Protein AF-0000000085171455 (afdb_homodimer)

Radius of gyration: 33.96 Å; Cα contacts (8 Å, |Δi|>4): 2267; chains: 2; bounding box: 53×112×67 Å

Organism: Roseiflexus castenholzii (strain DSM 13941 / HLO8) (NCBI:txid383372)

Secondary structure (DSSP, 8-state):
-----HHHHHHHHT--HHHHHHHHHHHHTS--BTTSHHHHHHHHHHHHHHHHHT-EEEEEE--HHHHHTSTT---SS--S--EEEEEEEE-SSS-EEEEEEE--B-----GGG-SS-TTS-EEETTEEESTTIIIIIHHHHHHHHHHHHHHHTT--BSSEEEEEEES-GGGT-HHHHHHHHTT---SEEEE----TT-EEEEE-EEEEEEEEEE-B--BGGGGGGSB-HHHHHHHHHHHHHHHHHHHHHHHHT--SHHHHTTTT-S-TT-EEEEEEEE-S-TTB---EEEEEEEEEE-TT--HHHHHHHHHHHHHHHHHTSHHHHHS--EEE--S-EE--EE--TT-HHHHHHHHHHHHHHSS---EEEESS--THHIIIIIT---EEE--SS-GGGTTSTT-EEEHHHHHHHHHHHHHHHHHHH-B-/-----HHHHHHHHT--HHHHHHHHHHHHTS--BTTSHHHHHHHHHHHHHHHHHT-EEEEEE--HHHHHTSTT---SS--S--EEEEEEEE-SSS-EEEEEEE--B-----GGG-SS-TTS-EEETTEEESTTIIIIIHHHHHHHHHHHHHHHTT--BSSEEEEEEES-GGGT-HHHHHHHHTT---SEEEE----TT-EEEEE-EEEEEEEEEE-B--BGGGGGGSB-HHHHHHHHHHHHHHHHHHHHHHHHT--SHHHHTTTT-S-TT-EEEEEEEE-S-TTB---EEEEEEEEEE-TT--HHHHHHHHHHHHHHHHHTSHHHHHS--EEE--S-EE--EE--TT-HHHHHHHHHHHHHHSSPPPEEEESS--THHIIIIIT---EEE--SS-GGGTTSTT-EEEHHHHHHHHHHHHHHHHHHH-B-

Structure (mmCIF, N/CA/C/O backbone):
data_AF-0000000085171455-model_v1
#
loop_
_entity.id
_entity.type
_entity.pdbx_description
1 polymer 'Acetylornithine deacetylase or succinyl-diaminopimelate desuccinylase'
#
loop_
_atom_site.group_PDB
_atom_site.id
_atom_site.type_symbol
_atom_site.label_atom_id
_atom_site.label_alt_id
_atom_site.label_comp_id
_atom_site.label_asym_id
_atom_site.label_entity_id
_atom_site.label_seq_id
_atom_site.pdbx_PDB_ins_code
_atom_site.Cartn_x
_atom_site.Cartn_y
_atom_site.Cartn_z
_atom_site.occupancy
_atom_site.B_iso_or_equiv
_atom_site.auth_seq_id
_atom_site.auth_comp_id
_atom_site.auth_asym_id
_atom_site.auth_atom_id
_atom_site.pdbx_PDB_model_num
ATOM 1 N N . MET A 1 1 ? -12.82 49.25 8.508 1 67.38 1 MET A N 1
ATOM 2 C CA . MET A 1 1 ? -11.562 49.375 9.234 1 67.38 1 MET A CA 1
ATOM 3 C C . MET A 1 1 ? -11.586 50.531 10.219 1 67.38 1 MET A C 1
ATOM 5 O O . MET A 1 1 ? -12.008 51.625 9.867 1 67.38 1 MET A O 1
ATOM 9 N N . MET A 1 2 ? -11.414 50.156 11.453 1 77.94 2 MET A N 1
ATOM 10 C CA . MET A 1 2 ? -11.547 51.125 12.531 1 77.94 2 MET A CA 1
ATOM 11 C C . MET A 1 2 ? -10.172 51.562 13.047 1 77.94 2 MET A C 1
ATOM 13 O O . MET A 1 2 ? -10.039 51.969 14.203 1 77.94 2 MET A O 1
ATOM 17 N N . VAL A 1 3 ? -9.266 51.531 12.211 1 84.75 3 VAL A N 1
ATOM 18 C CA . VAL A 1 3 ? -7.93 51.938 12.656 1 84.75 3 VAL A CA 1
ATOM 19 C C . VAL A 1 3 ? -7.785 53.438 12.609 1 84.75 3 VAL A C 1
ATOM 21 O O . VAL A 1 3 ? -7.797 54.031 11.523 1 84.75 3 VAL A O 1
ATOM 24 N N . THR A 1 4 ? -7.613 54.062 13.781 1 83.81 4 THR A N 1
ATOM 25 C CA . THR A 1 4 ? -7.605 55.531 13.852 1 83.81 4 THR A CA 1
ATOM 26 C C . THR A 1 4 ? -6.188 56.062 14.039 1 83.81 4 THR A C 1
ATOM 28 O O . THR A 1 4 ? -5.879 57.188 13.656 1 83.81 4 THR A O 1
ATOM 31 N N . ASP A 1 5 ? -5.328 55.25 14.609 1 91.88 5 ASP A N 1
ATOM 32 C CA . ASP A 1 5 ? -3.943 55.688 14.797 1 91.88 5 ASP A CA 1
ATOM 33 C C . ASP A 1 5 ? -3.248 55.906 13.453 1 91.88 5 ASP A C 1
ATOM 35 O O . ASP A 1 5 ? -3.256 55.031 12.594 1 91.88 5 ASP A O 1
ATOM 39 N N . PRO A 1 6 ? -2.68 57.062 13.242 1 94.5 6 PRO A N 1
ATOM 40 C CA . PRO A 1 6 ? -2.094 57.375 11.938 1 94.5 6 PRO A CA 1
ATOM 41 C C . PRO A 1 6 ? -0.949 56.438 11.562 1 94.5 6 PRO A C 1
ATOM 43 O O . PRO A 1 6 ? -0.772 56.125 10.391 1 94.5 6 PRO A O 1
ATOM 46 N N . VAL A 1 7 ? -0.188 56.062 12.5 1 96.44 7 VAL A N 1
ATOM 47 C CA . VAL A 1 7 ? 0.921 55.156 12.234 1 96.44 7 VAL A CA 1
ATOM 48 C C . VAL A 1 7 ? 0.379 53.781 11.812 1 96.44 7 VAL A C 1
ATOM 50 O O . VAL A 1 7 ? 0.848 53.188 10.836 1 96.44 7 VAL A O 1
ATOM 53 N N . GLU A 1 8 ? -0.614 53.312 12.516 1 97.25 8 GLU A N 1
ATOM 54 C CA . GLU A 1 8 ? -1.232 52.031 12.18 1 97.25 8 GLU A CA 1
ATOM 55 C C . GLU A 1 8 ? -1.886 52.094 10.805 1 97.25 8 GLU A C 1
ATOM 57 O O . GLU A 1 8 ? -1.805 51.125 10.039 1 97.25 8 GLU A O 1
ATOM 62 N N . ARG A 1 9 ? -2.498 53.156 10.484 1 96.81 9 ARG A N 1
ATOM 63 C CA . ARG A 1 9 ? -3.127 53.312 9.18 1 96.81 9 ARG A CA 1
ATOM 64 C C . ARG A 1 9 ? -2.088 53.281 8.062 1 96.81 9 ARG A C 1
ATOM 66 O O . ARG A 1 9 ? -2.32 52.688 7.012 1 96.81 9 ARG A O 1
ATOM 73 N N . ALA A 1 10 ? -0.974 53.969 8.312 1 97.69 10 ALA A N 1
ATOM 74 C CA . ALA A 1 10 ? 0.098 54 7.316 1 97.69 10 ALA A CA 1
ATOM 75 C C . ALA A 1 10 ? 0.62 52.594 7.047 1 97.69 10 ALA A C 1
ATOM 77 O O . ALA A 1 10 ? 0.931 52.25 5.906 1 97.69 10 ALA A O 1
ATOM 78 N N . VAL A 1 11 ? 0.718 51.812 8.086 1 98.12 11 VAL A N 1
ATOM 79 C CA . VAL A 1 11 ? 1.207 50.469 7.957 1 98.12 11 VAL A CA 1
ATOM 80 C C . VAL A 1 11 ? 0.203 49.625 7.164 1 98.12 11 VAL A C 1
ATOM 82 O O . VAL A 1 11 ? 0.585 48.875 6.273 1 98.12 11 VAL A O 1
ATOM 85 N N . ILE A 1 12 ? -1.065 49.75 7.445 1 97.88 12 ILE A N 1
ATOM 86 C CA . ILE A 1 12 ? -2.107 49 6.746 1 97.88 12 ILE A CA 1
ATOM 87 C C . ILE A 1 12 ? -2.113 49.375 5.27 1 97.88 12 ILE A C 1
ATOM 89 O O . ILE A 1 12 ? -2.234 48.5 4.398 1 97.88 12 ILE A O 1
ATOM 93 N N . GLU A 1 13 ? -1.909 50.656 5 1 97.25 13 GLU A N 1
ATOM 94 C CA . GLU A 1 13 ? -1.916 51.156 3.631 1 97.25 13 GLU A CA 1
ATOM 95 C C . GLU A 1 13 ? -0.683 50.688 2.863 1 97.25 13 GLU A C 1
ATOM 97 O O . GLU A 1 13 ? -0.698 50.625 1.633 1 97.25 13 GLU A O 1
ATOM 102 N N . ALA A 1 14 ? 0.35 50.312 3.598 1 98.31 14 ALA A N 1
ATOM 103 C CA . ALA A 1 14 ? 1.612 49.906 2.98 1 98.31 14 ALA A CA 1
ATOM 104 C C . ALA A 1 14 ? 1.6 48.438 2.615 1 98.31 14 ALA A C 1
ATOM 106 O O . ALA A 1 14 ? 2.502 47.938 1.928 1 98.31 14 ALA A O 1
ATOM 107 N N . ILE A 1 15 ? 0.582 47.719 2.998 1 98.44 15 ILE A N 1
ATOM 108 C CA . ILE A 1 15 ? 0.528 46.281 2.727 1 98.44 15 ILE A CA 1
ATOM 109 C C . ILE A 1 15 ? 0.43 46.031 1.22 1 98.44 15 ILE A C 1
ATOM 111 O O . ILE A 1 15 ? -0.48 46.562 0.563 1 98.44 15 ILE A O 1
ATOM 115 N N . ASP A 1 16 ? 1.33 45.281 0.681 1 98.56 16 ASP A N 1
ATOM 116 C CA . ASP A 1 16 ? 1.448 45 -0.742 1 98.56 16 ASP A CA 1
ATOM 117 C C . ASP A 1 16 ? 0.856 43.625 -1.06 1 98.56 16 ASP A C 1
ATOM 119 O O . ASP A 1 16 ? 1.588 42.625 -1.178 1 98.56 16 ASP A O 1
ATOM 123 N N . ILE A 1 17 ? -0.426 43.625 -1.349 1 98.44 17 ILE A N 1
ATOM 124 C CA . ILE A 1 17 ? -1.132 42.375 -1.579 1 98.44 17 ILE A CA 1
ATOM 125 C C . ILE A 1 17 ? -0.633 41.719 -2.871 1 98.44 17 ILE A C 1
ATOM 127 O O . ILE A 1 17 ? -0.514 40.5 -2.955 1 98.44 17 ILE A O 1
ATOM 131 N N . ASP A 1 18 ? -0.326 42.5 -3.857 1 98.5 18 ASP A N 1
ATOM 132 C CA . ASP A 1 18 ? 0.193 41.969 -5.113 1 98.5 18 ASP A CA 1
ATOM 133 C C . ASP A 1 18 ? 1.531 41.281 -4.895 1 98.5 18 ASP A C 1
ATOM 135 O O . ASP A 1 18 ? 1.771 40.188 -5.449 1 98.5 18 ASP A O 1
ATOM 139 N N . GLY A 1 19 ? 2.389 41.938 -4.133 1 98.56 19 GLY A N 1
ATOM 140 C CA . GLY A 1 19 ? 3.658 41.312 -3.789 1 98.56 19 GLY A CA 1
ATOM 141 C C . GLY A 1 19 ? 3.5 40.031 -3.008 1 98.56 19 GLY A C 1
ATOM 142 O O . GLY A 1 19 ? 4.223 39.062 -3.246 1 98.56 19 GLY A O 1
ATOM 143 N N . LEU A 1 20 ? 2.514 40.062 -2.1 1 98.75 20 LEU A N 1
ATOM 144 C CA . LEU A 1 20 ? 2.211 38.875 -1.312 1 98.75 20 LEU A CA 1
ATOM 145 C C . LEU A 1 20 ? 1.789 37.719 -2.213 1 98.75 20 LEU A C 1
ATOM 147 O O . LEU A 1 20 ? 2.271 36.594 -2.057 1 98.75 20 LEU A O 1
ATOM 151 N N . LEU A 1 21 ? 0.928 37.969 -3.148 1 98.81 21 LEU A N 1
ATOM 152 C CA . LEU A 1 21 ? 0.426 36.938 -4.055 1 98.81 21 LEU A CA 1
ATOM 153 C C . LEU A 1 21 ? 1.544 36.406 -4.945 1 98.81 21 LEU A C 1
ATOM 155 O O . LEU A 1 21 ? 1.594 35.219 -5.238 1 98.81 21 LEU A O 1
ATOM 159 N N . ALA A 1 22 ? 2.428 37.312 -5.379 1 98.69 22 ALA A N 1
ATOM 160 C CA . ALA A 1 22 ? 3.572 36.875 -6.184 1 98.69 22 ALA A CA 1
ATOM 161 C C . ALA A 1 22 ? 4.504 35.969 -5.379 1 98.69 22 ALA A C 1
ATOM 163 O O . ALA A 1 22 ? 4.969 34.938 -5.879 1 98.69 22 ALA A O 1
ATOM 164 N N . PHE A 1 23 ? 4.762 36.375 -4.18 1 98.56 23 PHE A N 1
ATOM 165 C CA . PHE A 1 23 ? 5.582 35.594 -3.27 1 98.56 23 PHE A CA 1
ATOM 166 C C . PHE A 1 23 ? 4.969 34.219 -3.037 1 98.56 23 PHE A C 1
ATOM 168 O O . PHE A 1 23 ? 5.66 33.219 -3.113 1 98.56 23 PHE A O 1
ATOM 175 N N . LEU A 1 24 ? 3.654 34.219 -2.732 1 98.81 24 LEU A N 1
ATOM 176 C CA . LEU A 1 24 ? 2.93 32.969 -2.506 1 98.81 24 LEU A CA 1
ATOM 177 C C . LEU A 1 24 ? 2.988 32.062 -3.738 1 98.81 24 LEU A C 1
ATOM 179 O O . LEU A 1 24 ? 3.189 30.859 -3.625 1 98.81 24 LEU A O 1
ATOM 183 N N . GLY A 1 25 ? 2.803 32.625 -4.922 1 98.75 25 GLY A N 1
ATOM 184 C CA . GLY A 1 25 ? 2.904 31.875 -6.164 1 98.75 25 GLY A CA 1
ATOM 185 C C . GLY A 1 25 ? 4.25 31.188 -6.344 1 98.75 25 GLY A C 1
ATOM 186 O O . GLY A 1 25 ? 4.312 30.031 -6.746 1 98.75 25 GLY A O 1
ATOM 187 N N . ASP A 1 26 ? 5.34 31.969 -6.051 1 98.69 26 ASP A N 1
ATOM 188 C CA . ASP A 1 26 ? 6.688 31.422 -6.156 1 98.69 26 ASP A CA 1
ATOM 189 C C . ASP A 1 26 ? 6.875 30.25 -5.195 1 98.69 26 ASP A C 1
ATOM 191 O O . ASP A 1 26 ? 7.488 29.234 -5.551 1 98.69 26 ASP A O 1
ATOM 195 N N . LEU A 1 27 ? 6.352 30.391 -4.004 1 98.62 27 LEU A N 1
ATOM 196 C CA . LEU A 1 27 ? 6.531 29.359 -2.996 1 98.62 27 LEU A CA 1
ATOM 197 C C . LEU A 1 27 ? 5.715 28.109 -3.344 1 98.62 27 LEU A C 1
ATOM 199 O O . LEU A 1 27 ? 6.16 26.984 -3.105 1 98.62 27 LEU A O 1
ATOM 203 N N . VAL A 1 28 ? 4.473 28.297 -3.895 1 98.69 28 VAL A N 1
ATOM 204 C CA . VAL A 1 28 ? 3.621 27.172 -4.301 1 98.69 28 VAL A CA 1
ATOM 205 C C . VAL A 1 28 ? 4.301 26.391 -5.422 1 98.69 28 VAL A C 1
ATOM 207 O O . VAL A 1 28 ? 4.18 25.172 -5.488 1 98.69 28 VAL A O 1
ATOM 210 N N . ALA A 1 29 ? 5.086 27.047 -6.242 1 98.62 29 ALA A N 1
ATOM 211 C CA . ALA A 1 29 ? 5.758 26.422 -7.375 1 98.62 29 ALA A CA 1
ATOM 212 C C . ALA A 1 29 ? 6.879 25.5 -6.91 1 98.62 29 ALA A C 1
ATOM 214 O O . ALA A 1 29 ? 7.387 24.688 -7.688 1 98.62 29 ALA A O 1
ATOM 215 N N . ILE A 1 30 ? 7.293 25.578 -5.637 1 98.56 30 ILE A N 1
ATOM 216 C CA . ILE A 1 30 ? 8.289 24.688 -5.047 1 98.56 30 ILE A CA 1
ATOM 217 C C . ILE A 1 30 ? 7.582 23.547 -4.305 1 98.56 30 ILE A C 1
ATOM 219 O O . ILE A 1 30 ? 7.027 23.75 -3.225 1 98.56 30 ILE A O 1
ATOM 223 N N . PRO A 1 31 ? 7.562 22.328 -4.883 1 98.19 31 PRO A N 1
ATOM 224 C CA . PRO A 1 31 ? 6.941 21.203 -4.168 1 98.19 31 PRO A CA 1
ATOM 225 C C . PRO A 1 31 ? 7.73 20.781 -2.93 1 98.19 31 PRO A C 1
ATOM 227 O O . PRO A 1 31 ? 8.453 19.781 -2.965 1 98.19 31 PRO A O 1
ATOM 230 N N . SER A 1 32 ? 7.531 21.469 -1.856 1 98.31 32 SER A N 1
ATOM 231 C CA . SER A 1 32 ? 8.32 21.297 -0.643 1 98.31 32 SER A CA 1
ATOM 232 C C . SER A 1 32 ? 7.77 20.172 0.221 1 98.31 32 SER A C 1
ATOM 234 O O . SER A 1 32 ? 7.438 20.375 1.39 1 98.31 32 SER A O 1
ATOM 236 N N . LEU A 1 33 ? 7.789 18.953 -0.357 1 97.06 33 LEU A N 1
ATOM 237 C CA . LEU A 1 33 ? 7.383 17.766 0.382 1 97.06 33 LEU A CA 1
ATOM 238 C C . LEU A 1 33 ? 8.375 17.438 1.493 1 97.06 33 LEU A C 1
ATOM 240 O O . LEU A 1 33 ? 9.57 17.719 1.361 1 97.06 33 LEU A O 1
ATOM 244 N N . ASP A 1 34 ? 7.906 16.844 2.547 1 95.19 34 ASP A N 1
ATOM 245 C CA . ASP A 1 34 ? 8.75 16.5 3.688 1 95.19 34 ASP A CA 1
ATOM 246 C C . ASP A 1 34 ? 9.93 15.633 3.26 1 95.19 34 ASP A C 1
ATOM 248 O O . ASP A 1 34 ? 9.758 14.633 2.559 1 95.19 34 ASP A O 1
ATOM 252 N N . GLY A 1 35 ? 11.062 16.078 3.693 1 94.25 35 GLY A N 1
ATOM 253 C CA . GLY A 1 35 ? 12.281 15.305 3.467 1 94.25 35 GLY A CA 1
ATOM 254 C C . GLY A 1 35 ? 12.828 15.461 2.062 1 94.25 35 GLY A C 1
ATOM 255 O O . GLY A 1 35 ? 13.938 15.008 1.77 1 94.25 35 GLY A O 1
ATOM 256 N N . ALA A 1 36 ? 12.125 16.062 1.165 1 95.69 36 ALA A N 1
ATOM 257 C CA . ALA A 1 36 ? 12.555 16.219 -0.221 1 95.69 36 ALA A CA 1
ATOM 258 C C . ALA A 1 36 ? 13.422 17.469 -0.381 1 95.69 36 ALA A C 1
ATOM 260 O O . ALA A 1 36 ? 13.516 18.297 0.533 1 95.69 36 ALA A O 1
ATOM 261 N N . SER A 1 37 ? 14.062 17.578 -1.506 1 96.81 37 SER A N 1
ATOM 262 C CA . SER A 1 37 ? 14.93 18.719 -1.797 1 96.81 37 SER A CA 1
ATOM 263 C C . SER A 1 37 ? 14.133 20.016 -1.876 1 96.81 37 SER A C 1
ATOM 265 O O . SER A 1 37 ? 14.664 21.094 -1.602 1 96.81 37 SER A O 1
ATOM 267 N N . GLY A 1 38 ? 12.852 19.875 -2.16 1 97.69 38 GLY A N 1
ATOM 268 C CA . GLY A 1 38 ? 11.992 21.047 -2.229 1 97.69 38 GLY A CA 1
ATOM 269 C C . GLY A 1 38 ? 11.875 21.781 -0.907 1 97.69 38 GLY A C 1
ATOM 270 O O . GLY A 1 38 ? 11.672 23 -0.882 1 97.69 38 GLY A O 1
ATOM 271 N N . GLU A 1 39 ? 11.992 21.094 0.183 1 97.44 39 GLU A N 1
ATOM 272 C CA . GLU A 1 39 ? 11.945 21.719 1.502 1 97.44 39 GLU A CA 1
ATOM 273 C C . GLU A 1 39 ? 13.109 22.672 1.702 1 97.44 39 GLU A C 1
ATOM 275 O O . GLU A 1 39 ? 12.93 23.781 2.227 1 97.44 39 GLU A O 1
ATOM 280 N N . VAL A 1 40 ? 14.258 22.234 1.271 1 98.25 40 VAL A N 1
ATOM 281 C CA . VAL A 1 40 ? 15.453 23.062 1.377 1 98.25 40 VAL A CA 1
ATOM 282 C C . VAL A 1 40 ? 15.344 24.25 0.427 1 98.25 40 VAL A C 1
ATOM 284 O O . VAL A 1 40 ? 15.633 25.391 0.809 1 98.25 40 VAL A O 1
ATOM 287 N N . ALA A 1 41 ? 14.867 23.953 -0.746 1 98.62 41 ALA A N 1
ATOM 288 C CA . ALA A 1 41 ? 14.719 25 -1.752 1 98.62 41 ALA A CA 1
ATOM 289 C C . ALA A 1 41 ? 13.75 26.078 -1.277 1 98.62 41 ALA A C 1
ATOM 291 O O . ALA A 1 41 ? 13.977 27.266 -1.511 1 98.62 41 ALA A O 1
ATOM 292 N N . ALA A 1 42 ? 12.688 25.688 -0.636 1 98.81 42 ALA A N 1
ATOM 293 C CA . ALA A 1 42 ? 11.719 26.656 -0.119 1 98.81 42 ALA A CA 1
ATOM 294 C C . ALA A 1 42 ? 12.344 27.531 0.954 1 98.81 42 ALA A C 1
ATOM 296 O O . ALA A 1 42 ? 12.117 28.75 0.973 1 98.81 42 ALA A O 1
ATOM 297 N N . GLN A 1 43 ? 13.094 26.922 1.815 1 98.81 43 GLN A N 1
ATOM 298 C CA . GLN A 1 43 ? 13.758 27.688 2.873 1 98.81 43 GLN A CA 1
ATOM 299 C C . GLN A 1 43 ? 14.766 28.672 2.295 1 98.81 43 GLN A C 1
ATOM 301 O O . GLN A 1 43 ? 14.867 29.812 2.764 1 98.81 43 GLN A O 1
ATOM 306 N N . GLU A 1 44 ? 15.508 28.203 1.318 1 98.75 44 GLU A N 1
ATOM 307 C CA . GLU A 1 44 ? 16.453 29.094 0.656 1 98.75 44 GLU A CA 1
ATOM 308 C C . GLU A 1 44 ? 15.75 30.281 0.016 1 98.75 44 GLU A C 1
ATOM 310 O O . GLU A 1 44 ? 16.234 31.406 0.094 1 98.75 44 GLU A O 1
ATOM 315 N N . TYR A 1 45 ? 14.664 30 -0.572 1 98.81 45 TYR A N 1
ATOM 316 C CA . TYR A 1 45 ? 13.875 31.062 -1.199 1 98.81 45 TYR A CA 1
ATOM 317 C C . TYR A 1 45 ? 13.406 32.062 -0.166 1 98.81 45 TYR A C 1
ATOM 319 O O . TYR A 1 45 ? 13.523 33.281 -0.375 1 98.81 45 TYR A O 1
ATOM 327 N N . VAL A 1 46 ? 12.875 31.609 0.954 1 98.88 46 VAL A N 1
ATOM 328 C CA . VAL A 1 46 ? 12.359 32.5 1.997 1 98.88 46 VAL A CA 1
ATOM 329 C C . VAL A 1 46 ? 13.5 33.312 2.602 1 98.88 46 VAL A C 1
ATOM 331 O O . VAL A 1 46 ? 13.367 34.5 2.834 1 98.88 46 VAL A O 1
ATOM 334 N N . ALA A 1 47 ? 14.625 32.656 2.859 1 98.75 47 ALA A N 1
ATOM 335 C CA . ALA A 1 47 ? 15.789 33.344 3.42 1 98.75 47 ALA A CA 1
ATOM 336 C C . ALA A 1 47 ? 16.219 34.5 2.527 1 98.75 47 ALA A C 1
ATOM 338 O O . ALA A 1 47 ? 16.453 35.594 3.012 1 98.75 47 ALA A O 1
ATOM 339 N N . ALA A 1 48 ? 16.328 34.156 1.275 1 98.5 48 ALA A N 1
ATOM 340 C CA . ALA A 1 48 ? 16.734 35.188 0.318 1 98.5 48 ALA A CA 1
ATOM 341 C C . ALA A 1 48 ? 15.75 36.344 0.292 1 98.5 48 ALA A C 1
ATOM 343 O O . ALA A 1 48 ? 16.141 37.531 0.188 1 98.5 48 ALA A O 1
ATOM 344 N N . PHE A 1 49 ? 14.516 36.031 0.343 1 98.12 49 PHE A N 1
ATOM 345 C CA . PHE A 1 49 ? 13.492 37.062 0.316 1 98.12 49 PHE A CA 1
ATOM 346 C C . PHE A 1 49 ? 13.578 37.969 1.552 1 98.12 49 PHE A C 1
ATOM 348 O O . PHE A 1 49 ? 13.5 39.188 1.449 1 98.12 49 PHE A O 1
ATOM 355 N N . LEU A 1 50 ? 13.703 37.344 2.742 1 97.88 50 LEU A N 1
ATOM 356 C CA . LEU A 1 50 ? 13.797 38.094 3.994 1 97.88 50 LEU A CA 1
ATOM 357 C C . LEU A 1 50 ? 15.023 39 3.992 1 97.88 50 LEU A C 1
ATOM 359 O O . LEU A 1 50 ? 14.977 40.125 4.5 1 97.88 50 LEU A O 1
ATOM 363 N N . GLU A 1 51 ? 16.094 38.5 3.416 1 96.06 51 GLU A N 1
ATOM 364 C CA . GLU A 1 51 ? 17.297 39.312 3.281 1 96.06 51 GLU A CA 1
ATOM 365 C C . GLU A 1 51 ? 17.031 40.531 2.41 1 96.06 51 GLU A C 1
ATOM 367 O O . GLU A 1 51 ? 17.438 41.656 2.752 1 96.06 51 GLU A O 1
ATOM 372 N N . ARG A 1 52 ? 16.359 40.312 1.359 1 93.62 52 ARG A N 1
ATOM 373 C CA . ARG A 1 52 ? 16.047 41.406 0.449 1 93.62 52 ARG A CA 1
ATOM 374 C C . ARG A 1 52 ? 15.141 42.406 1.12 1 93.62 52 ARG A C 1
ATOM 376 O O . ARG A 1 52 ? 15.195 43.625 0.804 1 93.62 52 ARG A O 1
ATOM 383 N N . LEU A 1 53 ? 14.352 41.969 2.041 1 89.69 53 LEU A N 1
ATOM 384 C CA . LEU A 1 53 ? 13.445 42.844 2.777 1 89.69 53 LEU A CA 1
ATOM 385 C C . LEU A 1 53 ? 14.203 43.688 3.791 1 89.69 53 LEU A C 1
ATOM 387 O O . LEU A 1 53 ? 13.672 44.656 4.316 1 89.69 53 LEU A O 1
ATOM 391 N N . GLY A 1 54 ? 15.469 43.281 4.066 1 87.69 54 GLY A N 1
ATOM 392 C CA . GLY A 1 54 ? 16.297 44.062 4.988 1 87.69 54 GLY A CA 1
ATOM 393 C C . GLY A 1 54 ? 16.312 43.5 6.391 1 87.69 54 GLY A C 1
ATOM 394 O O . GLY A 1 54 ? 16.844 44.125 7.316 1 87.69 54 GLY A O 1
ATOM 395 N N . CYS A 1 55 ? 15.734 42.312 6.586 1 91.5 55 CYS A N 1
ATOM 396 C CA . CYS A 1 55 ? 15.805 41.656 7.883 1 91.5 55 CYS A CA 1
ATOM 397 C C . CYS A 1 55 ? 17.219 41.156 8.148 1 91.5 55 CYS A C 1
ATOM 399 O O . CYS A 1 55 ? 17.969 40.875 7.219 1 91.5 55 CYS A O 1
ATOM 401 N N . LYS A 1 56 ? 17.547 41.219 9.445 1 95.88 56 LYS A N 1
ATOM 402 C CA . LYS A 1 56 ? 18.641 40.312 9.836 1 95.88 56 LYS A CA 1
ATOM 403 C C . LYS A 1 56 ? 18.188 38.875 9.805 1 95.88 56 LYS A C 1
ATOM 405 O O . LYS A 1 56 ? 17.203 38.5 10.445 1 95.88 56 LYS A O 1
ATOM 410 N N . VAL A 1 57 ? 18.891 38.062 9.008 1 98.38 57 VAL A N 1
ATOM 411 C CA . VAL A 1 57 ? 18.406 36.688 8.82 1 98.38 57 VAL A CA 1
ATOM 412 C C . VAL A 1 57 ? 19.406 35.719 9.398 1 98.38 57 VAL A C 1
ATOM 414 O O . VAL A 1 57 ? 20.609 35.812 9.133 1 98.38 57 VAL A O 1
ATOM 417 N N . ASP A 1 58 ? 18.984 34.875 10.242 1 98.56 58 ASP A N 1
ATOM 418 C CA . ASP A 1 58 ? 19.75 33.719 10.703 1 98.56 58 ASP A CA 1
ATOM 419 C C . ASP A 1 58 ? 19.375 32.469 9.914 1 98.56 58 ASP A C 1
ATOM 421 O O . ASP A 1 58 ? 18.234 31.984 10.008 1 98.56 58 ASP A O 1
ATOM 425 N N . VAL A 1 59 ? 20.312 32.031 9.07 1 98.56 59 VAL A N 1
ATOM 426 C CA . VAL A 1 59 ? 20.141 30.781 8.328 1 98.56 59 VAL A CA 1
ATOM 427 C C . VAL A 1 59 ? 21.156 29.75 8.805 1 98.56 59 VAL A C 1
ATOM 429 O O . VAL A 1 59 ? 22.359 30.031 8.852 1 98.56 59 VAL A O 1
ATOM 432 N N . TRP A 1 60 ? 20.656 28.531 9.195 1 98.56 60 TRP A N 1
ATOM 433 C CA . TRP A 1 60 ? 21.594 27.516 9.656 1 98.56 60 TRP A CA 1
ATOM 434 C C . TRP A 1 60 ? 21.156 26.125 9.211 1 98.56 60 TRP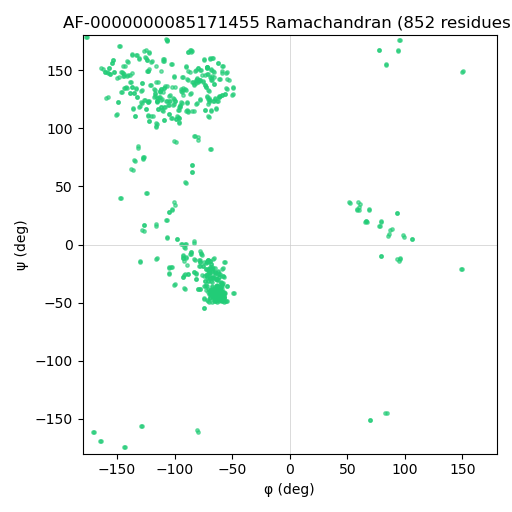 A C 1
ATOM 436 O O . TRP A 1 60 ? 19.984 25.906 8.93 1 98.56 60 TRP A O 1
ATOM 446 N N . GLU A 1 61 ? 22.109 25.266 9.078 1 98.31 61 GLU A N 1
ATOM 447 C CA . GLU A 1 61 ? 21.812 23.859 8.828 1 98.31 61 GLU A CA 1
ATOM 448 C C . GLU A 1 61 ? 21.391 23.141 10.117 1 98.31 61 GLU A C 1
ATOM 450 O O . GLU A 1 61 ? 22.109 23.172 11.117 1 98.31 61 GLU A O 1
ATOM 455 N N . ILE A 1 62 ? 20.297 22.562 10.039 1 98.19 62 ILE A N 1
ATOM 456 C CA . ILE A 1 62 ? 19.781 21.875 11.211 1 98.19 62 ILE A CA 1
ATOM 457 C C . ILE A 1 62 ? 20.594 20.609 11.461 1 98.19 62 ILE A C 1
ATOM 459 O O . ILE A 1 62 ? 20.828 19.812 10.539 1 98.19 62 ILE A O 1
ATOM 463 N N . ASP A 1 63 ? 21.094 20.453 12.648 1 97.38 63 ASP A N 1
ATOM 464 C CA . ASP A 1 63 ? 21.781 19.234 13.062 1 97.38 63 ASP A CA 1
ATOM 465 C C . ASP A 1 63 ? 20.781 18.156 13.492 1 97.38 63 ASP A C 1
ATOM 467 O O . ASP A 1 63 ? 20.469 18.031 14.68 1 97.38 63 ASP A O 1
ATOM 471 N N . PHE A 1 64 ? 20.438 17.344 12.586 1 96.56 64 PHE A N 1
ATOM 472 C CA . PHE A 1 64 ? 19.391 16.359 12.852 1 96.56 64 PHE A CA 1
ATOM 473 C C . PHE A 1 64 ? 19.859 15.312 13.844 1 96.56 64 PHE A C 1
ATOM 475 O O . PHE A 1 64 ? 19.062 14.742 14.586 1 96.56 64 PHE A O 1
ATOM 482 N N . ASP A 1 65 ? 21.172 15.039 13.875 1 95.25 65 ASP A N 1
ATOM 483 C CA . ASP A 1 65 ? 21.688 14.102 14.867 1 95.25 65 ASP A CA 1
ATOM 484 C C . ASP A 1 65 ? 21.438 14.609 16.281 1 95.25 65 ASP A C 1
ATOM 486 O O . ASP A 1 65 ? 21.031 13.844 17.156 1 95.25 65 ASP A O 1
ATOM 490 N N . GLU A 1 66 ? 21.672 15.844 16.438 1 95.19 66 GLU A N 1
ATOM 491 C CA . GLU A 1 66 ? 21.422 16.453 17.734 1 95.19 66 GLU A CA 1
ATOM 492 C C . GLU A 1 66 ? 19.922 16.609 18 1 95.19 66 GLU A C 1
ATOM 494 O O . GLU A 1 66 ? 19.469 16.391 19.125 1 95.19 66 GLU A O 1
ATOM 499 N N . LEU A 1 67 ? 19.234 16.953 17.016 1 97.06 67 LEU A N 1
ATOM 500 C CA . LEU A 1 67 ? 17.797 17.219 17.172 1 97.06 67 LEU A CA 1
ATOM 501 C C . LEU A 1 67 ? 17.062 15.93 17.531 1 97.06 67 LEU A C 1
ATOM 503 O O . LEU A 1 67 ? 16.125 15.953 18.344 1 97.06 67 LEU A O 1
ATOM 507 N N . ARG A 1 68 ? 17.453 14.797 16.922 1 95.19 68 ARG A N 1
ATOM 508 C CA . ARG A 1 68 ? 16.812 13.508 17.125 1 95.19 68 ARG A CA 1
ATOM 509 C C . ARG A 1 68 ? 16.922 13.055 18.578 1 95.19 68 ARG A C 1
ATOM 511 O O . ARG A 1 68 ? 16.125 12.25 19.062 1 95.19 68 ARG A O 1
ATOM 518 N N . ARG A 1 69 ? 18 13.594 19.406 1 95.75 69 ARG A N 1
ATOM 519 C CA . ARG A 1 69 ? 18.234 13.203 20.797 1 95.75 69 ARG A CA 1
ATOM 520 C C . ARG A 1 69 ? 17.25 13.898 21.734 1 95.75 69 ARG A C 1
ATOM 522 O O . ARG A 1 69 ? 17.094 13.5 22.891 1 95.75 69 ARG A O 1
ATOM 529 N N . HIS A 1 70 ? 16.516 14.945 21.219 1 96.88 70 HIS A N 1
ATOM 530 C CA . HIS A 1 70 ? 15.562 15.672 22.047 1 96.88 70 HIS A CA 1
ATOM 531 C C . HIS A 1 70 ? 14.258 14.898 22.188 1 96.88 70 HIS A C 1
ATOM 533 O O . HIS A 1 70 ? 13.75 14.344 21.203 1 96.88 70 HIS A O 1
ATOM 539 N N . PRO A 1 71 ? 13.594 14.883 23.344 1 95.38 71 PRO A N 1
ATOM 540 C CA . PRO A 1 71 ? 12.383 14.086 23.578 1 95.38 71 PRO A CA 1
ATOM 541 C C . PRO A 1 71 ? 11.188 14.578 22.766 1 95.38 71 PRO A C 1
ATOM 543 O O . PRO A 1 71 ? 10.273 13.805 22.484 1 95.38 71 PRO A O 1
ATOM 546 N N . ALA A 1 72 ? 11.203 15.844 22.359 1 95.94 72 ALA A N 1
ATOM 547 C CA . ALA A 1 72 ? 10.078 16.422 21.625 1 95.94 72 ALA A CA 1
ATOM 548 C C . ALA A 1 72 ? 10.242 16.234 20.125 1 95.94 72 ALA A C 1
ATOM 550 O O . ALA A 1 72 ? 9.375 16.625 19.344 1 95.94 72 ALA A O 1
ATOM 551 N N . PHE A 1 73 ? 11.383 15.562 19.766 1 96.94 73 PHE A N 1
ATOM 552 C CA . PHE A 1 73 ? 11.609 15.344 18.344 1 96.94 73 PHE A CA 1
ATOM 553 C C . PHE A 1 73 ? 10.664 14.273 17.797 1 96.94 73 PHE A C 1
ATOM 555 O O . PHE A 1 73 ? 10.453 13.242 18.453 1 96.94 73 PHE A O 1
ATOM 562 N N . SER A 1 74 ? 10.07 14.492 16.656 1 95.44 74 SER A N 1
ATOM 563 C CA . SER A 1 74 ? 9.352 13.484 15.883 1 95.44 74 SER A CA 1
ATOM 564 C C . SER A 1 74 ? 9.367 13.812 14.391 1 95.44 74 SER A C 1
ATOM 566 O O . SER A 1 74 ? 9.477 14.977 14.008 1 95.44 74 SER A O 1
ATOM 568 N N . ALA A 1 75 ? 9.359 12.859 13.555 1 94.75 75 ALA A N 1
ATOM 569 C CA . ALA A 1 75 ? 9.336 12.969 12.094 1 94.75 75 ALA A CA 1
ATOM 570 C C . ALA A 1 75 ? 8.859 11.672 11.453 1 94.75 75 ALA A C 1
ATOM 572 O O . ALA A 1 75 ? 9.055 10.586 12.016 1 94.75 75 ALA A O 1
ATOM 573 N N . GLU A 1 76 ? 8.195 11.758 10.336 1 92.12 76 GLU A N 1
ATOM 574 C CA . GLU A 1 76 ? 7.723 10.578 9.609 1 92.12 76 GLU A CA 1
ATOM 575 C C . GLU A 1 76 ? 8.734 10.133 8.562 1 92.12 76 GLU A C 1
ATOM 577 O O . GLU A 1 76 ? 8.781 8.953 8.203 1 92.12 76 GLU A O 1
ATOM 582 N N . VAL A 1 77 ? 9.523 11.125 8.062 1 92.94 77 VAL A N 1
ATOM 583 C CA . VAL A 1 77 ? 10.484 10.797 7.012 1 92.94 77 VAL A CA 1
ATOM 584 C C . VAL A 1 77 ? 11.891 11.203 7.453 1 92.94 77 VAL A C 1
ATOM 586 O O . VAL A 1 77 ? 12.047 12.062 8.32 1 92.94 77 VAL A O 1
ATOM 589 N N . GLU A 1 78 ? 12.836 10.609 6.844 1 92.56 78 GLU A N 1
ATOM 590 C CA . GLU A 1 78 ? 14.227 10.984 7.102 1 92.56 78 GLU A CA 1
ATOM 591 C C . GLU A 1 78 ? 14.609 12.242 6.324 1 92.56 78 GLU A C 1
ATOM 593 O O . GLU A 1 78 ? 14.117 12.469 5.219 1 92.56 78 GLU A O 1
ATOM 598 N N . ARG A 1 79 ? 15.398 13.023 6.973 1 94.94 79 ARG A N 1
ATOM 599 C CA . ARG A 1 79 ? 15.961 14.211 6.324 1 94.94 79 ARG A CA 1
ATOM 600 C C . ARG A 1 79 ? 17.484 14.195 6.383 1 94.94 79 ARG A C 1
ATOM 602 O O . ARG A 1 79 ? 18.062 14.047 7.457 1 94.94 79 ARG A O 1
ATOM 609 N N . LYS A 1 80 ? 18.094 14.258 5.211 1 90.12 80 LYS A N 1
ATOM 610 C CA . LYS A 1 80 ? 19.547 14.367 5.168 1 90.12 80 LYS A CA 1
ATOM 611 C C . LYS A 1 80 ? 20 15.812 5.383 1 90.12 80 LYS A C 1
ATOM 613 O O . LYS A 1 80 ? 21.094 16.062 5.895 1 90.12 80 LYS A O 1
ATOM 618 N N . ARG A 1 81 ? 19.203 16.734 4.984 1 96.19 81 ARG A N 1
ATOM 619 C CA . ARG A 1 81 ? 19.5 18.156 5.078 1 96.19 81 ARG A CA 1
ATOM 620 C C . ARG A 1 81 ? 18.234 18.953 5.391 1 96.19 81 ARG A C 1
ATOM 622 O O . ARG A 1 81 ? 17.141 18.562 5.016 1 96.19 81 ARG A O 1
ATOM 629 N N . GLY A 1 82 ? 18.344 19.984 6.141 1 97.44 82 GLY A N 1
ATOM 630 C CA . GLY A 1 82 ? 17.297 20.953 6.445 1 97.44 82 GLY A CA 1
ATOM 631 C C . GLY A 1 82 ? 17.828 22.297 6.906 1 97.44 82 GLY A C 1
ATOM 632 O O . GLY A 1 82 ? 18.906 22.359 7.496 1 97.44 82 GLY A O 1
ATOM 633 N N . LEU A 1 83 ? 17.141 23.359 6.598 1 98.38 83 LEU A N 1
ATOM 634 C CA . LEU A 1 83 ? 17.578 24.688 6.957 1 98.38 83 LEU A CA 1
ATOM 635 C C . LEU A 1 83 ? 16.594 25.359 7.914 1 98.38 83 LEU A C 1
ATOM 637 O O . LEU A 1 83 ? 15.375 25.281 7.719 1 98.38 83 LEU A O 1
ATOM 641 N N . GLY A 1 84 ? 17.141 25.891 9.008 1 98.31 84 GLY A N 1
ATOM 642 C CA . GLY A 1 84 ? 16.375 26.859 9.773 1 98.31 84 GLY A CA 1
ATOM 643 C C . GLY A 1 84 ? 16.5 28.281 9.227 1 98.31 84 GLY A C 1
ATOM 644 O O . GLY A 1 84 ? 17.562 28.672 8.742 1 98.31 84 GLY A O 1
ATOM 645 N N . VAL A 1 85 ? 15.438 29.047 9.203 1 98.88 85 VAL A N 1
ATOM 646 C CA . VAL A 1 85 ? 15.422 30.422 8.695 1 98.88 85 VAL A CA 1
ATOM 647 C C . VAL A 1 85 ? 14.633 31.312 9.648 1 98.88 85 VAL A C 1
ATOM 649 O O . VAL A 1 85 ? 13.445 31.062 9.898 1 98.88 85 VAL A O 1
ATOM 652 N N . VAL A 1 86 ? 15.289 32.281 10.234 1 98.81 86 VAL A N 1
ATOM 653 C CA . VAL A 1 86 ? 14.617 33.25 11.094 1 98.81 86 VAL A CA 1
ATOM 654 C C . VAL A 1 86 ? 15.008 34.688 10.688 1 98.81 86 VAL A C 1
ATOM 656 O O . VAL A 1 86 ? 16.203 35 10.617 1 98.81 86 VAL A O 1
ATOM 659 N N . GLY A 1 87 ? 14.078 35.469 10.297 1 98.44 87 GLY A N 1
ATOM 660 C CA . GLY A 1 87 ? 14.273 36.875 10.133 1 98.44 87 GLY A CA 1
ATOM 661 C C . GLY A 1 87 ? 14.008 37.688 11.406 1 98.44 87 GLY A C 1
ATOM 662 O O . GLY A 1 87 ? 13.07 37.375 12.148 1 98.44 87 GLY A O 1
ATOM 663 N N . VAL A 1 88 ? 14.797 38.688 11.633 1 96.62 88 VAL A N 1
ATOM 664 C CA . VAL A 1 88 ? 14.688 39.469 12.859 1 96.62 88 VAL A CA 1
ATOM 665 C C . VAL A 1 88 ? 14.531 40.969 12.508 1 96.62 88 VAL A C 1
ATOM 667 O O . VAL A 1 88 ? 15.328 41.531 11.758 1 96.62 88 VAL A O 1
ATOM 670 N N . GLY A 1 89 ? 13.469 41.531 13.031 1 93.5 89 GLY A N 1
ATOM 671 C CA . GLY A 1 89 ? 13.258 42.969 12.93 1 93.5 89 GLY A CA 1
ATOM 672 C C . GLY A 1 89 ? 13.008 43.625 14.273 1 93.5 89 GLY A C 1
ATOM 673 O O . GLY A 1 89 ? 12.781 42.938 15.273 1 93.5 89 GLY A O 1
ATOM 674 N N . GLY A 1 90 ? 13.094 44.969 14.297 1 93.38 90 GLY A N 1
ATOM 675 C CA . GLY A 1 90 ? 12.852 45.75 15.508 1 93.38 90 GLY A CA 1
ATOM 676 C C . GLY A 1 90 ? 14.125 46.094 16.266 1 93.38 90 GLY A C 1
ATOM 677 O O . GLY A 1 90 ? 15.195 45.594 15.93 1 93.38 90 GLY A O 1
ATOM 678 N N . LEU A 1 91 ? 13.984 46.875 17.328 1 93 91 LEU A N 1
ATOM 679 C CA . LEU A 1 91 ? 15.148 47.375 18.047 1 93 91 LEU A CA 1
ATOM 680 C C . LEU A 1 91 ? 15.547 46.438 19.172 1 93 91 LEU A C 1
ATOM 682 O O . LEU A 1 91 ? 16.672 46.5 19.672 1 93 91 LEU A O 1
ATOM 686 N N . GLY A 1 92 ? 14.633 45.719 19.625 1 93.06 92 GLY A N 1
ATOM 687 C CA . GLY A 1 92 ? 14.93 44.75 20.672 1 93.06 92 GLY A CA 1
ATOM 688 C C . GLY A 1 92 ? 14.844 45.344 22.078 1 93.06 92 GLY A C 1
ATOM 689 O O . GLY A 1 92 ? 15.336 44.75 23.031 1 93.06 92 GLY A O 1
ATOM 690 N N . ASN A 1 93 ? 14.273 46.531 22.188 1 95.38 93 ASN A N 1
ATOM 691 C CA . ASN A 1 93 ? 14.125 47.188 23.484 1 95.38 93 ASN A CA 1
ATOM 692 C C . ASN A 1 93 ? 12.719 47.031 24.047 1 95.38 93 ASN A C 1
ATOM 694 O O . ASN A 1 93 ? 12.156 47.938 24.625 1 95.38 93 ASN A O 1
ATOM 698 N N . GLY A 1 94 ? 12.102 45.875 23.828 1 96.56 94 GLY A N 1
ATOM 699 C CA . GLY A 1 94 ? 10.75 45.562 24.266 1 96.56 94 GLY A CA 1
ATOM 700 C C . GLY A 1 94 ? 10.398 44.094 24.062 1 96.56 94 GLY A C 1
ATOM 701 O O . GLY A 1 94 ? 11.289 43.219 23.969 1 96.56 94 GLY A O 1
ATOM 702 N N . PRO A 1 95 ? 9.133 43.781 24.062 1 98.06 95 PRO A N 1
ATOM 703 C CA . PRO A 1 95 ? 8.711 42.406 23.922 1 98.06 95 PRO A CA 1
ATOM 704 C C . PRO A 1 95 ? 9.039 41.812 22.562 1 98.06 95 PRO A C 1
ATOM 706 O O . PRO A 1 95 ? 9.109 42.562 21.562 1 98.06 95 PRO A O 1
ATOM 709 N N . THR A 1 96 ? 9.297 40.562 22.516 1 98.44 96 THR A N 1
ATOM 710 C CA . THR A 1 96 ? 9.555 39.812 21.281 1 98.44 96 THR A CA 1
ATOM 711 C C . THR A 1 96 ? 8.305 39.031 20.844 1 98.44 96 THR A C 1
ATOM 713 O O . THR A 1 96 ? 7.754 38.25 21.609 1 98.44 96 THR A O 1
ATOM 716 N N . LEU A 1 97 ? 7.84 39.312 19.656 1 98.81 97 LEU A N 1
ATOM 717 C CA . LEU A 1 97 ? 6.75 38.594 19.031 1 98.81 97 LEU A CA 1
ATOM 718 C C . LEU A 1 97 ? 7.27 37.719 17.891 1 98.81 97 LEU A C 1
ATOM 720 O O . LEU A 1 97 ? 8.133 38.125 17.125 1 98.81 97 LEU A O 1
ATOM 724 N N . ILE A 1 98 ? 6.754 36.469 17.844 1 98.88 98 ILE A N 1
ATOM 725 C CA . ILE A 1 98 ? 7.156 35.531 16.812 1 98.88 98 ILE A CA 1
ATOM 726 C C . ILE A 1 98 ? 5.984 35.25 15.867 1 98.88 98 ILE A C 1
ATOM 728 O O . ILE A 1 98 ? 4.867 35 16.312 1 98.88 98 ILE A O 1
ATOM 732 N N . PHE A 1 99 ? 6.184 35.469 14.57 1 98.94 99 PHE A N 1
ATOM 733 C CA . PHE A 1 99 ? 5.352 34.812 13.562 1 98.94 99 PHE A CA 1
ATOM 734 C C . PHE A 1 99 ? 6.012 33.531 13.047 1 98.94 99 PHE A C 1
ATOM 736 O O . PHE A 1 99 ? 7.129 33.594 12.531 1 98.94 99 PHE A O 1
ATOM 743 N N . ASN A 1 100 ? 5.32 32.406 13.234 1 98.88 100 ASN A N 1
ATOM 744 C CA . ASN A 1 100 ? 5.82 31.109 12.828 1 98.88 100 ASN A CA 1
ATOM 745 C C . ASN A 1 100 ? 5.008 30.516 11.68 1 98.88 100 ASN A C 1
ATOM 747 O O . ASN A 1 100 ? 3.775 30.594 11.688 1 98.88 100 ASN A O 1
ATOM 751 N N . GLY A 1 101 ? 5.617 30.031 10.656 1 98.81 101 GLY A N 1
ATOM 752 C CA . GLY A 1 101 ? 4.961 29.391 9.523 1 98.81 101 GLY A CA 1
ATOM 753 C C . GLY A 1 101 ? 5.816 28.328 8.867 1 98.81 101 GLY A C 1
ATOM 754 O O . GLY A 1 101 ? 7.039 28.469 8.789 1 98.81 101 GLY A O 1
ATOM 755 N N . HIS A 1 102 ? 5.203 27.25 8.414 1 98.81 102 HIS A N 1
ATOM 756 C CA . HIS A 1 102 ? 5.973 26.172 7.809 1 98.81 102 HIS A CA 1
ATOM 757 C C . HIS A 1 102 ? 5.867 26.203 6.285 1 98.81 102 HIS A C 1
ATOM 759 O O . HIS A 1 102 ? 4.879 26.688 5.738 1 98.81 102 HIS A O 1
ATOM 765 N N . VAL A 1 103 ? 6.91 25.625 5.66 1 98.75 103 VAL A N 1
ATOM 766 C CA . VAL A 1 103 ? 6.984 25.656 4.203 1 98.75 103 VAL A CA 1
ATOM 767 C C . VAL A 1 103 ? 6.625 24.281 3.633 1 98.75 103 VAL A C 1
ATOM 769 O O . VAL A 1 103 ? 6.344 24.156 2.439 1 98.75 103 VAL A O 1
ATOM 772 N N . 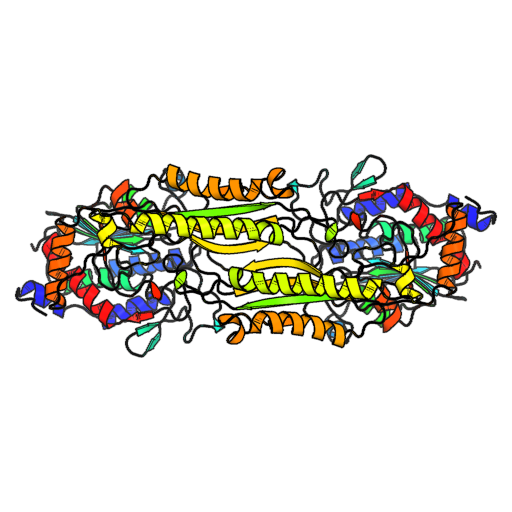ASP A 1 104 ? 6.723 23.234 4.457 1 98.38 104 ASP A N 1
ATOM 773 C CA . ASP A 1 104 ? 6.473 21.875 3.953 1 98.38 104 ASP A CA 1
ATOM 774 C C . ASP A 1 104 ? 4.988 21.672 3.672 1 98.38 104 ASP A C 1
ATOM 776 O O . ASP A 1 104 ? 4.137 22.359 4.238 1 98.38 104 ASP A O 1
ATOM 780 N N . VAL A 1 105 ? 4.703 20.766 2.73 1 98.06 105 VAL A N 1
ATOM 781 C CA . VAL A 1 105 ? 3.336 20.438 2.338 1 98.06 105 VAL A CA 1
ATOM 782 C C . VAL A 1 105 ? 3.168 18.922 2.262 1 98.06 105 VAL A C 1
ATOM 784 O O . VAL A 1 105 ? 4.152 18.188 2.279 1 98.06 105 VAL A O 1
ATOM 787 N N . VAL A 1 106 ? 1.927 18.438 2.254 1 96.94 106 VAL A N 1
ATOM 788 C CA . VAL A 1 106 ? 1.624 17.016 2.09 1 96.94 106 VAL A CA 1
ATOM 789 C C . VAL A 1 106 ? 1.504 16.688 0.604 1 96.94 106 VAL A C 1
ATOM 791 O O . VAL A 1 106 ? 1.41 17.578 -0.235 1 96.94 106 VAL A O 1
ATOM 794 N N . PRO A 1 107 ? 1.52 15.422 0.254 1 95.75 107 PRO A N 1
ATOM 795 C CA . PRO A 1 107 ? 1.404 15.047 -1.158 1 95.75 107 PRO A CA 1
ATOM 796 C C . PRO A 1 107 ? 0.123 15.57 -1.805 1 95.75 107 PRO A C 1
ATOM 798 O O . PRO A 1 107 ? -0.881 15.773 -1.116 1 95.75 107 PRO A O 1
ATOM 801 N N . ALA A 1 108 ? 0.205 15.75 -3.137 1 96.19 108 ALA A N 1
ATOM 802 C CA . ALA A 1 108 ? -0.922 16.312 -3.873 1 96.19 108 ALA A CA 1
ATOM 803 C C . ALA A 1 108 ? -2.008 15.266 -4.105 1 96.19 108 ALA A C 1
ATOM 805 O O . ALA A 1 108 ? -3.148 15.602 -4.422 1 96.19 108 ALA A O 1
ATOM 806 N N . GLY A 1 109 ? -1.658 13.969 -3.906 1 93.69 109 GLY A N 1
ATOM 807 C CA . GLY A 1 109 ? -2.611 12.922 -4.242 1 93.69 109 GLY A CA 1
ATOM 808 C C . GLY A 1 109 ? -2.838 12.773 -5.734 1 93.69 109 GLY A C 1
ATOM 809 O O . GLY A 1 109 ? -1.92 12.984 -6.531 1 93.69 109 GLY A O 1
ATOM 810 N N . ASP A 1 110 ? -4.035 12.328 -6.141 1 92.62 110 ASP A N 1
ATOM 811 C CA . ASP A 1 110 ? -4.387 12.117 -7.539 1 92.62 110 ASP A CA 1
ATOM 812 C C . ASP A 1 110 ? -4.531 13.445 -8.281 1 92.62 110 ASP A C 1
ATOM 814 O O . ASP A 1 110 ? -5.543 14.133 -8.141 1 92.62 110 ASP A O 1
ATOM 818 N N . GLU A 1 111 ? -3.613 13.688 -9.141 1 95 111 GLU A N 1
ATOM 819 C CA . GLU A 1 111 ? -3.572 14.984 -9.812 1 95 111 GLU A CA 1
ATOM 820 C C . GLU A 1 111 ? -4.746 15.141 -10.773 1 95 111 GLU A C 1
ATOM 822 O O . GLU A 1 111 ? -5.137 16.266 -11.109 1 95 111 GLU A O 1
ATOM 827 N N . SER A 1 112 ? -5.34 14.008 -11.172 1 93.88 112 SER A N 1
ATOM 828 C CA . SER A 1 112 ? -6.461 14.078 -12.102 1 93.88 112 SER A CA 1
ATOM 829 C C . SER A 1 112 ? -7.688 14.695 -11.438 1 93.88 112 SER A C 1
ATOM 831 O O . SER A 1 112 ? -8.617 15.125 -12.125 1 93.88 112 SER A O 1
ATOM 833 N N . LEU A 1 113 ? -7.652 14.797 -10.094 1 94.06 113 LEU A N 1
ATOM 834 C CA . LEU A 1 113 ? -8.781 15.344 -9.344 1 94.06 113 LEU A CA 1
ATOM 835 C C . LEU A 1 113 ? -8.625 16.844 -9.148 1 94.06 113 LEU A C 1
ATOM 837 O O . LEU A 1 113 ? -9.523 17.5 -8.617 1 94.06 113 LEU A O 1
ATOM 841 N N . TRP A 1 114 ? -7.5 17.469 -9.625 1 97.06 114 TRP A N 1
ATOM 842 C CA . TRP A 1 114 ? -7.234 18.891 -9.469 1 97.06 114 TRP A CA 1
ATOM 843 C C . TRP A 1 114 ? -7.785 19.688 -10.656 1 97.06 114 TRP A C 1
ATOM 845 O O . TRP A 1 114 ? -7.598 19.297 -11.812 1 97.06 114 TRP A O 1
ATOM 855 N N . ARG A 1 115 ? -8.492 20.812 -10.383 1 96.31 115 ARG A N 1
ATOM 856 C CA . ARG A 1 115 ? -8.945 21.734 -11.414 1 96.31 115 ARG A CA 1
ATOM 857 C C . ARG A 1 115 ? -7.766 22.438 -12.07 1 96.31 115 ARG A C 1
ATOM 859 O O . ARG A 1 115 ? -7.77 22.688 -13.273 1 96.31 115 ARG A O 1
ATOM 866 N N . PHE A 1 116 ? -6.832 22.812 -11.164 1 98.06 116 PHE A N 1
ATOM 867 C CA . PHE A 1 116 ? -5.574 23.438 -11.555 1 98.06 116 PHE A CA 1
ATOM 868 C C . PHE A 1 116 ? -4.387 22.641 -11.023 1 98.06 116 PHE A C 1
ATOM 870 O O . PHE A 1 116 ? -4.496 21.953 -10 1 98.06 116 PHE A O 1
ATOM 877 N N . PRO A 1 117 ? -3.234 22.672 -11.789 1 98 117 PRO A N 1
ATOM 878 C CA . PRO A 1 117 ? -2.084 21.922 -11.297 1 98 117 PRO A CA 1
ATOM 879 C C . PRO A 1 117 ? -1.694 22.297 -9.867 1 98 117 PRO A C 1
ATOM 881 O O . PRO A 1 117 ? -1.651 23.469 -9.531 1 98 117 PRO A O 1
ATOM 884 N N . PRO A 1 118 ? -1.463 21.281 -9.062 1 98.38 118 PRO A N 1
ATOM 885 C CA . PRO A 1 118 ? -1.217 21.547 -7.645 1 98.38 118 PRO A CA 1
ATOM 886 C C . PRO A 1 118 ? 0.029 22.406 -7.41 1 98.38 118 PRO A C 1
ATOM 888 O O . PRO A 1 118 ? 0.107 23.125 -6.414 1 98.38 118 PRO A O 1
ATOM 891 N N . TRP A 1 119 ? 1.013 22.406 -8.312 1 98.44 119 TRP A N 1
ATOM 892 C CA . TRP A 1 119 ? 2.297 23.047 -8.062 1 98.44 119 TRP A CA 1
ATOM 893 C C . TRP A 1 119 ? 2.43 24.328 -8.883 1 98.44 119 TRP A C 1
ATOM 895 O O . TRP A 1 119 ? 3.541 24.781 -9.164 1 98.44 119 TRP A O 1
ATOM 905 N N . GLN A 1 120 ? 1.34 24.844 -9.289 1 97.94 120 GLN A N 1
ATOM 906 C CA . GLN A 1 120 ? 1.224 26.141 -9.953 1 97.94 120 GLN A CA 1
ATOM 907 C C . GLN A 1 120 ? 0.068 26.953 -9.375 1 97.94 120 GLN A C 1
ATOM 909 O O . GLN A 1 120 ? -1.099 26.656 -9.641 1 97.94 120 GLN A O 1
ATOM 914 N N . ALA A 1 121 ? 0.48 28 -8.688 1 98.31 121 ALA A N 1
ATOM 915 C CA . ALA A 1 121 ? -0.571 28.844 -8.109 1 98.31 121 ALA A CA 1
ATOM 916 C C . ALA A 1 121 ? -1.457 29.438 -9.203 1 98.31 121 ALA A C 1
ATOM 918 O O . ALA A 1 121 ? -0.958 29.938 -10.211 1 98.31 121 ALA A O 1
ATOM 919 N N . THR A 1 122 ? -2.68 29.266 -9.102 1 98.69 122 THR A N 1
ATOM 920 C CA . THR A 1 122 ? -3.658 29.844 -10.023 1 98.69 122 THR A CA 1
ATOM 921 C C . THR A 1 122 ? -4.664 30.703 -9.266 1 98.69 122 THR A C 1
ATOM 923 O O . THR A 1 122 ? -5.258 30.266 -8.281 1 98.69 122 THR A O 1
ATOM 926 N N . ILE A 1 123 ? -4.77 31.969 -9.664 1 98.56 123 ILE A N 1
ATOM 927 C CA . ILE A 1 123 ? -5.762 32.844 -9.07 1 98.56 123 ILE A CA 1
ATOM 928 C C . ILE A 1 123 ? -7.07 32.781 -9.859 1 98.56 123 ILE A C 1
ATOM 930 O O . ILE A 1 123 ? -7.094 33.031 -11.07 1 98.56 123 ILE A O 1
ATOM 934 N N . ALA A 1 124 ? -8.055 32.281 -9.195 1 98.19 124 ALA A N 1
ATOM 935 C CA . ALA A 1 124 ? -9.375 32.188 -9.82 1 98.19 124 ALA A CA 1
ATOM 936 C C . ALA A 1 124 ? -10.477 32.406 -8.789 1 98.19 124 ALA A C 1
ATOM 938 O O . ALA A 1 124 ? -10.414 31.859 -7.676 1 98.19 124 ALA A O 1
ATOM 939 N N . ASP A 1 125 ? -11.469 33.281 -9.094 1 96.69 125 ASP A N 1
ATOM 940 C CA . ASP A 1 125 ? -12.695 33.469 -8.32 1 96.69 125 ASP A CA 1
ATOM 941 C C . ASP A 1 125 ? -12.375 33.938 -6.906 1 96.69 125 ASP A C 1
ATOM 943 O O . ASP A 1 125 ? -12.961 33.438 -5.934 1 96.69 125 ASP A O 1
ATOM 947 N N . GLY A 1 126 ? -11.375 34.719 -6.734 1 98.19 126 GLY A N 1
ATOM 948 C CA . GLY A 1 126 ? -11.047 35.344 -5.453 1 98.19 126 GLY A CA 1
ATOM 949 C C . GLY A 1 126 ? -10.18 34.438 -4.578 1 98.19 126 GLY A C 1
ATOM 950 O O . GLY A 1 126 ? -9.922 34.781 -3.416 1 98.19 126 GLY A O 1
ATOM 951 N N . TYR A 1 127 ? -9.727 33.344 -5.219 1 98.62 127 TYR A N 1
ATOM 952 C CA . TYR A 1 127 ? -8.922 32.375 -4.465 1 98.62 127 TYR A CA 1
ATOM 953 C C . TYR A 1 127 ? -7.57 32.156 -5.133 1 98.62 127 TYR A C 1
ATOM 955 O O . TYR A 1 127 ? -7.418 32.406 -6.336 1 98.62 127 TYR A O 1
ATOM 963 N N . VAL A 1 128 ? -6.566 31.859 -4.316 1 98.81 128 VAL A N 1
ATOM 964 C CA . VAL A 1 128 ? -5.32 31.281 -4.812 1 98.81 128 VAL A CA 1
ATOM 965 C C . VAL A 1 128 ? -5.359 29.766 -4.668 1 98.81 128 VAL A C 1
ATOM 967 O O . VAL A 1 128 ? -5.434 29.234 -3.555 1 98.81 128 VAL A O 1
ATOM 970 N N . TYR A 1 129 ? -5.328 29.078 -5.812 1 98.69 129 TYR A N 1
ATOM 971 C CA . TYR A 1 129 ? -5.309 27.625 -5.82 1 98.69 129 TYR A CA 1
ATOM 972 C C . TYR A 1 129 ? -3.879 27.094 -5.867 1 98.69 129 TYR A C 1
ATOM 974 O O . TYR A 1 129 ? -3.016 27.688 -6.523 1 98.69 129 TYR A O 1
ATOM 982 N N . GLY A 1 130 ? -3.65 26.016 -5.195 1 98.69 130 GLY A N 1
ATOM 983 C CA . GLY A 1 130 ? -2.369 25.328 -5.207 1 98.69 130 GLY A CA 1
ATOM 984 C C . GLY A 1 130 ? -2.07 24.594 -3.91 1 98.69 130 GLY A C 1
ATOM 985 O O . GLY A 1 130 ? -2.51 25.016 -2.838 1 98.69 130 GLY A O 1
ATOM 986 N N . ARG A 1 131 ? -1.319 23.484 -4.031 1 98.62 131 ARG A N 1
ATOM 987 C CA . ARG A 1 131 ? -0.911 22.781 -2.818 1 98.62 131 ARG A CA 1
ATOM 988 C C . ARG A 1 131 ? -0.022 23.656 -1.947 1 98.62 131 ARG A C 1
ATOM 990 O O . ARG A 1 131 ? 0.996 24.172 -2.412 1 98.62 131 ARG A O 1
ATOM 997 N N . GLY A 1 132 ? -0.423 23.859 -0.711 1 98.38 132 GLY A N 1
ATOM 998 C CA . GLY A 1 132 ? 0.329 24.672 0.231 1 98.38 132 GLY A CA 1
ATO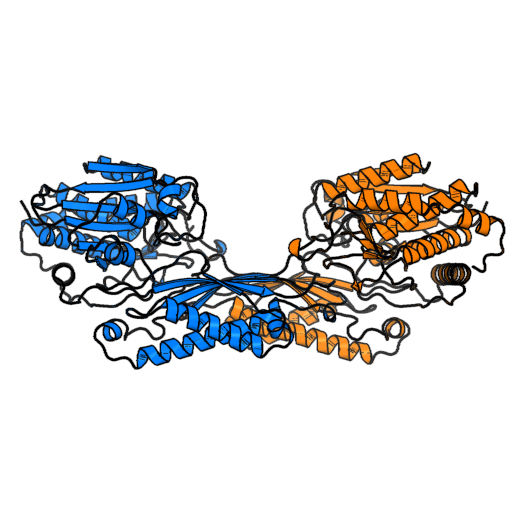M 999 C C . GLY A 1 132 ? -0.162 26.109 0.304 1 98.38 132 GLY A C 1
ATOM 1000 O O . GLY A 1 132 ? 0.186 26.844 1.231 1 98.38 132 GLY A O 1
ATOM 1001 N N . ALA A 1 133 ? -1.022 26.516 -0.661 1 98.69 133 ALA A N 1
ATOM 1002 C CA . ALA A 1 133 ? -1.538 27.875 -0.607 1 98.69 133 ALA A CA 1
ATOM 1003 C C . ALA A 1 133 ? -2.24 28.156 0.72 1 98.69 133 ALA A C 1
ATOM 1005 O O . ALA A 1 133 ? -2.018 29.188 1.349 1 98.69 133 ALA A O 1
ATOM 1006 N N . LEU A 1 134 ? -2.992 27.188 1.119 1 98.25 134 LEU A N 1
ATOM 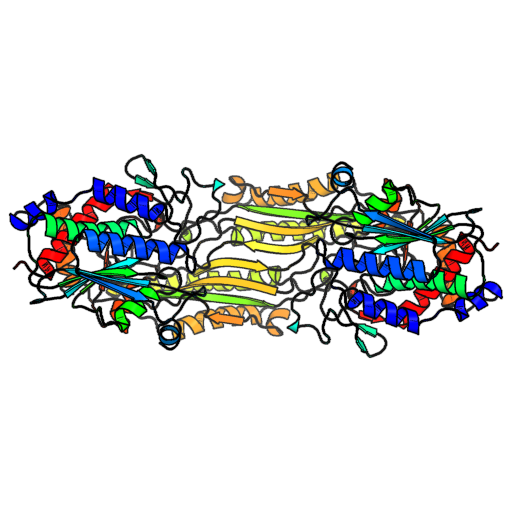1007 C CA . LEU A 1 134 ? -3.773 27.297 2.348 1 98.25 134 LEU A CA 1
ATOM 1008 C C . LEU A 1 134 ? -2.99 26.766 3.539 1 98.25 134 LEU A C 1
ATOM 1010 O O . LEU A 1 134 ? -3.016 27.344 4.621 1 98.25 134 LEU A O 1
ATOM 1014 N N . ASP A 1 135 ? -2.223 25.734 3.508 1 97.5 135 ASP A N 1
ATOM 1015 C CA . ASP A 1 135 ? -1.568 25 4.586 1 97.5 135 ASP A CA 1
ATOM 1016 C C . ASP A 1 135 ? -0.089 24.766 4.281 1 97.5 135 ASP A C 1
ATOM 1018 O O . ASP A 1 135 ? 0.288 23.719 3.758 1 97.5 135 ASP A O 1
ATOM 1022 N N . MET A 1 136 ? 0.821 25.766 4.562 1 97.44 136 MET A N 1
ATOM 1023 C CA . MET A 1 136 ? 0.316 27.062 4.992 1 97.44 136 MET A CA 1
ATOM 1024 C C . MET A 1 136 ? 1.227 28.188 4.508 1 97.44 136 MET A C 1
ATOM 1026 O O . MET A 1 136 ? 1.526 29.125 5.258 1 97.44 136 MET A O 1
ATOM 1030 N N . LYS A 1 137 ? 1.696 28 3.211 1 98.81 137 LYS A N 1
ATOM 1031 C CA . LYS A 1 137 ? 2.562 29.016 2.611 1 98.81 137 LYS A CA 1
ATOM 1032 C C . LYS A 1 137 ? 1.858 30.359 2.541 1 98.81 137 LYS A C 1
ATOM 1034 O O . LYS A 1 137 ? 2.506 31.406 2.617 1 98.81 137 LYS A O 1
ATOM 1039 N N . GLY A 1 138 ? 0.529 30.375 2.369 1 98.88 138 GLY A N 1
ATOM 1040 C CA . GLY A 1 138 ? -0.244 31.609 2.426 1 98.88 138 GLY A CA 1
ATOM 1041 C C . GLY A 1 138 ? -0.12 32.312 3.756 1 98.88 138 GLY A C 1
ATOM 1042 O O . GLY A 1 138 ? 0.077 33.531 3.793 1 98.88 138 GLY A O 1
ATOM 1043 N N . GLY A 1 139 ? -0.257 31.562 4.867 1 98.88 139 GLY A N 1
ATOM 1044 C CA . GLY A 1 139 ? -0.059 32.156 6.188 1 98.88 139 GLY A CA 1
ATOM 1045 C C . GLY A 1 139 ? 1.334 32.719 6.383 1 98.88 139 GLY A C 1
ATOM 1046 O O . GLY A 1 139 ? 1.493 33.812 6.93 1 98.88 139 GLY A O 1
ATOM 1047 N N . LEU A 1 140 ? 2.359 31.984 5.957 1 98.88 140 LEU A N 1
ATOM 1048 C CA . LEU A 1 140 ? 3.734 32.469 6.039 1 98.88 140 LEU A CA 1
ATOM 1049 C C . LEU A 1 140 ? 3.908 33.75 5.246 1 98.88 140 LEU A C 1
ATOM 1051 O O . LEU A 1 140 ? 4.57 34.688 5.707 1 98.88 140 LEU A O 1
ATOM 1055 N N . ALA A 1 141 ? 3.299 33.781 4.062 1 98.88 141 ALA A N 1
ATOM 1056 C CA . ALA A 1 141 ? 3.342 35 3.254 1 98.88 141 ALA A CA 1
ATOM 1057 C C . ALA A 1 141 ? 2.736 36.188 4.004 1 98.88 141 ALA A C 1
ATOM 1059 O O . ALA A 1 141 ? 3.289 37.281 3.99 1 98.88 141 ALA A O 1
ATOM 1060 N N . CYS A 1 142 ? 1.604 35.969 4.664 1 98.94 142 CYS A N 1
ATOM 1061 C CA . CYS A 1 142 ? 0.963 37.031 5.441 1 98.94 142 CYS A CA 1
ATOM 1062 C C . CYS A 1 142 ? 1.911 37.594 6.496 1 98.94 142 CYS A C 1
ATOM 1064 O O . CYS A 1 142 ? 2.01 38.812 6.676 1 98.94 142 CYS A O 1
ATOM 1066 N N . ALA A 1 143 ? 2.596 36.688 7.207 1 98.88 143 ALA A N 1
ATOM 1067 C CA . ALA A 1 143 ? 3.539 37.094 8.25 1 98.88 143 ALA A CA 1
ATOM 1068 C C . ALA A 1 143 ? 4.652 37.969 7.676 1 98.88 143 ALA A C 1
ATOM 1070 O O . ALA A 1 143 ? 4.977 39.031 8.234 1 98.88 143 ALA A O 1
ATOM 1071 N N . ILE A 1 144 ? 5.211 37.531 6.586 1 98.81 144 ILE A N 1
ATOM 1072 C CA . ILE A 1 144 ? 6.34 38.219 5.965 1 98.81 144 ILE A CA 1
ATOM 1073 C C . ILE A 1 144 ? 5.895 39.594 5.453 1 98.81 144 ILE A C 1
ATOM 1075 O O . ILE A 1 144 ? 6.582 40.594 5.664 1 98.81 144 ILE A O 1
ATOM 1079 N N . PHE A 1 145 ? 4.762 39.688 4.906 1 98.81 145 PHE A N 1
ATOM 1080 C CA . PHE A 1 145 ? 4.328 40.938 4.289 1 98.81 145 PHE A CA 1
ATOM 1081 C C . PHE A 1 145 ? 3.752 41.875 5.332 1 98.81 145 PHE A C 1
ATOM 1083 O O . PHE A 1 145 ? 3.678 43.094 5.105 1 98.81 145 PHE A O 1
ATOM 1090 N N . ALA A 1 146 ? 3.266 41.312 6.477 1 98.69 146 ALA A N 1
ATOM 1091 C CA . ALA A 1 146 ? 2.998 42.188 7.613 1 98.69 146 ALA A CA 1
ATOM 1092 C C . ALA A 1 146 ? 4.262 42.906 8.062 1 98.69 146 ALA A C 1
ATOM 1094 O O . ALA A 1 146 ? 4.242 44.125 8.281 1 98.69 146 ALA A O 1
ATOM 1095 N N . ALA A 1 147 ? 5.352 42.188 8.164 1 98 147 ALA A N 1
ATOM 1096 C CA . ALA A 1 147 ? 6.637 42.781 8.531 1 98 147 ALA A CA 1
ATOM 1097 C C . ALA A 1 147 ? 7.102 43.781 7.484 1 98 147 ALA A C 1
ATOM 1099 O O . ALA A 1 147 ? 7.613 44.844 7.824 1 98 147 ALA A O 1
ATOM 1100 N N . GLN A 1 148 ? 6.949 43.438 6.23 1 98.12 148 GLN A N 1
ATOM 1101 C CA . GLN A 1 148 ? 7.328 44.312 5.145 1 98.12 148 GLN A CA 1
ATOM 1102 C C . GLN A 1 148 ? 6.559 45.625 5.227 1 98.12 148 GLN A C 1
ATOM 1104 O O . GLN A 1 148 ? 7.125 46.719 4.996 1 98.12 148 GLN A O 1
ATOM 1109 N N . ALA A 1 149 ? 5.27 45.531 5.473 1 98.38 149 ALA A N 1
ATOM 1110 C CA . ALA A 1 149 ? 4.43 46.719 5.543 1 98.38 149 ALA A CA 1
ATOM 1111 C C . ALA A 1 149 ? 4.91 47.688 6.637 1 98.38 149 ALA A C 1
ATOM 1113 O O . ALA A 1 149 ? 4.906 48.906 6.453 1 98.38 149 ALA A O 1
ATOM 1114 N N . ILE A 1 150 ? 5.266 47.125 7.773 1 97.5 150 ILE A N 1
ATOM 1115 C CA . ILE A 1 150 ? 5.777 47.938 8.883 1 97.5 150 ILE A CA 1
ATOM 1116 C C . ILE A 1 150 ? 7.051 48.656 8.445 1 97.5 150 ILE A C 1
ATOM 1118 O O . ILE A 1 150 ? 7.195 49.844 8.672 1 97.5 150 ILE A O 1
ATOM 1122 N N . ARG A 1 151 ? 7.934 47.938 7.809 1 96.06 151 ARG A N 1
ATOM 1123 C CA . ARG A 1 151 ? 9.172 48.5 7.293 1 96.06 151 ARG A CA 1
ATOM 1124 C C . ARG A 1 151 ? 8.875 49.594 6.258 1 96.06 151 ARG A C 1
ATOM 1126 O O . ARG A 1 151 ? 9.43 50.688 6.324 1 96.06 151 ARG A O 1
ATOM 1133 N N . ASP A 1 152 ? 8.008 49.281 5.328 1 97.06 152 ASP A N 1
ATOM 1134 C CA . ASP A 1 152 ? 7.742 50.156 4.203 1 97.06 152 ASP A CA 1
ATOM 1135 C C . ASP A 1 152 ? 7.059 51.438 4.676 1 97.06 152 ASP A C 1
ATOM 1137 O O . ASP A 1 152 ? 7.176 52.5 4.031 1 97.06 152 ASP A O 1
ATOM 1141 N N . ALA A 1 153 ? 6.324 51.344 5.766 1 97.44 153 ALA A N 1
ATOM 1142 C CA . ALA A 1 153 ? 5.676 52.531 6.344 1 97.44 153 ALA A CA 1
ATOM 1143 C C . ALA A 1 153 ? 6.676 53.375 7.125 1 97.44 153 ALA A C 1
ATOM 1145 O O . ALA A 1 153 ? 6.332 54.469 7.617 1 97.44 153 ALA A O 1
ATOM 1146 N N . GLY A 1 154 ? 7.91 52.906 7.289 1 95.75 154 GLY A N 1
ATOM 1147 C CA . GLY A 1 154 ? 8.953 53.625 8.008 1 95.75 154 GLY A CA 1
ATOM 1148 C C . GLY A 1 154 ? 8.828 53.5 9.516 1 95.75 154 GLY A C 1
ATOM 1149 O O . GLY A 1 154 ? 9.336 54.344 10.258 1 95.75 154 GLY A O 1
ATOM 1150 N N . VAL A 1 155 ? 8.133 52.531 9.984 1 96.69 155 VAL A N 1
ATOM 1151 C CA . VAL A 1 155 ? 7.887 52.375 11.414 1 96.69 155 VAL A CA 1
ATOM 1152 C C . VAL A 1 155 ? 8.938 51.438 12.016 1 96.69 155 VAL A C 1
ATOM 1154 O O . VAL A 1 155 ? 9.25 50.406 11.453 1 96.69 155 VAL A O 1
ATOM 1157 N N . GLN A 1 156 ? 9.5 51.875 13.117 1 95.94 156 GLN A N 1
ATOM 1158 C CA . GLN A 1 156 ? 10.438 51.031 13.867 1 95.94 156 GLN A CA 1
ATOM 1159 C C . GLN A 1 156 ? 9.781 50.469 15.117 1 95.94 156 GLN A C 1
ATOM 1161 O O . GLN A 1 156 ? 9.203 51.188 15.922 1 95.94 156 GLN A O 1
ATOM 1166 N N . LEU A 1 157 ? 9.891 49.156 15.266 1 97.19 157 LEU A N 1
ATOM 1167 C CA . LEU A 1 157 ? 9.336 48.531 16.438 1 97.19 157 LEU A CA 1
ATOM 1168 C C . LEU A 1 157 ? 10.281 48.656 17.641 1 97.19 157 LEU A C 1
ATOM 1170 O O . LEU A 1 157 ? 11.5 48.562 17.484 1 97.19 157 LEU A O 1
ATOM 1174 N N . ARG A 1 158 ? 9.711 48.938 18.812 1 97.94 158 ARG A N 1
ATOM 1175 C CA . ARG A 1 158 ? 10.5 48.969 20.031 1 97.94 158 ARG A CA 1
ATOM 1176 C C . ARG A 1 158 ? 11 47.562 20.406 1 97.94 158 ARG A C 1
ATOM 1178 O O . ARG A 1 158 ? 12.18 47.406 20.703 1 97.94 158 ARG A O 1
ATOM 1185 N N . GLY A 1 159 ? 10.062 46.656 20.406 1 97.94 159 GLY A N 1
ATOM 1186 C CA . GLY A 1 159 ? 10.438 45.25 20.625 1 97.94 159 GLY A CA 1
ATOM 1187 C C . GLY A 1 159 ? 10.984 44.562 19.391 1 97.94 159 GLY A C 1
ATOM 1188 O O . GLY A 1 159 ? 11.453 45.25 18.469 1 97.94 159 GLY A O 1
ATOM 1189 N N . ARG A 1 160 ? 10.977 43.25 19.391 1 97.31 160 ARG A N 1
ATOM 1190 C CA . ARG A 1 160 ? 11.492 42.438 18.281 1 97.31 160 ARG A CA 1
ATOM 1191 C C . ARG A 1 160 ? 10.375 41.656 17.625 1 97.31 160 ARG A C 1
ATOM 1193 O O . ARG A 1 160 ? 9.469 41.156 18.297 1 97.31 160 ARG A O 1
ATOM 1200 N N . LEU A 1 161 ? 10.477 41.625 16.359 1 98.06 161 LEU A N 1
ATOM 1201 C CA . LEU A 1 161 ? 9.617 40.75 15.578 1 98.06 161 LEU A CA 1
ATOM 1202 C C . LEU A 1 161 ? 10.438 39.656 14.883 1 98.06 161 LEU A C 1
ATOM 1204 O O . LEU A 1 161 ? 11.344 39.969 14.102 1 98.06 161 LEU A O 1
ATOM 1208 N N . LEU A 1 162 ? 10.195 38.406 15.234 1 98.62 162 LEU A N 1
ATOM 1209 C CA . LEU A 1 162 ? 10.852 37.281 14.594 1 98.62 162 LEU A CA 1
ATOM 1210 C C . LEU A 1 162 ? 9.922 36.625 13.578 1 98.62 162 LEU A C 1
ATOM 1212 O O . LEU A 1 162 ? 8.766 36.312 13.883 1 98.62 162 LEU A O 1
ATOM 1216 N N . ILE A 1 163 ? 10.406 36.5 12.344 1 98.75 163 ILE A N 1
ATOM 1217 C CA . ILE A 1 163 ? 9.742 35.656 11.352 1 98.75 163 ILE A CA 1
ATOM 1218 C C . ILE A 1 163 ? 10.445 34.281 11.273 1 98.75 163 ILE A C 1
ATOM 1220 O O . ILE A 1 163 ? 11.57 34.188 10.773 1 98.75 163 ILE A O 1
ATOM 1224 N N . GLN A 1 164 ? 9.773 33.281 11.781 1 98.81 164 GLN A N 1
ATOM 1225 C CA . GLN A 1 164 ? 10.312 31.922 11.719 1 98.81 164 GLN A CA 1
ATOM 1226 C C . GLN A 1 164 ? 9.719 31.156 10.539 1 98.81 164 GLN A C 1
ATOM 1228 O O . GLN A 1 164 ? 8.523 30.859 10.523 1 98.81 164 GLN A O 1
ATOM 1233 N N . SER A 1 165 ? 10.492 30.875 9.531 1 98.88 165 SER A N 1
ATOM 1234 C CA . SER A 1 165 ? 10.148 29.922 8.484 1 98.88 165 SER A CA 1
ATOM 1235 C C . SER A 1 165 ? 10.711 28.547 8.797 1 98.88 165 SER A C 1
ATOM 1237 O O . SER A 1 165 ? 11.922 28.375 8.977 1 98.88 165 SER A O 1
ATOM 1239 N N . VAL A 1 166 ? 9.797 27.516 8.867 1 98.81 166 VAL A N 1
ATOM 1240 C CA . VAL A 1 166 ? 10.25 26.25 9.43 1 98.81 166 VAL A CA 1
ATOM 1241 C C . VAL A 1 166 ? 9.852 25.094 8.5 1 98.81 166 VAL A C 1
ATOM 1243 O O . VAL A 1 166 ? 9 25.266 7.633 1 98.81 166 VAL A O 1
ATOM 1246 N N . ILE A 1 167 ? 10.555 23.938 8.672 1 98.44 167 ILE A N 1
ATOM 1247 C CA . ILE A 1 167 ? 10.289 22.734 7.895 1 98.44 167 ILE A CA 1
ATOM 1248 C C . ILE A 1 167 ? 9.672 21.672 8.797 1 98.44 167 ILE A C 1
ATOM 1250 O O . ILE A 1 167 ? 9.734 21.766 10.023 1 98.44 167 ILE A O 1
ATOM 1254 N N . GLY A 1 168 ? 9.023 20.719 8.234 1 98 168 GLY A N 1
ATOM 1255 C CA . GLY A 1 168 ? 8.664 19.469 8.883 1 98 168 GLY A CA 1
ATOM 1256 C C . GLY A 1 168 ? 7.477 19.594 9.812 1 98 168 GLY A C 1
ATOM 1257 O O . GLY A 1 168 ? 7.297 18.766 10.719 1 98 168 GLY A O 1
ATOM 1258 N N . GLU A 1 169 ? 6.727 20.672 9.695 1 98.06 169 GLU A N 1
ATOM 1259 C CA . GLU A 1 169 ? 5.531 20.812 10.523 1 98.06 169 GLU A CA 1
ATOM 1260 C C . GLU A 1 169 ? 4.566 19.641 10.281 1 98.06 169 GLU A C 1
ATOM 1262 O O . GLU A 1 169 ? 4.004 19.094 11.227 1 98.06 169 GLU A O 1
ATOM 1267 N N . GLU A 1 170 ? 4.371 19.172 9.102 1 96.19 170 GLU A N 1
ATOM 1268 C CA . GLU A 1 170 ? 3.375 18.172 8.719 1 96.19 170 GLU A CA 1
ATOM 1269 C C . GLU A 1 170 ? 3.709 16.797 9.297 1 96.19 170 GLU A C 1
ATOM 1271 O O . GLU A 1 170 ? 2.855 15.914 9.344 1 96.19 170 GLU A O 1
ATOM 1276 N N . ASP A 1 171 ? 4.977 16.594 9.648 1 95.31 171 ASP A N 1
ATOM 1277 C CA . ASP A 1 171 ? 5.324 15.25 10.086 1 95.31 171 ASP A CA 1
ATOM 1278 C C . ASP A 1 171 ? 6.008 15.273 11.453 1 95.31 171 ASP A C 1
ATOM 1280 O O . ASP A 1 171 ? 6.727 14.344 11.812 1 95.31 171 ASP A O 1
ATOM 1284 N N . GLY A 1 172 ? 5.879 16.406 12.188 1 96.38 172 GLY A N 1
ATOM 1285 C CA . GLY A 1 172 ? 6.371 16.312 13.555 1 96.38 172 GLY A CA 1
ATOM 1286 C C . GLY A 1 172 ? 6.906 17.625 14.078 1 96.38 172 GLY A C 1
ATOM 1287 O O . GLY A 1 172 ? 7.109 17.781 15.289 1 96.38 172 GLY A O 1
ATOM 1288 N N . GLY A 1 173 ? 7.293 18.609 13.234 1 98.12 173 GLY A N 1
ATOM 1289 C CA . GLY A 1 173 ? 7.648 19.953 13.664 1 98.12 173 GLY A CA 1
ATOM 1290 C C . GLY A 1 173 ? 9.133 20.125 13.922 1 98.12 173 GLY A C 1
ATOM 1291 O O . GLY A 1 173 ? 9.531 20.953 14.742 1 98.12 173 GLY A O 1
ATOM 1292 N N . CYS A 1 174 ? 9.984 19.328 13.25 1 97.94 174 CYS A N 1
ATOM 1293 C CA . CYS A 1 174 ? 11.414 19.328 13.539 1 97.94 174 CYS A CA 1
ATOM 1294 C C . CYS A 1 174 ? 12 20.719 13.32 1 97.94 174 CYS A C 1
ATOM 1296 O O . CYS A 1 174 ? 12.906 21.141 14.047 1 97.94 174 CYS A O 1
ATOM 1298 N N . GLY A 1 175 ? 11.477 21.453 12.359 1 98.5 175 GLY A N 1
ATOM 1299 C CA . GLY A 1 175 ? 11.969 22.797 12.102 1 98.5 175 GLY A CA 1
ATOM 1300 C C . GLY A 1 175 ? 11.711 23.766 13.25 1 98.5 175 GLY A C 1
ATOM 1301 O O . GLY A 1 175 ? 12.602 24.516 13.648 1 98.5 175 GLY A O 1
ATOM 1302 N N . THR A 1 176 ? 10.477 23.797 13.766 1 98.81 176 THR A N 1
ATOM 1303 C CA . THR A 1 176 ? 10.156 24.656 14.891 1 98.81 176 THR A CA 1
ATOM 1304 C C . THR A 1 176 ? 10.953 24.25 16.125 1 98.81 176 THR A C 1
ATOM 1306 O O . THR A 1 176 ? 11.445 25.125 16.859 1 98.81 176 THR A O 1
ATOM 1309 N N . LEU A 1 177 ? 11.102 22.922 16.359 1 98.75 177 LEU A N 1
ATOM 1310 C CA . LEU A 1 177 ? 11.914 22.484 17.469 1 98.75 177 LEU A CA 1
ATOM 1311 C C . LEU A 1 177 ? 13.344 23 17.359 1 98.75 177 LEU A C 1
ATOM 1313 O O . LEU A 1 177 ? 13.906 23.516 18.328 1 98.75 177 LEU A O 1
ATOM 1317 N N . ALA A 1 178 ? 13.922 22.875 16.156 1 98.69 178 ALA A N 1
ATOM 1318 C CA . ALA A 1 178 ? 15.273 23.359 15.922 1 98.69 178 ALA A CA 1
ATOM 1319 C C . ALA A 1 178 ? 15.383 24.859 16.203 1 98.69 178 ALA A C 1
ATOM 1321 O O . ALA A 1 178 ? 16.375 25.312 16.75 1 98.69 178 ALA A O 1
ATOM 1322 N N . THR A 1 179 ? 14.398 25.594 15.797 1 98.69 179 THR A N 1
ATOM 1323 C CA . THR A 1 179 ? 14.383 27.047 15.969 1 98.69 179 THR A CA 1
ATOM 1324 C C . THR A 1 179 ? 14.328 27.406 17.453 1 98.69 179 THR A C 1
ATOM 1326 O O . THR A 1 179 ? 15.023 28.328 17.891 1 98.69 179 THR A O 1
ATOM 1329 N N . VAL A 1 180 ? 13.453 26.703 18.203 1 98.62 180 VAL A N 1
ATOM 1330 C CA . VAL A 1 180 ? 13.328 26.906 19.641 1 98.62 180 VAL A CA 1
ATOM 1331 C C . VAL A 1 180 ? 14.672 26.625 20.328 1 98.62 180 VAL A C 1
ATOM 1333 O O . VAL A 1 180 ? 15.141 27.422 21.141 1 98.62 180 VAL A O 1
ATOM 1336 N N . LEU A 1 181 ? 15.32 25.547 19.953 1 98.12 181 LEU A N 1
ATOM 1337 C CA . LEU A 1 181 ? 16.562 25.125 20.578 1 98.12 181 LEU A CA 1
ATOM 1338 C C . LEU A 1 181 ? 17.719 26.047 20.188 1 98.12 181 LEU A C 1
ATOM 1340 O O . LEU A 1 181 ? 18.703 26.156 20.906 1 98.12 181 LEU A O 1
ATOM 1344 N N . ARG A 1 182 ? 17.578 26.672 19.047 1 97.88 182 ARG A N 1
ATOM 1345 C CA . ARG A 1 182 ? 18.562 27.656 18.594 1 97.88 182 ARG A CA 1
ATOM 1346 C C . ARG A 1 182 ? 18.469 28.938 19.406 1 97.88 182 ARG A C 1
ATOM 1348 O O . ARG A 1 182 ? 19.375 29.781 19.375 1 97.88 182 ARG A O 1
ATOM 1355 N N . GLY A 1 183 ? 17.375 29.078 20.125 1 97.75 183 GLY A N 1
ATOM 1356 C CA . GLY A 1 183 ? 17.219 30.234 21 1 97.75 183 GLY A CA 1
ATOM 1357 C C . GLY A 1 183 ? 16.25 31.266 20.484 1 97.75 183 GLY A C 1
ATOM 1358 O O . GLY A 1 183 ? 16.094 32.344 21.078 1 97.75 183 GLY A O 1
ATOM 1359 N N . HIS A 1 184 ? 15.602 31 19.422 1 97.94 184 HIS A N 1
ATOM 1360 C CA . HIS A 1 184 ? 14.641 31.953 18.859 1 97.94 184 HIS A CA 1
ATOM 1361 C C . HIS A 1 184 ? 13.273 31.797 19.516 1 97.94 184 HIS A C 1
ATOM 1363 O O . HIS A 1 184 ? 12.312 31.375 18.875 1 97.94 184 HIS A O 1
ATOM 1369 N N . THR A 1 185 ? 13.188 32.156 20.797 1 98.19 185 THR A N 1
ATOM 1370 C CA . THR A 1 185 ? 11.961 32.219 21.594 1 98.19 185 THR A CA 1
ATOM 1371 C C . THR A 1 185 ? 11.523 33.656 21.844 1 98.19 185 THR A C 1
ATOM 1373 O O . THR A 1 185 ? 12.188 34.594 21.406 1 98.19 185 THR A O 1
ATOM 1376 N N . GLY A 1 186 ? 10.352 33.875 22.484 1 98.06 186 GLY A N 1
ATOM 1377 C CA . GLY A 1 186 ? 9.844 35.219 22.672 1 98.06 186 GLY A CA 1
ATOM 1378 C C . GLY A 1 186 ? 8.758 35.312 23.719 1 98.06 186 GLY A C 1
ATOM 1379 O O . GLY A 1 186 ? 8.578 34.375 24.516 1 98.06 186 GLY A O 1
ATOM 1380 N N . ASP A 1 187 ? 8.117 36.469 23.75 1 98.44 187 ASP A N 1
ATOM 1381 C CA . ASP A 1 187 ? 7.094 36.75 24.734 1 98.44 187 ASP A CA 1
ATOM 1382 C C . ASP A 1 187 ? 5.707 36.375 24.234 1 98.44 187 ASP A C 1
ATOM 1384 O O . ASP A 1 187 ? 4.762 36.25 25.016 1 98.44 187 ASP A O 1
ATOM 1388 N N . GLY A 1 188 ? 5.594 36.156 23 1 98.75 188 GLY A N 1
ATOM 1389 C CA . GLY A 1 188 ? 4.398 35.688 22.312 1 98.75 188 GLY A CA 1
ATOM 1390 C C . GLY A 1 188 ? 4.676 35.156 20.906 1 98.75 188 GLY A C 1
ATOM 1391 O O . GLY A 1 188 ? 5.648 35.562 20.281 1 98.75 188 GLY A O 1
ATOM 1392 N N . ALA A 1 189 ? 3.871 34.281 20.5 1 98.94 189 ALA A N 1
ATOM 1393 C CA . ALA A 1 189 ? 4.012 33.75 19.141 1 98.94 189 ALA A CA 1
ATOM 1394 C C . ALA A 1 189 ? 2.646 33.531 18.5 1 98.94 189 ALA A C 1
ATOM 1396 O O . ALA A 1 189 ? 1.674 33.219 19.188 1 98.94 189 ALA A O 1
ATOM 1397 N N . ILE A 1 190 ? 2.572 33.75 17.234 1 98.94 190 ILE A N 1
ATOM 1398 C CA . ILE A 1 190 ? 1.425 33.406 16.406 1 98.94 190 ILE A CA 1
ATOM 1399 C C . ILE A 1 190 ? 1.857 32.406 15.32 1 98.94 190 ILE A C 1
ATOM 1401 O O . ILE A 1 190 ? 2.688 32.75 14.477 1 98.94 190 ILE A O 1
ATOM 1405 N N . VAL A 1 191 ? 1.406 31.188 15.414 1 98.94 191 VAL A N 1
ATOM 1406 C CA . VAL A 1 191 ? 1.558 30.25 14.297 1 98.94 191 VAL A CA 1
ATOM 1407 C C . VAL A 1 191 ? 0.461 30.5 13.266 1 98.94 191 VAL A C 1
ATOM 1409 O O . VAL A 1 191 ? -0.728 30.375 13.57 1 98.94 191 VAL A O 1
ATOM 1412 N N . VAL A 1 192 ? 0.811 30.812 12.062 1 98.88 192 VAL A N 1
ATOM 1413 C CA . VAL A 1 192 ? -0.137 31.375 11.109 1 98.88 192 VAL A CA 1
ATOM 1414 C C . VAL A 1 192 ? -0.825 30.266 10.328 1 98.88 192 VAL A C 1
ATOM 1416 O O . VAL A 1 192 ? -0.82 30.266 9.094 1 98.88 192 VAL A O 1
ATOM 1419 N N . GLU A 1 193 ? -1.379 29.344 10.992 1 98.62 193 GLU A N 1
ATOM 1420 C CA . GLU A 1 193 ? -2.141 28.219 10.453 1 98.62 193 GLU A CA 1
ATOM 1421 C C . GLU A 1 193 ? -3.514 28.672 9.961 1 98.62 193 GLU A C 1
ATOM 1423 O O . GLU A 1 193 ? -3.998 29.734 10.344 1 98.62 193 GLU A O 1
ATOM 1428 N N . PRO A 1 194 ? -4.133 27.891 9.086 1 98.5 194 PRO A N 1
ATOM 1429 C CA . PRO A 1 194 ? -5.512 28.219 8.711 1 98.5 194 PRO A CA 1
ATOM 1430 C C . PRO A 1 194 ? -6.5 28.016 9.859 1 98.5 194 PRO A C 1
ATOM 1432 O O . PRO A 1 194 ? -6.691 26.891 10.328 1 98.5 194 PRO A O 1
ATOM 1435 N N . THR A 1 195 ?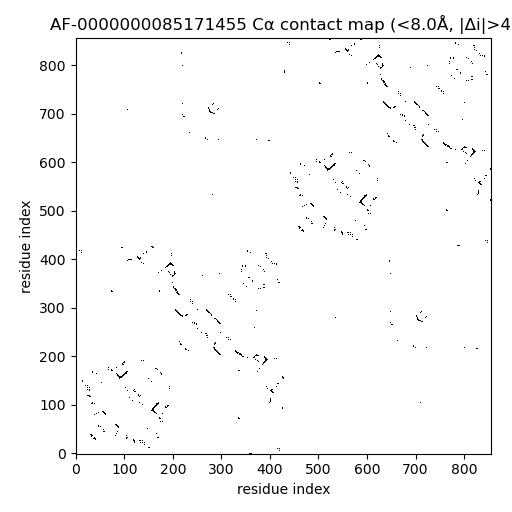 -7.09 29.109 10.312 1 98.38 195 THR A N 1
ATOM 1436 C CA . THR A 1 195 ? -8.031 29.078 11.43 1 98.38 195 THR A CA 1
ATOM 1437 C C . THR A 1 195 ? -9.344 29.75 11.047 1 98.38 195 THR A C 1
ATOM 1439 O O . THR A 1 195 ? -10.141 30.109 11.922 1 98.38 195 THR A O 1
ATOM 1442 N N . GLU A 1 196 ? -9.555 30.031 9.773 1 97.75 196 GLU A N 1
ATOM 1443 C CA . GLU A 1 196 ? -10.711 30.812 9.336 1 97.75 196 GLU A CA 1
ATOM 1444 C C . GLU A 1 196 ? -10.734 32.188 9.984 1 97.75 196 GLU A C 1
ATOM 1446 O O . GLU A 1 196 ? -11.797 32.688 10.344 1 97.75 196 GLU A O 1
ATOM 1451 N N . LEU A 1 197 ? -9.609 32.719 10.273 1 98.62 197 LEU A N 1
ATOM 1452 C CA . LEU A 1 197 ? -9.398 34 10.898 1 98.62 197 LEU A CA 1
ATOM 1453 C C . LEU A 1 197 ? -9.93 34.031 12.328 1 98.62 197 LEU A C 1
ATOM 1455 O O . LEU A 1 197 ? -10.203 35.094 12.883 1 98.62 197 LEU A O 1
ATOM 1459 N N . ARG A 1 198 ? -10.117 32.875 12.898 1 98.56 198 ARG A N 1
ATOM 1460 C CA . ARG A 1 198 ? -10.383 32.781 14.336 1 98.56 198 ARG A CA 1
ATOM 1461 C C . ARG A 1 198 ? -9.086 32.719 15.133 1 98.56 198 ARG A C 1
ATOM 1463 O O . ARG A 1 198 ? -8.055 32.281 14.625 1 98.56 198 ARG A O 1
ATOM 1470 N N . ILE A 1 199 ? -9.156 33.281 16.344 1 98.81 199 ILE A N 1
ATOM 1471 C CA . ILE A 1 199 ? -8 33.25 17.234 1 98.81 199 ILE A CA 1
ATOM 1472 C C . ILE A 1 199 ? -8.062 31.969 18.094 1 98.81 199 ILE A C 1
ATOM 1474 O O . ILE A 1 199 ? -9.047 31.75 18.797 1 98.81 199 ILE A O 1
ATOM 1478 N N . ALA A 1 200 ? -7.031 31.156 18.016 1 98.75 200 ALA A N 1
ATOM 1479 C CA . ALA A 1 200 ? -7.066 29.859 18.703 1 98.75 200 ALA A CA 1
ATOM 1480 C C . ALA A 1 200 ? -6.012 29.797 19.797 1 98.75 200 ALA A C 1
ATOM 1482 O O . ALA A 1 200 ? -4.848 29.5 19.531 1 98.75 200 ALA A O 1
ATOM 1483 N N . PRO A 1 201 ? -6.441 29.922 21.016 1 98.69 201 PRO A N 1
ATOM 1484 C CA . PRO A 1 201 ? -5.492 29.781 22.125 1 98.69 201 PRO A CA 1
ATOM 1485 C C . PRO A 1 201 ? -5.246 28.328 22.516 1 98.69 201 PRO A C 1
ATOM 1487 O O . PRO A 1 201 ? -4.531 28.062 23.484 1 98.69 201 PRO A O 1
ATOM 1490 N N . ALA A 1 202 ? -5.902 27.406 21.734 1 98.5 202 ALA A N 1
ATOM 1491 C CA . ALA A 1 202 ? -5.766 25.984 22.031 1 98.5 202 ALA A CA 1
ATOM 1492 C C . ALA A 1 202 ? -5.691 25.172 20.734 1 98.5 202 ALA A C 1
ATOM 1494 O O . ALA A 1 202 ? -6.414 25.438 19.781 1 98.5 202 ALA A O 1
ATOM 1495 N N . GLN A 1 203 ? -4.766 24.25 20.734 1 98.12 203 GLN A N 1
ATOM 1496 C CA . GLN A 1 203 ? -4.73 23.234 19.672 1 98.12 203 GLN A CA 1
ATOM 1497 C C . GLN A 1 203 ? -4.836 21.828 20.266 1 98.12 203 GLN A C 1
ATOM 1499 O O . GLN A 1 203 ? -4.273 21.547 21.328 1 98.12 203 GLN A O 1
ATOM 1504 N N . ALA A 1 204 ? -5.605 21 19.656 1 97.75 204 ALA A N 1
ATOM 1505 C CA . ALA A 1 204 ? -5.645 19.578 20.016 1 97.75 204 ALA A CA 1
ATOM 1506 C C . ALA A 1 204 ? -4.348 18.875 19.625 1 97.75 204 ALA A C 1
ATOM 1508 O O . ALA A 1 204 ? -3.535 19.422 18.875 1 97.75 204 ALA A O 1
ATOM 1509 N N . GLY A 1 205 ? -4.102 17.719 20.25 1 97.44 205 GLY A N 1
ATOM 1510 C CA . GLY A 1 205 ? -2.994 16.875 19.844 1 97.44 205 GLY A CA 1
ATOM 1511 C C . GLY A 1 205 ? -3.354 15.93 18.703 1 97.44 205 GLY A C 1
ATOM 1512 O O . GLY A 1 205 ? -4.531 15.766 18.375 1 97.44 205 GLY A O 1
ATOM 1513 N N . ALA A 1 206 ? -2.418 15.367 18.109 1 97.38 206 ALA A N 1
ATOM 1514 C CA . ALA A 1 206 ? -2.529 14.359 17.062 1 97.38 206 ALA A CA 1
ATOM 1515 C C . ALA A 1 206 ? -1.338 13.406 17.094 1 97.38 206 ALA A C 1
ATOM 1517 O O . ALA A 1 206 ? -0.214 13.797 16.766 1 97.38 206 ALA A O 1
ATOM 1518 N N . LEU A 1 207 ? -1.588 12.203 17.438 1 97.81 207 LEU A N 1
ATOM 1519 C CA . LEU A 1 207 ? -0.529 11.203 17.516 1 97.81 207 LEU A CA 1
ATOM 1520 C C . LEU A 1 207 ? -0.612 10.227 16.344 1 97.81 207 LEU A C 1
ATOM 1522 O O . LEU A 1 207 ? -1.633 9.562 16.156 1 97.81 207 LEU A O 1
ATOM 1526 N N . ASN A 1 208 ? 0.423 10.188 15.578 1 97.69 208 ASN A N 1
ATOM 1527 C CA . ASN A 1 208 ? 0.472 9.203 14.508 1 97.69 208 ASN A CA 1
ATOM 1528 C C . ASN A 1 208 ? 0.821 7.812 15.039 1 97.69 208 ASN A C 1
ATOM 1530 O O . ASN A 1 208 ? 1.646 7.684 15.945 1 97.69 208 ASN A O 1
ATOM 1534 N N . PHE A 1 209 ? 0.197 6.859 14.492 1 98.12 209 PHE A N 1
ATOM 1535 C CA . PHE A 1 209 ? 0.495 5.484 14.883 1 98.12 209 PHE A CA 1
ATOM 1536 C C . PHE A 1 209 ? 0.497 4.566 13.672 1 98.12 209 PHE A C 1
ATOM 1538 O O . PHE A 1 209 ? 0.012 4.941 12.602 1 98.12 209 PHE A O 1
ATOM 1545 N N . ARG A 1 210 ? 1.155 3.494 13.805 1 98.06 210 ARG A N 1
ATOM 1546 C CA . ARG A 1 210 ? 1.158 2.395 12.844 1 98.06 210 ARG A CA 1
ATOM 1547 C C . ARG A 1 210 ? 0.604 1.12 13.469 1 98.06 210 ARG A C 1
ATOM 1549 O O . ARG A 1 210 ? 0.961 0.769 14.594 1 98.06 210 ARG A O 1
ATOM 1556 N N . LEU A 1 211 ? -0.345 0.547 12.828 1 98.69 211 LEU A N 1
ATOM 1557 C CA . LEU A 1 211 ? -0.916 -0.733 13.234 1 98.69 211 LEU A CA 1
ATOM 1558 C C . LEU A 1 211 ? -0.439 -1.854 12.312 1 98.69 211 LEU A C 1
ATOM 1560 O O . LEU A 1 211 ? -0.691 -1.824 11.109 1 98.69 211 LEU A O 1
ATOM 1564 N N . MET A 1 212 ? 0.366 -2.768 12.859 1 98.5 212 MET A N 1
ATOM 1565 C CA . MET A 1 212 ? 0.833 -3.938 12.117 1 98.5 212 MET A CA 1
ATOM 1566 C C . MET A 1 212 ? -0.054 -5.145 12.398 1 98.5 212 MET A C 1
ATOM 1568 O O . MET A 1 212 ? -0.186 -5.574 13.547 1 98.5 212 MET A O 1
ATOM 1572 N N . VAL A 1 213 ? -0.667 -5.66 11.398 1 98.69 213 VAL A N 1
ATOM 1573 C CA . VAL A 1 213 ? -1.61 -6.766 11.516 1 98.69 213 VAL A CA 1
ATOM 1574 C C . VAL A 1 213 ? -1.012 -8.023 10.891 1 98.69 213 VAL A C 1
ATOM 1576 O O . VAL A 1 213 ? -0.737 -8.055 9.688 1 98.69 213 VAL A O 1
ATOM 1579 N N . PRO A 1 214 ? -0.78 -9.031 11.711 1 97.88 214 PRO A N 1
ATOM 1580 C CA . PRO A 1 214 ? -0.184 -10.266 11.188 1 97.88 214 PRO A CA 1
ATOM 1581 C C . PRO A 1 214 ? -1.208 -11.18 10.516 1 97.88 214 PRO A C 1
ATOM 1583 O O . PRO A 1 214 ? -2.35 -11.273 10.977 1 97.88 214 PRO A O 1
ATOM 1586 N N . GLY A 1 215 ? -0.855 -11.797 9.453 1 98 215 GLY A N 1
ATOM 1587 C CA . GLY A 1 215 ? -1.524 -12.906 8.797 1 98 215 GLY A CA 1
ATOM 1588 C C . GLY A 1 215 ? -0.599 -14.07 8.5 1 98 215 GLY A C 1
ATOM 1589 O O . GLY A 1 215 ? 0.36 -14.312 9.242 1 98 215 GLY A O 1
ATOM 1590 N N . ALA A 1 216 ? -0.96 -14.844 7.543 1 97.62 216 ALA A N 1
ATOM 1591 C CA . ALA A 1 216 ? -0.184 -16 7.086 1 97.62 216 ALA A CA 1
ATOM 1592 C C . ALA A 1 216 ? -0.395 -16.25 5.598 1 97.62 216 ALA A C 1
ATOM 1594 O O . ALA A 1 216 ? -1.526 -16.453 5.148 1 97.62 216 ALA A O 1
ATOM 1595 N N . ALA A 1 217 ? 0.691 -16.234 4.914 1 97.12 217 ALA A N 1
ATOM 1596 C CA . ALA A 1 217 ? 0.617 -16.328 3.459 1 97.12 217 ALA A CA 1
ATOM 1597 C C . ALA A 1 217 ? 0.227 -17.734 3.02 1 97.12 217 ALA A C 1
ATOM 1599 O O . ALA A 1 217 ? 0.508 -18.703 3.719 1 97.12 217 ALA A O 1
ATOM 1600 N N . ALA A 1 218 ? -0.386 -17.859 1.894 1 96.88 218 ALA A N 1
ATOM 1601 C CA . ALA A 1 218 ? -0.691 -19.062 1.128 1 96.88 218 ALA A CA 1
ATOM 1602 C C . ALA A 1 218 ? -0.902 -18.734 -0.348 1 96.88 218 ALA A C 1
ATOM 1604 O O . ALA A 1 218 ? -1.198 -17.594 -0.701 1 96.88 218 ALA A O 1
ATOM 1605 N N . HIS A 1 219 ? -0.612 -19.703 -1.158 1 96.62 219 HIS A N 1
ATOM 1606 C CA . HIS A 1 219 ? -0.992 -19.547 -2.557 1 96.62 219 HIS A CA 1
ATOM 1607 C C . HIS A 1 219 ? -2.475 -19.203 -2.689 1 96.62 219 HIS A C 1
ATOM 1609 O O . HIS A 1 219 ? -3.303 -19.734 -1.95 1 96.62 219 HIS A O 1
ATOM 1615 N N . GLY A 1 220 ? -2.85 -18.344 -3.602 1 96.25 220 GLY A N 1
ATOM 1616 C CA . GLY A 1 220 ? -4.223 -17.891 -3.783 1 96.25 220 GLY A CA 1
ATOM 1617 C C . GLY A 1 220 ? -5.184 -19.031 -4.062 1 96.25 220 GLY A C 1
ATOM 1618 O O . GLY A 1 220 ? -6.367 -18.953 -3.715 1 96.25 220 G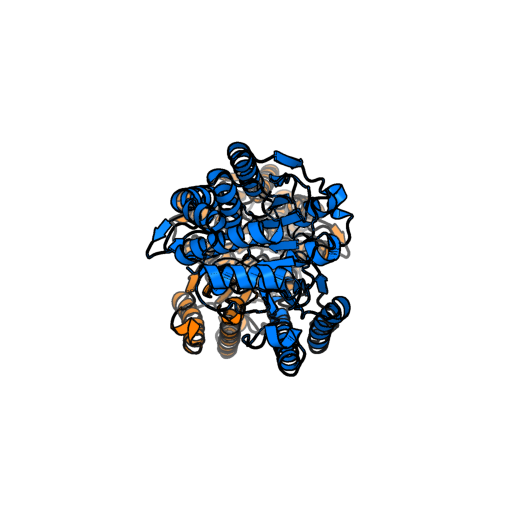LY A O 1
ATOM 1619 N N . CYS A 1 221 ? -4.723 -20.109 -4.633 1 95.81 221 CYS A N 1
ATOM 1620 C CA . CYS A 1 221 ? -5.594 -21.234 -4.996 1 95.81 221 CYS A CA 1
ATOM 1621 C C . CYS A 1 221 ? -5.988 -22.031 -3.766 1 95.81 221 CYS A C 1
ATOM 1623 O O . CYS A 1 221 ? -6.938 -22.828 -3.811 1 95.81 221 CYS A O 1
ATOM 1625 N N . VAL A 1 222 ? -5.254 -21.891 -2.67 1 96.31 222 VAL A N 1
ATOM 1626 C CA . VAL A 1 222 ? -5.574 -22.516 -1.39 1 96.31 222 VAL A CA 1
ATOM 1627 C C . VAL A 1 222 ? -5.656 -21.453 -0.302 1 96.31 222 VAL A C 1
ATOM 1629 O O . VAL A 1 222 ? -5.152 -21.641 0.807 1 96.31 222 VAL A O 1
ATOM 1632 N N . ARG A 1 223 ? -6.312 -20.375 -0.618 1 95.12 223 ARG A N 1
ATOM 1633 C CA . ARG A 1 223 ? -6.309 -19.219 0.28 1 95.12 223 ARG A CA 1
ATOM 1634 C C . ARG A 1 223 ? -6.863 -19.594 1.65 1 95.12 223 ARG A C 1
ATOM 1636 O O . ARG A 1 223 ? -6.535 -18.953 2.652 1 95.12 223 ARG A O 1
ATOM 1643 N N . GLU A 1 224 ? -7.652 -20.719 1.732 1 94.88 224 GLU A N 1
ATOM 1644 C CA . GLU A 1 224 ? -8.219 -21.156 3.006 1 94.88 224 GLU A CA 1
ATOM 1645 C C . GLU A 1 224 ? -7.125 -21.656 3.947 1 94.88 224 GLU A C 1
ATOM 1647 O O . GLU A 1 224 ? -7.348 -21.781 5.152 1 94.88 224 GLU A O 1
ATOM 1652 N N . GLU A 1 225 ? -5.961 -21.938 3.367 1 95.31 225 GLU A N 1
ATOM 1653 C CA . GLU A 1 225 ? -4.836 -22.406 4.164 1 95.31 225 GLU A CA 1
ATOM 1654 C C . GLU A 1 225 ? -4.043 -21.234 4.75 1 95.31 225 GLU A C 1
ATOM 1656 O O . GLU A 1 225 ? -3.174 -21.438 5.598 1 95.31 225 GLU A O 1
ATOM 1661 N N . GLY A 1 226 ? -4.355 -20.016 4.344 1 96.88 226 GLY A N 1
ATOM 1662 C CA . GLY A 1 226 ? -3.699 -18.828 4.855 1 96.88 226 GLY A CA 1
ATOM 1663 C C . GLY A 1 226 ? -4.578 -18.016 5.789 1 96.88 226 GLY A C 1
ATOM 1664 O O . GLY A 1 226 ? -5.672 -18.453 6.16 1 96.88 226 GLY A O 1
ATOM 1665 N N . ILE A 1 227 ? -4.043 -16.969 6.332 1 98.19 227 ILE A N 1
ATOM 1666 C CA . ILE A 1 227 ? -4.75 -15.984 7.137 1 98.19 227 ILE A CA 1
ATOM 1667 C C . ILE A 1 227 ? -4.57 -14.602 6.527 1 98.19 227 ILE A C 1
ATOM 1669 O O . ILE A 1 227 ? -3.471 -14.039 6.566 1 98.19 227 ILE A O 1
ATOM 1673 N N . SER A 1 228 ? -5.668 -14.039 5.98 1 98.19 228 SER A N 1
ATOM 1674 C CA . SER A 1 228 ? -5.609 -12.742 5.324 1 98.19 228 SER A CA 1
ATOM 1675 C C . SER A 1 228 ? -5.473 -11.617 6.34 1 98.19 228 SER A C 1
ATOM 1677 O O . SER A 1 228 ? -6.406 -11.336 7.094 1 98.19 228 SER A O 1
ATOM 1679 N N . ALA A 1 229 ? -4.355 -10.914 6.297 1 98.56 229 ALA A N 1
ATOM 1680 C CA . ALA A 1 229 ? -4.18 -9.75 7.16 1 98.56 229 ALA A CA 1
ATOM 1681 C C . ALA A 1 229 ? -5.23 -8.68 6.863 1 98.56 229 ALA A C 1
ATOM 1683 O O . ALA A 1 229 ? -5.605 -7.91 7.746 1 98.56 229 ALA A O 1
ATOM 1684 N N . ILE A 1 230 ? -5.754 -8.602 5.602 1 98.56 230 ILE A N 1
ATOM 1685 C CA . ILE A 1 230 ? -6.801 -7.672 5.191 1 98.56 230 ILE A CA 1
ATOM 1686 C C . ILE A 1 230 ? -8.086 -7.965 5.961 1 98.56 230 ILE A C 1
ATOM 1688 O O . ILE A 1 230 ? -8.703 -7.059 6.523 1 98.56 230 ILE A O 1
ATOM 1692 N N . GLU A 1 231 ? -8.414 -9.273 6.047 1 97.94 231 GLU A N 1
ATOM 1693 C CA . GLU A 1 231 ? -9.609 -9.68 6.781 1 97.94 231 GLU A CA 1
ATOM 1694 C C . GLU A 1 231 ? -9.445 -9.422 8.273 1 97.94 231 GLU A C 1
ATOM 1696 O O . GLU A 1 231 ? -10.391 -8.977 8.938 1 97.94 231 GLU A O 1
ATOM 1701 N N . LYS A 1 232 ? -8.242 -9.672 8.789 1 98.56 232 LYS A N 1
ATOM 1702 C CA . LYS A 1 232 ? -7.992 -9.508 10.219 1 98.56 232 LYS A CA 1
ATOM 1703 C C . LYS A 1 232 ? -7.941 -8.031 10.609 1 98.56 232 LYS A C 1
ATOM 1705 O O . LYS A 1 232 ? -8.18 -7.684 11.766 1 98.56 232 LYS A O 1
ATOM 1710 N N . PHE A 1 233 ? -7.695 -7.156 9.633 1 98.69 233 PHE A N 1
ATOM 1711 C CA . PHE A 1 233 ? -7.645 -5.719 9.859 1 98.69 233 PHE A CA 1
ATOM 1712 C C . PHE A 1 233 ? -9.039 -5.156 10.109 1 98.69 233 PHE A C 1
ATOM 1714 O O . PHE A 1 233 ? -9.203 -4.195 10.859 1 98.69 233 PHE A O 1
ATOM 1721 N N . MET A 1 234 ? -10.102 -5.75 9.594 1 97.5 234 MET A N 1
ATOM 1722 C CA . MET A 1 234 ? -11.438 -5.172 9.555 1 97.5 234 MET A CA 1
ATOM 1723 C C . MET A 1 234 ? -12 -5.012 10.961 1 97.5 234 MET A C 1
ATOM 1725 O O . MET A 1 234 ? -12.469 -3.932 11.328 1 97.5 234 MET A O 1
ATOM 1729 N N . PRO A 1 235 ? -11.898 -6.016 11.828 1 97.88 235 PRO A N 1
ATOM 1730 C CA . PRO A 1 235 ? -12.398 -5.812 13.188 1 97.88 235 PRO A CA 1
ATOM 1731 C C . PRO A 1 235 ? -11.555 -4.809 13.977 1 97.88 235 PRO A C 1
ATOM 1733 O O . PRO A 1 235 ? -12.07 -4.117 14.859 1 97.88 235 PRO A O 1
ATOM 1736 N N . LEU A 1 236 ? -10.266 -4.754 13.688 1 98.75 236 LEU A N 1
ATOM 1737 C CA . LEU A 1 236 ? -9.406 -3.773 14.352 1 98.75 236 LEU A CA 1
ATOM 1738 C C . LEU A 1 236 ? -9.781 -2.355 13.938 1 98.75 236 LEU A C 1
ATOM 1740 O O . LEU A 1 236 ? -9.805 -1.446 14.766 1 98.75 236 LEU A O 1
ATOM 1744 N N . TYR A 1 237 ? -10.094 -2.182 12.641 1 98.62 237 TYR A N 1
ATOM 1745 C CA . TYR A 1 237 ? -10.562 -0.894 12.133 1 98.62 237 TYR A CA 1
ATOM 1746 C C . TYR A 1 237 ? -11.844 -0.463 12.836 1 98.62 237 TYR A C 1
ATOM 1748 O O . TYR A 1 237 ? -11.984 0.699 13.219 1 98.62 237 TYR A O 1
ATOM 1756 N N . ARG A 1 238 ? -12.727 -1.384 13.023 1 97.94 238 ARG A N 1
ATOM 1757 C CA . ARG A 1 238 ? -13.984 -1.1 13.711 1 97.94 238 ARG A CA 1
ATOM 1758 C C . ARG A 1 238 ? -13.727 -0.685 15.156 1 97.94 238 ARG A C 1
ATOM 1760 O O . ARG A 1 238 ? -14.359 0.244 15.664 1 97.94 238 ARG A O 1
ATOM 1767 N N . ALA A 1 239 ? -12.805 -1.33 15.789 1 98.69 239 ALA A N 1
ATOM 1768 C CA . ALA A 1 239 ? -12.461 -0.992 17.172 1 98.69 239 ALA A CA 1
ATOM 1769 C C . ALA A 1 239 ? -11.938 0.438 17.266 1 98.69 239 ALA A C 1
ATOM 1771 O O . ALA A 1 239 ? -12.234 1.146 18.234 1 98.69 239 ALA A O 1
ATOM 1772 N N . LEU A 1 240 ? -11.18 0.844 16.297 1 98.69 240 LEU A N 1
ATOM 1773 C CA . LEU A 1 240 ? -10.625 2.195 16.281 1 98.69 240 LEU A CA 1
ATOM 1774 C C . LEU A 1 240 ? -11.727 3.229 16.062 1 98.69 240 LEU A C 1
ATOM 1776 O O . LEU A 1 240 ? -11.727 4.285 16.703 1 98.69 240 LEU A O 1
ATOM 1780 N N . THR A 1 241 ? -12.664 2.918 15.172 1 97.56 241 THR A N 1
ATOM 1781 C CA . THR A 1 241 ? -13.797 3.811 14.922 1 97.56 241 THR A CA 1
ATOM 1782 C C . THR A 1 241 ? -14.672 3.924 16.172 1 97.56 241 THR A C 1
ATOM 1784 O O . THR A 1 241 ? -15.195 5 16.469 1 97.56 241 THR A O 1
ATOM 1787 N N . ASP A 1 242 ? -14.836 2.801 16.875 1 98.44 242 ASP A N 1
ATOM 1788 C CA . ASP A 1 242 ? -15.586 2.812 18.141 1 98.44 242 ASP A CA 1
ATOM 1789 C C . ASP A 1 242 ? -14.891 3.674 19.188 1 98.44 242 ASP A C 1
ATOM 1791 O O . ASP A 1 242 ? -15.547 4.414 19.922 1 98.44 242 ASP A O 1
ATOM 1795 N N . LEU A 1 243 ? -13.617 3.547 19.219 1 98.69 243 LEU A N 1
ATOM 1796 C CA . LEU A 1 243 ? -12.844 4.355 20.172 1 98.69 243 LEU A CA 1
ATOM 1797 C C . LEU A 1 243 ? -13.031 5.84 19.891 1 98.69 243 LEU A C 1
ATOM 1799 O O . LEU A 1 243 ? -13.203 6.637 20.812 1 98.69 243 LEU A O 1
ATOM 1803 N N . GLU A 1 244 ? -12.984 6.211 18.594 1 98.38 244 GLU A N 1
ATOM 1804 C CA . GLU A 1 244 ? -13.242 7.598 18.219 1 98.38 244 GLU A CA 1
ATOM 1805 C C . GLU A 1 244 ? -14.586 8.078 18.75 1 98.38 244 GLU A C 1
ATOM 1807 O O . GLU A 1 244 ? -14.68 9.156 19.328 1 98.38 244 GLU A O 1
ATOM 1812 N N . ALA A 1 245 ? -15.602 7.262 18.516 1 98 245 ALA A N 1
ATOM 1813 C CA . ALA A 1 245 ? -16.953 7.617 18.938 1 98 245 ALA A CA 1
ATOM 1814 C C . ALA A 1 245 ? -17.031 7.801 20.453 1 98 245 ALA A C 1
ATOM 1816 O O . ALA A 1 245 ? -17.625 8.773 20.938 1 98 245 ALA A O 1
ATOM 1817 N N . ILE A 1 246 ? -16.422 6.918 21.203 1 97.75 246 ILE A N 1
ATOM 1818 C CA . ILE A 1 246 ? -16.453 6.938 22.656 1 97.75 246 ILE A CA 1
ATOM 1819 C C . ILE A 1 246 ? -15.742 8.18 23.172 1 97.75 246 ILE A C 1
ATOM 1821 O O . ILE A 1 246 ? -16.266 8.898 24.031 1 97.75 246 ILE A O 1
ATOM 1825 N N . ARG A 1 247 ? -14.602 8.492 22.609 1 97.31 247 ARG A N 1
ATOM 1826 C CA . ARG A 1 247 ? -13.797 9.617 23.062 1 97.31 247 ARG A CA 1
ATOM 1827 C C . ARG A 1 247 ? -14.484 10.945 22.766 1 97.31 247 ARG A C 1
ATOM 1829 O O . ARG A 1 247 ? -14.484 11.852 23.594 1 97.31 247 ARG A O 1
ATOM 1836 N N . ASN A 1 248 ? -15.078 11.055 21.578 1 97.44 248 ASN A N 1
ATOM 1837 C CA . ASN A 1 248 ? -15.734 12.305 21.203 1 97.44 248 ASN A CA 1
ATOM 1838 C C . ASN A 1 248 ? -17.047 12.492 21.953 1 97.44 248 ASN A C 1
ATOM 1840 O O . ASN A 1 248 ? -17.438 13.617 22.266 1 97.44 248 ASN A O 1
ATOM 1844 N N . ALA A 1 249 ? -17.75 11.367 22.281 1 96.56 249 ALA A N 1
ATOM 1845 C CA . ALA A 1 249 ? -18.922 11.453 23.125 1 96.56 249 ALA A CA 1
ATOM 1846 C C . ALA A 1 249 ? -18.562 11.969 24.531 1 96.56 249 ALA A C 1
ATOM 1848 O O . ALA A 1 249 ? -19.281 12.797 25.094 1 96.56 249 ALA A O 1
ATOM 1849 N N . ALA A 1 250 ? -17.484 11.516 25.047 1 94.69 250 ALA A N 1
ATOM 1850 C CA . ALA A 1 250 ? -17.016 11.961 26.359 1 94.69 250 ALA A CA 1
ATOM 1851 C C . ALA A 1 250 ? -16.625 13.438 26.328 1 94.69 250 ALA A C 1
ATOM 1853 O O . ALA A 1 250 ? -16.891 14.164 27.297 1 94.69 250 ALA A O 1
ATOM 1854 N N . ALA A 1 251 ? -16 13.859 25.266 1 93.12 251 ALA A N 1
ATOM 1855 C CA . ALA A 1 251 ? -15.57 15.25 25.125 1 93.12 251 ALA A CA 1
ATOM 1856 C C . ALA A 1 251 ? -16.766 16.203 25.125 1 93.12 251 ALA A C 1
ATOM 1858 O O . ALA A 1 251 ? -16.688 17.312 25.641 1 93.12 251 ALA A O 1
ATOM 1859 N N . ARG A 1 252 ? -17.844 15.789 24.562 1 92.06 252 ARG A N 1
ATOM 1860 C CA . ARG A 1 252 ? -19.047 16.609 24.453 1 92.06 252 ARG A CA 1
ATOM 1861 C C . ARG A 1 252 ? -19.656 16.859 25.828 1 92.06 252 ARG A C 1
ATOM 1863 O O . ARG A 1 252 ? -20.391 17.828 26.016 1 92.06 252 ARG A O 1
ATOM 1870 N N . LEU A 1 253 ? -19.344 16.047 26.797 1 92.81 253 LEU A N 1
ATOM 1871 C CA . LEU A 1 253 ? -19.938 16.141 28.125 1 92.81 253 LEU A CA 1
ATOM 1872 C C . LEU A 1 253 ? -19.109 17.062 29.016 1 92.81 253 LEU A C 1
ATOM 1874 O O . LEU A 1 253 ? -19.562 17.453 30.094 1 92.81 253 LEU A O 1
ATOM 1878 N N . ARG A 1 254 ? -17.953 17.391 28.547 1 91.19 254 ARG A N 1
ATOM 1879 C CA . ARG A 1 254 ? -17.109 18.281 29.328 1 91.19 254 ARG A CA 1
ATOM 1880 C C . ARG A 1 254 ? -17.625 19.703 29.297 1 91.19 254 ARG A C 1
ATOM 1882 O O . ARG A 1 254 ? -18.234 20.141 28.312 1 91.19 254 ARG A O 1
ATOM 1889 N N . ASP A 1 255 ? -17.438 20.438 30.438 1 92.5 255 ASP A N 1
ATOM 1890 C CA . ASP A 1 255 ? -17.875 21.828 30.531 1 92.5 255 ASP A CA 1
ATOM 1891 C C . ASP A 1 255 ? -16.812 22.688 31.234 1 92.5 255 ASP A C 1
ATOM 1893 O O . ASP A 1 255 ? -17.031 23.172 32.344 1 92.5 255 ASP A O 1
ATOM 1897 N N . ASP A 1 256 ? -15.781 22.797 30.672 1 93.25 256 ASP A N 1
ATOM 1898 C CA . ASP A 1 256 ? -14.695 23.656 31.125 1 93.25 256 ASP A CA 1
ATOM 1899 C C . ASP A 1 256 ? -14.297 24.672 30.062 1 93.25 256 ASP A C 1
ATOM 1901 O O . ASP A 1 256 ? -14.742 24.578 28.922 1 93.25 256 ASP A O 1
ATOM 1905 N N . PRO A 1 257 ? -13.555 25.688 30.391 1 93.19 257 PRO A N 1
ATOM 1906 C CA . PRO A 1 257 ? -13.227 26.766 29.453 1 93.19 257 PRO A CA 1
ATOM 1907 C C . PRO A 1 257 ? -12.602 26.25 28.156 1 93.19 257 PRO A C 1
ATOM 1909 O O . PRO A 1 257 ? -12.898 26.766 27.078 1 93.19 257 PRO A O 1
ATOM 1912 N N . ILE A 1 258 ? -11.828 25.25 28.234 1 94.38 258 ILE A N 1
ATOM 1913 C CA . ILE A 1 258 ? -11.156 24.719 27.062 1 94.38 258 ILE A CA 1
ATOM 1914 C C . ILE A 1 258 ? -12.18 24.016 26.172 1 94.38 258 ILE A C 1
ATOM 1916 O O . ILE A 1 258 ? -12.188 24.203 24.953 1 94.38 258 ILE A O 1
ATOM 1920 N N . SER A 1 259 ? -13.023 23.156 26.812 1 93.5 259 SER A N 1
ATOM 1921 C CA . SER A 1 259 ? -14.016 22.422 26.031 1 93.5 259 SER A CA 1
ATOM 1922 C C . SER A 1 259 ? -14.969 23.359 25.312 1 93.5 259 SER A C 1
ATOM 1924 O O . SER A 1 259 ? -15.461 23.047 24.234 1 93.5 259 SER A O 1
ATOM 1926 N N . GLN A 1 260 ? -15.156 24.562 25.828 1 95.19 260 GLN A N 1
ATOM 1927 C CA . GLN A 1 260 ? -16.031 25.547 25.203 1 95.19 260 GLN A CA 1
ATOM 1928 C C . GLN A 1 260 ? -15.461 26.016 23.875 1 95.19 260 GLN A C 1
ATOM 1930 O O . GLN A 1 260 ? -16.203 26.359 22.953 1 95.19 260 GLN A O 1
ATOM 1935 N N . LEU A 1 261 ? -14.133 25.969 23.734 1 97.25 261 LEU A N 1
ATOM 1936 C CA . LEU A 1 261 ? -13.461 26.375 22.5 1 97.25 261 LEU A CA 1
ATOM 1937 C C . LEU A 1 261 ? -13.711 25.359 21.391 1 97.25 261 LEU A C 1
ATOM 1939 O O . LEU A 1 261 ? -13.461 25.641 20.219 1 97.25 261 LEU A O 1
ATOM 1943 N N . TYR A 1 262 ? -14.242 24.156 21.734 1 96.75 262 TYR A N 1
ATOM 1944 C CA . TYR A 1 262 ? -14.391 23.094 20.75 1 96.75 262 TYR A CA 1
ATOM 1945 C C . TYR A 1 262 ? -15.859 22.75 20.531 1 96.75 262 TYR A C 1
ATOM 1947 O O . TYR A 1 262 ? -16.188 21.75 19.891 1 96.75 262 TYR A O 1
ATOM 1955 N N . ARG A 1 263 ? -16.75 23.625 20.938 1 94.12 263 ARG A N 1
ATOM 1956 C CA . ARG A 1 263 ? -18.188 23.328 20.953 1 94.12 263 ARG A CA 1
ATOM 1957 C C . ARG A 1 263 ? -18.75 23.219 19.547 1 94.12 263 ARG A C 1
ATOM 1959 O O . ARG A 1 263 ? -19.719 22.484 19.312 1 94.12 263 ARG A O 1
ATOM 1966 N N . ARG A 1 264 ? -18.109 23.828 18.656 1 93.12 264 ARG A N 1
ATOM 1967 C CA . ARG A 1 264 ? -18.641 23.859 17.297 1 93.12 264 ARG A CA 1
ATOM 1968 C C . ARG A 1 264 ? -18.375 22.547 16.578 1 93.12 264 ARG A C 1
ATOM 1970 O O . ARG A 1 264 ? -19.047 22.219 15.602 1 93.12 264 ARG A O 1
ATOM 1977 N N . TYR A 1 265 ? -17.422 21.766 17.109 1 95.5 265 TYR A N 1
ATOM 1978 C CA . TYR A 1 265 ? -16.953 20.594 16.391 1 95.5 265 TYR A CA 1
ATOM 1979 C C . TYR A 1 265 ? -17.734 19.344 16.797 1 95.5 265 TYR A C 1
ATOM 1981 O O . TYR A 1 265 ? -17.891 19.078 18 1 95.5 265 TYR A O 1
ATOM 1989 N N . SER A 1 266 ? -18.25 18.609 15.859 1 93.19 266 SER A N 1
ATOM 1990 C CA . SER A 1 266 ? -18.859 17.312 16.156 1 93.19 266 SER A CA 1
ATOM 1991 C C . SER A 1 266 ? -17.797 16.266 16.453 1 93.19 266 SER A C 1
ATOM 1993 O O . SER A 1 266 ? -18.047 15.32 17.219 1 93.19 266 SER A O 1
ATOM 1995 N N . LEU A 1 267 ? -16.594 16.484 15.867 1 96.19 267 LEU A N 1
ATOM 1996 C CA . LEU A 1 267 ? -15.484 15.539 15.984 1 96.19 267 LEU A CA 1
ATOM 1997 C C . LEU A 1 267 ? -14.18 16.266 16.297 1 96.19 267 LEU A C 1
ATOM 1999 O O . LEU A 1 267 ? -13.266 16.281 15.469 1 96.19 267 LEU A O 1
ATOM 2003 N N . PRO A 1 268 ? -14.062 16.75 17.5 1 96.94 268 PRO A N 1
ATOM 2004 C CA . PRO A 1 268 ? -12.867 17.516 17.844 1 96.94 268 PRO A CA 1
ATOM 2005 C C . PRO A 1 268 ? -11.609 16.656 17.922 1 96.94 268 PRO A C 1
ATOM 2007 O O . PRO A 1 268 ? -10.5 17.172 17.75 1 96.94 268 PRO A O 1
ATOM 2010 N N . TYR A 1 269 ? -11.758 15.336 18.156 1 97.38 269 TYR A N 1
ATOM 2011 C CA . TYR A 1 269 ? -10.625 14.43 18.312 1 97.38 269 TYR A CA 1
ATOM 2012 C C . TYR A 1 269 ? -10.758 13.234 17.375 1 97.38 269 TYR A C 1
ATOM 2014 O O . TYR A 1 269 ? -10.938 12.102 17.828 1 97.38 269 TYR A O 1
ATOM 2022 N N . ALA A 1 270 ? -10.508 13.508 16.156 1 97.81 270 ALA A N 1
ATOM 2023 C CA . ALA A 1 270 ? -10.727 12.547 15.078 1 97.81 270 ALA A CA 1
ATOM 2024 C C . ALA A 1 270 ? -9.641 11.477 15.062 1 97.81 270 ALA A C 1
ATOM 2026 O O . ALA A 1 270 ? -8.484 11.758 15.398 1 97.81 270 ALA A O 1
ATOM 2027 N N . LEU A 1 271 ? -10.023 10.266 14.812 1 98.31 271 LEU A N 1
ATOM 2028 C CA . LEU A 1 271 ? -9.141 9.148 14.492 1 98.31 271 LEU A CA 1
ATOM 2029 C C . LEU A 1 271 ? -9.273 8.758 13.023 1 98.31 271 LEU A C 1
ATOM 2031 O O . LEU A 1 271 ? -10.367 8.406 12.57 1 98.31 271 LEU A O 1
ATOM 2035 N N . CYS A 1 272 ? -8.188 8.875 12.266 1 97.25 272 CYS A N 1
ATOM 2036 C CA . CYS A 1 272 ? -8.195 8.68 10.82 1 97.25 272 CYS A CA 1
ATOM 2037 C C . CYS A 1 272 ? -7.121 7.688 10.398 1 97.25 272 CYS A C 1
ATOM 2039 O O . CYS A 1 272 ? -5.957 7.836 10.773 1 97.25 272 CYS A O 1
ATOM 2041 N N . ILE A 1 273 ? -7.539 6.621 9.742 1 98.38 273 ILE A N 1
ATOM 2042 C CA . ILE A 1 273 ? -6.566 5.781 9.047 1 98.38 273 ILE A CA 1
ATOM 2043 C C . ILE A 1 273 ? -6.355 6.301 7.629 1 98.38 273 ILE A C 1
ATOM 2045 O O . ILE A 1 273 ? -7.262 6.234 6.793 1 98.38 273 ILE A O 1
ATOM 2049 N N . GLY A 1 274 ? -5.148 6.77 7.387 1 97.88 274 GLY A N 1
ATOM 2050 C CA . GLY A 1 274 ? -4.91 7.426 6.113 1 97.88 274 GLY A CA 1
ATOM 2051 C C . GLY A 1 274 ? -4.172 6.551 5.117 1 97.88 274 GLY A C 1
ATOM 2052 O O . GLY A 1 274 ? -4.191 6.816 3.916 1 97.88 274 GLY A O 1
ATOM 2053 N N . VAL A 1 275 ? -3.492 5.496 5.586 1 98.12 275 VAL A N 1
ATOM 2054 C CA . VAL A 1 275 ? -2.695 4.633 4.719 1 98.12 275 VAL A CA 1
ATOM 2055 C C . VAL A 1 275 ? -2.928 3.172 5.094 1 98.12 275 VAL A C 1
ATOM 2057 O O . VAL A 1 275 ? -2.996 2.828 6.273 1 98.12 275 VAL A O 1
ATOM 2060 N N . VAL A 1 276 ? -3.115 2.32 4.117 1 98.81 276 VAL A N 1
ATOM 2061 C CA . VAL A 1 276 ? -3.117 0.873 4.297 1 98.81 276 VAL A CA 1
ATOM 2062 C C . VAL A 1 276 ? -2.244 0.22 3.225 1 98.81 276 VAL A C 1
ATOM 2064 O O . VAL A 1 276 ? -2.344 0.559 2.043 1 98.81 276 VAL A O 1
ATOM 2067 N N . ARG A 1 277 ? -1.3 -0.602 3.635 1 98.5 277 ARG A N 1
ATOM 2068 C CA . ARG A 1 277 ? -0.474 -1.434 2.764 1 98.5 277 ARG A CA 1
ATOM 2069 C C . ARG A 1 277 ? -0.567 -2.902 3.162 1 98.5 277 ARG A C 1
ATOM 2071 O O . ARG A 1 277 ? -0.232 -3.268 4.289 1 98.5 277 ARG A O 1
ATOM 2078 N N . ALA A 1 278 ? -1.092 -3.721 2.26 1 98.38 278 ALA A N 1
ATOM 2079 C CA . ALA A 1 278 ? -1.211 -5.148 2.547 1 98.38 278 ALA A CA 1
ATOM 2080 C C . ALA A 1 278 ? -0.765 -5.988 1.352 1 98.38 278 ALA A C 1
ATOM 2082 O O . ALA A 1 278 ? -1.174 -5.73 0.217 1 98.38 278 ALA A O 1
ATOM 2083 N N . GLY A 1 279 ? 0.123 -6.977 1.614 1 96.5 279 GLY A N 1
ATOM 2084 C CA . GLY A 1 279 ? 0.459 -7.988 0.625 1 96.5 279 GLY A CA 1
ATOM 2085 C C . GLY A 1 279 ? 1.427 -7.492 -0.433 1 96.5 279 GLY A C 1
ATOM 2086 O O . GLY A 1 279 ? 1.666 -6.289 -0.544 1 96.5 279 GLY A O 1
ATOM 2087 N N . GLU A 1 280 ? 1.954 -8.508 -1.208 1 92.75 280 GLU A N 1
ATOM 2088 C CA . GLU A 1 280 ? 2.963 -8.18 -2.213 1 92.75 280 GLU A CA 1
ATOM 2089 C C . GLU A 1 280 ? 2.602 -8.781 -3.568 1 92.75 280 GLU A C 1
ATOM 2091 O O . GLU A 1 280 ? 3.182 -8.406 -4.59 1 92.75 280 GLU A O 1
ATOM 2096 N N . TRP A 1 281 ? 1.687 -9.664 -3.568 1 94.06 281 TRP A N 1
ATOM 2097 C CA . TRP A 1 281 ? 1.321 -10.375 -4.789 1 94.06 281 TRP A CA 1
ATOM 2098 C C . TRP A 1 281 ? -0.181 -10.641 -4.836 1 94.06 281 TRP A C 1
ATOM 2100 O O . TRP A 1 281 ? -0.785 -11.016 -3.828 1 94.06 281 TRP A O 1
ATOM 2110 N N . ALA A 1 282 ? -0.801 -10.391 -5.977 1 94.69 282 ALA A N 1
ATOM 2111 C CA . ALA A 1 282 ? -2.252 -10.469 -6.129 1 94.69 282 ALA A CA 1
ATOM 2112 C C . ALA A 1 282 ? -2.766 -11.867 -5.793 1 94.69 282 ALA A C 1
ATOM 2114 O O . ALA A 1 282 ? -3.855 -12.016 -5.234 1 94.69 282 ALA A O 1
ATOM 2115 N N . SER A 1 283 ? -1.948 -12.875 -6.109 1 95.25 283 SER A N 1
ATOM 2116 C CA . SER A 1 283 ? -2.393 -14.258 -5.969 1 95.25 283 SER A CA 1
ATOM 2117 C C . SER A 1 283 ? -1.768 -14.914 -4.742 1 95.25 283 SER A C 1
ATOM 2119 O O . SER A 1 283 ? -1.549 -16.125 -4.73 1 95.25 283 SER A O 1
ATOM 2121 N N . THR A 1 284 ? -1.431 -14.219 -3.748 1 96.81 284 THR A N 1
ATOM 2122 C CA . THR A 1 284 ? -0.948 -14.68 -2.449 1 96.81 284 THR A CA 1
ATOM 2123 C C . THR A 1 284 ? -1.748 -14.039 -1.32 1 96.81 284 THR A C 1
ATOM 2125 O O . THR A 1 284 ? -2.014 -12.836 -1.346 1 96.81 284 THR A O 1
ATOM 2128 N N . VAL A 1 285 ? -2.162 -14.867 -0.383 1 97.94 285 VAL A N 1
ATOM 2129 C CA . VAL A 1 285 ? -2.854 -14.328 0.785 1 97.94 285 VAL A CA 1
ATOM 2130 C C . VAL A 1 285 ? -1.95 -13.328 1.504 1 97.94 285 VAL A C 1
ATOM 2132 O O . VAL A 1 285 ? -0.78 -13.617 1.767 1 97.94 285 VAL A O 1
ATOM 2135 N N . ALA A 1 286 ? -2.494 -12.148 1.753 1 97.56 286 ALA A N 1
ATOM 2136 C CA . ALA A 1 286 ? -1.702 -11.102 2.389 1 97.56 286 ALA A CA 1
ATOM 2137 C C . ALA A 1 286 ? -1.294 -11.5 3.803 1 97.56 286 ALA A C 1
ATOM 2139 O O . ALA A 1 286 ? -2.145 -11.641 4.688 1 97.56 286 ALA A O 1
ATOM 2140 N N . GLU A 1 287 ? 0.002 -11.617 4.031 1 97.19 287 GLU A N 1
ATOM 2141 C CA . GLU A 1 287 ? 0.469 -12.117 5.32 1 97.19 287 GLU A CA 1
ATOM 2142 C C . GLU A 1 287 ? 0.747 -10.977 6.289 1 97.19 287 GLU A C 1
ATOM 2144 O O . GLU A 1 287 ? 0.948 -11.203 7.484 1 97.19 287 GLU A O 1
ATOM 2149 N N . THR A 1 288 ? 0.723 -9.797 5.762 1 96.56 288 THR A N 1
ATOM 2150 C CA . THR A 1 288 ? 0.943 -8.633 6.613 1 96.56 288 THR A CA 1
ATOM 2151 C C . THR A 1 288 ? 0.114 -7.445 6.137 1 96.56 288 THR A C 1
ATOM 2153 O O . THR A 1 288 ? -0.213 -7.348 4.949 1 96.56 288 THR A O 1
ATOM 2156 N N . LEU A 1 289 ? -0.284 -6.645 6.977 1 98.44 289 LEU A N 1
ATOM 2157 C CA . LEU A 1 289 ? -0.924 -5.363 6.707 1 98.44 289 LEU A CA 1
ATOM 2158 C C . LEU A 1 289 ? -0.418 -4.289 7.664 1 98.44 289 LEU A C 1
ATOM 2160 O O . LEU A 1 289 ? -0.262 -4.543 8.859 1 98.44 289 LEU A O 1
ATOM 2164 N N . VAL A 1 290 ? -0.042 -3.207 7.16 1 98.5 290 VAL A N 1
ATOM 2165 C CA . VAL A 1 290 ? 0.329 -2.039 7.953 1 98.5 290 VAL A CA 1
ATOM 2166 C C . VAL A 1 290 ? -0.654 -0.901 7.688 1 98.5 290 VAL A C 1
ATOM 2168 O O . VAL A 1 290 ? -0.891 -0.533 6.535 1 98.5 290 VAL A O 1
ATOM 2171 N N . ALA A 1 291 ? -1.264 -0.415 8.711 1 98.75 291 ALA A N 1
ATOM 2172 C CA . ALA A 1 291 ? -2.131 0.759 8.648 1 98.75 291 ALA A CA 1
ATOM 2173 C C . ALA A 1 291 ? -1.52 1.934 9.406 1 98.75 291 ALA A C 1
ATOM 2175 O O . ALA A 1 291 ? -0.969 1.757 10.5 1 98.75 291 ALA A O 1
ATOM 2176 N N . GLU A 1 292 ? -1.494 3.074 8.789 1 98.31 292 GLU A N 1
ATOM 2177 C CA . GLU A 1 292 ? -1.02 4.297 9.43 1 98.31 292 GLU A CA 1
ATOM 2178 C C . GLU A 1 292 ? -2.16 5.285 9.641 1 98.31 292 GLU A C 1
ATOM 2180 O O . GLU A 1 292 ? -2.986 5.492 8.75 1 98.31 292 GLU A O 1
ATOM 2185 N N . GLY A 1 293 ? -2.182 5.824 10.875 1 97.88 293 GLY A N 1
ATOM 2186 C CA . GLY A 1 293 ? -3.281 6.723 11.18 1 97.88 293 GLY A CA 1
ATOM 2187 C C . GLY A 1 293 ? -2.898 7.828 12.141 1 97.88 293 GLY A C 1
ATOM 2188 O O . GLY A 1 293 ? -1.755 7.891 12.602 1 97.88 293 GLY A O 1
ATOM 2189 N N . ARG A 1 294 ? -3.848 8.719 12.242 1 97.31 294 ARG A N 1
ATOM 2190 C CA . ARG A 1 294 ? -3.803 9.852 13.164 1 97.31 294 ARG A CA 1
ATOM 2191 C C . ARG A 1 294 ? -4.809 9.68 14.297 1 97.31 294 ARG A C 1
ATOM 2193 O O . ARG A 1 294 ? -5.965 9.32 14.062 1 97.31 294 ARG A O 1
ATOM 2200 N N . TYR A 1 295 ? -4.348 9.961 15.555 1 98.38 295 TYR A N 1
ATOM 2201 C CA . TYR A 1 295 ? -5.148 9.812 16.766 1 98.38 295 TYR A CA 1
ATOM 2202 C C . TYR A 1 295 ? -5.234 11.125 17.516 1 98.38 295 TYR A C 1
ATOM 2204 O O . TYR A 1 295 ? -4.258 11.562 18.125 1 98.38 295 TYR A O 1
ATOM 2212 N N . GLY A 1 296 ? -6.422 11.766 17.438 1 98.19 296 GLY A N 1
ATOM 2213 C CA . GLY A 1 296 ? -6.625 13.047 18.094 1 98.19 296 GLY A CA 1
ATOM 2214 C C . GLY A 1 296 ? -6.629 12.945 19.609 1 98.19 296 GLY A C 1
ATOM 2215 O O . GLY A 1 296 ? -7.172 11.992 20.172 1 98.19 296 GLY A O 1
ATOM 2216 N N . VAL A 1 297 ? -6.027 13.945 20.25 1 97.62 297 VAL A N 1
ATOM 2217 C CA . VAL A 1 297 ? -5.938 13.984 21.703 1 97.62 297 VAL A CA 1
ATOM 2218 C C . VAL A 1 297 ? -6.441 15.328 22.219 1 97.62 297 VAL A C 1
ATOM 2220 O O . VAL A 1 297 ? -6.133 16.375 21.641 1 97.62 297 VAL A O 1
ATOM 2223 N N . ALA A 1 298 ? -7.18 15.312 23.281 1 96.44 298 ALA A N 1
ATOM 2224 C CA . ALA A 1 298 ? -7.781 16.516 23.844 1 96.44 298 ALA A CA 1
ATOM 2225 C C . ALA A 1 298 ? -6.758 17.344 24.625 1 96.44 298 ALA A C 1
ATOM 2227 O O . ALA A 1 298 ? -5.801 16.781 25.172 1 96.44 298 ALA A O 1
ATOM 2228 N N . VAL A 1 299 ? -6.965 18.641 24.641 1 95.25 299 VAL A N 1
ATOM 2229 C CA . VAL A 1 299 ? -6.156 19.5 25.5 1 95.25 299 VAL A CA 1
ATOM 2230 C C . VAL A 1 299 ? -6.352 19.109 26.969 1 95.25 299 VAL A C 1
ATOM 2232 O O . VAL A 1 299 ? -7.484 18.938 27.422 1 95.25 299 VAL A O 1
ATOM 2235 N N . GLY A 1 300 ? -5.281 18.891 27.641 1 91.81 300 GLY A N 1
ATOM 2236 C CA . GLY A 1 300 ? -5.348 18.5 29.031 1 91.81 300 GLY A CA 1
ATOM 2237 C C . GLY A 1 300 ? -5.297 17 29.234 1 91.81 300 GLY A C 1
ATOM 2238 O O . GLY A 1 300 ? -5.113 16.516 30.344 1 91.81 300 GLY A O 1
ATOM 2239 N N . GLU A 1 301 ? -5.496 16.297 28.156 1 94.06 301 GLU A N 1
ATOM 2240 C CA . GLU A 1 301 ? -5.434 14.836 28.234 1 94.06 301 GLU A CA 1
ATOM 2241 C C . GLU A 1 301 ? -3.994 14.352 28.391 1 94.06 301 GLU A C 1
ATOM 2243 O O . GLU A 1 301 ? -3.084 14.875 27.75 1 94.06 301 GLU A O 1
ATOM 2248 N N . ASP A 1 302 ? -3.793 13.375 29.266 1 94.5 302 ASP A N 1
ATOM 2249 C CA . ASP A 1 302 ? -2.486 12.734 29.422 1 94.5 302 ASP A CA 1
ATOM 2250 C C . ASP A 1 302 ? -2.141 11.898 28.188 1 94.5 302 ASP A C 1
ATOM 2252 O O . ASP A 1 302 ? -2.896 11 27.812 1 94.5 302 ASP A O 1
ATOM 2256 N N . LEU A 1 303 ? -1.025 12.172 27.609 1 95.69 303 LEU A N 1
ATOM 2257 C CA . LEU A 1 303 ? -0.654 11.531 26.344 1 95.69 303 LEU A CA 1
ATOM 2258 C C . LEU A 1 303 ? -0.488 10.031 26.531 1 95.69 303 LEU A C 1
ATOM 2260 O O . LEU A 1 303 ? -0.894 9.242 25.672 1 95.69 303 LEU A O 1
ATOM 2264 N N . GLU A 1 304 ? 0.14 9.633 27.609 1 96.81 304 GLU A N 1
ATOM 2265 C CA . GLU A 1 304 ? 0.34 8.203 27.859 1 96.81 304 GLU A CA 1
ATOM 2266 C C . GLU A 1 304 ? -0.99 7.492 28.094 1 96.81 304 GLU A C 1
ATOM 2268 O O . GLU A 1 304 ? -1.17 6.352 27.656 1 96.81 304 GLU A O 1
ATOM 2273 N N . ALA A 1 305 ? -1.869 8.156 28.781 1 97.06 305 ALA A N 1
ATOM 2274 C CA . ALA A 1 305 ? -3.201 7.582 28.969 1 97.06 305 ALA A CA 1
ATOM 2275 C C . ALA A 1 305 ? -3.922 7.434 27.625 1 97.06 305 ALA A C 1
ATOM 2277 O O . ALA A 1 305 ? -4.609 6.438 27.391 1 97.06 305 ALA A O 1
ATOM 2278 N N . ALA A 1 306 ? -3.809 8.469 26.797 1 97.56 306 ALA A N 1
ATOM 2279 C CA . ALA A 1 306 ? -4.414 8.414 25.469 1 97.56 306 ALA A CA 1
ATOM 2280 C C . ALA A 1 306 ? -3.854 7.246 24.656 1 97.56 306 ALA A C 1
ATOM 2282 O O . ALA A 1 306 ? -4.609 6.496 24.031 1 97.56 306 ALA A O 1
ATOM 2283 N N . ARG A 1 307 ? -2.516 7.105 24.656 1 98.25 307 ARG A N 1
ATOM 2284 C CA . ARG A 1 307 ? -1.868 6.004 23.938 1 98.25 307 ARG A CA 1
ATOM 2285 C C . ARG A 1 307 ? -2.377 4.656 24.453 1 98.25 307 ARG A C 1
ATOM 2287 O O . ARG A 1 307 ? -2.703 3.773 23.656 1 98.25 307 ARG A O 1
ATOM 2294 N N . ARG A 1 308 ? -2.473 4.492 25.734 1 98.31 308 ARG A N 1
ATOM 2295 C CA . ARG A 1 308 ? -2.926 3.246 26.344 1 98.31 308 ARG A CA 1
ATOM 2296 C C . ARG A 1 308 ? -4.352 2.916 25.922 1 98.31 308 ARG A C 1
ATOM 2298 O O . ARG A 1 308 ? -4.688 1.751 25.703 1 98.31 308 ARG A O 1
ATOM 2305 N N . MET A 1 309 ? -5.188 3.918 25.812 1 98.38 309 MET A N 1
ATOM 2306 C CA . MET A 1 309 ? -6.574 3.701 25.406 1 98.38 309 MET A CA 1
ATOM 2307 C C . MET A 1 309 ? -6.645 3.08 24.016 1 98.38 309 MET A C 1
ATOM 2309 O O . MET A 1 309 ? -7.422 2.154 23.781 1 98.38 309 MET A O 1
ATOM 2313 N N . LEU A 1 310 ? -5.867 3.619 23.094 1 98.75 310 LEU A N 1
ATOM 2314 C CA . LEU A 1 310 ? -5.855 3.08 21.734 1 98.75 310 LEU A CA 1
ATOM 2315 C C . LEU A 1 310 ? -5.297 1.661 21.719 1 98.75 310 LEU A C 1
ATOM 2317 O O . LEU A 1 310 ? -5.867 0.772 21.078 1 98.75 310 LEU A O 1
ATOM 2321 N N . GLU A 1 311 ? -4.18 1.474 22.438 1 98.75 311 GLU A N 1
ATOM 2322 C CA . GLU A 1 311 ? -3.566 0.152 22.516 1 98.75 311 GLU A CA 1
ATOM 2323 C C . GLU A 1 311 ? -4.535 -0.873 23.109 1 98.75 311 GLU A C 1
ATOM 2325 O O . GLU A 1 311 ? -4.633 -1.997 22.609 1 98.75 311 GLU A O 1
ATOM 2330 N N . GLU A 1 312 ? -5.273 -0.488 24.109 1 98.69 312 GLU A N 1
ATOM 2331 C CA . GLU A 1 312 ? -6.23 -1.377 24.75 1 98.69 312 GLU A CA 1
ATOM 2332 C C . GLU A 1 312 ? -7.402 -1.697 23.828 1 98.69 312 GLU A C 1
ATOM 2334 O O . GLU A 1 312 ? -7.914 -2.818 23.828 1 98.69 312 GLU A O 1
ATOM 2339 N N . ALA A 1 313 ? -7.863 -0.689 23.078 1 98.75 313 ALA A N 1
ATOM 2340 C CA . ALA A 1 313 ? -8.938 -0.929 22.125 1 98.75 313 ALA A CA 1
ATOM 2341 C C . ALA A 1 313 ? -8.523 -1.98 21.094 1 98.75 313 ALA A C 1
ATOM 2343 O O . ALA A 1 313 ? -9.297 -2.895 20.797 1 98.75 313 ALA A O 1
ATOM 2344 N N . VAL A 1 314 ? -7.297 -1.88 20.594 1 98.81 314 VAL A N 1
ATOM 2345 C CA . VAL A 1 314 ? -6.766 -2.822 19.609 1 98.81 314 VAL A CA 1
ATOM 2346 C C . VAL A 1 314 ? -6.617 -4.203 20.25 1 98.81 314 VAL A C 1
ATOM 2348 O O . VAL A 1 314 ? -7.023 -5.211 19.656 1 98.81 314 VAL A O 1
ATOM 2351 N N . ALA A 1 315 ? -6.09 -4.207 21.453 1 98.62 315 ALA A N 1
ATOM 2352 C CA . ALA A 1 315 ? -5.871 -5.465 22.156 1 98.62 315 ALA A CA 1
ATOM 2353 C C . ALA A 1 315 ? -7.188 -6.188 22.422 1 98.62 315 ALA A C 1
ATOM 2355 O O . ALA A 1 315 ? -7.273 -7.41 22.266 1 98.62 315 ALA A O 1
ATOM 2356 N N . ARG A 1 316 ? -8.211 -5.484 22.812 1 98.62 316 ARG A N 1
ATOM 2357 C CA . ARG A 1 316 ? -9.516 -6.074 23.094 1 98.62 316 ARG A CA 1
ATOM 2358 C C . ARG A 1 316 ? -10.117 -6.68 21.828 1 98.62 316 ARG A C 1
ATOM 2360 O O . ARG A 1 316 ? -10.656 -7.785 21.859 1 98.62 316 ARG A O 1
ATOM 2367 N N . ALA A 1 317 ? -10.031 -5.949 20.766 1 98.62 317 ALA A N 1
ATOM 2368 C CA . ALA A 1 317 ? -10.523 -6.469 19.5 1 98.62 317 ALA A CA 1
ATOM 2369 C C . ALA A 1 317 ? -9.758 -7.723 19.078 1 98.62 317 ALA A C 1
ATOM 2371 O O . ALA A 1 317 ? -10.352 -8.672 18.562 1 98.62 317 ALA A O 1
ATOM 2372 N N . ALA A 1 318 ? -8.422 -7.707 19.281 1 98.62 318 ALA A N 1
ATOM 2373 C CA . ALA A 1 318 ? -7.578 -8.852 18.938 1 98.62 318 ALA A CA 1
ATOM 2374 C C . ALA A 1 318 ? -7.961 -10.078 19.766 1 98.62 318 ALA A C 1
ATOM 2376 O O . ALA A 1 318 ? -7.965 -11.195 19.25 1 98.62 318 ALA A O 1
ATOM 2377 N N . GLN A 1 319 ? -8.32 -9.898 20.984 1 98.25 319 GLN A N 1
ATOM 2378 C CA . GLN A 1 319 ? -8.664 -10.992 21.891 1 98.25 319 GLN A CA 1
ATOM 2379 C C . GLN A 1 319 ? -9.914 -11.727 21.422 1 98.25 319 GLN A C 1
ATOM 2381 O O . GLN A 1 319 ? -10.078 -12.914 21.703 1 98.25 319 GLN A O 1
ATOM 2386 N N . ALA A 1 320 ? -10.742 -11.039 20.672 1 97.81 320 ALA A N 1
ATOM 2387 C CA . ALA A 1 320 ? -12 -11.625 20.219 1 97.81 320 ALA A CA 1
ATOM 2388 C C . ALA A 1 320 ? -11.781 -12.484 18.969 1 97.81 320 ALA A C 1
ATOM 2390 O O . ALA A 1 320 ? -12.656 -13.266 18.594 1 97.81 320 ALA A O 1
ATOM 2391 N N . ASP A 1 321 ? -10.625 -12.406 18.328 1 97.56 321 ASP A N 1
ATOM 2392 C CA . ASP A 1 321 ? -10.297 -13.164 17.141 1 97.56 321 ASP A CA 1
ATOM 2393 C C . ASP A 1 321 ? -9.289 -14.273 17.438 1 97.56 321 ASP A C 1
ATOM 2395 O O . ASP A 1 321 ? -8.203 -14 17.953 1 97.56 321 ASP A O 1
ATOM 2399 N N . PRO A 1 322 ? -9.617 -15.516 17.125 1 97.5 322 PRO A N 1
ATOM 2400 C CA . PRO A 1 322 ? -8.742 -16.625 17.5 1 97.5 322 PRO A CA 1
ATOM 2401 C C . PRO A 1 322 ? -7.324 -16.469 16.938 1 97.5 322 PRO A C 1
ATOM 2403 O O . PRO A 1 322 ? -6.352 -16.75 17.641 1 97.5 322 PRO A O 1
ATOM 2406 N N . TRP A 1 323 ? -7.133 -16.031 15.734 1 98 323 TRP A N 1
ATOM 2407 C CA . TRP A 1 323 ? -5.809 -15.859 15.148 1 98 323 TRP A CA 1
ATOM 2408 C C . TRP A 1 323 ? -5.062 -14.711 15.812 1 98 323 TRP A C 1
ATOM 2410 O O . TRP A 1 323 ? -3.9 -14.859 16.203 1 98 323 TRP A O 1
ATOM 2420 N N . LEU A 1 324 ? -5.746 -13.578 16 1 98.38 324 LEU A N 1
ATOM 2421 C CA . LEU A 1 324 ? -5.094 -12.383 16.531 1 98.38 324 LEU A CA 1
ATOM 2422 C C . LEU A 1 324 ? -4.77 -12.547 18.016 1 98.38 324 LEU A C 1
ATOM 2424 O O . LEU A 1 324 ? -3.842 -11.922 18.516 1 98.38 324 LEU A O 1
ATOM 2428 N N . ARG A 1 325 ? -5.559 -13.398 18.688 1 98 325 ARG A N 1
ATOM 2429 C CA . ARG A 1 325 ? -5.246 -13.703 20.078 1 98 325 ARG A CA 1
ATOM 2430 C C . ARG A 1 325 ? -3.863 -14.336 20.203 1 98 325 ARG A C 1
ATOM 2432 O O . ARG A 1 325 ? -3.107 -14.008 21.125 1 98 325 ARG A O 1
ATOM 2439 N N . GLU A 1 326 ? -3.549 -15.18 19.266 1 98 326 GLU A N 1
ATOM 2440 C CA . GLU A 1 326 ? -2.281 -15.906 19.281 1 98 326 GLU A CA 1
ATOM 2441 C C . GLU A 1 326 ? -1.18 -15.109 18.578 1 98 326 GLU A C 1
ATOM 2443 O O . GLU A 1 326 ? 0.006 -15.32 18.844 1 98 326 GLU A O 1
ATOM 2448 N N . HIS A 1 327 ? -1.536 -14.25 17.688 1 98 327 HIS A N 1
ATOM 2449 C CA . HIS A 1 327 ? -0.645 -13.375 16.938 1 98 327 HIS A CA 1
ATOM 2450 C C . HIS A 1 327 ? -1.084 -11.922 17.047 1 98 327 HIS A C 1
ATOM 2452 O O . HIS A 1 327 ? -1.588 -11.352 16.078 1 98 327 HIS A O 1
ATOM 2458 N N . PRO A 1 328 ? -0.849 -11.312 18.141 1 98.25 328 PRO A N 1
ATOM 2459 C CA . PRO A 1 328 ? -1.43 -9.992 18.406 1 98.25 328 PRO A CA 1
ATOM 2460 C C . PRO A 1 328 ? -0.891 -8.922 17.453 1 98.25 328 PRO A C 1
ATOM 2462 O O . PRO A 1 328 ? 0.294 -8.93 17.109 1 98.25 328 PRO A O 1
ATOM 2465 N N . PRO A 1 329 ? -1.816 -8.062 16.984 1 98.62 329 PRO A N 1
ATOM 2466 C CA . PRO A 1 329 ? -1.328 -6.887 16.266 1 98.62 329 PRO A CA 1
ATOM 2467 C C . PRO A 1 329 ? -0.465 -5.977 17.141 1 98.62 329 PRO A C 1
ATOM 2469 O O . PRO A 1 329 ? -0.536 -6.051 18.375 1 98.62 329 PRO A O 1
ATOM 2472 N N . ARG A 1 330 ? 0.356 -5.223 16.516 1 98.12 330 ARG A N 1
ATOM 2473 C CA . ARG A 1 330 ? 1.24 -4.309 17.234 1 98.12 330 ARG A CA 1
ATOM 2474 C C . ARG A 1 330 ? 0.944 -2.859 16.859 1 98.12 330 ARG A C 1
ATOM 2476 O O . ARG A 1 330 ? 0.718 -2.545 15.695 1 98.12 330 ARG A O 1
ATOM 2483 N N . VAL A 1 331 ? 0.852 -2.016 17.859 1 98.5 331 VAL A N 1
ATOM 2484 C CA . VAL A 1 331 ? 0.743 -0.573 17.688 1 98.5 331 VAL A CA 1
ATOM 2485 C C . VAL A 1 331 ? 2.104 0.082 17.906 1 98.5 331 VAL A C 1
ATOM 2487 O O . VAL A 1 331 ? 2.758 -0.174 18.922 1 98.5 331 VAL A O 1
ATOM 2490 N N . GLU A 1 332 ? 2.52 0.772 16.969 1 97.88 332 GLU A N 1
ATOM 2491 C CA . GLU A 1 332 ? 3.75 1.552 17.078 1 97.88 332 GLU A CA 1
ATOM 2492 C C . GLU A 1 332 ? 3.467 3.047 16.984 1 97.88 332 GLU A C 1
ATOM 2494 O O . GLU A 1 332 ? 2.773 3.49 16.062 1 97.88 332 GLU A O 1
ATOM 2499 N N . TRP A 1 333 ? 3.885 3.734 17.969 1 96.38 333 TRP A N 1
ATOM 2500 C CA . TRP A 1 333 ? 3.793 5.188 17.906 1 96.38 333 TRP A CA 1
ATOM 2501 C C . TRP A 1 333 ? 4.934 5.77 17.078 1 96.38 333 TRP A C 1
ATOM 2503 O O . TRP A 1 333 ? 6.012 6.055 17.609 1 96.38 333 TRP A O 1
A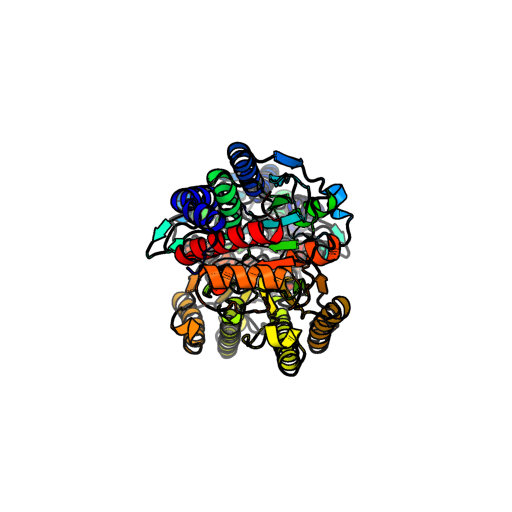TOM 2513 N N . TRP A 1 334 ? 4.504 5.82 15.82 1 87.81 334 TRP A N 1
ATOM 2514 C CA . TRP A 1 334 ? 5.438 6.156 14.75 1 87.81 334 TRP A CA 1
ATOM 2515 C C . TRP A 1 334 ? 5.113 7.52 14.148 1 87.81 334 TRP A C 1
ATOM 2517 O O . TRP A 1 334 ? 3.971 7.98 14.227 1 87.81 334 TRP A O 1
ATOM 2527 N N . GLY A 1 335 ? 6.145 8.281 13.641 1 89.94 335 GLY A N 1
ATOM 2528 C CA . GLY A 1 335 ? 5.883 9.477 12.859 1 89.94 335 GLY A CA 1
ATOM 2529 C C . GLY A 1 335 ? 5.66 10.711 13.711 1 89.94 335 GLY A C 1
ATOM 2530 O O . GLY A 1 335 ? 6.34 10.906 14.727 1 89.94 335 GLY A O 1
ATOM 2531 N N . GLY A 1 336 ? 4.766 11.57 13.242 1 93.88 336 GLY A N 1
ATOM 2532 C CA . GLY A 1 336 ? 4.508 12.828 13.914 1 93.88 336 GLY A CA 1
ATOM 2533 C C . GLY A 1 336 ? 3.773 12.664 15.234 1 93.88 336 GLY A C 1
ATOM 2534 O O . GLY A 1 336 ? 2.754 11.977 15.297 1 93.88 336 GLY A O 1
ATOM 2535 N N . GLN A 1 337 ? 4.348 13.203 16.297 1 95.06 337 GLN A N 1
ATOM 2536 C CA . GLN A 1 337 ? 3.723 13.25 17.609 1 95.06 337 GLN A CA 1
ATOM 2537 C C . GLN A 1 337 ? 3.457 14.688 18.047 1 95.06 337 GLN A C 1
ATOM 2539 O O . GLN A 1 337 ? 4.355 15.367 18.547 1 95.06 337 GLN A O 1
ATOM 2544 N N . PHE A 1 338 ? 2.23 15.094 17.906 1 97.06 338 PHE A N 1
ATOM 2545 C CA . PHE A 1 338 ? 1.83 16.438 18.266 1 97.06 338 PHE A CA 1
ATOM 2546 C C . PHE A 1 338 ? 1.103 16.453 19.609 1 97.06 338 PHE A C 1
ATOM 2548 O O . PHE A 1 338 ? -0.035 15.992 19.703 1 97.06 338 PHE A O 1
ATOM 2555 N N . ALA A 1 339 ? 1.766 16.984 20.625 1 96.88 339 ALA A N 1
ATOM 2556 C CA . ALA A 1 339 ? 1.085 17.188 21.891 1 96.88 339 ALA A CA 1
ATOM 2557 C C . ALA A 1 339 ? 0.071 18.328 21.797 1 96.88 339 ALA A C 1
ATOM 2559 O O . ALA A 1 339 ? 0.2 19.219 20.953 1 96.88 339 ALA A O 1
ATOM 2560 N N . PRO A 1 340 ? -0.987 18.266 22.641 1 97.56 340 PRO A N 1
ATOM 2561 C CA . PRO A 1 340 ? -1.848 19.438 22.75 1 97.56 340 PRO A CA 1
ATOM 2562 C C . PRO A 1 340 ? -1.141 20.625 23.406 1 97.56 340 PRO A C 1
ATOM 2564 O O . PRO A 1 340 ? -0.087 20.469 24.016 1 97.56 340 PRO A O 1
ATOM 2567 N N . ALA A 1 341 ? -1.651 21.828 23.219 1 98 341 ALA A N 1
ATOM 2568 C CA . ALA A 1 341 ? -1.133 23.031 23.844 1 98 341 ALA A CA 1
ATOM 2569 C C . ALA A 1 341 ? -2.209 24.109 23.922 1 98 341 ALA A C 1
ATOM 2571 O O . ALA A 1 341 ? -3.131 24.141 23.094 1 98 341 ALA A O 1
ATOM 2572 N N . SER A 1 342 ? -2.148 24.875 24.938 1 98.31 342 SER A N 1
ATOM 2573 C CA . SER A 1 342 ? -3.061 26.016 25.094 1 98.31 342 SER A CA 1
ATOM 2574 C C . SER A 1 342 ? -2.445 27.109 25.953 1 98.31 342 SER A C 1
ATOM 2576 O O . SER A 1 342 ? -1.465 26.859 26.656 1 98.31 342 SER A O 1
ATOM 2578 N N . ILE A 1 343 ? -2.92 28.281 25.844 1 98.25 343 ILE A N 1
ATOM 2579 C CA . ILE A 1 343 ? -2.67 29.375 26.75 1 98.25 343 ILE A CA 1
ATOM 2580 C C . ILE A 1 343 ? -3.996 29.953 27.25 1 98.25 343 ILE A C 1
ATOM 2582 O O . ILE A 1 343 ? -5.051 29.688 26.656 1 98.25 343 ILE A O 1
ATOM 2586 N N . PRO A 1 344 ? -3.957 30.672 28.328 1 96.94 344 PRO A N 1
ATOM 2587 C CA . PRO A 1 344 ? -5.207 31.266 28.812 1 96.94 344 PRO A CA 1
ATOM 2588 C C . PRO A 1 344 ? -5.844 32.219 27.797 1 96.94 344 PRO A C 1
ATOM 2590 O O . PRO A 1 344 ? -5.137 33 27.156 1 96.94 344 PRO A O 1
ATOM 2593 N N . ALA A 1 345 ? -7.176 32.188 27.734 1 95.94 345 ALA A N 1
ATOM 2594 C CA . ALA A 1 345 ? -7.918 33 26.781 1 95.94 345 ALA A CA 1
ATOM 2595 C C . ALA A 1 345 ? -7.77 34.469 27.094 1 95.94 345 ALA A C 1
ATOM 2597 O O . ALA A 1 345 ? -7.977 35.312 26.219 1 95.94 345 ALA A O 1
ATOM 2598 N N . ASP A 1 346 ? -7.402 34.781 28.266 1 96.19 346 ASP A N 1
ATOM 2599 C CA . ASP A 1 346 ? -7.285 36.188 28.656 1 96.19 346 ASP A CA 1
ATOM 2600 C C . ASP A 1 346 ? -5.836 36.656 28.562 1 96.19 346 ASP A C 1
ATOM 2602 O O . ASP A 1 346 ? -5.504 37.75 29.016 1 96.19 346 ASP A O 1
ATOM 2606 N N . HIS A 1 347 ? -4.973 35.781 28.062 1 97.62 347 HIS A N 1
ATOM 2607 C CA . HIS A 1 347 ? -3.58 36.188 27.891 1 97.62 347 HIS A CA 1
ATOM 2608 C C . HIS A 1 347 ? -3.473 37.438 27.062 1 97.62 347 HIS A C 1
ATOM 2610 O O . HIS A 1 347 ? -4.223 37.625 26.094 1 97.62 347 HIS A O 1
ATOM 2616 N N . PRO A 1 348 ? -2.531 38.312 27.266 1 97.88 348 PRO A N 1
ATOM 2617 C CA . PRO A 1 348 ? -2.369 39.562 26.531 1 97.88 348 PRO A CA 1
ATOM 2618 C C . PRO A 1 348 ? -2.203 39.375 25.031 1 97.88 348 PRO A C 1
ATOM 2620 O O . PRO A 1 348 ? -2.67 40.188 24.234 1 97.88 348 PRO A O 1
ATOM 2623 N N . LEU A 1 349 ? -1.553 38.344 24.672 1 98.62 349 LEU A N 1
ATOM 2624 C CA . LEU A 1 349 ? -1.396 38.062 23.25 1 98.62 349 LEU A CA 1
ATOM 2625 C C . LEU A 1 349 ? -2.752 37.844 22.594 1 98.62 349 LEU A C 1
ATOM 2627 O O . LEU A 1 349 ? -2.988 38.312 21.484 1 98.62 349 LEU A O 1
ATOM 2631 N N . VAL A 1 350 ? -3.621 37.094 23.25 1 98.75 350 VAL A N 1
ATOM 2632 C CA . VAL A 1 350 ? -4.965 36.812 22.734 1 98.75 350 VAL A CA 1
ATOM 2633 C C . VAL A 1 350 ? -5.742 38.125 22.625 1 98.75 350 VAL A C 1
ATOM 2635 O O . VAL A 1 350 ? -6.34 38.406 21.594 1 98.75 350 VAL A O 1
ATOM 2638 N N . GLN A 1 351 ? -5.617 38.938 23.609 1 98.12 351 GLN A N 1
ATOM 2639 C CA . GLN A 1 351 ? -6.363 40.188 23.672 1 98.12 351 GLN A CA 1
ATOM 2640 C C . GLN A 1 351 ? -5.867 41.156 22.609 1 98.12 351 GLN A C 1
ATOM 2642 O O . GLN A 1 351 ? -6.664 41.844 21.969 1 98.12 351 GLN A O 1
ATOM 2647 N N . THR A 1 352 ? -4.574 41.25 22.5 1 98.5 352 THR A N 1
ATOM 2648 C CA . THR A 1 352 ? -3.977 42.156 21.516 1 98.5 352 THR A CA 1
ATOM 2649 C C . THR A 1 352 ? -4.367 41.75 20.109 1 98.5 352 THR A C 1
ATOM 2651 O O . THR A 1 352 ? -4.727 42.594 19.281 1 98.5 352 THR A O 1
ATOM 2654 N N . THR A 1 353 ? -4.316 40.438 19.828 1 98.81 353 THR A N 1
ATOM 2655 C CA . THR A 1 353 ? -4.668 39.938 18.5 1 98.81 353 THR A CA 1
ATOM 2656 C C . THR A 1 353 ? -6.156 40.125 18.219 1 98.81 353 THR A C 1
ATOM 2658 O O . THR A 1 353 ? -6.547 40.5 17.125 1 98.81 353 THR A O 1
ATOM 2661 N N . ALA A 1 354 ? -6.969 39.906 19.234 1 98.62 354 ALA A N 1
ATOM 2662 C CA . ALA A 1 354 ? -8.414 40.094 19.125 1 98.62 354 ALA A CA 1
ATOM 2663 C C . ALA A 1 354 ? -8.758 41.562 18.812 1 98.62 354 ALA A C 1
ATOM 2665 O O . ALA A 1 354 ? -9.617 41.844 17.969 1 98.62 354 ALA A O 1
ATOM 2666 N N . ALA A 1 355 ? -8.117 42.438 19.484 1 98 355 ALA A N 1
ATOM 2667 C CA . ALA A 1 355 ? -8.352 43.875 19.25 1 98 355 ALA A CA 1
ATOM 2668 C C . ALA A 1 355 ? -7.906 44.281 17.844 1 98 355 ALA A C 1
ATOM 2670 O O . ALA A 1 355 ? -8.586 45.062 17.172 1 98 355 ALA A O 1
ATOM 2671 N N . ALA A 1 356 ? -6.727 43.781 17.5 1 98.5 356 ALA A N 1
ATOM 2672 C CA . ALA A 1 356 ? -6.234 44.062 16.141 1 98.5 356 ALA A CA 1
ATOM 2673 C C . ALA A 1 356 ? -7.215 43.562 15.086 1 98.5 356 ALA A C 1
ATOM 2675 O O . ALA A 1 356 ? -7.504 44.281 14.125 1 98.5 356 ALA A O 1
ATOM 2676 N N . PHE A 1 357 ? -7.73 42.344 15.25 1 98.44 357 PHE A N 1
ATOM 2677 C CA . PHE A 1 357 ? -8.695 41.781 14.32 1 98.44 357 PHE A CA 1
ATOM 2678 C C . PHE A 1 357 ? -9.961 42.625 14.258 1 98.44 357 PHE A C 1
ATOM 2680 O O . PHE A 1 357 ? -10.469 42.906 13.172 1 98.44 357 PHE A O 1
ATOM 2687 N N . ALA A 1 358 ? -10.422 43 15.391 1 97.69 358 ALA A N 1
ATOM 2688 C CA . ALA A 1 358 ? -11.641 43.781 15.461 1 97.69 358 ALA A CA 1
ATOM 2689 C C . ALA A 1 358 ? -11.469 45.125 14.719 1 97.69 358 ALA A C 1
ATOM 2691 O O . ALA A 1 358 ? -12.375 45.562 14.016 1 97.69 358 ALA A O 1
ATOM 2692 N N . ASP A 1 359 ? -10.352 45.719 14.891 1 97 359 ASP A N 1
ATOM 2693 C CA . ASP A 1 359 ? -10.102 47 14.258 1 97 359 ASP A CA 1
ATOM 2694 C C . ASP A 1 359 ? -9.938 46.844 12.75 1 97 359 ASP A C 1
ATOM 2696 O O . ASP A 1 359 ? -10.266 47.781 11.992 1 97 359 ASP A O 1
ATOM 2700 N N . THR A 1 360 ? -9.414 45.688 12.367 1 95.69 360 THR A N 1
ATOM 2701 C CA . THR A 1 360 ? -9.203 45.406 10.945 1 95.69 360 THR A CA 1
ATOM 2702 C C . THR A 1 360 ? -10.523 45.125 10.258 1 95.69 360 THR A C 1
ATOM 2704 O O . THR A 1 360 ? -10.719 45.469 9.094 1 95.69 360 THR A O 1
ATOM 2707 N N . THR A 1 361 ? -11.484 44.469 10.945 1 96.25 361 THR A N 1
ATOM 2708 C CA . THR A 1 361 ? -12.641 43.875 10.266 1 96.25 361 THR A CA 1
ATOM 2709 C C . THR A 1 361 ? -13.93 44.562 10.719 1 96.25 361 THR A C 1
ATOM 2711 O O . THR A 1 361 ? -14.977 44.406 10.094 1 96.25 361 THR A O 1
ATOM 2714 N N . ASN A 1 362 ? -13.906 45.312 11.719 1 95.44 362 ASN A N 1
ATOM 2715 C CA . ASN A 1 362 ? -15.086 45.906 12.359 1 95.44 362 ASN A CA 1
ATOM 2716 C C . ASN A 1 362 ? -16.047 44.812 12.859 1 95.44 362 ASN A C 1
ATOM 2718 O O . ASN A 1 362 ? -17.266 44.969 12.742 1 95.44 362 ASN A O 1
ATOM 2722 N N . ALA A 1 363 ? -15.516 43.688 13.258 1 96.31 363 ALA A N 1
ATOM 2723 C CA . ALA A 1 363 ? -16.219 42.562 13.852 1 96.31 363 ALA A CA 1
ATOM 2724 C C . ALA A 1 363 ? -15.438 41.969 15.016 1 96.31 363 ALA A C 1
ATOM 2726 O O . ALA A 1 363 ? -14.203 41.969 15.016 1 96.31 363 ALA A O 1
ATOM 2727 N N . PRO A 1 364 ? -16.141 41.5 15.984 1 96.88 364 PRO A N 1
ATOM 2728 C CA . PRO A 1 364 ? -15.422 40.875 17.094 1 96.88 364 PRO A CA 1
ATOM 2729 C C . PRO A 1 364 ? -14.68 39.594 16.703 1 96.88 364 PRO A C 1
ATOM 2731 O O . PRO A 1 364 ? -15.156 38.844 15.852 1 96.88 364 PRO A O 1
ATOM 2734 N N . ALA A 1 365 ? -13.531 39.438 17.344 1 97.31 365 ALA A N 1
ATOM 2735 C CA . ALA A 1 365 ? -12.797 38.188 17.141 1 97.31 365 ALA A CA 1
ATOM 2736 C C . ALA A 1 365 ? -13.531 37.031 17.766 1 97.31 365 ALA A C 1
ATOM 2738 O O . ALA A 1 365 ? -14.195 37.188 18.797 1 97.31 365 ALA A O 1
ATOM 2739 N N . ILE A 1 366 ? -13.492 35.875 17.172 1 97.81 366 ILE A N 1
ATOM 2740 C CA . ILE A 1 366 ? -14.008 34.625 17.719 1 97.81 366 ILE A CA 1
ATOM 2741 C C . ILE A 1 366 ? -12.852 33.75 18.188 1 97.81 366 ILE A C 1
ATOM 2743 O O . ILE A 1 366 ? -11.875 33.562 17.453 1 97.81 366 ILE A O 1
ATOM 2747 N N . LEU A 1 367 ? -12.891 33.375 19.469 1 98.19 367 LEU A N 1
ATOM 2748 C CA . LEU A 1 367 ? -11.922 32.406 19.984 1 98.19 367 LEU A CA 1
ATOM 2749 C C . LEU A 1 367 ? -12.391 30.984 19.75 1 98.19 367 LEU A C 1
ATOM 2751 O O . LEU A 1 367 ? -13.555 30.656 20 1 98.19 367 LEU A O 1
ATOM 2755 N N . GLU A 1 368 ? -11.555 30.188 19.219 1 97.5 368 GLU A N 1
ATOM 2756 C CA . GLU A 1 368 ? -11.859 28.781 18.938 1 97.5 368 GLU A CA 1
ATOM 2757 C C . GLU A 1 368 ? -10.633 27.906 19.141 1 97.5 368 GLU A C 1
ATOM 2759 O O . GLU A 1 368 ? -9.5 28.391 19.078 1 97.5 368 GLU A O 1
ATOM 2764 N N . GLY A 1 369 ? -10.891 26.641 19.578 1 97.75 369 GLY A N 1
ATOM 2765 C CA . GLY A 1 369 ? -9.812 25.656 19.531 1 97.75 369 GLY A CA 1
ATOM 2766 C C . GLY A 1 369 ? -9.648 25.016 18.172 1 97.75 369 GLY A C 1
ATOM 2767 O O . GLY A 1 369 ? -10.602 24.969 17.391 1 97.75 369 GLY A O 1
ATOM 2768 N N . MET A 1 370 ? -8.422 24.641 17.844 1 98.06 370 MET A N 1
ATOM 2769 C CA . MET A 1 370 ? -8.211 23.906 16.594 1 98.06 370 MET A CA 1
ATOM 2770 C C . MET A 1 370 ? -8.07 22.422 16.859 1 98.06 370 MET A C 1
ATOM 2772 O O . MET A 1 370 ? -7.473 22.016 17.859 1 98.06 370 MET A O 1
ATOM 2776 N N . THR A 1 371 ? -8.562 21.578 15.953 1 97.44 371 THR A N 1
ATOM 2777 C CA . THR A 1 371 ? -8.688 20.141 16.172 1 97.44 371 THR A CA 1
ATOM 2778 C C . THR A 1 371 ? -7.465 19.406 15.617 1 97.44 371 THR A C 1
ATOM 2780 O O . THR A 1 371 ? -7.398 18.172 15.672 1 97.44 371 THR A O 1
ATOM 2783 N N . TYR A 1 372 ? -6.523 20.141 15.055 1 97.12 372 TYR A N 1
ATOM 2784 C CA . TYR A 1 372 ? -5.305 19.562 14.508 1 97.12 372 TYR A CA 1
ATOM 2785 C C . TYR A 1 372 ? -4.098 19.906 15.367 1 97.12 372 TYR A C 1
ATOM 2787 O O . TYR A 1 372 ? -4.164 20.797 16.219 1 97.12 372 TYR A O 1
ATOM 2795 N N . GLY A 1 373 ? -3.057 19.078 15.234 1 96.19 373 GLY A N 1
ATOM 2796 C CA . GLY A 1 373 ? -1.766 19.406 15.812 1 96.19 373 GLY A CA 1
ATOM 2797 C C . GLY A 1 373 ? -0.931 20.328 14.938 1 96.19 373 GLY A C 1
ATOM 2798 O O . GLY A 1 373 ? -0.924 20.188 13.711 1 96.19 373 GLY A O 1
ATOM 2799 N N . ALA A 1 374 ? -0.311 21.281 15.578 1 97.38 374 ALA A N 1
ATOM 2800 C CA . ALA A 1 374 ? 0.569 22.219 14.883 1 97.38 374 ALA A CA 1
ATOM 2801 C C . ALA A 1 374 ? 1.771 22.578 15.742 1 97.38 374 ALA A C 1
ATOM 2803 O O . ALA A 1 374 ? 1.995 21.984 16.797 1 97.38 374 ALA A O 1
ATOM 2804 N N . ASP A 1 375 ? 2.562 23.484 15.297 1 98.56 375 ASP A N 1
ATOM 2805 C CA . ASP A 1 375 ? 3.842 23.797 15.922 1 98.56 375 ASP A CA 1
ATOM 2806 C C . ASP A 1 375 ? 3.641 24.625 17.188 1 98.56 375 ASP A C 1
ATOM 2808 O O . ASP A 1 375 ? 4.57 24.781 17.984 1 98.56 375 ASP A O 1
ATOM 2812 N N . MET A 1 376 ? 2.408 25.062 17.406 1 98.56 376 MET A N 1
ATOM 2813 C CA . MET A 1 376 ? 2.107 25.797 18.641 1 98.56 376 MET A CA 1
ATOM 2814 C C . MET A 1 376 ? 2.648 25.047 19.859 1 98.56 376 MET A C 1
ATOM 2816 O O . MET A 1 376 ? 3.209 25.672 20.766 1 98.56 376 MET A O 1
ATOM 2820 N N . ARG A 1 377 ? 2.492 23.75 19.859 1 98.12 377 ARG A N 1
ATOM 2821 C CA . ARG A 1 377 ? 2.844 22.969 21.031 1 98.12 377 ARG A CA 1
ATOM 2822 C C . ARG A 1 377 ? 4.34 23.047 21.328 1 98.12 377 ARG A C 1
ATOM 2824 O O . ARG A 1 377 ? 4.754 23.031 22.484 1 98.12 377 ARG A O 1
ATOM 2831 N N . LEU A 1 378 ? 5.195 23.109 20.297 1 98.69 378 LEU A N 1
ATOM 2832 C CA . LEU A 1 378 ? 6.637 23.172 20.5 1 98.69 378 LEU A CA 1
ATOM 2833 C C . LEU A 1 378 ? 7.047 24.547 21.031 1 98.69 378 LEU A C 1
ATOM 2835 O O . LEU A 1 378 ? 7.965 24.641 21.859 1 98.69 378 LEU A O 1
ATOM 2839 N N . LEU A 1 379 ? 6.355 25.594 20.578 1 98.88 379 LEU A N 1
ATOM 2840 C CA . LEU A 1 379 ? 6.621 26.938 21.078 1 98.88 379 LEU A CA 1
ATOM 2841 C C . LEU A 1 379 ? 6.184 27.078 22.531 1 98.88 379 LEU A C 1
ATOM 2843 O O . LEU A 1 379 ? 6.914 27.625 23.359 1 98.88 379 LEU A O 1
ATOM 2847 N N . VAL A 1 380 ? 5.039 26.516 22.844 1 98.5 380 VAL A N 1
ATOM 2848 C CA . VAL A 1 380 ? 4.496 26.625 24.188 1 98.5 380 VAL A CA 1
ATOM 2849 C C . VAL A 1 380 ? 5.273 25.719 25.141 1 98.5 380 VAL A C 1
ATOM 2851 O O . VAL A 1 380 ? 5.828 26.172 26.141 1 98.5 380 VAL A O 1
ATOM 2854 N N . ASN A 1 381 ? 5.336 24.422 24.766 1 97 381 ASN A N 1
ATOM 2855 C CA . ASN A 1 381 ? 5.816 23.391 25.688 1 97 381 ASN A CA 1
ATOM 2856 C C . ASN A 1 381 ? 7.34 23.391 25.797 1 97 381 ASN A C 1
ATOM 2858 O O . ASN A 1 381 ? 7.895 23.172 26.875 1 97 381 ASN A O 1
ATOM 2862 N N . GLU A 1 382 ? 8.07 23.609 24.703 1 97.25 382 GLU A N 1
ATOM 2863 C CA . GLU A 1 382 ? 9.531 23.562 24.688 1 97.25 382 GLU A CA 1
ATOM 2864 C C . GLU A 1 382 ? 10.125 24.969 24.734 1 97.25 382 GLU A C 1
ATOM 2866 O O . GLU A 1 382 ? 11.172 25.172 25.344 1 97.25 382 GLU A O 1
ATOM 2871 N N . GLY A 1 383 ? 9.484 25.891 24.125 1 98.25 383 GLY A N 1
ATOM 2872 C CA . GLY A 1 383 ? 10.023 27.234 24.031 1 98.25 383 GLY A CA 1
ATOM 2873 C C . GLY A 1 383 ? 9.555 28.141 25.156 1 98.25 383 GLY A C 1
ATOM 2874 O O . GLY A 1 383 ? 10.055 29.266 25.297 1 98.25 383 GLY A O 1
ATOM 2875 N N . ARG A 1 384 ? 8.586 27.719 25.922 1 98.12 384 ARG A N 1
ATOM 2876 C CA . ARG A 1 384 ? 7.973 28.547 26.969 1 98.12 384 ARG A CA 1
ATOM 2877 C C . ARG A 1 384 ? 7.523 29.891 26.391 1 98.12 384 ARG A C 1
ATOM 2879 O O . ARG A 1 384 ? 7.715 30.922 27.031 1 98.12 384 ARG A O 1
ATOM 2886 N N . THR A 1 385 ? 7.082 29.859 25.234 1 98.75 385 THR A N 1
ATOM 2887 C CA . THR A 1 385 ? 6.566 31.016 24.531 1 98.75 385 THR A CA 1
ATOM 2888 C C . THR A 1 385 ? 5.051 30.938 24.359 1 98.75 385 THR A C 1
ATOM 2890 O O . THR A 1 385 ? 4.547 30.109 23.594 1 98.75 385 THR A O 1
ATOM 2893 N N . PRO A 1 386 ? 4.266 31.781 25.125 1 98.81 386 PRO A N 1
ATOM 2894 C CA . PRO A 1 386 ? 2.824 31.781 24.875 1 98.81 386 PRO A CA 1
ATOM 2895 C C . PRO A 1 386 ? 2.482 31.938 23.406 1 98.81 386 PRO A C 1
ATOM 2897 O O . PRO A 1 386 ? 3.018 32.844 22.734 1 98.81 386 PRO A O 1
ATOM 2900 N N . THR A 1 387 ? 1.634 31.031 22.891 1 98.88 387 THR A N 1
ATOM 2901 C CA . THR A 1 387 ? 1.432 30.969 21.453 1 98.88 387 THR A CA 1
ATOM 2902 C C . THR A 1 387 ? -0.046 30.781 21.125 1 98.88 387 THR A C 1
ATOM 2904 O O . THR A 1 387 ? -0.761 30.062 21.828 1 98.88 387 THR A O 1
ATOM 2907 N N . ILE A 1 388 ? -0.548 31.438 20.109 1 98.94 388 ILE A N 1
ATOM 2908 C CA . ILE A 1 388 ? -1.867 31.172 19.531 1 98.94 388 ILE A CA 1
ATOM 2909 C C . ILE A 1 388 ? -1.729 30.766 18.078 1 98.94 388 ILE A C 1
ATOM 2911 O O . ILE A 1 388 ? -0.68 30.969 17.453 1 98.94 388 ILE A O 1
ATOM 2915 N N . LEU A 1 389 ? -2.723 30.078 17.578 1 98.88 389 LEU A N 1
ATOM 2916 C CA . LEU A 1 389 ? -2.893 29.922 16.141 1 98.88 389 LEU A CA 1
ATOM 2917 C C . LEU A 1 389 ? -3.809 31 15.578 1 98.88 389 LEU A C 1
ATOM 2919 O O . LEU A 1 389 ? -4.805 31.359 16.203 1 98.88 389 LEU A O 1
ATOM 2923 N N . PHE A 1 390 ? -3.424 31.594 14.523 1 98.88 390 PHE A N 1
ATOM 2924 C CA . PHE A 1 390 ? -4.238 32.562 13.797 1 98.88 390 PHE A CA 1
ATOM 2925 C C . PHE A 1 390 ? -3.77 32.688 12.352 1 98.88 390 PHE A C 1
ATOM 2927 O O . PHE A 1 390 ? -2.588 32.938 12.102 1 98.88 390 PHE A O 1
ATOM 2934 N N . GLY A 1 391 ? -4.648 32.531 11.445 1 98.69 391 GLY A N 1
ATOM 2935 C CA . GLY A 1 391 ? -4.258 32.75 10.055 1 98.69 391 GLY A CA 1
ATOM 2936 C C . GLY A 1 391 ? -5.418 32.625 9.086 1 98.69 391 GLY A C 1
ATOM 2937 O O . GLY A 1 391 ? -6.555 32.406 9.5 1 98.69 391 GLY A O 1
ATOM 2938 N N . PRO A 1 392 ? -5.117 32.844 7.863 1 98.75 392 PRO A N 1
ATOM 2939 C CA . PRO A 1 392 ? -6.141 32.844 6.816 1 98.75 392 PRO A CA 1
ATOM 2940 C C . PRO A 1 392 ? -6.52 31.422 6.383 1 98.75 392 PRO A C 1
ATOM 2942 O O . PRO A 1 392 ? -5.695 30.5 6.469 1 98.75 392 PRO A O 1
ATOM 2945 N N . GLY A 1 393 ? -7.785 31.344 5.934 1 97.94 393 GLY A N 1
ATOM 2946 C CA . GLY A 1 393 ? -8.211 30.125 5.273 1 97.94 393 GLY A CA 1
ATOM 2947 C C . GLY A 1 393 ? -8.883 29.141 6.215 1 97.94 393 GLY A C 1
ATOM 2948 O O . GLY A 1 393 ? -8.812 29.281 7.434 1 97.94 393 GLY A O 1
ATOM 2949 N N . ASP A 1 394 ? -9.539 28.141 5.617 1 96.94 394 ASP A N 1
ATOM 2950 C CA . ASP A 1 394 ? -10.305 27.094 6.277 1 96.94 394 ASP A CA 1
ATOM 2951 C C . ASP A 1 394 ? -9.625 25.734 6.117 1 96.94 394 ASP A C 1
ATOM 2953 O O . ASP A 1 394 ? -9.484 25.234 4.996 1 96.94 394 ASP A O 1
ATOM 2957 N N . VAL A 1 395 ? -9.242 25.141 7.25 1 95.62 395 VAL A N 1
ATOM 2958 C CA . VAL A 1 395 ? -8.523 23.859 7.238 1 95.62 395 VAL A CA 1
ATOM 2959 C C . VAL A 1 395 ? -9.336 22.812 6.48 1 95.62 395 VAL A C 1
ATOM 2961 O O . VAL A 1 395 ? -8.781 21.844 5.957 1 95.62 395 VAL A O 1
ATOM 2964 N N . ARG A 1 396 ? -10.68 23.031 6.203 1 95.06 396 ARG A N 1
ATOM 2965 C CA . ARG A 1 396 ? -11.539 22.125 5.461 1 95.06 396 ARG A CA 1
ATOM 2966 C C . ARG A 1 396 ? -11.102 22.016 4.004 1 95.06 396 ARG A C 1
ATOM 2968 O O . ARG A 1 396 ? -11.477 21.078 3.303 1 95.06 396 ARG A O 1
ATOM 2975 N N . ASN A 1 397 ? -10.242 22.891 3.625 1 96 397 ASN A N 1
ATOM 2976 C CA . ASN A 1 397 ? -9.734 22.891 2.258 1 96 397 ASN A CA 1
ATOM 2977 C C . ASN A 1 397 ? -8.297 22.391 2.193 1 96 397 ASN A C 1
ATOM 2979 O O . ASN A 1 397 ? -7.676 22.406 1.128 1 96 397 ASN A O 1
ATOM 2983 N N . ALA A 1 398 ? -7.801 21.938 3.312 1 95.62 398 ALA A N 1
ATOM 2984 C CA . ALA A 1 398 ? -6.426 21.453 3.371 1 95.62 398 ALA A CA 1
ATOM 2985 C C . ALA A 1 398 ? -6.371 19.953 3.059 1 95.62 398 ALA A C 1
ATOM 2987 O O . ALA A 1 398 ? -7.355 19.234 3.248 1 95.62 398 ALA A O 1
ATOM 2988 N N . HIS A 1 399 ? -5.293 19.422 2.551 1 96.06 399 HIS A N 1
ATOM 2989 C CA . HIS A 1 399 ? -4.965 18.016 2.346 1 96.06 399 HIS A CA 1
ATOM 2990 C C . HIS A 1 399 ? -5.875 17.391 1.301 1 96.06 399 HIS A C 1
ATOM 2992 O O . HIS A 1 399 ? -6.145 16.188 1.352 1 96.06 399 HIS A O 1
ATOM 2998 N N . ARG A 1 400 ? -6.484 18.172 0.473 1 95.62 400 ARG A N 1
ATOM 2999 C CA . ARG A 1 400 ? -7.336 17.625 -0.581 1 95.62 400 ARG A CA 1
ATOM 3000 C C . ARG A 1 400 ? -7.098 18.359 -1.902 1 95.62 400 ARG A C 1
ATOM 3002 O O . ARG A 1 400 ? -6.508 19.438 -1.927 1 95.62 400 ARG A O 1
ATOM 3009 N N . PRO A 1 401 ? -7.547 17.75 -3.012 1 95.88 401 PRO A N 1
ATOM 3010 C CA . PRO A 1 401 ? -7.434 18.453 -4.285 1 95.88 401 PRO A CA 1
ATOM 3011 C C . PRO A 1 401 ? -8.164 19.797 -4.281 1 95.88 401 PRO A C 1
ATOM 3013 O O . PRO A 1 401 ? -9.133 19.969 -3.543 1 95.88 401 PRO A O 1
ATOM 3016 N N . ASN A 1 402 ? -7.57 20.688 -5.051 1 97.5 402 ASN A N 1
ATOM 3017 C CA . ASN A 1 402 ? -8.141 22.031 -5.195 1 97.5 402 ASN A CA 1
ATOM 3018 C C . ASN A 1 402 ? -8.016 22.828 -3.902 1 97.5 402 ASN A C 1
ATOM 3020 O O . ASN A 1 402 ? -8.914 23.594 -3.561 1 97.5 402 ASN A O 1
ATOM 3024 N N . GLU A 1 403 ? -6.996 22.531 -3.176 1 98.19 403 GLU A N 1
ATOM 3025 C CA . GLU A 1 403 ? -6.652 23.391 -2.051 1 98.19 403 GLU A CA 1
ATOM 3026 C C . GLU A 1 403 ? -6.602 24.859 -2.477 1 98.19 403 GLU A C 1
ATOM 3028 O O . GLU A 1 403 ? -6.059 25.188 -3.535 1 98.19 403 GLU A O 1
ATOM 3033 N N . ARG A 1 404 ? -7.203 25.719 -1.664 1 98.38 404 ARG A N 1
ATOM 3034 C CA . ARG A 1 404 ? -7.277 27.125 -2.023 1 98.38 404 ARG A CA 1
ATOM 3035 C C . ARG A 1 404 ? -7.398 28 -0.78 1 98.38 404 ARG A C 1
ATOM 3037 O O . ARG A 1 404 ? -7.824 27.531 0.277 1 98.38 404 ARG A O 1
ATOM 3044 N N . ILE A 1 405 ? -7 29.188 -0.938 1 98.75 405 ILE A N 1
ATOM 3045 C CA . ILE A 1 405 ? -7.094 30.156 0.138 1 98.75 405 ILE A CA 1
ATOM 3046 C C . ILE A 1 405 ? -7.676 31.469 -0.402 1 98.75 405 ILE A C 1
ATOM 3048 O O . ILE A 1 405 ? -7.32 31.906 -1.497 1 98.75 405 ILE A O 1
ATOM 3052 N N . ALA A 1 406 ? -8.609 32.031 0.287 1 98.75 406 ALA A N 1
ATOM 3053 C CA . ALA A 1 406 ? -9.266 33.281 -0.155 1 98.75 406 ALA A CA 1
ATOM 3054 C C . ALA A 1 406 ? -8.312 34.469 -0.065 1 98.75 406 ALA A C 1
ATOM 3056 O O . ALA A 1 406 ? -7.672 34.688 0.968 1 98.75 406 ALA A O 1
ATOM 3057 N N . ILE A 1 407 ? -8.25 35.25 -1.103 1 98.81 407 ILE A N 1
ATOM 3058 C CA . ILE A 1 407 ? -7.402 36.438 -1.129 1 98.81 407 ILE A CA 1
ATOM 3059 C C . ILE A 1 407 ? -7.871 37.438 -0.068 1 98.81 407 ILE A C 1
ATOM 3061 O O . ILE A 1 407 ? -7.055 38.094 0.576 1 98.81 407 ILE A O 1
ATOM 3065 N N . ALA A 1 408 ? -9.156 37.5 0.148 1 98.62 408 ALA A N 1
ATOM 3066 C CA . ALA A 1 408 ? -9.711 38.375 1.179 1 98.62 408 ALA A CA 1
ATOM 3067 C C . ALA A 1 408 ? -9.18 37.969 2.561 1 98.62 408 ALA A C 1
ATOM 3069 O O . ALA A 1 408 ? -8.883 38.844 3.377 1 98.62 408 ALA A O 1
ATOM 3070 N N . ASP A 1 409 ? -9.117 36.688 2.807 1 98.75 409 ASP A N 1
ATOM 3071 C CA . ASP A 1 409 ? -8.586 36.219 4.086 1 98.75 409 ASP A CA 1
ATOM 3072 C C . ASP A 1 409 ? -7.109 36.594 4.234 1 98.75 409 ASP A C 1
ATOM 3074 O O . ASP A 1 409 ? -6.656 36.938 5.324 1 98.75 409 ASP A O 1
ATOM 3078 N N . LEU A 1 410 ? -6.332 36.469 3.123 1 98.88 410 LEU A N 1
ATOM 3079 C CA . LEU A 1 410 ? -4.93 36.875 3.148 1 98.88 410 LEU A CA 1
ATOM 3080 C C . LEU A 1 410 ? -4.777 38.344 3.553 1 98.88 410 LEU A C 1
ATOM 3082 O O . LEU A 1 410 ? -3.9 38.656 4.352 1 98.88 410 LEU A O 1
ATOM 3086 N N . ARG A 1 411 ? -5.609 39.125 3.014 1 98.62 411 ARG A N 1
ATOM 3087 C CA . ARG A 1 411 ? -5.566 40.562 3.316 1 98.62 411 ARG A CA 1
ATOM 3088 C C . ARG A 1 411 ? -5.855 40.812 4.793 1 98.62 411 ARG A C 1
ATOM 3090 O O . ARG A 1 411 ? -5.09 41.5 5.473 1 98.62 411 ARG A O 1
ATOM 3097 N N . ILE A 1 412 ? -6.93 40.219 5.281 1 98.69 412 ILE A N 1
ATOM 3098 C CA . ILE A 1 412 ? -7.352 40.438 6.66 1 98.69 412 ILE A CA 1
ATOM 3099 C C . ILE A 1 412 ? -6.289 39.906 7.617 1 98.69 412 ILE A C 1
ATOM 3101 O O . ILE A 1 412 ? -5.941 40.562 8.594 1 98.69 412 ILE A O 1
ATOM 3105 N N . ALA A 1 413 ? -5.777 38.719 7.312 1 98.88 413 ALA A N 1
ATOM 3106 C CA . ALA A 1 413 ? -4.754 38.156 8.172 1 98.88 413 ALA A CA 1
ATOM 3107 C C . ALA A 1 413 ? -3.508 39.031 8.219 1 98.88 413 ALA A C 1
ATOM 3109 O O . ALA A 1 413 ? -2.945 39.25 9.289 1 98.88 413 ALA A O 1
ATOM 3110 N N . THR A 1 414 ? -3.072 39.5 7.043 1 98.88 414 THR A N 1
ATOM 3111 C CA . THR A 1 414 ? -1.88 40.344 6.973 1 98.88 414 THR A CA 1
ATOM 3112 C C . THR A 1 414 ? -2.072 41.625 7.777 1 98.88 414 THR A C 1
ATOM 3114 O O . THR A 1 414 ? -1.188 42.031 8.539 1 98.88 414 THR A O 1
ATOM 3117 N N . GLN A 1 415 ? -3.213 42.219 7.648 1 98.75 415 GLN A N 1
ATOM 3118 C CA . GLN A 1 415 ? -3.525 43.438 8.383 1 98.75 415 GLN A CA 1
ATOM 3119 C C . GLN A 1 415 ? -3.539 43.188 9.891 1 98.75 415 GLN A C 1
ATOM 3121 O O . GLN A 1 415 ? -2.975 43.969 10.656 1 98.75 415 GLN A O 1
ATOM 3126 N N . THR A 1 416 ? -4.184 42.125 10.273 1 98.88 416 THR A N 1
ATOM 3127 C CA . THR A 1 416 ? -4.293 41.781 11.688 1 98.88 416 THR A CA 1
ATOM 3128 C C . THR A 1 416 ? -2.92 41.5 12.289 1 98.88 416 THR A C 1
ATOM 3130 O O . THR A 1 416 ? -2.611 41.969 13.391 1 98.88 416 THR A O 1
ATOM 3133 N N . LEU A 1 417 ? -2.117 40.75 11.547 1 98.94 417 LEU A N 1
ATOM 3134 C CA . LEU A 1 417 ? -0.771 40.438 12.016 1 98.94 417 LEU A CA 1
ATOM 3135 C C . LEU A 1 417 ? 0.061 41.719 12.156 1 98.94 417 LEU A C 1
ATOM 3137 O O . LEU A 1 417 ? 0.776 41.875 13.148 1 98.94 417 LEU A O 1
ATOM 3141 N N . ALA A 1 418 ? -0.019 42.625 11.203 1 98.81 418 ALA A N 1
ATOM 3142 C CA . ALA A 1 418 ? 0.737 43.875 11.258 1 98.81 418 ALA A CA 1
ATOM 3143 C C . ALA A 1 418 ? 0.351 44.688 12.484 1 98.81 418 ALA A C 1
ATOM 3145 O O . ALA A 1 418 ? 1.221 45.188 13.211 1 98.81 418 ALA A O 1
ATOM 3146 N N . LEU A 1 419 ? -0.96 44.781 12.695 1 98.69 419 LEU A N 1
ATOM 3147 C CA . LEU A 1 419 ? -1.438 45.562 13.836 1 98.69 419 LEU A CA 1
ATOM 3148 C C . LEU A 1 419 ? -1.031 44.906 15.148 1 98.69 419 LEU A C 1
ATOM 3150 O O . LEU A 1 419 ? -0.672 45.594 16.109 1 98.69 419 LEU A O 1
ATOM 3154 N N . THR A 1 420 ? -1.137 43.594 15.195 1 98.88 420 THR A N 1
ATOM 3155 C CA . THR A 1 420 ? -0.728 42.875 16.391 1 98.88 420 THR A CA 1
ATOM 3156 C C . THR A 1 420 ? 0.749 43.094 16.703 1 98.88 420 THR A C 1
ATOM 3158 O O . THR A 1 420 ? 1.125 43.312 17.844 1 98.88 420 THR A O 1
ATOM 3161 N N . ALA A 1 421 ? 1.555 43.062 15.664 1 98.69 421 ALA A N 1
ATOM 3162 C CA . ALA A 1 421 ? 2.984 43.281 15.844 1 98.69 421 ALA A CA 1
ATOM 3163 C C . ALA A 1 421 ? 3.25 44.688 16.391 1 98.69 421 ALA A C 1
ATOM 3165 O O . ALA A 1 421 ? 4.059 44.844 17.312 1 98.69 421 ALA A O 1
ATOM 3166 N N . LEU A 1 422 ? 2.586 45.688 15.844 1 98.5 422 LEU A N 1
ATOM 3167 C CA . LEU A 1 422 ? 2.75 47.062 16.297 1 98.5 422 LEU A CA 1
ATOM 3168 C C . LEU A 1 422 ? 2.373 47.219 17.766 1 98.5 422 LEU A C 1
ATOM 3170 O O . LEU A 1 422 ? 3.1 47.844 18.547 1 98.5 422 LEU A O 1
ATOM 3174 N N . ARG A 1 423 ? 1.324 46.625 18.109 1 98.38 423 ARG A N 1
ATOM 3175 C CA . ARG A 1 423 ? 0.756 46.812 19.438 1 98.38 423 ARG A CA 1
ATOM 3176 C C . ARG A 1 423 ? 1.501 45.969 20.469 1 98.38 423 ARG A C 1
ATOM 3178 O O . ARG A 1 423 ? 1.695 46.406 21.609 1 98.38 423 ARG A O 1
ATOM 3185 N N . PHE A 1 424 ? 1.872 44.781 20.078 1 98.38 424 PHE A N 1
ATOM 3186 C CA . PHE A 1 424 ? 2.539 43.875 21 1 98.38 424 PHE A CA 1
ATOM 3187 C C . PHE A 1 424 ? 3.986 44.312 21.234 1 98.38 424 PHE A C 1
ATOM 3189 O O . PHE A 1 424 ? 4.461 44.312 22.375 1 98.38 424 PHE A O 1
ATOM 3196 N N . CYS A 1 425 ? 4.719 44.625 20.172 1 97.94 425 CYS A N 1
ATOM 3197 C CA . CYS A 1 425 ? 6.129 45 20.266 1 97.94 425 CYS A CA 1
ATOM 3198 C C . CYS A 1 425 ? 6.301 46.438 20.641 1 97.94 425 CYS A C 1
ATOM 3200 O O . CYS A 1 425 ? 7.344 46.844 21.172 1 97.94 425 CYS A O 1
ATOM 3202 N N . GLY A 1 426 ? 5.309 47.219 20.344 1 97.12 426 GLY A N 1
ATOM 3203 C CA . GLY A 1 426 ? 5.426 48.656 20.562 1 97.12 426 GLY A CA 1
ATOM 3204 C C . GLY A 1 426 ? 6.125 49.375 19.422 1 97.12 426 GLY A C 1
ATOM 3205 O O . GLY A 1 426 ? 6.906 48.75 18.688 1 97.12 426 GLY A O 1
ATOM 3206 N N . ILE A 1 427 ? 5.793 50.656 19.312 1 95.31 427 ILE A N 1
ATOM 3207 C CA . ILE A 1 427 ? 6.402 51.531 18.312 1 95.31 427 ILE A CA 1
ATOM 3208 C C . ILE A 1 427 ? 7.492 52.375 18.953 1 95.31 427 ILE A C 1
ATOM 3210 O O . ILE A 1 427 ? 7.312 52.906 20.047 1 95.31 427 ILE A O 1
ATOM 3214 N N . ALA A 1 428 ? 8.562 52.469 18.297 1 92.81 428 ALA A N 1
ATOM 3215 C CA . ALA A 1 428 ? 9.672 53.25 18.828 1 92.81 428 ALA A CA 1
ATOM 3216 C C . ALA A 1 428 ? 9.461 54.75 18.562 1 92.81 428 ALA A C 1
ATOM 3218 O O . ALA A 1 428 ? 8.875 55.125 17.547 1 92.81 428 ALA A O 1
ATOM 3219 N N . MET B 1 1 ? 9.32 -50.75 -6.988 1 67.56 1 MET B N 1
ATOM 3220 C CA . MET B 1 1 ? 9.461 -50.406 -8.406 1 67.56 1 MET B CA 1
ATOM 3221 C C . MET B 1 1 ? 9.242 -51.656 -9.273 1 67.56 1 MET B C 1
ATOM 3223 O O . MET B 1 1 ? 9.789 -52.719 -8.984 1 67.56 1 MET B O 1
ATOM 3227 N N . MET B 1 2 ? 8.25 -51.531 -10.117 1 78.12 2 MET B N 1
ATOM 3228 C CA . MET B 1 2 ? 7.832 -52.656 -10.93 1 78.12 2 MET B CA 1
ATOM 3229 C C . MET B 1 2 ? 8.352 -52.531 -12.359 1 78.12 2 MET B C 1
ATOM 3231 O O . MET B 1 2 ? 7.762 -53.094 -13.289 1 78.12 2 MET B O 1
ATOM 3235 N N . VAL B 1 3 ? 9.422 -51.938 -12.477 1 84.38 3 VAL B N 1
ATOM 3236 C CA . VAL B 1 3 ? 9.953 -51.781 -13.82 1 84.38 3 VAL B CA 1
ATOM 3237 C C . VAL B 1 3 ? 10.742 -53 -14.227 1 84.38 3 VAL B C 1
ATOM 3239 O O . VAL B 1 3 ? 11.797 -53.312 -13.648 1 84.38 3 VAL B O 1
ATOM 3242 N N . THR B 1 4 ? 10.25 -53.719 -15.242 1 83.69 4 THR B N 1
ATOM 3243 C CA . THR B 1 4 ? 10.859 -55 -15.609 1 83.69 4 THR B CA 1
ATOM 3244 C C . THR B 1 4 ? 11.68 -54.875 -16.891 1 83.69 4 THR B C 1
ATOM 3246 O O . THR B 1 4 ? 12.625 -55.625 -17.109 1 83.69 4 THR B O 1
ATOM 3249 N N . ASP B 1 5 ? 11.359 -53.906 -17.703 1 91.75 5 ASP B N 1
ATOM 3250 C CA . ASP B 1 5 ? 12.125 -53.688 -18.922 1 91.75 5 ASP B CA 1
ATOM 3251 C C . ASP B 1 5 ? 13.555 -53.281 -18.625 1 91.75 5 ASP B C 1
ATOM 3253 O O . ASP B 1 5 ? 13.781 -52.344 -17.859 1 91.75 5 ASP B O 1
ATOM 3257 N N . PRO B 1 6 ? 14.539 -54 -19.156 1 94.44 6 PRO B N 1
ATOM 3258 C CA . PRO B 1 6 ? 15.93 -53.75 -18.812 1 94.44 6 PRO B CA 1
ATOM 3259 C C . PRO B 1 6 ? 16.375 -52.312 -19.203 1 94.44 6 PRO B C 1
ATOM 3261 O O . PRO B 1 6 ? 17.172 -51.719 -18.5 1 94.44 6 PRO B O 1
ATOM 3264 N N . VAL B 1 7 ? 15.906 -51.844 -20.281 1 96.38 7 VAL B N 1
ATOM 3265 C CA . VAL B 1 7 ? 16.266 -50.5 -20.734 1 96.38 7 VAL B CA 1
ATOM 3266 C C . VAL B 1 7 ? 15.688 -49.469 -19.766 1 96.38 7 VAL B C 1
ATOM 3268 O O . VAL B 1 7 ? 16.375 -48.562 -19.359 1 96.38 7 VAL B O 1
ATOM 3271 N N . GLU B 1 8 ? 14.453 -49.656 -19.391 1 97.25 8 GLU B N 1
ATOM 3272 C CA . GLU B 1 8 ? 13.805 -48.75 -18.453 1 97.25 8 GLU B CA 1
ATOM 3273 C C . GLU B 1 8 ? 14.492 -48.781 -17.094 1 97.25 8 GLU B C 1
ATOM 3275 O O . GLU B 1 8 ? 14.664 -47.75 -16.453 1 97.25 8 GLU B O 1
ATOM 3280 N N . ARG B 1 9 ? 14.891 -49.906 -16.656 1 96.75 9 ARG B N 1
ATOM 3281 C CA . ARG B 1 9 ? 15.602 -50.062 -15.391 1 96.75 9 ARG B CA 1
ATOM 3282 C C . ARG B 1 9 ? 16.938 -49.312 -15.43 1 96.75 9 ARG B C 1
ATOM 3284 O O . ARG B 1 9 ? 17.312 -48.688 -14.445 1 96.75 9 ARG B O 1
ATOM 3291 N N . ALA B 1 10 ? 17.641 -49.469 -16.547 1 97.62 10 ALA B N 1
ATOM 3292 C CA . ALA B 1 10 ? 18.922 -48.812 -16.688 1 97.62 10 ALA B CA 1
ATOM 3293 C C . ALA B 1 10 ? 18.75 -47.281 -16.594 1 97.62 10 ALA B C 1
ATOM 3295 O O . ALA B 1 10 ? 19.594 -46.594 -16.016 1 97.62 10 ALA B O 1
ATOM 3296 N N . VAL B 1 11 ? 17.703 -46.812 -17.188 1 98.06 11 VAL B N 1
ATOM 3297 C CA . VAL B 1 11 ? 17.438 -45.375 -17.156 1 98.06 11 VAL B CA 1
ATOM 3298 C C . VAL B 1 11 ? 17.125 -44.938 -15.734 1 98.06 11 VAL B C 1
ATOM 3300 O O . VAL B 1 11 ? 17.641 -43.906 -15.273 1 98.06 11 VAL B O 1
ATOM 3303 N N . ILE B 1 12 ? 16.328 -45.656 -15.008 1 97.88 12 ILE B N 1
ATOM 3304 C CA . ILE B 1 12 ? 15.969 -45.312 -13.633 1 97.88 12 ILE B CA 1
ATOM 3305 C C . ILE B 1 12 ? 17.219 -45.344 -12.758 1 97.88 12 ILE B C 1
ATOM 3307 O O . ILE B 1 12 ? 17.406 -44.438 -11.922 1 97.88 12 ILE B O 1
ATOM 3311 N N . GLU B 1 13 ? 18.078 -46.281 -13.008 1 97.25 13 GLU B N 1
ATOM 3312 C CA . GLU B 1 13 ? 19.312 -46.438 -12.227 1 97.25 13 GLU B CA 1
ATOM 3313 C C . GLU B 1 13 ? 20.297 -45.312 -12.531 1 97.25 13 GLU B C 1
ATOM 3315 O O . GLU B 1 13 ? 21.156 -45 -11.719 1 97.25 13 GLU B O 1
ATOM 3320 N N . ALA B 1 14 ? 20.125 -44.688 -13.688 1 98.25 14 ALA B N 1
ATOM 3321 C CA . ALA B 1 14 ? 21.047 -43.625 -14.133 1 98.25 14 ALA B CA 1
ATOM 3322 C C . ALA B 1 14 ? 20.641 -42.281 -13.562 1 98.25 14 ALA B C 1
ATOM 3324 O O . ALA B 1 14 ? 21.391 -41.312 -13.688 1 98.25 14 ALA B O 1
ATOM 3325 N N . ILE B 1 15 ? 19.531 -42.188 -12.898 1 98.44 15 ILE B N 1
ATOM 3326 C CA . ILE B 1 15 ? 19.062 -40.906 -12.375 1 98.44 15 ILE B CA 1
ATOM 3327 C C . ILE B 1 15 ? 20 -40.406 -11.281 1 98.44 15 ILE B C 1
ATOM 3329 O O . ILE B 1 15 ? 20.25 -41.125 -10.305 1 98.44 15 ILE B O 1
ATOM 3333 N N . ASP B 1 16 ? 20.531 -39.25 -11.438 1 98.56 16 ASP B N 1
ATOM 3334 C CA . ASP B 1 16 ? 21.484 -38.625 -10.539 1 98.56 16 ASP B CA 1
ATOM 3335 C C . ASP B 1 16 ? 20.812 -37.625 -9.609 1 98.56 16 ASP B C 1
ATOM 3337 O O . ASP B 1 16 ? 20.828 -36.406 -9.852 1 98.56 16 ASP B O 1
ATOM 3341 N N . ILE B 1 17 ? 20.359 -38.156 -8.484 1 98.44 17 ILE B N 1
ATOM 3342 C CA . ILE B 1 17 ? 19.609 -37.312 -7.547 1 98.44 17 ILE B CA 1
ATOM 3343 C C . ILE B 1 17 ? 20.516 -36.25 -6.941 1 98.44 17 ILE B C 1
ATOM 3345 O O . ILE B 1 17 ? 20.094 -35.125 -6.715 1 98.44 17 ILE B O 1
ATOM 3349 N N . ASP B 1 18 ? 21.75 -36.594 -6.703 1 98.5 18 ASP B N 1
ATOM 3350 C CA . ASP B 1 18 ? 22.688 -35.625 -6.16 1 98.5 18 ASP B CA 1
ATOM 3351 C C . ASP B 1 18 ? 22.906 -34.469 -7.129 1 98.5 18 ASP B C 1
ATOM 3353 O O . ASP B 1 18 ? 22.953 -33.281 -6.719 1 98.5 18 ASP B O 1
ATOM 3357 N N . GLY B 1 19 ? 23.094 -34.812 -8.383 1 98.56 19 GLY B N 1
ATOM 3358 C CA . GLY B 1 19 ? 23.203 -33.781 -9.406 1 98.56 19 GLY B CA 1
ATOM 3359 C C . GLY B 1 19 ? 21.969 -32.906 -9.516 1 98.56 19 GLY B C 1
ATOM 3360 O O . GLY B 1 19 ? 22.078 -31.688 -9.68 1 98.56 19 GLY B O 1
ATOM 3361 N N . LEU B 1 20 ? 20.812 -33.594 -9.383 1 98.75 20 LEU B N 1
ATOM 3362 C CA . LEU B 1 20 ? 19.547 -32.875 -9.414 1 98.75 20 LEU B CA 1
ATOM 3363 C C . LEU B 1 20 ? 19.469 -31.844 -8.273 1 98.75 20 LEU B C 1
ATOM 3365 O O . LEU B 1 20 ? 19.109 -30.688 -8.492 1 98.75 20 LEU B O 1
ATOM 3369 N N . LEU B 1 21 ? 19.844 -32.25 -7.098 1 98.81 21 LEU B N 1
ATOM 3370 C CA . LEU B 1 21 ? 19.781 -31.391 -5.926 1 98.81 21 LEU B CA 1
ATOM 3371 C C . LEU B 1 21 ? 20.766 -30.234 -6.055 1 98.81 21 LEU B C 1
ATOM 3373 O O . LEU B 1 21 ? 20.469 -29.109 -5.645 1 98.81 21 LEU B O 1
ATOM 3377 N N . ALA B 1 22 ? 21.938 -30.5 -6.617 1 98.69 22 ALA B N 1
ATOM 3378 C CA . ALA B 1 22 ? 22.922 -29.453 -6.848 1 98.69 22 ALA B CA 1
ATOM 3379 C C . ALA B 1 22 ? 22.406 -28.422 -7.852 1 98.69 22 ALA B C 1
ATOM 3381 O O . ALA B 1 22 ? 22.547 -27.219 -7.648 1 98.69 22 ALA B O 1
ATOM 3382 N N . PHE B 1 23 ? 21.844 -28.938 -8.898 1 98.56 23 PHE B N 1
ATOM 3383 C CA . PHE B 1 23 ? 21.234 -28.078 -9.922 1 98.56 23 PHE B CA 1
ATOM 3384 C C . PHE B 1 23 ? 20.141 -27.219 -9.32 1 98.56 23 PHE B C 1
ATOM 3386 O O . PHE B 1 23 ? 20.094 -26 -9.562 1 98.56 23 PHE B O 1
ATOM 3393 N N . LEU B 1 24 ? 19.234 -27.859 -8.547 1 98.81 24 LEU B N 1
ATOM 3394 C CA . LEU B 1 24 ? 18.141 -27.156 -7.891 1 98.81 24 LEU B CA 1
ATOM 3395 C C . LEU B 1 24 ? 18.672 -26.078 -6.945 1 98.81 24 LEU B C 1
ATOM 3397 O O . LEU B 1 24 ? 18.156 -24.969 -6.91 1 98.81 24 LEU B O 1
ATOM 3401 N N . GLY B 1 25 ? 19.703 -26.375 -6.18 1 98.75 25 GLY B N 1
ATOM 3402 C CA . GLY B 1 25 ? 20.328 -25.422 -5.293 1 98.75 25 GLY B CA 1
ATOM 3403 C C . GLY B 1 25 ? 20.844 -24.188 -6.016 1 98.75 25 GLY B C 1
ATOM 3404 O O . GLY B 1 25 ? 20.641 -23.062 -5.551 1 98.75 25 GLY B O 1
ATOM 3405 N N . ASP B 1 26 ? 21.531 -24.422 -7.168 1 98.69 26 ASP B N 1
ATOM 3406 C CA . ASP B 1 26 ? 22.047 -23.328 -7.969 1 98.69 26 ASP B CA 1
ATOM 3407 C C . ASP B 1 26 ? 20.906 -22.438 -8.469 1 98.69 26 ASP B C 1
ATOM 3409 O O . ASP B 1 26 ? 21.031 -21.203 -8.477 1 98.69 26 ASP B O 1
ATOM 3413 N N . LEU B 1 27 ? 19.844 -23.062 -8.891 1 98.62 27 LEU B N 1
ATOM 3414 C CA . LEU B 1 27 ? 18.719 -22.297 -9.445 1 98.62 27 LEU B CA 1
ATOM 3415 C C . LEU B 1 27 ? 18.016 -21.5 -8.352 1 98.62 27 LEU B C 1
ATOM 3417 O O . LEU B 1 27 ? 17.562 -20.391 -8.586 1 98.62 27 LEU B O 1
ATOM 3421 N N . VAL B 1 28 ? 17.859 -22.094 -7.121 1 98.69 28 VAL B N 1
ATOM 3422 C CA . VAL B 1 28 ? 17.234 -21.422 -5.988 1 98.69 28 VAL B CA 1
ATOM 3423 C C . VAL B 1 28 ? 18.047 -20.203 -5.598 1 98.69 28 VAL B C 1
ATOM 3425 O O . VAL B 1 28 ? 17.484 -19.172 -5.199 1 98.69 28 VAL B O 1
ATOM 3428 N N . ALA B 1 29 ? 19.328 -20.234 -5.797 1 98.62 29 ALA B N 1
ATOM 3429 C CA . ALA B 1 29 ? 20.234 -19.141 -5.426 1 98.62 29 ALA B CA 1
ATOM 3430 C C . ALA B 1 29 ? 20.047 -17.938 -6.348 1 98.62 29 ALA B C 1
ATOM 3432 O O . ALA B 1 29 ? 20.516 -16.828 -6.047 1 98.62 29 ALA B O 1
ATOM 3433 N N . ILE B 1 30 ? 19.359 -18.094 -7.488 1 98.56 30 ILE B N 1
ATOM 3434 C CA . ILE B 1 30 ? 19.031 -17 -8.406 1 98.56 30 ILE B CA 1
ATOM 3435 C C . ILE B 1 30 ? 17.625 -16.5 -8.117 1 98.56 30 ILE B C 1
ATOM 3437 O O . ILE B 1 30 ? 16.641 -17.172 -8.438 1 98.56 30 ILE B O 1
ATOM 3441 N N . PRO B 1 31 ? 17.484 -15.32 -7.473 1 98.19 31 PRO B N 1
ATOM 3442 C CA . PRO B 1 31 ? 16.141 -14.789 -7.238 1 98.19 31 PRO B CA 1
ATOM 3443 C C . PRO B 1 31 ? 15.445 -14.344 -8.523 1 98.19 31 PRO B C 1
ATOM 3445 O O . PRO B 1 31 ? 15.391 -13.148 -8.812 1 98.19 31 PRO B O 1
ATOM 3448 N N . SER B 1 32 ? 14.875 -15.258 -9.219 1 98.31 32 SER B N 1
ATOM 3449 C CA . SER B 1 32 ? 14.312 -15.016 -10.539 1 98.31 32 SER B CA 1
ATOM 3450 C C . SER B 1 32 ? 12.891 -14.477 -10.445 1 98.31 32 SER B C 1
ATOM 3452 O O . SER B 1 32 ? 11.953 -15.07 -11 1 98.31 32 SER B O 1
ATOM 3454 N N . LEU B 1 33 ? 12.773 -13.289 -9.828 1 97.06 33 LEU B N 1
ATOM 3455 C CA . LEU B 1 33 ? 11.484 -12.602 -9.742 1 97.06 33 LEU B CA 1
ATOM 3456 C C . LEU B 1 33 ? 11.039 -12.117 -11.117 1 97.06 33 LEU B C 1
ATOM 3458 O O . LEU B 1 33 ? 11.867 -11.797 -11.969 1 97.06 33 LEU B O 1
ATOM 3462 N N . ASP B 1 34 ? 9.758 -12.031 -11.32 1 95.19 34 ASP B N 1
ATOM 3463 C CA . ASP B 1 34 ? 9.203 -11.602 -12.602 1 95.19 34 ASP B CA 1
ATOM 3464 C C . ASP B 1 34 ? 9.734 -10.234 -13.008 1 95.19 34 ASP B C 1
ATOM 3466 O O . ASP B 1 34 ? 9.711 -9.289 -12.211 1 95.19 34 ASP B O 1
ATOM 3470 N N . GLY B 1 35 ? 10.195 -10.211 -14.211 1 94.31 35 GLY B N 1
ATOM 3471 C CA . GLY B 1 35 ? 10.641 -8.953 -14.789 1 94.31 35 GLY B CA 1
ATOM 3472 C C . GLY B 1 35 ? 12.023 -8.539 -14.32 1 94.31 35 GLY B C 1
ATOM 3473 O O . GLY B 1 35 ? 12.602 -7.586 -14.844 1 94.31 35 GLY B O 1
ATOM 3474 N N . ALA B 1 36 ? 12.578 -9.188 -13.359 1 95.69 36 ALA B N 1
ATOM 3475 C CA . ALA B 1 36 ? 13.883 -8.836 -12.812 1 95.69 36 ALA B CA 1
ATOM 3476 C C . ALA B 1 36 ? 15 -9.492 -13.625 1 95.69 36 ALA B C 1
ATOM 3478 O O . ALA B 1 36 ? 14.75 -10.359 -14.461 1 95.69 36 ALA B O 1
ATOM 3479 N N . SER B 1 37 ? 16.203 -9.047 -13.391 1 96.81 37 SER B N 1
ATOM 3480 C CA . SER B 1 37 ? 17.375 -9.578 -14.086 1 96.81 37 SER B CA 1
ATOM 3481 C C . SER B 1 37 ? 17.609 -11.047 -13.734 1 96.81 37 SER B C 1
ATOM 3483 O O . SER B 1 37 ? 18.156 -11.805 -14.531 1 96.81 37 SER B O 1
ATOM 3485 N N . GLY B 1 38 ? 17.094 -11.445 -12.586 1 97.69 38 GLY B N 1
ATOM 3486 C CA . GLY B 1 38 ? 17.234 -12.828 -12.164 1 97.69 38 GLY B CA 1
ATOM 3487 C C . GLY B 1 38 ? 16.531 -13.805 -13.094 1 97.69 38 GLY B C 1
ATOM 3488 O O . GLY B 1 38 ? 16.953 -14.953 -13.219 1 97.69 38 GLY B O 1
ATOM 3489 N N . GLU B 1 39 ? 15.484 -13.391 -13.734 1 97.38 39 GLU B N 1
ATOM 3490 C CA . GLU B 1 39 ? 14.781 -14.242 -14.68 1 97.38 39 GLU B CA 1
ATOM 3491 C C . GLU B 1 39 ? 15.672 -14.602 -15.867 1 97.38 39 GLU B C 1
ATOM 3493 O O . GLU B 1 39 ? 15.695 -15.75 -16.312 1 97.38 39 GLU B O 1
ATOM 3498 N N . VAL B 1 40 ? 16.375 -13.602 -16.328 1 98.25 40 VAL B N 1
ATOM 3499 C CA . VAL B 1 40 ? 17.281 -13.805 -17.453 1 98.25 40 VAL B CA 1
ATOM 3500 C C . VAL B 1 40 ? 18.453 -14.68 -17.016 1 98.25 40 VAL B C 1
ATOM 3502 O O . VAL B 1 40 ? 18.828 -15.625 -17.719 1 98.25 40 VAL B O 1
ATOM 3505 N N . ALA B 1 41 ? 18.938 -14.375 -15.844 1 98.62 41 ALA B N 1
ATOM 3506 C CA . ALA B 1 41 ? 20.062 -15.133 -15.312 1 98.62 41 ALA B CA 1
ATOM 3507 C C . ALA B 1 41 ? 19.703 -16.609 -15.141 1 98.62 41 ALA B C 1
ATOM 3509 O O . ALA B 1 41 ? 20.531 -17.484 -15.414 1 98.62 41 ALA B O 1
ATOM 3510 N N . ALA B 1 42 ? 18.516 -16.875 -14.695 1 98.81 42 ALA B N 1
ATOM 3511 C CA . ALA B 1 42 ? 18.062 -18.266 -14.523 1 98.81 42 ALA B CA 1
ATOM 3512 C C . ALA B 1 42 ? 18 -18.984 -15.867 1 98.81 42 ALA B C 1
ATOM 3514 O O . ALA B 1 42 ? 18.422 -20.141 -15.977 1 98.81 42 ALA B O 1
ATOM 3515 N N . GLN B 1 43 ? 17.484 -18.312 -16.844 1 98.81 43 GLN B N 1
ATOM 3516 C CA . GLN B 1 43 ? 17.391 -18.906 -18.172 1 98.81 43 GLN B CA 1
ATOM 3517 C C . GLN B 1 43 ? 18.766 -19.188 -18.75 1 98.81 43 GLN B C 1
ATOM 3519 O O . GLN B 1 43 ? 18.984 -20.219 -19.375 1 98.81 43 GLN B O 1
ATOM 3524 N N . GLU B 1 44 ? 19.656 -18.219 -18.562 1 98.81 44 GLU B N 1
ATOM 3525 C CA . GLU B 1 44 ? 21.031 -18.422 -19.031 1 98.81 44 GLU B CA 1
ATOM 3526 C C . GLU B 1 44 ? 21.672 -19.641 -18.344 1 98.81 44 GLU B C 1
ATOM 3528 O O . GLU B 1 44 ? 22.359 -20.422 -19 1 98.81 44 GLU B O 1
ATOM 3533 N N . TYR B 1 45 ? 21.422 -19.75 -17.109 1 98.81 45 TYR B N 1
ATOM 3534 C CA . TYR B 1 45 ? 21.953 -20.891 -16.359 1 98.81 45 TYR B CA 1
ATOM 3535 C C . TYR B 1 45 ? 21.406 -22.203 -16.906 1 98.81 45 TYR B C 1
ATOM 3537 O O . TYR B 1 45 ? 22.156 -23.156 -17.109 1 98.81 45 TYR B O 1
ATOM 3545 N N . VAL B 1 46 ? 20.109 -22.281 -17.141 1 98.88 46 VAL B N 1
ATOM 3546 C CA . VAL B 1 46 ? 19.469 -23.5 -17.625 1 98.88 46 VAL B CA 1
ATOM 3547 C C . VAL B 1 46 ? 19.984 -23.828 -19.016 1 98.88 46 VAL B C 1
ATOM 3549 O O . VAL B 1 46 ? 20.281 -24.984 -19.328 1 98.88 46 VAL B O 1
ATOM 3552 N N . ALA B 1 47 ? 20.062 -22.812 -19.875 1 98.75 47 ALA B N 1
ATOM 3553 C CA . ALA B 1 47 ? 20.562 -23.016 -21.234 1 98.75 47 ALA B CA 1
ATOM 3554 C C . ALA B 1 47 ? 21.953 -23.625 -21.219 1 98.75 47 ALA B C 1
ATOM 3556 O O . ALA B 1 47 ? 22.219 -24.594 -21.953 1 98.75 47 ALA B O 1
ATOM 3557 N N . ALA B 1 48 ? 22.781 -23.031 -20.422 1 98.5 48 ALA B N 1
ATOM 3558 C CA . ALA B 1 48 ? 24.156 -23.531 -20.328 1 98.5 48 ALA B CA 1
ATOM 3559 C C . ALA B 1 48 ? 24.172 -24.969 -19.844 1 98.5 48 ALA B C 1
ATOM 3561 O O . ALA B 1 48 ? 24.969 -25.781 -20.312 1 98.5 48 ALA B O 1
ATOM 3562 N N . PHE B 1 49 ? 23.375 -25.266 -18.906 1 98.19 49 PHE B N 1
ATOM 3563 C CA . PHE B 1 49 ? 23.328 -26.625 -18.359 1 98.19 49 PHE B CA 1
ATOM 3564 C C . PHE B 1 49 ? 22.875 -27.625 -19.406 1 98.19 49 PHE B C 1
ATOM 3566 O O . PHE B 1 49 ? 23.453 -28.688 -19.547 1 98.19 49 PHE B O 1
ATOM 3573 N N . LEU B 1 50 ? 21.781 -27.281 -20.125 1 97.88 50 LEU B N 1
ATOM 3574 C CA . LEU B 1 50 ? 21.25 -28.156 -21.172 1 97.88 50 LEU B CA 1
ATOM 3575 C C . LEU B 1 50 ? 22.281 -28.391 -22.266 1 97.88 50 LEU B C 1
ATOM 3577 O O . LEU B 1 50 ? 22.391 -29.5 -22.797 1 97.88 50 LEU B O 1
ATOM 3581 N N . GLU B 1 51 ? 23.031 -27.344 -22.562 1 96.06 51 GLU B N 1
ATOM 3582 C CA . GLU B 1 51 ? 24.109 -27.5 -23.531 1 96.06 51 GLU B CA 1
ATOM 3583 C C . GLU B 1 51 ? 25.156 -28.5 -23.047 1 96.06 51 GLU B C 1
ATOM 3585 O O . GLU B 1 51 ? 25.609 -29.344 -23.797 1 96.06 51 GLU B O 1
ATOM 3590 N N . ARG B 1 52 ? 25.484 -28.359 -21.828 1 93.62 52 ARG B N 1
ATOM 3591 C CA . ARG B 1 52 ? 26.469 -29.25 -21.25 1 93.62 52 ARG B CA 1
ATOM 3592 C C . ARG B 1 52 ? 25.969 -30.688 -21.234 1 93.62 52 ARG B C 1
ATOM 3594 O O . ARG B 1 52 ? 26.75 -31.641 -21.328 1 93.62 52 ARG B O 1
ATOM 3601 N N . LEU B 1 53 ? 24.688 -30.844 -21.141 1 89.81 53 LEU B N 1
ATOM 3602 C CA . LEU B 1 53 ? 24.062 -32.156 -21.141 1 89.81 53 LEU B CA 1
ATOM 3603 C C . LEU B 1 53 ? 24.094 -32.781 -22.531 1 89.81 53 LEU B C 1
ATOM 3605 O O . LEU B 1 53 ? 23.875 -34 -22.688 1 89.81 53 LEU B O 1
ATOM 3609 N N . GLY B 1 54 ? 24.359 -31.938 -23.562 1 87.81 54 GLY B N 1
ATOM 3610 C CA . GLY B 1 54 ? 24.453 -32.469 -24.922 1 87.81 54 GLY B CA 1
ATOM 3611 C C . GLY B 1 54 ? 23.172 -32.25 -25.719 1 87.81 54 GLY B C 1
ATOM 3612 O O . GLY B 1 54 ? 23.047 -32.75 -26.844 1 87.81 54 GLY B O 1
ATOM 3613 N N . CYS B 1 55 ? 22.234 -31.531 -25.172 1 91.69 55 CYS B N 1
ATOM 3614 C CA . CYS B 1 55 ? 21.016 -31.203 -25.922 1 91.69 55 CYS B CA 1
ATOM 3615 C C . CYS B 1 55 ? 21.328 -30.188 -27.016 1 91.69 55 CYS B C 1
ATOM 3617 O O . CYS B 1 55 ? 22.281 -29.406 -26.922 1 91.69 55 CYS B O 1
ATOM 3619 N N . LYS B 1 56 ? 20.562 -30.359 -28.125 1 95.94 56 LYS B N 1
ATOM 3620 C CA . LYS B 1 56 ? 20.438 -29.188 -28.969 1 95.94 56 LYS B CA 1
ATOM 3621 C C . LYS B 1 56 ? 19.578 -28.109 -28.312 1 95.94 56 LYS B C 1
ATOM 3623 O O . LYS B 1 56 ? 18.438 -28.375 -27.938 1 95.94 56 LYS B O 1
ATOM 3628 N N . VAL B 1 57 ? 20.172 -26.938 -28.125 1 98.38 57 VAL B N 1
ATOM 3629 C CA . VAL B 1 57 ? 19.453 -25.938 -27.344 1 98.38 57 VAL B CA 1
ATOM 3630 C C . VAL B 1 57 ? 19.094 -24.75 -28.25 1 98.38 57 VAL B C 1
ATOM 3632 O O . VAL B 1 57 ? 19.953 -24.234 -28.969 1 98.38 57 VAL B O 1
ATOM 3635 N N . ASP B 1 58 ? 17.891 -24.406 -28.297 1 98.56 58 ASP B N 1
ATOM 3636 C CA . ASP B 1 58 ? 17.422 -23.156 -28.906 1 98.56 58 ASP B CA 1
ATOM 3637 C C . ASP B 1 58 ? 17.25 -22.062 -27.844 1 98.56 58 ASP B C 1
ATOM 3639 O O . ASP B 1 58 ? 16.391 -22.188 -26.969 1 98.56 58 ASP B O 1
ATOM 3643 N N . VAL B 1 59 ? 18.156 -21.078 -27.906 1 98.56 59 VAL B N 1
ATOM 3644 C CA . VAL B 1 59 ? 18.062 -19.922 -27.031 1 98.56 59 VAL B CA 1
ATOM 3645 C C . VAL B 1 59 ? 17.766 -18.672 -27.875 1 98.56 59 VAL B C 1
ATOM 3647 O O . VAL B 1 59 ? 18.469 -18.391 -28.844 1 98.56 59 VAL B O 1
ATOM 3650 N N . TRP B 1 60 ? 16.688 -17.906 -27.5 1 98.56 60 TRP B N 1
ATOM 3651 C CA . TRP B 1 60 ? 16.375 -16.719 -28.266 1 98.56 60 TRP B CA 1
ATOM 3652 C C . TRP B 1 60 ? 15.844 -15.609 -27.344 1 98.56 60 TRP B C 1
ATOM 3654 O O . TRP B 1 60 ? 15.336 -15.883 -26.266 1 98.56 60 TRP B O 1
ATOM 3664 N N . GLU B 1 61 ? 16.031 -14.406 -27.781 1 98.31 61 GLU B N 1
ATOM 3665 C CA . GLU B 1 61 ? 15.438 -13.258 -27.109 1 98.31 61 GLU B CA 1
ATOM 3666 C C . GLU B 1 61 ? 13.953 -13.117 -27.453 1 98.31 61 GLU B C 1
ATOM 3668 O O . GLU B 1 61 ? 13.594 -13.039 -28.625 1 98.31 61 GLU B O 1
ATOM 3673 N N . ILE B 1 62 ? 13.195 -13.086 -26.469 1 98.19 62 ILE B N 1
ATOM 3674 C CA . ILE B 1 62 ? 11.758 -12.969 -26.703 1 98.19 62 ILE B CA 1
ATOM 3675 C C . ILE B 1 62 ? 11.43 -11.555 -27.188 1 98.19 62 ILE B C 1
ATOM 3677 O O . ILE B 1 62 ? 11.867 -10.57 -26.594 1 98.19 62 ILE B O 1
ATOM 3681 N N . ASP B 1 63 ? 10.734 -11.461 -28.281 1 97.38 63 ASP B N 1
ATOM 3682 C CA . ASP B 1 63 ? 10.234 -10.188 -28.781 1 97.38 63 ASP B CA 1
ATOM 3683 C C . ASP B 1 63 ? 8.93 -9.797 -28.094 1 97.38 63 ASP B C 1
ATOM 3685 O O . ASP B 1 63 ? 7.844 -10.094 -28.609 1 97.38 63 ASP B O 1
ATOM 3689 N N . PHE B 1 64 ? 9.047 -9.055 -27.078 1 96.62 64 PHE B N 1
ATOM 3690 C CA . PHE B 1 64 ? 7.875 -8.734 -26.266 1 96.62 64 PHE B CA 1
ATOM 3691 C C . PHE B 1 64 ? 6.918 -7.828 -27.031 1 96.62 64 PHE B C 1
ATOM 3693 O O . PHE B 1 64 ? 5.707 -7.859 -26.797 1 96.62 64 PHE B O 1
ATOM 3700 N N . ASP B 1 65 ? 7.43 -7.008 -27.938 1 95.31 65 ASP B N 1
ATOM 3701 C CA . ASP B 1 65 ? 6.543 -6.172 -28.75 1 95.31 65 ASP B CA 1
ATOM 3702 C C . ASP B 1 65 ? 5.605 -7.027 -29.594 1 95.31 65 ASP B C 1
ATOM 3704 O O . ASP B 1 65 ? 4.41 -6.742 -29.688 1 95.31 65 ASP B O 1
ATOM 3708 N N . GLU B 1 66 ? 6.164 -8.031 -30.156 1 95.25 66 GLU B N 1
ATOM 3709 C CA . GLU B 1 66 ? 5.359 -8.961 -30.938 1 95.25 66 GLU B CA 1
ATOM 3710 C C . GLU B 1 66 ? 4.461 -9.812 -30.047 1 95.25 66 GLU B C 1
ATOM 3712 O O . GLU B 1 66 ? 3.303 -10.062 -30.391 1 95.25 66 GLU B O 1
ATOM 3717 N N . LEU B 1 67 ? 5 -10.227 -28.984 1 97.06 67 LEU B N 1
ATOM 3718 C CA . LEU B 1 67 ? 4.27 -11.117 -28.094 1 97.06 67 LEU B CA 1
ATOM 3719 C C . LEU B 1 67 ? 3.051 -10.414 -27.5 1 97.06 67 LEU B C 1
ATOM 3721 O O . LEU B 1 67 ? 1.99 -11.023 -27.344 1 97.06 67 LEU B O 1
ATOM 3725 N N . ARG B 1 68 ? 3.186 -9.125 -27.141 1 95.25 68 ARG B N 1
ATOM 3726 C CA . ARG B 1 68 ? 2.127 -8.336 -26.516 1 95.25 68 ARG B CA 1
ATOM 3727 C C . ARG B 1 68 ? 0.92 -8.211 -27.438 1 95.25 68 ARG B C 1
ATOM 3729 O O . ARG B 1 68 ? -0.198 -7.969 -26.984 1 95.25 68 ARG B O 1
ATOM 3736 N N . ARG B 1 69 ? 1.111 -8.383 -28.859 1 95.62 69 ARG B N 1
ATOM 3737 C CA . ARG B 1 69 ? 0.038 -8.242 -29.844 1 95.62 69 ARG B CA 1
ATOM 3738 C C . ARG B 1 69 ? -0.835 -9.492 -29.875 1 95.62 69 ARG B C 1
ATOM 3740 O O . ARG B 1 69 ? -1.945 -9.461 -30.422 1 95.62 69 ARG B O 1
ATOM 3747 N N . HIS B 1 70 ? -0.364 -10.602 -29.25 1 96.88 70 HIS B N 1
ATOM 3748 C CA . HIS B 1 70 ? -1.135 -11.844 -29.234 1 96.88 70 HIS B CA 1
ATOM 3749 C C . HIS B 1 70 ? -2.248 -11.789 -28.203 1 96.88 70 HIS B C 1
ATOM 3751 O O . HIS B 1 70 ? -2.035 -11.32 -27.078 1 96.88 70 HIS B O 1
ATOM 3757 N N . PRO B 1 71 ? -3.455 -12.32 -28.469 1 95.44 71 PRO B N 1
ATOM 3758 C CA . PRO B 1 71 ? -4.598 -12.219 -27.547 1 95.44 71 PRO B CA 1
ATOM 3759 C C . PRO B 1 71 ? -4.395 -13 -26.266 1 95.44 71 PRO B C 1
ATOM 3761 O O . PRO B 1 71 ? -5 -12.68 -25.234 1 95.44 71 PRO B O 1
ATOM 3764 N N . ALA B 1 72 ? -3.512 -13.992 -26.281 1 96 72 ALA B N 1
ATOM 3765 C CA . ALA B 1 72 ? -3.299 -14.836 -25.109 1 96 72 ALA B CA 1
ATOM 3766 C C . ALA B 1 72 ? -2.193 -14.273 -24.219 1 96 72 ALA B C 1
ATOM 3768 O O . ALA B 1 72 ? -1.886 -14.844 -23.172 1 96 72 ALA B O 1
ATOM 3769 N N . PHE B 1 73 ? -1.65 -13.109 -24.688 1 97 73 PHE B N 1
ATOM 3770 C CA . PHE B 1 73 ? -0.591 -12.508 -23.891 1 97 73 PHE B CA 1
ATOM 3771 C C . PHE B 1 73 ? -1.159 -11.891 -22.609 1 97 73 PHE B C 1
ATOM 3773 O O . PHE B 1 73 ? -2.199 -11.234 -22.641 1 97 73 PHE B O 1
ATOM 3780 N N . SER B 1 74 ? -0.517 -12.102 -21.484 1 95.56 74 SER B N 1
ATOM 3781 C CA . SER B 1 74 ? -0.771 -11.383 -20.234 1 95.56 74 SER B CA 1
ATOM 3782 C C . SER B 1 74 ? 0.478 -11.336 -19.359 1 95.56 74 SER B C 1
ATOM 3784 O O . SER B 1 74 ? 1.345 -12.203 -19.453 1 95.56 74 SER B O 1
ATOM 3786 N N . ALA B 1 75 ? 0.662 -10.32 -18.609 1 95 75 ALA B N 1
ATOM 3787 C CA . ALA B 1 75 ? 1.768 -10.117 -17.672 1 95 75 ALA B CA 1
ATOM 3788 C C . ALA B 1 75 ? 1.416 -9.055 -16.625 1 95 75 ALA B C 1
ATOM 3790 O O . ALA B 1 75 ? 0.606 -8.164 -16.891 1 95 75 ALA B O 1
ATOM 3791 N N . GLU B 1 76 ? 1.942 -9.188 -15.445 1 92.38 76 GLU B N 1
ATOM 3792 C CA . GLU B 1 76 ? 1.703 -8.219 -14.375 1 92.38 76 GLU B CA 1
ATOM 3793 C C . GLU B 1 76 ? 2.785 -7.145 -14.352 1 92.38 76 GLU B C 1
ATOM 3795 O O . GLU B 1 76 ? 2.545 -6.023 -13.891 1 92.38 76 GLU B O 1
ATOM 3800 N N . VAL B 1 77 ? 4 -7.535 -14.828 1 93.12 77 VAL B N 1
ATOM 3801 C CA . VAL B 1 77 ? 5.113 -6.59 -14.789 1 93.12 77 VAL B CA 1
ATOM 3802 C C . VAL B 1 77 ? 5.688 -6.41 -16.188 1 93.12 77 VAL B C 1
ATOM 3804 O O . VAL B 1 77 ? 5.512 -7.273 -17.062 1 93.12 77 VAL B O 1
ATOM 3807 N N . GLU B 1 78 ? 6.352 -5.34 -16.375 1 92.69 78 GLU B N 1
ATOM 3808 C CA . GLU B 1 78 ? 7.043 -5.102 -17.641 1 92.69 78 GLU B CA 1
ATOM 3809 C C . GLU B 1 78 ? 8.375 -5.848 -17.688 1 92.69 78 GLU B C 1
ATOM 3811 O O . GLU B 1 78 ? 9.031 -6.023 -16.656 1 92.69 78 GLU B O 1
ATOM 3816 N N . ARG B 1 79 ? 8.648 -6.328 -18.859 1 95 79 ARG B N 1
ATOM 3817 C CA . ARG B 1 79 ? 9.945 -6.965 -19.094 1 95 79 ARG B CA 1
ATOM 3818 C C . ARG B 1 79 ? 10.68 -6.293 -20.25 1 95 79 ARG B C 1
ATOM 3820 O O . ARG B 1 79 ? 10.125 -6.129 -21.344 1 95 79 ARG B O 1
ATOM 3827 N N . LYS B 1 80 ? 11.883 -5.816 -19.953 1 90.19 80 LYS B N 1
ATOM 3828 C CA . LYS B 1 80 ? 12.711 -5.254 -21.016 1 90.19 80 LYS B CA 1
ATOM 3829 C C . LYS B 1 80 ? 13.43 -6.352 -21.797 1 90.19 80 LYS B C 1
ATOM 3831 O O . LYS B 1 80 ? 13.719 -6.191 -22.984 1 90.19 80 LYS B O 1
ATOM 3836 N N . ARG B 1 81 ? 13.719 -7.418 -21.156 1 96.25 81 ARG B N 1
ATOM 3837 C CA . ARG B 1 81 ? 14.438 -8.539 -21.734 1 96.25 81 ARG B CA 1
ATOM 3838 C C . ARG B 1 81 ? 13.93 -9.867 -21.188 1 96.25 81 ARG B C 1
ATOM 3840 O O . ARG B 1 81 ? 13.461 -9.945 -20.062 1 96.25 81 ARG B O 1
ATOM 3847 N N . GLY B 1 82 ? 13.898 -10.883 -21.969 1 97.44 82 GLY B N 1
ATOM 3848 C CA . GLY B 1 82 ? 13.57 -12.258 -21.609 1 97.44 82 GLY B CA 1
ATOM 3849 C C . GLY B 1 82 ? 14.109 -13.281 -22.594 1 97.44 82 GLY B C 1
ATOM 3850 O O . GLY B 1 82 ? 14.258 -12.984 -23.781 1 97.44 82 GLY B O 1
ATOM 3851 N N . LEU B 1 83 ? 14.445 -14.438 -22.109 1 98.38 83 LEU B N 1
ATOM 3852 C CA . LEU B 1 83 ? 15.016 -15.484 -22.953 1 98.38 83 LEU B CA 1
ATOM 3853 C C . LEU B 1 83 ? 14.102 -16.703 -22.984 1 98.38 83 LEU B C 1
ATOM 3855 O O . LEU B 1 83 ? 13.578 -17.125 -21.953 1 98.38 83 LEU B O 1
ATOM 3859 N N . GLY B 1 84 ? 13.828 -17.156 -24.219 1 98.38 84 GLY B N 1
ATOM 3860 C CA . GLY B 1 84 ? 13.312 -18.516 -24.375 1 98.38 84 GLY B CA 1
ATOM 3861 C C . GLY B 1 84 ? 14.406 -19.562 -24.406 1 98.38 84 GLY B C 1
ATOM 3862 O O . GLY B 1 84 ? 15.484 -19.328 -24.953 1 98.38 84 GLY B O 1
ATOM 3863 N N . VAL B 1 85 ? 14.227 -20.703 -23.781 1 98.88 85 VAL B N 1
ATOM 3864 C CA . VAL B 1 85 ? 15.203 -21.797 -23.734 1 98.88 85 VAL B CA 1
ATOM 3865 C C . VAL B 1 85 ? 14.5 -23.125 -23.969 1 98.88 85 VAL B C 1
ATOM 3867 O O . VAL B 1 85 ? 13.602 -23.5 -23.203 1 98.88 85 VAL B O 1
ATOM 3870 N N . VAL B 1 86 ? 14.852 -23.812 -25.031 1 98.81 86 VAL B N 1
ATOM 3871 C CA . VAL B 1 86 ? 14.305 -25.141 -25.312 1 98.81 86 VAL B CA 1
ATOM 3872 C C . VAL B 1 86 ? 15.445 -26.109 -25.641 1 98.81 86 VAL B C 1
ATOM 3874 O O . VAL B 1 86 ? 16.25 -25.844 -26.531 1 98.81 86 VAL B O 1
ATOM 3877 N N . GLY B 1 87 ? 15.594 -27.109 -24.875 1 98.5 87 GLY B N 1
ATOM 3878 C CA . GLY B 1 87 ? 16.469 -28.234 -25.219 1 98.5 87 GLY B CA 1
ATOM 3879 C C . GLY B 1 87 ? 15.75 -29.312 -26 1 98.5 87 GLY B C 1
ATOM 3880 O O . GLY B 1 87 ? 14.594 -29.641 -25.719 1 98.5 87 GLY B O 1
ATOM 3881 N N . VAL B 1 88 ? 16.438 -29.891 -26.953 1 96.75 88 VAL B N 1
ATOM 3882 C CA . VAL B 1 88 ? 15.836 -30.891 -27.828 1 96.75 88 VAL B CA 1
ATOM 3883 C C . VAL B 1 88 ? 16.672 -32.156 -27.812 1 96.75 88 VAL B C 1
ATOM 3885 O O . VAL B 1 88 ? 17.891 -32.125 -28.031 1 96.75 88 VAL B O 1
ATOM 3888 N N . GLY B 1 89 ? 16 -33.25 -27.469 1 93.56 89 GLY B N 1
ATOM 3889 C CA . GLY B 1 89 ? 16.609 -34.562 -27.562 1 93.56 89 GLY B CA 1
ATOM 3890 C C . GLY B 1 89 ? 15.805 -35.531 -28.391 1 93.56 89 GLY B C 1
ATOM 3891 O O . GLY B 1 89 ? 14.656 -35.25 -28.75 1 93.56 89 GLY B O 1
ATOM 3892 N N . GLY B 1 90 ? 16.422 -36.688 -28.75 1 93.5 90 GLY B N 1
ATOM 3893 C CA . GLY B 1 90 ? 15.766 -37.719 -29.516 1 93.5 90 GLY B CA 1
ATOM 3894 C C . GLY B 1 90 ? 16.016 -37.625 -31.016 1 93.5 90 GLY B C 1
ATOM 3895 O O . GLY B 1 90 ? 16.594 -36.625 -31.484 1 93.5 90 GLY B O 1
ATOM 3896 N N . LEU B 1 91 ? 15.508 -38.594 -31.766 1 93.19 91 LEU B N 1
ATOM 3897 C CA . LEU B 1 91 ? 15.805 -38.656 -33.188 1 93.19 91 LEU B CA 1
ATOM 3898 C C . LEU B 1 91 ? 14.766 -37.906 -34 1 93.19 91 LEU B C 1
ATOM 3900 O O . LEU B 1 91 ? 15 -37.562 -35.188 1 93.19 91 LEU B O 1
ATOM 3904 N N . GLY B 1 92 ? 13.648 -37.812 -33.5 1 93.19 92 GLY B N 1
ATOM 3905 C CA . GLY B 1 92 ? 12.602 -37.062 -34.188 1 93.19 92 GLY B CA 1
ATOM 3906 C C . GLY B 1 92 ? 11.797 -37.906 -35.156 1 93.19 92 GLY B C 1
ATOM 3907 O O . GLY B 1 92 ? 11.094 -37.375 -36 1 93.19 92 GLY B O 1
ATOM 3908 N N . ASN B 1 93 ? 11.945 -39.219 -35.062 1 95.5 93 ASN B N 1
ATOM 3909 C CA . ASN B 1 93 ? 11.227 -40.156 -35.938 1 95.5 93 ASN B CA 1
ATOM 3910 C C . ASN B 1 93 ? 10.008 -40.75 -35.25 1 95.5 93 ASN B C 1
ATOM 3912 O O . ASN B 1 93 ? 9.711 -41.938 -35.406 1 95.5 93 ASN B O 1
ATOM 3916 N N . GLY B 1 94 ? 9.344 -40 -34.406 1 96.56 94 GLY B N 1
ATOM 3917 C CA . GLY B 1 94 ? 8.188 -40.406 -33.625 1 96.56 94 GLY B CA 1
ATOM 3918 C C . GLY B 1 94 ? 7.492 -39.25 -32.906 1 96.56 94 GLY B C 1
ATOM 3919 O O . GLY B 1 94 ? 7.629 -38.094 -33.312 1 96.56 94 GLY B O 1
ATOM 3920 N N . PRO B 1 95 ? 6.715 -39.562 -31.922 1 98.06 95 PRO B N 1
ATOM 3921 C CA . PRO B 1 95 ? 5.977 -38.5 -31.219 1 98.06 95 PRO B CA 1
ATOM 3922 C C . PRO B 1 95 ? 6.891 -37.562 -30.453 1 98.06 95 PRO B C 1
ATOM 3924 O O . PRO B 1 95 ? 7.977 -37.938 -30.016 1 98.06 95 PRO B O 1
ATOM 3927 N N . THR B 1 96 ? 6.48 -36.344 -30.344 1 98.44 96 THR B N 1
ATOM 3928 C CA . THR B 1 96 ? 7.188 -35.312 -29.578 1 98.44 96 THR B CA 1
ATOM 3929 C C . THR B 1 96 ? 6.527 -35.094 -28.219 1 98.44 96 THR B C 1
ATOM 3931 O O . THR B 1 96 ? 5.328 -34.844 -28.141 1 98.44 96 THR B O 1
ATOM 3934 N N . LEU B 1 97 ? 7.281 -35.312 -27.156 1 98.81 97 LEU B N 1
ATOM 3935 C CA . LEU B 1 97 ? 6.852 -35 -25.797 1 98.81 97 LEU B CA 1
ATOM 3936 C C . LEU B 1 97 ? 7.551 -33.781 -25.25 1 98.81 97 LEU B C 1
ATOM 3938 O O . LEU B 1 97 ? 8.75 -33.594 -25.484 1 98.81 97 LEU B O 1
ATOM 3942 N N . ILE B 1 98 ? 6.77 -32.906 -24.578 1 98.88 98 ILE B N 1
ATOM 3943 C CA . ILE B 1 98 ? 7.309 -31.688 -24 1 98.88 98 ILE B CA 1
ATOM 3944 C C . ILE B 1 98 ? 7.281 -31.781 -22.484 1 98.88 98 ILE B C 1
ATOM 3946 O O . ILE B 1 98 ? 6.27 -32.156 -21.891 1 98.88 98 ILE B O 1
ATOM 3950 N N . PHE B 1 99 ? 8.422 -31.578 -21.828 1 98.94 99 PHE B N 1
ATOM 3951 C CA . PHE B 1 99 ? 8.453 -31.188 -20.422 1 98.94 99 PHE B CA 1
ATOM 3952 C C . PHE B 1 99 ? 8.594 -29.672 -20.297 1 98.94 99 PHE B C 1
ATOM 3954 O O . PHE B 1 99 ? 9.57 -29.094 -20.797 1 98.94 99 PHE B O 1
ATOM 3961 N N . ASN B 1 100 ? 7.594 -29.031 -19.688 1 98.88 100 ASN B N 1
ATOM 3962 C CA . ASN B 1 100 ? 7.562 -27.578 -19.5 1 98.88 100 ASN B CA 1
ATOM 3963 C C . ASN B 1 100 ? 7.73 -27.188 -18.047 1 98.88 100 ASN B C 1
ATOM 3965 O O . ASN B 1 100 ? 7.121 -27.797 -17.156 1 98.88 100 ASN B O 1
ATOM 3969 N N . GLY B 1 101 ? 8.586 -26.281 -17.719 1 98.81 101 GLY B N 1
ATOM 3970 C CA . GLY B 1 101 ? 8.789 -25.766 -16.375 1 98.81 101 GLY B CA 1
ATOM 3971 C C . GLY B 1 101 ? 9.227 -24.312 -16.344 1 98.81 101 GLY B C 1
ATOM 3972 O O . GLY B 1 101 ? 9.977 -23.875 -17.219 1 98.81 101 GLY B O 1
ATOM 3973 N N . HIS B 1 102 ? 8.766 -23.562 -15.367 1 98.81 102 HIS B N 1
ATOM 3974 C CA . HIS B 1 102 ? 9.109 -22.156 -15.312 1 98.81 102 HIS B CA 1
ATOM 3975 C C . HIS B 1 102 ? 10.188 -21.891 -14.258 1 98.81 102 HIS B C 1
ATOM 3977 O O . HIS B 1 102 ? 10.297 -22.641 -13.281 1 98.81 102 HIS B O 1
ATOM 3983 N N . VAL B 1 103 ? 10.914 -20.781 -14.5 1 98.75 103 VAL B N 1
ATOM 3984 C CA . VAL B 1 103 ? 12.039 -20.453 -13.617 1 98.75 103 VAL B CA 1
ATOM 3985 C C . VAL B 1 103 ? 11.656 -19.297 -12.695 1 98.75 103 VAL B C 1
ATOM 3987 O O . VAL B 1 103 ? 12.328 -19.047 -11.688 1 98.75 103 VAL B O 1
ATOM 3990 N N . ASP B 1 104 ? 10.625 -18.531 -13.07 1 98.38 104 ASP B N 1
ATOM 3991 C CA . ASP B 1 104 ? 10.258 -17.359 -12.273 1 98.38 104 ASP B CA 1
ATOM 3992 C C . ASP B 1 104 ? 9.609 -17.781 -10.953 1 98.38 104 ASP B C 1
ATOM 3994 O O . ASP B 1 104 ? 9.062 -18.875 -10.852 1 98.38 104 ASP B O 1
ATOM 3998 N N . VAL B 1 105 ? 9.758 -16.922 -9.938 1 98.12 105 VAL B N 1
ATOM 3999 C CA . VAL B 1 105 ? 9.203 -17.156 -8.609 1 98.12 105 VAL B CA 1
ATOM 4000 C C . VAL B 1 105 ? 8.492 -15.906 -8.117 1 98.12 105 VAL B C 1
ATOM 4002 O O . VAL B 1 105 ? 8.656 -14.828 -8.688 1 98.12 105 VAL B O 1
ATOM 4005 N N . VAL B 1 106 ? 7.652 -16.047 -7.094 1 97 106 VAL B N 1
ATOM 4006 C CA . VAL B 1 106 ? 6.98 -14.914 -6.465 1 97 106 VAL B CA 1
ATOM 4007 C C . VAL B 1 106 ? 7.855 -14.352 -5.348 1 97 106 VAL B C 1
ATOM 4009 O O . VAL B 1 106 ? 8.82 -14.984 -4.926 1 97 106 VAL B O 1
ATOM 4012 N N . PRO B 1 107 ? 7.551 -13.172 -4.859 1 95.81 107 PRO B N 1
ATOM 4013 C CA . PRO B 1 107 ? 8.359 -12.586 -3.783 1 95.81 107 PRO B CA 1
ATOM 4014 C C . PRO B 1 107 ? 8.406 -13.469 -2.539 1 95.81 107 PRO B C 1
ATOM 4016 O O . PRO B 1 107 ? 7.48 -14.25 -2.295 1 95.81 107 PRO B O 1
ATOM 4019 N N . ALA B 1 108 ? 9.5 -13.297 -1.778 1 96.25 108 ALA B N 1
ATOM 4020 C CA . ALA B 1 108 ? 9.719 -14.125 -0.597 1 96.25 108 ALA B CA 1
ATOM 4021 C C . ALA B 1 108 ? 8.859 -13.648 0.572 1 96.25 108 ALA B C 1
ATOM 4023 O O . ALA B 1 108 ? 8.664 -14.383 1.545 1 96.25 108 ALA B O 1
ATOM 4024 N N . GLY B 1 109 ? 8.312 -12.422 0.475 1 93.75 109 GLY B N 1
ATOM 4025 C CA . GLY B 1 109 ? 7.598 -11.867 1.614 1 93.75 109 GLY B CA 1
ATOM 4026 C C . GLY B 1 109 ? 8.508 -11.516 2.775 1 93.75 109 GLY B C 1
ATOM 4027 O O . GLY B 1 109 ? 9.656 -11.109 2.57 1 93.75 109 GLY B O 1
ATOM 4028 N N . ASP B 1 110 ? 7.988 -11.578 4.008 1 92.75 110 ASP B N 1
ATOM 4029 C CA . ASP B 1 110 ? 8.742 -11.242 5.215 1 92.75 110 ASP B CA 1
ATOM 4030 C C . ASP B 1 110 ? 9.805 -12.297 5.508 1 92.75 110 ASP B C 1
ATOM 4032 O O . ASP B 1 110 ? 9.492 -13.375 6.008 1 92.75 110 ASP B O 1
ATOM 4036 N N . GLU B 1 111 ? 11.016 -11.906 5.34 1 95 111 GLU B N 1
ATOM 4037 C CA . GLU B 1 111 ? 12.109 -12.867 5.461 1 95 111 GLU B CA 1
ATOM 4038 C C . GLU B 1 111 ? 12.289 -13.32 6.906 1 95 111 GLU B C 1
ATOM 4040 O O . GLU B 1 111 ? 12.836 -14.398 7.16 1 95 111 GLU B O 1
ATOM 4045 N N . SER B 1 112 ? 11.758 -12.516 7.848 1 93.94 112 SER B N 1
ATOM 4046 C CA . SER B 1 112 ? 11.898 -12.883 9.258 1 93.94 112 SER B CA 1
ATOM 4047 C C . SER B 1 112 ? 11.062 -14.117 9.586 1 93.94 112 SER B C 1
ATOM 4049 O O . SER B 1 112 ? 11.281 -14.75 10.625 1 93.94 112 SER B O 1
ATOM 4051 N N . LEU B 1 113 ? 10.141 -14.477 8.68 1 94.06 113 LEU B N 1
ATOM 4052 C CA . LEU B 1 113 ? 9.258 -15.617 8.906 1 94.06 113 LEU B CA 1
ATOM 4053 C C . LEU B 1 113 ? 9.875 -16.891 8.344 1 94.06 113 LEU B C 1
ATOM 4055 O O . LEU B 1 113 ? 9.312 -17.984 8.508 1 94.06 113 LEU B O 1
ATOM 4059 N N . TRP B 1 114 ? 11.07 -16.812 7.684 1 97.12 114 TRP B N 1
ATOM 4060 C CA . TRP B 1 114 ? 11.734 -17.969 7.078 1 97.12 114 TRP B CA 1
ATOM 4061 C C . TRP B 1 114 ? 12.68 -18.641 8.07 1 97.12 114 TRP B C 1
ATOM 4063 O O . TRP B 1 114 ? 13.445 -17.969 8.758 1 97.12 114 TRP B O 1
ATOM 4073 N N . ARG B 1 115 ? 12.602 -19.984 8.18 1 96.38 115 ARG B N 1
ATOM 4074 C CA . ARG B 1 115 ? 13.539 -20.766 8.977 1 96.38 115 ARG B CA 1
ATOM 4075 C C . ARG B 1 115 ? 14.945 -20.719 8.383 1 96.38 115 ARG B C 1
ATOM 4077 O O . ARG B 1 115 ? 15.938 -20.672 9.109 1 96.38 115 ARG B O 1
ATOM 4084 N N . PHE B 1 116 ? 14.938 -20.828 7.031 1 98.06 116 PHE B N 1
ATOM 4085 C CA . PHE B 1 116 ? 16.141 -20.719 6.23 1 98.06 116 PHE B CA 1
ATOM 4086 C C . PHE B 1 116 ? 16.016 -19.609 5.191 1 98.06 116 PHE B C 1
ATOM 4088 O O . PHE B 1 116 ? 14.906 -19.281 4.758 1 98.06 116 PHE B O 1
ATOM 4095 N N . PRO B 1 117 ? 17.188 -18.969 4.832 1 98 117 PRO B N 1
ATOM 4096 C CA . PRO B 1 117 ? 17.078 -17.891 3.836 1 98 117 PRO B CA 1
ATOM 4097 C C . PRO B 1 117 ? 16.391 -18.359 2.547 1 98 117 PRO B C 1
ATOM 4099 O O . PRO B 1 117 ? 16.703 -19.438 2.041 1 98 117 PRO B O 1
ATOM 4102 N N . PRO B 1 118 ? 15.469 -17.547 2.072 1 98.38 118 PRO B N 1
ATOM 4103 C CA . PRO B 1 118 ? 14.672 -17.984 0.919 1 98.38 118 PRO B CA 1
ATOM 4104 C C . PRO B 1 118 ? 15.523 -18.219 -0.329 1 98.38 118 PRO B C 1
ATOM 4106 O O . PRO B 1 118 ? 15.156 -19.031 -1.186 1 98.38 118 PRO B O 1
ATOM 4109 N N . TRP B 1 119 ? 16.688 -17.578 -0.468 1 98.44 119 TRP B N 1
ATOM 4110 C CA . TRP B 1 119 ? 17.453 -17.625 -1.708 1 98.44 119 TRP B CA 1
ATOM 4111 C C . TRP B 1 119 ? 18.688 -18.5 -1.553 1 98.44 119 TRP B C 1
ATOM 4113 O O . TRP B 1 119 ? 19.672 -18.344 -2.287 1 98.44 119 TRP B O 1
ATOM 4123 N N . GLN B 1 120 ? 18.656 -19.344 -0.605 1 97.94 120 GLN B N 1
ATOM 4124 C CA . GLN B 1 120 ? 19.672 -20.375 -0.371 1 97.94 120 GLN B CA 1
ATOM 4125 C C . GLN B 1 120 ? 19.016 -21.719 -0.078 1 97.94 120 GLN B C 1
ATOM 4127 O O . GLN B 1 120 ? 18.469 -21.938 1.008 1 97.94 120 GLN B O 1
ATOM 4132 N N . ALA B 1 121 ? 19.188 -22.609 -1.052 1 98.31 121 ALA B N 1
ATOM 4133 C CA . ALA B 1 121 ? 18.609 -23.922 -0.834 1 98.31 121 ALA B CA 1
ATOM 4134 C C . ALA B 1 121 ? 19.219 -24.594 0.39 1 98.31 121 ALA B C 1
ATOM 4136 O O . ALA B 1 121 ? 20.438 -24.609 0.56 1 98.31 121 ALA B O 1
ATOM 4137 N N . THR B 1 122 ? 18.438 -25.016 1.262 1 98.69 122 THR B N 1
ATOM 4138 C CA . THR B 1 122 ? 18.875 -25.75 2.449 1 98.69 122 THR B CA 1
ATOM 4139 C C . THR B 1 122 ? 18.188 -27.109 2.52 1 98.69 122 THR B C 1
ATOM 4141 O O . THR B 1 122 ? 16.969 -27.203 2.418 1 98.69 122 THR B O 1
ATOM 4144 N N . ILE B 1 123 ? 19 -28.172 2.578 1 98.56 123 ILE B N 1
ATOM 4145 C CA . ILE B 1 123 ? 18.453 -29.516 2.736 1 98.56 123 ILE B CA 1
ATOM 4146 C C . ILE B 1 123 ? 18.328 -29.844 4.219 1 98.56 123 ILE B C 1
ATOM 4148 O O . ILE B 1 123 ? 19.312 -29.812 4.961 1 98.56 123 ILE B O 1
ATOM 4152 N N . ALA B 1 124 ? 17.109 -30.016 4.629 1 98.25 124 ALA B N 1
ATOM 4153 C CA . ALA B 1 124 ? 16.844 -30.375 6.016 1 98.25 124 ALA B CA 1
ATOM 4154 C C . ALA B 1 124 ? 15.617 -31.281 6.121 1 98.25 124 ALA B C 1
ATOM 4156 O O . ALA B 1 124 ? 14.602 -31.031 5.477 1 98.25 124 ALA B O 1
ATOM 4157 N N . ASP B 1 125 ? 15.742 -32.406 6.863 1 96.75 125 ASP B N 1
ATOM 4158 C CA . ASP B 1 125 ? 14.633 -33.312 7.219 1 96.75 125 ASP B CA 1
ATOM 4159 C C . ASP B 1 125 ? 13.969 -33.875 5.969 1 96.75 125 ASP B C 1
ATOM 4161 O O . ASP B 1 125 ? 12.742 -33.938 5.875 1 96.75 125 ASP B O 1
ATOM 4165 N N . GLY B 1 126 ? 14.719 -34.156 4.949 1 98.19 126 GLY B N 1
ATOM 4166 C CA . GLY B 1 126 ? 14.219 -34.812 3.752 1 98.19 126 GLY B CA 1
ATOM 4167 C C . GLY B 1 126 ? 13.625 -33.844 2.746 1 98.19 126 GLY B C 1
ATOM 4168 O O . GLY B 1 126 ? 13.047 -34.25 1.737 1 98.19 126 GLY B O 1
ATOM 4169 N N . TYR B 1 127 ? 13.812 -32.531 3.066 1 98.62 127 TYR B N 1
ATOM 4170 C CA . TYR B 1 127 ? 13.25 -31.516 2.195 1 98.62 127 TYR B CA 1
ATOM 4171 C C . TYR B 1 127 ? 14.336 -30.578 1.682 1 98.62 127 TYR B C 1
ATOM 4173 O O . TYR B 1 127 ? 15.391 -30.438 2.301 1 98.62 127 TYR B O 1
ATOM 4181 N N . VAL B 1 128 ? 14.109 -30.031 0.482 1 98.81 128 VAL B N 1
ATOM 4182 C CA . VAL B 1 128 ? 14.852 -28.875 0.009 1 98.81 128 VAL B CA 1
ATOM 4183 C C . VAL B 1 128 ? 14.047 -27.609 0.273 1 98.81 128 VAL B C 1
ATOM 4185 O O . VAL B 1 128 ? 12.961 -27.422 -0.283 1 98.81 128 VAL B O 1
ATOM 4188 N N . TYR B 1 129 ? 14.602 -26.75 1.138 1 98.69 129 TYR B N 1
ATOM 4189 C CA . TYR B 1 129 ? 13.961 -25.484 1.44 1 98.69 129 TYR B CA 1
ATOM 4190 C C . TYR B 1 129 ? 14.492 -24.375 0.535 1 98.69 129 TYR B C 1
ATOM 4192 O O . TYR B 1 129 ? 15.68 -24.359 0.201 1 98.69 129 TYR B O 1
ATOM 4200 N N . GLY B 1 130 ? 13.633 -23.469 0.162 1 98.69 130 GLY B N 1
ATOM 4201 C CA . GLY B 1 130 ? 13.992 -22.312 -0.623 1 98.69 130 GLY B CA 1
ATOM 4202 C C . GLY B 1 130 ? 12.867 -21.828 -1.521 1 98.69 130 GLY B C 1
ATOM 4203 O O . GLY B 1 130 ? 12.055 -22.625 -1.989 1 98.69 130 GLY B O 1
ATOM 4204 N N . ARG B 1 131 ? 12.844 -20.5 -1.75 1 98.62 131 ARG B N 1
ATOM 4205 C CA . ARG B 1 131 ? 11.852 -19.969 -2.678 1 98.62 131 ARG B CA 1
ATOM 4206 C C . ARG B 1 131 ? 12.062 -20.531 -4.082 1 98.62 131 ARG B C 1
ATOM 4208 O O . ARG B 1 131 ? 13.156 -20.438 -4.637 1 98.62 131 ARG B O 1
ATOM 4215 N N . GLY B 1 132 ? 11.039 -21.156 -4.625 1 98.38 132 GLY B N 1
ATOM 4216 C CA . GLY B 1 132 ? 11.102 -21.734 -5.961 1 98.38 132 GLY B CA 1
ATOM 4217 C C . GLY B 1 132 ? 11.438 -23.203 -5.953 1 98.38 132 GLY B C 1
ATOM 4218 O O . GLY B 1 132 ? 11.266 -23.891 -6.969 1 98.38 132 GLY B O 1
ATOM 4219 N N . ALA B 1 133 ? 11.875 -23.734 -4.793 1 98.69 133 ALA B N 1
ATOM 4220 C CA . ALA B 1 133 ? 12.188 -25.156 -4.742 1 98.69 133 ALA B CA 1
ATOM 4221 C C . ALA B 1 133 ? 10.969 -25.984 -5.141 1 98.69 133 ALA B C 1
ATOM 4223 O O . ALA B 1 133 ? 11.086 -26.922 -5.934 1 98.69 133 ALA B O 1
ATOM 4224 N N . LEU B 1 134 ? 9.859 -25.578 -4.645 1 98.25 134 LEU B N 1
ATOM 4225 C CA . LEU B 1 134 ? 8.609 -26.297 -4.883 1 98.25 134 LEU B CA 1
ATOM 4226 C C . LEU B 1 134 ? 7.898 -25.734 -6.109 1 98.25 134 LEU B C 1
ATOM 4228 O O . LEU B 1 134 ? 7.352 -26.5 -6.914 1 98.25 134 LEU B O 1
ATOM 4232 N N . ASP B 1 135 ? 7.855 -24.484 -6.434 1 97.44 135 ASP B N 1
ATOM 4233 C CA . ASP B 1 135 ? 7.074 -23.797 -7.453 1 97.44 135 ASP B CA 1
ATOM 4234 C C . ASP B 1 135 ? 7.957 -22.875 -8.289 1 97.44 135 ASP B C 1
ATOM 4236 O O . ASP B 1 135 ? 8.07 -21.688 -7.996 1 97.44 135 ASP B O 1
ATOM 4240 N N . MET B 1 136 ? 8.656 -23.375 -9.359 1 97.44 136 MET B N 1
ATOM 4241 C CA . MET B 1 136 ? 8.672 -24.828 -9.531 1 97.44 136 MET B CA 1
ATOM 4242 C C . MET B 1 136 ? 10 -25.297 -10.125 1 97.44 136 MET B C 1
ATOM 4244 O O . MET B 1 136 ? 10.023 -26.141 -11.023 1 97.44 136 MET B O 1
ATOM 4248 N N . LYS B 1 137 ? 11.102 -24.625 -9.609 1 98.81 137 LYS B N 1
ATOM 4249 C CA . LYS B 1 137 ? 12.438 -24.984 -10.07 1 98.81 137 LYS B CA 1
ATOM 4250 C C . LYS B 1 137 ? 12.734 -26.469 -9.805 1 98.81 137 LYS B C 1
ATOM 4252 O O . LYS B 1 137 ? 13.484 -27.094 -10.555 1 98.81 137 LYS B O 1
ATOM 4257 N N . GLY B 1 138 ? 12.188 -27.031 -8.719 1 98.81 138 GLY B N 1
ATOM 4258 C CA . GLY B 1 138 ? 12.305 -28.453 -8.453 1 98.81 138 GLY B CA 1
ATOM 4259 C C . GLY B 1 138 ? 11.711 -29.312 -9.555 1 98.81 138 GLY B C 1
ATOM 4260 O O . GLY B 1 138 ? 12.336 -30.281 -10 1 98.81 138 GLY B O 1
ATOM 4261 N N . GLY B 1 139 ? 10.492 -28.969 -10.008 1 98.88 139 GLY B N 1
ATOM 4262 C CA . GLY B 1 139 ? 9.883 -29.672 -11.125 1 98.88 139 GLY B CA 1
ATOM 4263 C C . GLY B 1 139 ? 10.711 -29.578 -12.398 1 98.88 139 GLY B C 1
ATOM 4264 O O . GLY B 1 139 ? 10.883 -30.578 -13.102 1 98.88 139 GLY B O 1
ATOM 4265 N N . LEU B 1 140 ? 11.219 -28.406 -12.719 1 98.88 140 LEU B N 1
ATOM 4266 C CA . LEU B 1 140 ? 12.078 -28.234 -13.883 1 98.88 140 LEU B CA 1
ATOM 4267 C C . LEU B 1 140 ? 13.328 -29.094 -13.781 1 98.88 140 LEU B C 1
ATOM 4269 O O . LEU B 1 140 ? 13.742 -29.719 -14.766 1 98.88 140 LEU B O 1
ATOM 4273 N N . ALA B 1 141 ? 13.898 -29.141 -12.57 1 98.88 141 ALA B N 1
ATOM 4274 C CA . ALA B 1 141 ? 15.062 -29.984 -12.344 1 98.88 141 ALA B CA 1
ATOM 4275 C C . ALA B 1 141 ? 14.727 -31.453 -12.641 1 98.88 141 ALA B C 1
ATOM 4277 O O . ALA B 1 141 ? 15.508 -32.156 -13.281 1 98.88 141 ALA B O 1
ATOM 4278 N N . CYS B 1 142 ? 13.57 -31.922 -12.188 1 98.94 142 CYS B N 1
ATOM 4279 C CA . CYS B 1 142 ? 13.148 -33.281 -12.445 1 98.94 142 CYS B CA 1
ATOM 4280 C C . CYS B 1 142 ? 13.109 -33.562 -13.945 1 98.94 142 CYS B C 1
ATOM 4282 O O . CYS B 1 142 ? 13.57 -34.625 -14.398 1 98.94 142 CYS B O 1
ATOM 4284 N N . ALA B 1 143 ? 12.539 -32.656 -14.711 1 98.88 143 ALA B N 1
ATOM 4285 C CA . ALA B 1 143 ? 12.438 -32.812 -16.156 1 98.88 143 ALA B CA 1
ATOM 4286 C C . ALA B 1 143 ? 13.812 -32.938 -16.797 1 98.88 143 ALA B C 1
ATOM 4288 O O . ALA B 1 143 ? 14.047 -33.844 -17.609 1 98.88 143 ALA B O 1
ATOM 4289 N N . ILE B 1 144 ? 14.703 -32.062 -16.422 1 98.81 144 ILE B N 1
ATOM 4290 C CA . ILE B 1 144 ? 16.047 -32.031 -17 1 98.81 144 ILE B CA 1
ATOM 4291 C C . ILE B 1 144 ? 16.797 -33.312 -16.625 1 98.81 144 ILE B C 1
ATOM 4293 O O . ILE B 1 144 ? 17.438 -33.906 -17.484 1 98.81 144 ILE B O 1
ATOM 4297 N N . PHE B 1 145 ? 16.672 -33.781 -15.469 1 98.81 145 PHE B N 1
ATOM 4298 C CA . PHE B 1 145 ? 17.469 -34.938 -15.023 1 98.81 145 PHE B CA 1
ATOM 4299 C C . PHE B 1 145 ? 16.828 -36.219 -15.477 1 98.81 145 PHE B C 1
ATOM 4301 O O . PHE B 1 145 ? 17.5 -37.25 -15.539 1 98.81 145 PHE B O 1
ATOM 4308 N N . ALA B 1 146 ? 15.484 -36.188 -15.727 1 98.69 146 ALA B N 1
ATOM 4309 C CA . ALA B 1 146 ? 14.906 -37.312 -16.453 1 98.69 146 ALA B CA 1
ATOM 4310 C C . ALA B 1 146 ? 15.547 -37.469 -17.828 1 98.69 146 ALA B C 1
ATOM 4312 O O . ALA B 1 146 ? 15.922 -38.594 -18.219 1 98.69 146 ALA B O 1
ATOM 4313 N N . ALA B 1 147 ? 15.703 -36.375 -18.547 1 98 147 ALA B N 1
ATOM 4314 C CA . ALA B 1 147 ? 16.344 -36.406 -19.844 1 98 147 ALA B CA 1
ATOM 4315 C C . ALA B 1 147 ? 17.812 -36.844 -19.734 1 98 147 ALA B C 1
ATOM 4317 O O . ALA B 1 147 ? 18.297 -37.625 -20.562 1 98 147 ALA B O 1
ATOM 4318 N N . GLN B 1 148 ? 18.5 -36.344 -18.734 1 98.12 148 GLN B N 1
ATOM 4319 C CA . GLN B 1 148 ? 19.891 -36.719 -18.5 1 98.12 148 GLN B CA 1
ATOM 4320 C C . GLN B 1 148 ? 20.016 -38.219 -18.281 1 98.12 148 GLN B C 1
ATOM 4322 O O . GLN B 1 148 ? 20.953 -38.844 -18.781 1 98.12 148 GLN B O 1
ATOM 4327 N N . ALA B 1 149 ? 19.141 -38.75 -17.469 1 98.38 149 ALA B N 1
ATOM 4328 C CA . ALA B 1 149 ? 19.188 -40.188 -17.156 1 98.38 149 ALA B CA 1
ATOM 4329 C C . ALA B 1 149 ? 19.062 -41.031 -18.422 1 98.38 149 ALA B C 1
ATOM 4331 O O . ALA B 1 149 ? 19.734 -42.031 -18.562 1 98.38 149 ALA B O 1
ATOM 4332 N N . ILE B 1 150 ? 18.156 -40.625 -19.297 1 97.5 150 ILE B N 1
ATOM 4333 C CA . ILE B 1 150 ? 17.969 -41.344 -20.547 1 97.5 150 ILE B CA 1
ATOM 4334 C C . ILE B 1 150 ? 19.266 -41.312 -21.359 1 97.5 150 ILE B C 1
ATOM 4336 O O . ILE B 1 150 ? 19.719 -42.344 -21.859 1 97.5 150 ILE B O 1
ATOM 4340 N N . ARG B 1 151 ? 19.859 -40.125 -21.453 1 96.06 151 ARG B N 1
ATOM 4341 C CA . ARG B 1 151 ? 21.125 -39.969 -22.141 1 96.06 151 ARG B CA 1
ATOM 4342 C C . ARG B 1 151 ? 22.219 -40.812 -21.5 1 96.06 151 ARG B C 1
ATOM 4344 O O . ARG B 1 151 ? 22.953 -41.531 -22.188 1 96.06 151 ARG B O 1
ATOM 4351 N N . ASP B 1 152 ? 22.312 -40.719 -20.188 1 97.06 152 ASP B N 1
ATOM 4352 C CA . ASP B 1 152 ? 23.406 -41.375 -19.453 1 97.06 152 ASP B CA 1
ATOM 4353 C C . ASP B 1 152 ? 23.281 -42.906 -19.531 1 97.06 152 ASP B C 1
ATOM 4355 O O . ASP B 1 152 ? 24.281 -43.625 -19.438 1 97.06 152 ASP B O 1
ATOM 4359 N N . ALA B 1 153 ? 22.078 -43.375 -19.672 1 97.44 153 ALA B N 1
ATOM 4360 C CA . ALA B 1 153 ? 21.844 -44.812 -19.828 1 97.44 153 ALA B CA 1
ATOM 4361 C C . ALA B 1 153 ? 22.172 -45.281 -21.25 1 97.44 153 ALA B C 1
ATOM 4363 O O . ALA B 1 153 ? 22.125 -46.469 -21.547 1 97.44 153 ALA B O 1
ATOM 4364 N N . GLY B 1 154 ? 22.469 -44.375 -22.156 1 95.75 154 GLY B N 1
ATOM 4365 C CA . GLY B 1 154 ? 22.797 -44.688 -23.547 1 95.75 154 GLY B CA 1
ATOM 4366 C C . GLY B 1 154 ? 21.578 -44.969 -24.391 1 95.75 154 GLY B C 1
ATOM 4367 O O . GLY B 1 154 ? 21.672 -45.625 -25.438 1 95.75 154 GLY B O 1
ATOM 4368 N N . VAL B 1 155 ? 20.438 -44.531 -23.969 1 96.62 155 VAL B N 1
ATOM 4369 C CA . VAL B 1 155 ? 19.203 -44.812 -24.688 1 96.62 155 VAL B CA 1
ATOM 4370 C C . VAL B 1 155 ? 18.875 -43.656 -25.641 1 96.62 155 VAL B C 1
ATOM 4372 O O . VAL B 1 155 ? 18.984 -42.5 -25.281 1 96.62 155 VAL B O 1
ATOM 4375 N N . GLN B 1 156 ? 18.531 -44 -26.859 1 95.94 156 GLN B N 1
ATOM 4376 C CA . GLN B 1 156 ? 18.094 -43.031 -27.844 1 95.94 156 GLN B CA 1
ATOM 4377 C C . GLN B 1 156 ? 16.594 -43.094 -28.062 1 95.94 156 GLN B C 1
ATOM 4379 O O . GLN B 1 156 ? 16.031 -44.156 -28.312 1 95.94 156 GLN B O 1
ATOM 4384 N N . LEU B 1 157 ? 15.961 -41.969 -27.953 1 97.19 157 LEU B N 1
ATOM 4385 C CA . LEU B 1 157 ? 14.516 -41.906 -28.172 1 97.19 157 LEU B CA 1
ATOM 4386 C C . LEU B 1 157 ? 14.195 -41.875 -29.656 1 97.19 157 LEU B C 1
ATOM 4388 O O . LEU B 1 157 ? 14.883 -41.188 -30.422 1 97.19 157 LEU B O 1
ATOM 4392 N N . ARG B 1 158 ? 13.164 -42.594 -30.047 1 97.94 158 ARG B N 1
ATOM 4393 C CA . ARG B 1 158 ? 12.688 -42.562 -31.422 1 97.94 158 ARG B CA 1
ATOM 4394 C C . ARG B 1 158 ? 12.047 -41.219 -31.734 1 97.94 158 ARG B C 1
ATOM 4396 O O . ARG B 1 158 ? 12.359 -40.594 -32.75 1 97.94 158 ARG B O 1
ATOM 4403 N N . GLY B 1 159 ? 11.156 -40.812 -30.844 1 97.94 159 GLY B N 1
ATOM 4404 C CA . GLY B 1 159 ? 10.562 -39.5 -30.969 1 97.94 159 GLY B CA 1
ATOM 4405 C C . GLY B 1 159 ? 11.445 -38.406 -30.438 1 97.94 159 GLY B C 1
ATOM 4406 O O . GLY B 1 159 ? 12.664 -38.562 -30.344 1 97.94 159 GLY B O 1
ATOM 4407 N N . ARG B 1 160 ? 10.844 -37.25 -30.125 1 97.38 160 ARG B N 1
ATOM 4408 C CA . ARG B 1 160 ? 11.555 -36.094 -29.625 1 97.38 160 ARG B CA 1
ATOM 4409 C C . ARG B 1 160 ? 11.117 -35.75 -28.203 1 97.38 160 ARG B C 1
ATOM 4411 O O . ARG B 1 160 ? 9.938 -35.875 -27.875 1 97.38 160 ARG B O 1
ATOM 4418 N N . LEU B 1 161 ? 12.078 -35.406 -27.469 1 98.06 161 LEU B N 1
ATOM 4419 C CA . LEU B 1 161 ? 11.812 -34.844 -26.141 1 98.06 161 LEU B CA 1
ATOM 4420 C C . LEU B 1 161 ? 12.25 -33.375 -26.062 1 98.06 161 LEU B C 1
ATOM 4422 O O . LEU B 1 161 ? 13.43 -33.062 -26.281 1 98.06 161 LEU B O 1
ATOM 4426 N N . LEU B 1 162 ? 11.312 -32.469 -25.844 1 98.62 162 LEU B N 1
ATOM 4427 C CA . LEU B 1 162 ? 11.609 -31.062 -25.656 1 98.62 162 LEU B CA 1
ATOM 4428 C C . LEU B 1 162 ? 11.586 -30.688 -24.188 1 98.62 162 LEU B C 1
ATOM 4430 O O . LEU B 1 162 ? 10.633 -31 -23.469 1 98.62 162 LEU B O 1
ATOM 4434 N N . ILE B 1 163 ? 12.672 -30.094 -23.703 1 98.75 163 ILE B N 1
ATOM 4435 C CA . ILE B 1 163 ? 12.695 -29.453 -22.406 1 98.75 163 ILE B CA 1
ATOM 4436 C C . ILE B 1 163 ? 12.5 -27.938 -22.578 1 98.75 163 ILE B C 1
ATOM 4438 O O . ILE B 1 163 ? 13.398 -27.25 -23.062 1 98.75 163 ILE B O 1
ATOM 4442 N N . GLN B 1 164 ? 11.328 -27.484 -22.188 1 98.88 164 GLN B N 1
ATOM 4443 C CA . GLN B 1 164 ? 11.047 -26.047 -22.25 1 98.88 164 GLN B CA 1
ATOM 4444 C C . GLN B 1 164 ? 11.258 -25.391 -20.891 1 98.88 164 GLN B C 1
ATOM 4446 O O . GLN B 1 164 ? 10.523 -25.656 -19.938 1 98.88 164 GLN B O 1
ATOM 4451 N N . SER B 1 165 ? 12.273 -24.578 -20.75 1 98.88 165 SER B N 1
ATOM 4452 C CA . SER B 1 165 ? 12.445 -23.672 -19.625 1 98.88 165 SER B CA 1
ATOM 4453 C C . SER B 1 165 ? 11.875 -22.297 -19.938 1 98.88 165 SER B C 1
ATOM 4455 O O . SER B 1 165 ? 12.297 -21.656 -20.891 1 98.88 165 SER B O 1
ATOM 4457 N N . VAL B 1 166 ? 10.898 -21.828 -19.094 1 98.81 166 VAL B N 1
ATOM 4458 C CA . VAL B 1 166 ? 10.156 -20.656 -19.516 1 98.81 166 VAL B CA 1
ATOM 4459 C C . VAL B 1 166 ? 10.109 -19.625 -18.375 1 98.81 166 VAL B C 1
ATOM 4461 O O . VAL B 1 166 ? 10.383 -19.969 -17.219 1 98.81 166 VAL B O 1
ATOM 4464 N N . ILE B 1 167 ? 9.836 -18.344 -18.75 1 98.44 167 ILE B N 1
ATOM 4465 C CA . ILE B 1 167 ? 9.719 -17.25 -17.797 1 98.44 167 ILE B CA 1
ATOM 4466 C C . ILE B 1 167 ? 8.266 -16.797 -17.688 1 98.44 167 ILE B C 1
ATOM 4468 O O . ILE B 1 167 ? 7.445 -17.125 -18.547 1 98.44 167 ILE B O 1
ATOM 4472 N N . GLY B 1 168 ? 7.914 -16.141 -16.641 1 98 168 GLY B N 1
ATOM 4473 C CA . GLY B 1 168 ? 6.695 -15.352 -16.531 1 98 168 GLY B CA 1
ATOM 4474 C C . GLY B 1 168 ? 5.461 -16.203 -16.297 1 98 168 GLY B C 1
ATOM 4475 O O . GLY B 1 168 ? 4.34 -15.766 -16.562 1 98 168 GLY B O 1
ATOM 4476 N N . GLU B 1 169 ? 5.656 -17.453 -15.898 1 98.06 169 GLU B N 1
ATOM 4477 C CA . GLU B 1 169 ? 4.496 -18.281 -15.586 1 98.06 169 GLU B CA 1
ATOM 4478 C C . GLU B 1 169 ? 3.658 -17.656 -14.469 1 98.06 169 GLU B C 1
ATOM 4480 O O . GLU B 1 169 ? 2.428 -17.625 -14.555 1 98.06 169 GLU B O 1
ATOM 4485 N N . GLU B 1 170 ? 4.199 -17.062 -13.461 1 96.31 170 GLU B N 1
ATOM 4486 C CA . GLU B 1 170 ? 3.523 -16.562 -12.266 1 96.31 170 GLU B CA 1
ATOM 4487 C C . GLU B 1 170 ? 2.656 -15.344 -12.594 1 96.31 170 GLU B C 1
ATOM 4489 O O . GLU B 1 170 ? 1.783 -14.977 -11.805 1 96.31 170 GLU B O 1
ATOM 4494 N N . ASP B 1 171 ? 2.957 -14.68 -13.703 1 95.44 171 ASP B N 1
ATOM 4495 C CA . ASP B 1 171 ? 2.213 -13.453 -13.945 1 95.44 171 ASP B CA 1
ATOM 4496 C C . ASP B 1 171 ? 1.569 -13.461 -15.328 1 95.44 171 ASP B C 1
ATOM 4498 O O . ASP B 1 171 ? 1.25 -12.406 -15.883 1 95.44 171 ASP B O 1
ATOM 4502 N N . GLY B 1 172 ? 1.48 -14.664 -15.945 1 96.44 172 GLY B N 1
ATOM 4503 C CA . GLY B 1 172 ? 0.688 -14.664 -17.172 1 96.44 172 GLY B CA 1
ATOM 4504 C C . GLY B 1 172 ? 1.157 -15.68 -18.188 1 96.44 172 GLY B C 1
ATOM 4505 O O . GLY B 1 172 ? 0.44 -15.992 -19.141 1 96.44 172 GLY B O 1
ATOM 4506 N N . GLY B 1 173 ? 2.424 -16.172 -18.141 1 98.12 173 GLY B N 1
ATOM 4507 C CA . GLY B 1 173 ? 2.883 -17.266 -18.984 1 98.12 173 GLY B CA 1
ATOM 4508 C C . GLY B 1 173 ? 3.529 -16.797 -20.266 1 98.12 173 GLY B C 1
ATOM 4509 O O . GLY B 1 173 ? 3.504 -17.516 -21.266 1 98.12 173 GLY B O 1
ATOM 4510 N N . CYS B 1 174 ? 4.105 -15.586 -20.281 1 97.94 174 CYS B N 1
ATOM 4511 C CA . CYS B 1 174 ? 4.629 -15.016 -21.516 1 97.94 174 CYS B CA 1
ATOM 4512 C C . CYS B 1 174 ? 5.711 -15.914 -22.109 1 97.94 174 CYS B C 1
ATOM 4514 O O . CYS B 1 174 ? 5.828 -16.016 -23.328 1 97.94 174 CYS B O 1
ATOM 4516 N N . GLY B 1 175 ? 6.477 -16.578 -21.266 1 98.56 175 GLY B N 1
ATOM 4517 C CA . GLY B 1 175 ? 7.52 -17.453 -21.75 1 98.56 175 GLY B CA 1
ATOM 4518 C C . GLY B 1 175 ? 6.977 -18.656 -22.516 1 98.56 175 GLY B C 1
ATOM 4519 O O . GLY B 1 175 ? 7.48 -19 -23.578 1 98.56 175 GLY B O 1
ATOM 4520 N N . THR B 1 176 ? 5.984 -19.344 -21.938 1 98.81 176 THR B N 1
ATOM 4521 C CA . THR B 1 176 ? 5.383 -20.484 -22.625 1 98.81 176 THR B CA 1
ATOM 4522 C C . THR B 1 176 ? 4.707 -20.047 -23.922 1 98.81 176 THR B C 1
ATOM 4524 O O . THR B 1 176 ? 4.812 -20.734 -24.938 1 98.81 176 THR B O 1
ATOM 4527 N N . LEU B 1 177 ? 4.02 -18.891 -23.875 1 98.75 177 LEU B N 1
ATOM 4528 C CA . LEU B 1 177 ? 3.41 -18.375 -25.094 1 98.75 177 LEU B CA 1
ATOM 4529 C C . LEU B 1 177 ? 4.465 -18.172 -26.188 1 98.75 177 LEU B C 1
ATOM 4531 O O . LEU B 1 177 ? 4.266 -18.578 -27.328 1 98.75 177 LEU B O 1
ATOM 4535 N N . ALA B 1 178 ? 5.578 -17.531 -25.812 1 98.75 178 ALA B N 1
ATOM 4536 C CA . ALA B 1 178 ? 6.664 -17.297 -26.75 1 98.75 178 ALA B CA 1
ATOM 4537 C C . ALA B 1 178 ? 7.184 -18.609 -27.328 1 98.75 178 ALA B C 1
ATOM 4539 O O . ALA B 1 178 ? 7.488 -18.688 -28.516 1 98.75 178 ALA B O 1
ATOM 4540 N N . THR B 1 179 ? 7.312 -19.594 -26.516 1 98.69 179 THR B N 1
ATOM 4541 C CA . THR B 1 179 ? 7.828 -20.906 -26.922 1 98.69 179 THR B CA 1
ATOM 4542 C C . THR B 1 179 ? 6.883 -21.578 -27.922 1 98.69 179 THR B C 1
ATOM 4544 O O . THR B 1 179 ? 7.324 -22.156 -28.906 1 98.69 179 THR B O 1
ATOM 4547 N N . VAL B 1 180 ? 5.559 -21.5 -27.609 1 98.62 180 VAL B N 1
ATOM 4548 C CA . VAL B 1 180 ? 4.539 -22.062 -28.484 1 98.62 180 VAL B CA 1
ATOM 4549 C C . VAL B 1 180 ? 4.598 -21.375 -29.844 1 98.62 180 VAL B C 1
ATOM 4551 O O . VAL B 1 180 ? 4.602 -22.031 -30.891 1 98.62 180 VAL B O 1
ATOM 4554 N N . LEU B 1 181 ? 4.711 -20.062 -29.859 1 98.19 181 LEU B N 1
ATOM 4555 C CA . LEU B 1 181 ? 4.703 -19.266 -31.078 1 98.19 181 LEU B CA 1
ATOM 4556 C C . LEU B 1 181 ? 5.992 -19.484 -31.875 1 98.19 181 LEU B C 1
ATOM 4558 O O . LEU B 1 181 ? 6.016 -19.281 -33.094 1 98.19 181 LEU B O 1
ATOM 4562 N N . ARG B 1 182 ? 7.043 -19.828 -31.188 1 97.88 182 ARG B N 1
ATOM 4563 C CA . ARG B 1 182 ? 8.312 -20.141 -31.828 1 97.88 182 ARG B CA 1
ATOM 4564 C C . ARG B 1 182 ? 8.242 -21.484 -32.562 1 97.88 182 ARG B C 1
ATOM 4566 O O . ARG B 1 182 ? 9.109 -21.797 -33.375 1 97.88 182 ARG B O 1
ATOM 4573 N N . GLY B 1 183 ? 7.223 -22.25 -32.25 1 97.81 183 GLY B N 1
ATOM 4574 C CA . GLY B 1 183 ? 7.02 -23.5 -32.938 1 97.81 183 GLY B CA 1
ATOM 4575 C C . GLY B 1 183 ? 7.363 -24.719 -32.125 1 97.81 183 GLY B C 1
ATOM 4576 O O . GLY B 1 183 ? 7.328 -25.859 -32.625 1 97.81 183 GLY B O 1
ATOM 4577 N N . HIS B 1 184 ? 7.703 -24.547 -30.891 1 98 184 HIS B N 1
ATOM 4578 C CA . HIS B 1 184 ? 8.047 -25.672 -30.031 1 98 184 HIS B CA 1
ATOM 4579 C C . HIS B 1 184 ? 6.797 -26.297 -29.422 1 98 184 HIS B C 1
ATOM 4581 O O . HIS B 1 184 ? 6.59 -26.234 -28.203 1 98 184 HIS B O 1
ATOM 4587 N N . THR B 1 185 ? 5.973 -26.938 -30.266 1 98.19 185 THR B N 1
ATOM 4588 C CA . THR B 1 185 ? 4.785 -27.703 -29.891 1 98.19 185 THR B CA 1
ATOM 4589 C C . THR B 1 185 ? 5.023 -29.203 -30.031 1 98.19 185 THR B C 1
ATOM 4591 O O . THR B 1 185 ? 6.113 -29.625 -30.438 1 98.19 185 THR B O 1
ATOM 4594 N N . GLY B 1 186 ? 4.051 -30.047 -29.641 1 98.12 186 GLY B N 1
ATOM 4595 C CA . GLY B 1 186 ? 4.262 -31.484 -29.688 1 98.12 186 GLY B CA 1
ATOM 4596 C C . GLY B 1 186 ? 2.973 -32.281 -29.578 1 98.12 186 GLY B C 1
ATOM 4597 O O . GLY B 1 186 ? 1.885 -31.734 -29.766 1 98.12 186 GLY B O 1
ATOM 4598 N N . ASP B 1 187 ? 3.146 -33.562 -29.391 1 98.44 187 ASP B N 1
ATOM 4599 C CA . ASP B 1 187 ? 2.025 -34.5 -29.328 1 98.44 187 ASP B CA 1
ATOM 4600 C C . ASP B 1 187 ? 1.51 -34.656 -27.906 1 98.44 187 ASP B C 1
ATOM 4602 O O . ASP B 1 187 ? 0.406 -35.188 -27.703 1 98.44 187 ASP B O 1
ATOM 4606 N N . GLY B 1 188 ? 2.268 -34.281 -26.984 1 98.75 188 GLY B N 1
ATOM 4607 C CA . GLY B 1 188 ? 1.952 -34.281 -25.562 1 98.75 188 GLY B CA 1
ATOM 4608 C C . GLY B 1 188 ? 2.879 -33.375 -24.75 1 98.75 188 GLY B C 1
ATOM 4609 O O . GLY B 1 188 ? 4.027 -33.156 -25.141 1 98.75 188 GLY B O 1
ATOM 4610 N N . ALA B 1 189 ? 2.365 -32.875 -23.703 1 98.94 189 ALA B N 1
ATOM 4611 C CA . ALA B 1 189 ? 3.193 -32.062 -22.812 1 98.94 189 ALA B CA 1
ATOM 4612 C C . ALA B 1 189 ? 2.865 -32.344 -21.359 1 98.94 189 ALA B C 1
ATOM 4614 O O . ALA B 1 189 ? 1.722 -32.656 -21.016 1 98.94 189 ALA B O 1
ATOM 4615 N N . ILE B 1 190 ? 3.854 -32.281 -20.531 1 98.94 190 ILE B N 1
ATOM 4616 C CA . ILE B 1 190 ? 3.715 -32.312 -19.078 1 98.94 190 ILE B CA 1
ATOM 4617 C C . ILE B 1 190 ? 4.297 -31.047 -18.484 1 98.94 190 ILE B C 1
ATOM 4619 O O . ILE B 1 190 ? 5.492 -30.766 -18.609 1 98.94 190 ILE B O 1
ATOM 4623 N N . VAL B 1 191 ? 3.447 -30.188 -17.953 1 98.94 191 VAL B N 1
ATOM 4624 C CA . VAL B 1 191 ? 3.93 -29.078 -17.141 1 98.94 191 VAL B CA 1
ATOM 4625 C C . VAL B 1 191 ? 4.238 -29.562 -15.727 1 98.94 191 VAL B C 1
ATOM 4627 O O . VAL B 1 191 ? 3.348 -30.047 -15.023 1 98.94 191 VAL B O 1
ATOM 4630 N N . VAL B 1 192 ? 5.422 -29.406 -15.273 1 98.88 192 VAL B N 1
ATOM 4631 C CA . VAL B 1 192 ? 5.887 -30.125 -14.094 1 98.88 192 VAL B CA 1
ATOM 4632 C C . VAL B 1 192 ? 5.609 -29.281 -12.844 1 98.88 192 VAL B C 1
ATOM 4634 O O . VAL B 1 192 ? 6.52 -29.016 -12.047 1 98.88 192 VAL B O 1
ATOM 4637 N N . GLU B 1 193 ? 4.438 -28.875 -12.656 1 98.62 193 GLU B N 1
ATOM 4638 C CA . GLU B 1 193 ? 3.941 -28.125 -11.508 1 98.62 193 GLU B CA 1
ATOM 4639 C C . GLU B 1 193 ? 3.795 -29.031 -10.281 1 98.62 193 GLU B C 1
ATOM 4641 O O . GLU B 1 193 ? 3.738 -30.25 -10.406 1 98.62 193 GLU B O 1
ATOM 4646 N N . PRO B 1 194 ? 3.766 -28.438 -9.102 1 98.5 194 PRO B N 1
ATOM 4647 C CA . PRO B 1 194 ? 3.479 -29.266 -7.922 1 98.5 194 PRO B CA 1
ATOM 4648 C C . PRO B 1 194 ? 2.041 -29.781 -7.902 1 98.5 194 PRO B C 1
ATOM 4650 O O . PRO B 1 194 ? 1.098 -28.984 -7.828 1 98.5 194 PRO B O 1
ATOM 4653 N N . THR B 1 195 ? 1.899 -31.094 -7.984 1 98.44 195 THR B N 1
ATOM 4654 C CA . THR B 1 195 ? 0.587 -31.719 -8.008 1 98.44 195 THR B CA 1
ATOM 4655 C C . THR B 1 195 ? 0.492 -32.812 -6.949 1 98.44 195 THR B C 1
ATOM 4657 O O . THR B 1 195 ? -0.391 -33.688 -7.012 1 98.44 195 THR B O 1
ATOM 4660 N N . GLU B 1 196 ? 1.434 -32.875 -6.023 1 97.81 196 GLU B N 1
ATOM 4661 C CA . GLU B 1 196 ? 1.512 -33.969 -5.059 1 97.81 196 GLU B CA 1
ATOM 4662 C C . GLU B 1 196 ? 1.646 -35.312 -5.762 1 97.81 196 GLU B C 1
ATOM 4664 O O . GLU B 1 196 ? 1.075 -36.312 -5.316 1 97.81 196 GLU B O 1
ATOM 4669 N N . LEU B 1 197 ? 2.238 -35.312 -6.883 1 98.62 197 LEU B N 1
ATOM 4670 C CA . LEU B 1 197 ? 2.477 -36.5 -7.727 1 98.62 197 LEU B CA 1
ATOM 4671 C C . LEU B 1 197 ? 1.164 -37.062 -8.258 1 98.62 197 LEU B C 1
ATOM 4673 O O . LEU B 1 197 ? 1.094 -38.219 -8.641 1 98.62 197 LEU B O 1
ATOM 4677 N N . ARG B 1 198 ? 0.141 -36.25 -8.25 1 98.56 198 ARG B N 1
ATOM 4678 C CA . ARG B 1 198 ? -1.087 -36.625 -8.953 1 98.56 198 ARG B CA 1
ATOM 4679 C C . ARG B 1 198 ? -1.031 -36.156 -10.414 1 98.56 198 ARG B C 1
ATOM 4681 O O . ARG B 1 198 ? -0.338 -35.188 -10.742 1 98.56 198 ARG B O 1
ATOM 4688 N N . ILE B 1 199 ? -1.703 -36.938 -11.258 1 98.81 199 ILE B N 1
ATOM 4689 C CA . ILE B 1 199 ? -1.786 -36.594 -12.672 1 98.81 199 ILE B CA 1
ATOM 4690 C C . ILE B 1 199 ? -3.012 -35.688 -12.906 1 98.81 199 ILE B C 1
ATOM 4692 O O . ILE B 1 199 ? -4.137 -36.094 -12.586 1 98.81 199 ILE B O 1
ATOM 4696 N N . ALA B 1 200 ? -2.793 -34.5 -13.438 1 98.75 200 ALA B N 1
ATOM 4697 C CA . ALA B 1 200 ? -3.891 -33.562 -13.57 1 98.75 200 ALA B CA 1
ATOM 4698 C C . ALA B 1 200 ? -4.188 -33.25 -15.031 1 98.75 200 ALA B C 1
ATOM 4700 O O . ALA B 1 200 ? -3.521 -32.438 -15.648 1 98.75 200 ALA B O 1
ATOM 4701 N N . PRO B 1 201 ? -5.246 -33.812 -15.539 1 98.69 201 PRO B N 1
ATOM 4702 C CA . PRO B 1 201 ? -5.629 -33.531 -16.922 1 98.69 201 PRO B CA 1
ATOM 4703 C C . PRO B 1 201 ? -6.445 -32.219 -17.031 1 98.69 201 PRO B C 1
ATOM 4705 O O . PRO B 1 201 ? -6.906 -31.891 -18.125 1 98.69 201 PRO B O 1
ATOM 4708 N N . ALA B 1 202 ? -6.625 -31.562 -15.852 1 98.5 202 ALA B N 1
ATOM 4709 C CA . ALA B 1 202 ? -7.406 -30.344 -15.828 1 98.5 202 ALA B CA 1
ATOM 4710 C C . ALA B 1 202 ? -6.793 -29.312 -14.875 1 98.5 202 ALA B C 1
ATOM 4712 O O . ALA B 1 202 ? -6.34 -29.672 -13.781 1 98.5 202 ALA B O 1
ATOM 4713 N N . GLN B 1 203 ? -6.715 -28.094 -15.344 1 98.12 203 GLN B N 1
ATOM 4714 C CA . GLN B 1 203 ? -6.383 -26.969 -14.477 1 98.12 203 GLN B CA 1
ATOM 4715 C C . GLN B 1 203 ? -7.496 -25.922 -14.477 1 98.12 203 GLN B C 1
ATOM 4717 O O . GLN B 1 203 ? -8.109 -25.672 -15.516 1 98.12 203 GLN B O 1
ATOM 4722 N N . ALA B 1 204 ? -7.82 -25.406 -13.328 1 97.75 204 ALA B N 1
ATOM 4723 C CA . ALA B 1 204 ? -8.734 -24.281 -13.219 1 97.75 204 ALA B CA 1
ATOM 4724 C C . ALA B 1 204 ? -8.102 -23 -13.766 1 97.75 204 ALA B C 1
ATOM 4726 O O . ALA B 1 204 ? -6.895 -22.953 -14.008 1 97.75 204 ALA B O 1
ATOM 4727 N N . GLY B 1 205 ? -8.953 -22.031 -14.109 1 97.44 205 GLY B N 1
ATOM 4728 C CA . GLY B 1 205 ? -8.461 -20.719 -14.469 1 97.44 205 GLY B CA 1
ATOM 4729 C C . GLY B 1 205 ? -8.234 -19.812 -13.273 1 97.44 205 GLY B C 1
ATOM 4730 O O . GLY B 1 205 ? -8.664 -20.125 -12.164 1 97.44 205 GLY B O 1
ATOM 4731 N N . ALA B 1 206 ? -7.574 -18.766 -13.461 1 97.38 206 ALA B N 1
ATOM 4732 C CA . ALA B 1 206 ? -7.309 -17.719 -12.484 1 97.38 206 ALA B CA 1
ATOM 4733 C C . ALA B 1 206 ? -7.145 -16.359 -13.164 1 97.38 206 ALA B C 1
ATOM 4735 O O . ALA B 1 206 ? -6.148 -16.125 -13.852 1 97.38 206 ALA B O 1
ATOM 4736 N N . LEU B 1 207 ? -8.078 -15.508 -12.945 1 97.81 207 LEU B N 1
ATOM 4737 C CA . LEU B 1 207 ? -8.039 -14.18 -13.555 1 97.81 207 LEU B CA 1
ATOM 4738 C C . LEU B 1 207 ? -7.656 -13.125 -12.523 1 97.81 207 LEU B C 1
ATOM 4740 O O . LEU B 1 207 ? -8.336 -12.969 -11.508 1 97.81 207 LEU B O 1
ATOM 4744 N N . ASN B 1 208 ? -6.586 -12.453 -12.781 1 97.69 208 ASN B N 1
ATOM 4745 C CA . ASN B 1 208 ? -6.223 -11.344 -11.914 1 97.69 208 ASN B CA 1
ATOM 4746 C C . ASN B 1 208 ? -7.055 -10.094 -12.219 1 97.69 208 ASN B C 1
ATOM 4748 O O . ASN B 1 208 ? -7.352 -9.812 -13.383 1 97.69 208 ASN B O 1
ATOM 4752 N N . PHE B 1 209 ? -7.395 -9.414 -11.195 1 98.12 209 PHE B N 1
ATOM 4753 C CA . PHE B 1 209 ? -8.141 -8.18 -11.375 1 98.12 209 PHE B CA 1
ATOM 4754 C C . PHE B 1 209 ? -7.664 -7.117 -10.391 1 98.12 209 PHE B C 1
ATOM 4756 O O . PHE B 1 209 ? -6.961 -7.426 -9.43 1 98.12 209 PHE B O 1
ATOM 4763 N N . ARG B 1 210 ? -7.906 -5.914 -10.734 1 98.06 210 ARG B N 1
ATOM 4764 C CA . ARG B 1 210 ? -7.707 -4.754 -9.875 1 98.06 210 ARG B CA 1
ATOM 4765 C C . ARG B 1 210 ? -9.023 -4.047 -9.594 1 98.06 210 ARG B C 1
ATOM 4767 O O . ARG B 1 210 ? -9.828 -3.832 -10.5 1 98.06 210 ARG B O 1
ATOM 4774 N N . LEU B 1 211 ? -9.297 -3.838 -8.352 1 98.69 211 LEU B N 1
ATOM 4775 C CA . LEU B 1 211 ? -10.461 -3.074 -7.918 1 98.69 211 LEU B CA 1
ATOM 4776 C C . LEU B 1 211 ? -10.047 -1.688 -7.43 1 98.69 211 LEU B C 1
ATOM 4778 O O . LEU B 1 211 ? -9.281 -1.565 -6.473 1 98.69 211 LEU B O 1
ATOM 4782 N N . MET B 1 212 ? -10.438 -0.651 -8.172 1 98.5 212 MET B N 1
ATOM 4783 C CA . MET B 1 212 ? -10.18 0.733 -7.785 1 98.5 212 MET B CA 1
ATOM 4784 C C . MET B 1 212 ? -11.375 1.325 -7.055 1 98.5 212 MET B C 1
ATOM 4786 O O . MET B 1 212 ? -12.477 1.392 -7.605 1 98.5 212 MET B O 1
ATOM 4790 N N . VAL B 1 213 ? -11.195 1.713 -5.852 1 98.69 213 VAL B N 1
ATOM 4791 C CA . VAL B 1 213 ? -12.258 2.223 -4.996 1 98.69 213 VAL B CA 1
ATOM 4792 C C . VAL B 1 213 ? -12.062 3.717 -4.758 1 98.69 213 VAL B C 1
ATOM 4794 O O . VAL B 1 213 ? -11.055 4.129 -4.172 1 98.69 213 VAL B O 1
ATOM 4797 N N . PRO B 1 214 ? -12.992 4.52 -5.242 1 97.88 214 PRO B N 1
ATOM 4798 C CA . PRO B 1 214 ? -12.852 5.969 -5.07 1 97.88 214 PRO B CA 1
ATOM 4799 C C . PRO B 1 214 ? -13.305 6.441 -3.689 1 97.88 214 PRO B C 1
ATOM 4801 O O . PRO B 1 214 ? -14.266 5.914 -3.135 1 97.88 214 PRO B O 1
ATOM 4804 N N . GLY B 1 215 ? -12.617 7.367 -3.125 1 98.06 215 GLY B N 1
ATOM 4805 C CA . GLY B 1 215 ? -12.977 8.172 -1.968 1 98.06 215 GLY B CA 1
ATOM 4806 C C . GLY B 1 215 ? -12.82 9.664 -2.201 1 98.06 215 GLY B C 1
ATOM 4807 O O . GLY B 1 215 ? -12.969 10.141 -3.326 1 98.06 215 GLY B O 1
ATOM 4808 N N . ALA B 1 216 ? -12.656 10.383 -1.142 1 97.62 216 ALA B N 1
ATOM 4809 C CA . ALA B 1 216 ? -12.445 11.828 -1.166 1 97.62 216 ALA B CA 1
ATOM 4810 C C . ALA B 1 216 ? -11.57 12.273 0.004 1 97.62 216 ALA B C 1
ATOM 4812 O O . ALA B 1 216 ? -11.914 12.039 1.166 1 97.62 216 ALA B O 1
ATOM 4813 N N . ALA B 1 217 ? -10.5 12.891 -0.353 1 97.12 217 ALA B N 1
ATOM 4814 C CA . ALA B 1 217 ? -9.516 13.258 0.662 1 97.12 217 ALA B CA 1
ATOM 4815 C C . ALA B 1 217 ? -10.031 14.398 1.537 1 97.12 217 ALA B C 1
ATOM 4817 O O . ALA B 1 217 ? -10.836 15.219 1.093 1 97.12 217 ALA B O 1
ATOM 4818 N N . ALA B 1 218 ? -9.578 14.484 2.736 1 96.94 218 ALA B N 1
ATOM 4819 C CA . ALA B 1 218 ? -9.719 15.555 3.717 1 96.94 218 ALA B CA 1
ATOM 4820 C C . ALA B 1 218 ? -8.602 15.5 4.754 1 96.94 218 ALA B C 1
ATOM 4822 O O . ALA B 1 218 ? -7.98 14.453 4.953 1 96.94 218 ALA B O 1
ATOM 4823 N N . HIS B 1 219 ? -8.297 16.641 5.277 1 96.69 219 HIS B N 1
ATOM 4824 C CA . HIS B 1 219 ? -7.391 16.625 6.422 1 96.69 219 HIS B CA 1
ATOM 4825 C C . HIS B 1 219 ? -7.902 15.711 7.52 1 96.69 219 HIS B C 1
ATOM 4827 O O . HIS B 1 219 ? -9.109 15.633 7.766 1 96.69 219 HIS B O 1
ATOM 4833 N N . GLY B 1 220 ? -7.027 14.992 8.195 1 96.25 220 GLY B N 1
ATOM 4834 C CA . GLY B 1 220 ? -7.398 14.031 9.227 1 96.25 220 GLY B CA 1
ATOM 4835 C C . GLY B 1 220 ? -8.203 14.648 10.352 1 96.25 220 GLY B C 1
ATOM 4836 O O . GLY B 1 220 ? -9.023 13.977 10.977 1 96.25 220 GLY B O 1
ATOM 4837 N N . CYS B 1 221 ? -8.023 15.922 10.617 1 95.88 221 CYS B N 1
ATOM 4838 C CA . CYS B 1 221 ? -8.711 16.578 11.734 1 95.88 221 CYS B CA 1
ATOM 4839 C C . CYS B 1 221 ? -10.172 16.828 11.398 1 95.88 221 CYS B C 1
ATOM 4841 O O . CYS B 1 221 ? -10.984 17.094 12.297 1 95.88 221 CYS B O 1
ATOM 4843 N N . VAL B 1 222 ? -10.539 16.797 10.117 1 96.38 222 VAL B N 1
ATOM 4844 C CA . VAL B 1 222 ? -11.922 16.906 9.656 1 96.38 222 VAL B CA 1
ATOM 4845 C C . VAL B 1 222 ? -12.281 15.703 8.789 1 96.38 222 VAL B C 1
ATOM 4847 O O . VAL B 1 222 ? -12.914 15.852 7.742 1 96.38 222 VAL B O 1
ATOM 4850 N N . ARG B 1 223 ? -11.891 14.547 9.242 1 95.06 223 ARG B N 1
ATOM 4851 C CA . ARG B 1 223 ? -12.039 13.352 8.414 1 95.06 223 ARG B CA 1
ATOM 4852 C C . ARG B 1 223 ? -13.492 13.125 8.023 1 95.06 223 ARG B C 1
ATOM 4854 O O . ARG B 1 223 ? -13.781 12.5 7 1 95.06 223 ARG B O 1
ATOM 4861 N N . GLU B 1 224 ? -14.469 13.734 8.797 1 94.81 224 GLU B N 1
ATOM 4862 C CA . GLU B 1 224 ? -15.883 13.586 8.492 1 94.81 224 GLU B CA 1
ATOM 4863 C C . GLU B 1 224 ? -16.25 14.297 7.191 1 94.81 224 GLU B C 1
ATOM 4865 O O . GLU B 1 224 ? -17.297 14.047 6.609 1 94.81 224 GLU B O 1
ATOM 4870 N N . GLU B 1 225 ? -15.352 15.18 6.766 1 95.38 225 GLU B N 1
ATOM 4871 C CA . GLU B 1 225 ? -15.578 15.914 5.527 1 95.38 225 GLU B CA 1
ATOM 4872 C C . GLU B 1 225 ? -15.07 15.133 4.32 1 95.38 225 GLU B C 1
ATOM 4874 O O . GLU B 1 225 ? -15.336 15.5 3.174 1 95.38 225 GLU B O 1
ATOM 4879 N N . GLY B 1 226 ? -14.375 14.023 4.543 1 96.88 226 GLY B N 1
ATOM 4880 C CA . GLY B 1 226 ? -13.875 13.18 3.475 1 96.88 226 GLY B CA 1
ATOM 4881 C C . GLY B 1 226 ? -14.641 11.875 3.336 1 96.88 226 GLY B C 1
ATOM 4882 O O . GLY B 1 226 ? -15.672 11.688 3.988 1 96.88 226 GLY B O 1
ATOM 4883 N N . ILE B 1 227 ? -14.305 11.102 2.365 1 98.19 227 ILE B N 1
ATOM 4884 C CA . ILE B 1 227 ? -14.812 9.75 2.143 1 98.19 227 ILE B CA 1
ATOM 4885 C C . ILE B 1 227 ? -13.648 8.766 2.098 1 98.19 227 ILE B C 1
ATOM 4887 O O . ILE B 1 227 ? -12.859 8.766 1.145 1 98.19 227 ILE B O 1
ATOM 4891 N N . SER B 1 228 ? -13.555 7.902 3.135 1 98.19 228 SER B N 1
ATOM 4892 C CA . SER B 1 228 ? -12.461 6.949 3.229 1 98.19 228 SER B CA 1
ATOM 4893 C C . SER B 1 228 ? -12.625 5.809 2.227 1 98.19 228 SER B C 1
ATOM 4895 O O . SER B 1 228 ? -13.531 4.984 2.365 1 98.19 228 SER B O 1
ATOM 4897 N N . ALA B 1 229 ? -11.703 5.723 1.283 1 98.56 229 ALA B N 1
ATOM 4898 C CA . ALA B 1 229 ? -11.727 4.605 0.34 1 98.56 229 ALA B CA 1
ATOM 4899 C C . ALA B 1 229 ? -11.562 3.273 1.065 1 98.56 229 ALA B C 1
ATOM 4901 O O . ALA B 1 229 ? -12.062 2.244 0.6 1 98.56 229 ALA B O 1
ATOM 4902 N N . ILE B 1 230 ? -10.875 3.24 2.246 1 98.62 230 ILE B N 1
ATOM 4903 C CA . ILE B 1 230 ? -10.688 2.051 3.07 1 98.62 230 ILE B CA 1
ATOM 4904 C C . ILE B 1 230 ? -12.047 1.56 3.574 1 98.62 230 ILE B C 1
ATOM 4906 O O . ILE B 1 230 ? -12.359 0.373 3.463 1 98.62 230 ILE B O 1
ATOM 4910 N N . GLU B 1 231 ? -12.867 2.529 4.051 1 97.94 231 GLU B N 1
ATOM 4911 C CA . GLU B 1 231 ? -14.203 2.182 4.539 1 97.94 231 GLU B CA 1
ATOM 4912 C C . GLU B 1 231 ? -15.102 1.705 3.402 1 97.94 231 GLU B C 1
ATOM 4914 O O . GLU B 1 231 ? -15.867 0.758 3.57 1 97.94 231 GLU B O 1
ATOM 4919 N N . LYS B 1 232 ? -14.969 2.355 2.246 1 98.56 232 LYS B N 1
ATOM 4920 C CA . LYS B 1 232 ? -15.812 2.021 1.106 1 98.56 232 LYS B CA 1
ATOM 4921 C C . LYS B 1 232 ? -15.414 0.683 0.494 1 98.56 232 LYS B C 1
ATOM 4923 O O . LYS B 1 232 ? -16.219 0.02 -0.155 1 98.56 232 LYS B O 1
ATOM 4928 N N . PHE B 1 233 ? -14.18 0.241 0.75 1 98.69 233 PHE B N 1
ATOM 4929 C CA . PHE B 1 233 ? -13.672 -1.032 0.253 1 98.69 233 PHE B CA 1
ATOM 4930 C C . PHE B 1 233 ? -14.32 -2.199 0.991 1 98.69 233 PHE B C 1
ATOM 4932 O O . PHE B 1 233 ? -14.523 -3.268 0.413 1 98.69 233 PHE B O 1
ATOM 4939 N N . MET B 1 234 ? -14.75 -2.051 2.232 1 97.5 234 MET B N 1
ATOM 4940 C CA . MET B 1 234 ? -15.148 -3.145 3.111 1 97.5 234 MET B CA 1
ATOM 4941 C C . MET B 1 234 ? -16.391 -3.842 2.58 1 97.5 234 MET B C 1
ATOM 4943 O O . MET B 1 234 ? -16.422 -5.066 2.453 1 97.5 234 MET B O 1
ATOM 4947 N N . PRO B 1 235 ? -17.438 -3.104 2.168 1 97.94 235 PRO B N 1
ATOM 4948 C CA . PRO B 1 235 ? -18.594 -3.801 1.604 1 97.94 235 PRO B CA 1
ATOM 4949 C C . PRO B 1 235 ? -18.281 -4.465 0.263 1 97.94 235 PRO B C 1
ATOM 4951 O O . PRO B 1 235 ? -18.891 -5.488 -0.075 1 97.94 235 PRO B O 1
ATOM 4954 N N . LEU B 1 236 ? -17.391 -3.879 -0.507 1 98.75 236 LEU B N 1
ATOM 4955 C CA . LEU B 1 236 ? -17 -4.488 -1.772 1 98.75 236 LEU B CA 1
ATOM 4956 C C . LEU B 1 236 ? -16.25 -5.797 -1.537 1 98.75 236 LEU B C 1
ATOM 4958 O O . LEU B 1 236 ? -16.469 -6.777 -2.254 1 98.75 236 LEU B O 1
ATOM 4962 N N . TYR B 1 237 ? -15.383 -5.809 -0.514 1 98.62 237 TYR B N 1
ATOM 4963 C CA . TYR B 1 237 ? -14.672 -7.023 -0.129 1 98.62 237 TYR B CA 1
ATOM 4964 C C . TYR B 1 237 ? -15.648 -8.125 0.266 1 98.62 237 TYR B C 1
ATOM 4966 O O . TYR B 1 237 ? -15.484 -9.281 -0.132 1 98.62 237 TYR B O 1
ATOM 4974 N N . ARG B 1 238 ? -16.641 -7.758 0.998 1 97.94 238 ARG B N 1
ATOM 4975 C CA . ARG B 1 238 ? -17.672 -8.719 1.406 1 97.94 238 ARG B CA 1
ATOM 4976 C C . ARG B 1 238 ? -18.406 -9.273 0.197 1 97.94 238 ARG B C 1
ATOM 4978 O O . ARG B 1 238 ? -18.688 -10.477 0.132 1 97.94 238 ARG B O 1
ATOM 4985 N N . ALA B 1 239 ? -18.703 -8.438 -0.747 1 98.69 239 ALA B N 1
ATOM 4986 C CA . ALA B 1 239 ? -19.375 -8.875 -1.963 1 98.69 239 ALA B CA 1
ATOM 4987 C C . ALA B 1 239 ? -18.547 -9.906 -2.721 1 98.69 239 ALA B C 1
ATOM 4989 O O . ALA B 1 239 ? -19.078 -10.859 -3.283 1 98.69 239 ALA B O 1
ATOM 4990 N N . LEU B 1 240 ? -17.25 -9.711 -2.744 1 98.69 240 LEU B N 1
ATOM 4991 C CA . LEU B 1 240 ? -16.359 -10.633 -3.43 1 98.69 240 LEU B CA 1
ATOM 4992 C C . LEU B 1 240 ? -16.297 -11.969 -2.707 1 98.69 240 LEU B C 1
ATOM 4994 O O . LEU B 1 240 ? -16.297 -13.023 -3.346 1 98.69 240 LEU B O 1
ATOM 4998 N N . THR B 1 241 ? -16.266 -11.922 -1.369 1 97.56 241 THR B N 1
ATOM 4999 C CA . THR B 1 241 ? -16.266 -13.148 -0.58 1 97.56 241 THR B CA 1
ATOM 5000 C C . THR B 1 241 ? -17.578 -13.914 -0.764 1 97.56 241 THR B C 1
ATOM 5002 O O . THR B 1 241 ? -17.578 -15.141 -0.814 1 97.56 241 THR B O 1
ATOM 5005 N N . ASP B 1 242 ? -18.688 -13.164 -0.859 1 98.5 242 ASP B N 1
ATOM 5006 C CA . ASP B 1 242 ? -19.984 -13.781 -1.119 1 98.5 242 ASP B CA 1
ATOM 5007 C C . ASP B 1 242 ? -20.016 -14.445 -2.494 1 98.5 242 ASP B C 1
ATOM 5009 O O . ASP B 1 242 ? -20.547 -15.539 -2.648 1 98.5 242 ASP B O 1
ATOM 5013 N N . LEU B 1 243 ? -19.453 -13.773 -3.432 1 98.69 243 LEU B N 1
ATOM 5014 C CA . LEU B 1 243 ? -19.375 -14.336 -4.777 1 98.69 243 LEU B CA 1
ATOM 5015 C C . LEU B 1 243 ? -18.594 -15.648 -4.781 1 98.69 243 LEU B C 1
ATOM 5017 O O . LEU B 1 243 ? -19.016 -16.609 -5.426 1 98.69 243 LEU B O 1
ATOM 5021 N N . GLU B 1 244 ? -17.469 -15.672 -4.062 1 98.38 244 GLU B N 1
ATOM 5022 C CA . GLU B 1 244 ? -16.688 -16.906 -3.926 1 98.38 244 GLU B CA 1
ATOM 5023 C C . GLU B 1 244 ? -17.547 -18.031 -3.389 1 98.38 244 GLU B C 1
ATOM 5025 O O . GLU B 1 244 ? -17.547 -19.141 -3.939 1 98.38 244 GLU B O 1
ATOM 5030 N N . ALA B 1 245 ? -18.281 -17.734 -2.32 1 98 245 ALA B N 1
ATOM 5031 C CA . ALA B 1 245 ? -19.125 -18.734 -1.674 1 98 245 ALA B CA 1
ATOM 5032 C C . ALA B 1 245 ? -20.188 -19.266 -2.633 1 98 245 ALA B C 1
ATOM 5034 O O . ALA B 1 245 ? -20.406 -20.469 -2.729 1 98 245 ALA B O 1
ATOM 5035 N N . ILE B 1 246 ? -20.812 -18.375 -3.373 1 97.75 246 ILE B N 1
ATOM 5036 C CA . ILE B 1 246 ? -21.891 -18.734 -4.293 1 97.75 246 ILE B CA 1
ATOM 5037 C C . ILE B 1 246 ? -21.344 -19.609 -5.418 1 97.75 246 ILE B C 1
ATOM 5039 O O . ILE B 1 246 ? -21.922 -20.656 -5.734 1 97.75 246 ILE B O 1
ATOM 5043 N N . ARG B 1 247 ? -20.219 -19.234 -5.965 1 97.31 247 ARG B N 1
ATOM 5044 C CA . ARG B 1 247 ? -19.625 -19.953 -7.094 1 97.31 247 ARG B CA 1
ATOM 5045 C C . ARG B 1 247 ? -19.172 -21.344 -6.684 1 97.31 247 ARG B C 1
ATOM 5047 O O . ARG B 1 247 ? -19.375 -22.312 -7.418 1 97.31 247 ARG B O 1
ATOM 5054 N N . ASN B 1 248 ? -18.547 -21.453 -5.508 1 97.5 248 ASN B N 1
ATOM 5055 C CA . ASN B 1 248 ? -18.047 -22.75 -5.062 1 97.5 248 ASN B CA 1
ATOM 5056 C C . ASN B 1 248 ? -19.188 -23.672 -4.617 1 97.5 248 ASN B C 1
ATOM 5058 O O . ASN B 1 248 ? -19.109 -24.875 -4.789 1 97.5 248 ASN B O 1
ATOM 5062 N N . ALA B 1 249 ? -20.281 -23.062 -4.074 1 96.56 249 ALA B N 1
ATOM 5063 C CA . ALA B 1 249 ? -21.469 -23.859 -3.773 1 96.56 249 ALA B CA 1
ATOM 5064 C C . ALA B 1 249 ? -22.078 -24.453 -5.047 1 96.56 249 ALA B C 1
ATOM 5066 O O . ALA B 1 249 ? -22.484 -25.609 -5.066 1 96.56 249 ALA B O 1
ATOM 5067 N N . ALA B 1 250 ? -22.094 -23.688 -6.082 1 94.69 250 ALA B N 1
ATOM 5068 C CA . ALA B 1 250 ? -22.625 -24.141 -7.367 1 94.69 250 ALA B CA 1
ATOM 5069 C C . ALA B 1 250 ? -21.75 -25.25 -7.953 1 94.69 250 ALA B C 1
ATOM 5071 O O . ALA B 1 250 ? -22.25 -26.203 -8.539 1 94.69 250 ALA B O 1
ATOM 5072 N N . ALA B 1 251 ? -20.453 -25.109 -7.809 1 93.12 251 ALA B N 1
ATOM 5073 C CA . ALA B 1 251 ? -19.5 -26.094 -8.336 1 93.12 251 ALA B CA 1
ATOM 5074 C C . ALA B 1 251 ? -19.703 -27.453 -7.664 1 93.12 251 ALA B C 1
ATOM 5076 O O . ALA B 1 251 ? -19.531 -28.484 -8.305 1 93.12 251 ALA B O 1
ATOM 5077 N N . ARG B 1 252 ? -20.016 -27.438 -6.422 1 92.06 252 ARG B N 1
ATOM 5078 C CA . ARG B 1 252 ? -20.188 -28.672 -5.656 1 92.06 252 ARG B CA 1
ATOM 5079 C C . ARG B 1 252 ? -21.406 -29.453 -6.141 1 92.06 252 ARG B C 1
ATOM 5081 O O . ARG B 1 252 ? -21.484 -30.672 -5.941 1 92.06 252 ARG B O 1
ATOM 5088 N N . LEU B 1 253 ? -22.312 -28.828 -6.816 1 92.81 253 LEU B N 1
ATOM 5089 C CA . LEU B 1 253 ? -23.547 -29.469 -7.266 1 92.81 253 LEU B CA 1
ATOM 5090 C C . LEU B 1 253 ? -23.375 -30.094 -8.641 1 92.81 253 LEU B C 1
ATOM 5092 O O . LEU B 1 253 ? -24.219 -30.875 -9.094 1 92.81 253 LEU B O 1
ATOM 5096 N N . ARG B 1 254 ? -22.266 -29.766 -9.242 1 91.12 254 ARG B N 1
ATOM 5097 C CA . ARG B 1 254 ? -22.031 -30.328 -10.562 1 91.12 254 ARG B CA 1
ATOM 5098 C C . ARG B 1 254 ? -21.609 -31.781 -10.477 1 91.12 254 ARG B C 1
ATOM 5100 O O . ARG B 1 254 ? -20.984 -32.188 -9.492 1 91.12 254 ARG B O 1
ATOM 5107 N N . ASP B 1 255 ? -22.031 -32.594 -11.5 1 92.5 255 ASP B N 1
ATOM 5108 C CA . ASP B 1 255 ? -21.703 -34 -11.547 1 92.5 255 ASP B CA 1
ATOM 5109 C C . ASP B 1 255 ? -21.281 -34.438 -12.953 1 92.5 255 ASP B C 1
ATOM 5111 O O . ASP B 1 255 ? -21.984 -35.188 -13.609 1 92.5 255 ASP B O 1
ATOM 5115 N N . ASP B 1 256 ? -20.281 -33.938 -13.375 1 93.38 256 ASP B N 1
ATOM 5116 C CA . ASP B 1 256 ? -19.672 -34.281 -14.656 1 93.38 256 ASP B CA 1
ATOM 5117 C C . ASP B 1 256 ? -18.234 -34.75 -14.469 1 93.38 256 ASP B C 1
ATOM 5119 O O . ASP B 1 256 ? -17.672 -34.625 -13.383 1 93.38 256 ASP B O 1
ATOM 5123 N N . PRO B 1 257 ? -17.641 -35.375 -15.445 1 93.25 257 PRO B N 1
ATOM 5124 C CA . PRO B 1 257 ? -16.312 -35.969 -15.312 1 93.25 257 PRO B CA 1
ATOM 5125 C C . PRO B 1 257 ? -15.266 -34.969 -14.828 1 93.25 257 PRO B C 1
ATOM 5127 O O . PRO B 1 257 ? -14.391 -35.312 -14.023 1 93.25 257 PRO B O 1
ATOM 5130 N N . ILE B 1 258 ? -15.375 -33.781 -15.227 1 94.38 258 ILE B N 1
ATOM 5131 C CA . ILE B 1 258 ? -14.406 -32.75 -14.844 1 94.38 258 ILE B CA 1
ATOM 5132 C C . ILE B 1 258 ? -14.594 -32.406 -13.367 1 94.38 258 ILE B C 1
ATOM 5134 O O . ILE B 1 258 ? -13.625 -32.312 -12.617 1 94.38 258 ILE B O 1
ATOM 5138 N N . SER B 1 259 ? -15.891 -32.156 -12.977 1 93.5 259 SER B N 1
ATOM 5139 C CA . SER B 1 259 ? -16.172 -31.812 -11.594 1 93.5 259 SER B CA 1
ATOM 5140 C C . SER B 1 259 ? -15.688 -32.906 -10.633 1 93.5 259 SER B C 1
ATOM 5142 O O . SER B 1 259 ? -15.297 -32.594 -9.5 1 93.5 259 SER B O 1
ATOM 5144 N N . GLN B 1 260 ? -15.633 -34.125 -11.094 1 95.25 260 GLN B N 1
ATOM 5145 C CA . GLN B 1 260 ? -15.18 -35.25 -10.266 1 95.25 260 GLN B CA 1
ATOM 5146 C C . GLN B 1 260 ? -13.695 -35.094 -9.93 1 95.25 260 GLN B C 1
ATOM 5148 O O . GLN B 1 260 ? -13.258 -35.531 -8.859 1 95.25 260 GLN B O 1
ATOM 5153 N N . LEU B 1 261 ? -12.938 -34.438 -10.789 1 97.25 261 LEU B N 1
ATOM 5154 C CA . LEU B 1 261 ? -11.516 -34.219 -10.578 1 97.25 261 LEU B CA 1
ATOM 5155 C C . LEU B 1 261 ? -11.281 -33.219 -9.461 1 97.25 261 LEU B C 1
ATOM 5157 O O . LEU B 1 261 ? -10.164 -33.094 -8.953 1 97.25 261 LEU B O 1
ATOM 5161 N N . TYR B 1 262 ? -12.344 -32.5 -9.031 1 96.75 262 TYR B N 1
ATOM 5162 C CA . TYR B 1 262 ? -12.18 -31.406 -8.062 1 96.75 262 TYR B CA 1
ATOM 5163 C C . TYR B 1 262 ? -12.914 -31.734 -6.766 1 96.75 262 TYR B C 1
ATOM 5165 O O . TYR B 1 262 ? -13.07 -30.859 -5.902 1 96.75 262 TYR B O 1
ATOM 5173 N N . ARG B 1 263 ? -13.281 -32.969 -6.555 1 94.25 263 ARG B N 1
ATOM 5174 C CA . ARG B 1 263 ? -14.164 -33.375 -5.461 1 94.25 263 ARG B CA 1
ATOM 5175 C C . ARG B 1 263 ? -13.469 -33.219 -4.113 1 94.25 263 ARG B C 1
ATOM 5177 O O . ARG B 1 263 ? -14.117 -32.938 -3.098 1 94.25 263 ARG B O 1
ATOM 5184 N N . ARG B 1 264 ? -12.203 -33.25 -4.141 1 93.25 264 ARG B N 1
ATOM 5185 C CA . ARG B 1 264 ? -11.461 -33.219 -2.883 1 93.25 264 ARG B CA 1
ATOM 5186 C C . ARG B 1 264 ? -11.398 -31.797 -2.33 1 93.25 264 ARG B C 1
ATOM 5188 O O . ARG B 1 264 ? -11.172 -31.609 -1.136 1 93.25 264 ARG B O 1
ATOM 5195 N N . TYR B 1 265 ? -11.656 -30.828 -3.197 1 95.56 265 TYR B N 1
ATOM 5196 C CA . TYR B 1 265 ? -11.414 -29.438 -2.812 1 95.56 265 TYR B CA 1
ATOM 5197 C C . TYR B 1 265 ? -12.68 -28.812 -2.246 1 95.56 265 TYR B C 1
ATOM 5199 O O . TYR B 1 265 ? -13.758 -28.922 -2.834 1 95.56 265 TYR B O 1
ATOM 5207 N N . SER B 1 266 ? -12.578 -28.172 -1.105 1 93.31 266 SER B N 1
ATOM 5208 C CA . SER B 1 266 ? -13.695 -27.391 -0.575 1 93.31 266 SER B CA 1
ATOM 5209 C C . SER B 1 266 ? -13.844 -26.062 -1.323 1 93.31 266 SER B C 1
ATOM 5211 O O . SER B 1 266 ? -14.953 -25.531 -1.437 1 93.31 266 SER B O 1
ATOM 5213 N N . LEU B 1 267 ? -12.703 -25.594 -1.873 1 96.19 267 LEU B N 1
ATOM 5214 C CA . LEU B 1 267 ? -12.648 -24.312 -2.559 1 96.19 267 LEU B CA 1
ATOM 5215 C C . LEU B 1 267 ? -11.875 -24.422 -3.865 1 96.19 267 LEU B C 1
ATOM 5217 O O . LEU B 1 267 ? -10.797 -23.828 -4.008 1 96.19 267 LEU B O 1
ATOM 5221 N N . PRO B 1 268 ? -12.469 -25.047 -4.84 1 96.94 268 PRO B N 1
ATOM 5222 C CA . PRO B 1 268 ? -11.766 -25.266 -6.105 1 96.94 268 PRO B CA 1
ATOM 5223 C C . PRO B 1 268 ? -11.562 -23.969 -6.887 1 96.94 268 PRO B C 1
ATOM 5225 O O . PRO B 1 268 ? -10.641 -23.875 -7.707 1 96.94 268 PRO B O 1
ATOM 5228 N N . TYR B 1 269 ? -12.406 -22.938 -6.645 1 97.44 269 TYR B N 1
ATOM 5229 C CA . TYR B 1 269 ? -12.344 -21.672 -7.379 1 97.44 269 TYR B CA 1
ATOM 5230 C C . TYR B 1 269 ? -12.266 -20.484 -6.422 1 97.44 269 TYR B C 1
ATOM 5232 O O . TYR B 1 269 ? -13.203 -19.688 -6.34 1 97.44 269 TYR B O 1
ATOM 5240 N N . ALA B 1 270 ? -11.133 -20.359 -5.871 1 97.81 270 ALA B N 1
ATOM 5241 C CA . ALA B 1 270 ? -10.891 -19.391 -4.805 1 97.81 270 ALA B CA 1
ATOM 5242 C C . ALA B 1 270 ? -10.789 -17.969 -5.355 1 97.81 270 ALA B C 1
ATOM 5244 O O . ALA B 1 270 ? -10.32 -17.766 -6.477 1 97.81 270 ALA B O 1
ATOM 5245 N N . LEU B 1 271 ? -11.344 -17.031 -4.652 1 98.31 271 LEU B N 1
ATOM 5246 C CA . LEU B 1 271 ? -11.156 -15.602 -4.848 1 98.31 271 LEU B CA 1
ATOM 5247 C C . LEU B 1 271 ? -10.328 -15.008 -3.715 1 98.31 271 LEU B C 1
ATOM 5249 O O . LEU B 1 271 ? -10.711 -15.102 -2.547 1 98.31 271 LEU B O 1
ATOM 5253 N N . CYS B 1 272 ? -9.164 -14.445 -4.051 1 97.25 272 CYS B N 1
ATOM 5254 C CA . CYS B 1 272 ? -8.203 -13.969 -3.062 1 97.25 272 CYS B CA 1
ATOM 5255 C C . CYS B 1 272 ? -7.777 -12.539 -3.367 1 97.25 272 CYS B C 1
ATOM 5257 O O . CYS B 1 272 ? -7.383 -12.227 -4.492 1 97.25 272 CYS B O 1
ATOM 5259 N N . ILE B 1 273 ? -7.992 -11.664 -2.396 1 98.38 273 ILE B N 1
ATOM 5260 C CA . ILE B 1 273 ? -7.359 -10.352 -2.484 1 98.38 273 ILE B CA 1
ATOM 5261 C C . ILE B 1 273 ? -5.977 -10.398 -1.838 1 98.38 273 ILE B C 1
ATOM 5263 O O . ILE B 1 273 ? -5.859 -10.562 -0.622 1 98.38 273 ILE B O 1
ATOM 5267 N N . GLY B 1 274 ? -4.977 -10.195 -2.674 1 97.88 274 GLY B N 1
ATOM 5268 C CA . GLY B 1 274 ? -3.625 -10.383 -2.17 1 97.88 274 GLY B CA 1
ATOM 5269 C C . GLY B 1 274 ? -2.91 -9.078 -1.878 1 97.88 274 GLY B C 1
ATOM 5270 O O . GLY B 1 274 ? -1.915 -9.062 -1.149 1 97.88 274 GLY B O 1
ATOM 5271 N N . VAL B 1 275 ? -3.379 -7.965 -2.449 1 98.12 275 VAL B N 1
ATOM 5272 C CA . VAL B 1 275 ? -2.725 -6.672 -2.287 1 98.12 275 VAL B CA 1
ATOM 5273 C C . VAL B 1 275 ? -3.773 -5.59 -2.039 1 98.12 275 VAL B C 1
ATOM 5275 O O . VAL B 1 275 ? -4.828 -5.578 -2.678 1 98.12 275 VAL B O 1
ATOM 5278 N N . VAL B 1 276 ? -3.537 -4.719 -1.091 1 98.81 276 VAL B N 1
ATOM 5279 C CA . VAL B 1 276 ? -4.32 -3.504 -0.887 1 98.81 276 VAL B CA 1
ATOM 5280 C C . VAL B 1 276 ? -3.383 -2.314 -0.692 1 98.81 276 VAL B C 1
ATOM 5282 O O . VAL B 1 276 ? -2.416 -2.395 0.069 1 98.81 276 VAL B O 1
ATOM 5285 N N . ARG B 1 277 ? -3.562 -1.269 -1.465 1 98.5 277 ARG B N 1
ATOM 5286 C CA . ARG B 1 277 ? -2.875 0.011 -1.327 1 98.5 277 ARG B CA 1
ATOM 5287 C C . ARG B 1 277 ? -3.873 1.157 -1.199 1 98.5 277 ARG B C 1
ATOM 5289 O O . ARG B 1 277 ? -4.688 1.38 -2.096 1 98.5 277 ARG B O 1
ATOM 5296 N N . ALA B 1 278 ? -3.861 1.829 -0.053 1 98.38 278 ALA B N 1
ATOM 5297 C CA . ALA B 1 278 ? -4.773 2.949 0.159 1 98.38 278 ALA B CA 1
ATOM 5298 C C . ALA B 1 278 ? -4.047 4.137 0.787 1 98.38 278 ALA B C 1
ATOM 5300 O O . ALA B 1 278 ? -3.307 3.975 1.76 1 98.38 278 ALA B O 1
ATOM 5301 N N . GLY B 1 279 ? -4.23 5.336 0.191 1 96.56 279 GLY B N 1
ATOM 5302 C CA . GLY B 1 279 ? -3.787 6.578 0.805 1 96.56 279 GLY B CA 1
ATOM 5303 C C . GLY B 1 279 ? -2.295 6.812 0.667 1 96.56 279 GLY B C 1
ATOM 5304 O O . GLY B 1 279 ? -1.551 5.902 0.296 1 96.56 279 GLY B O 1
ATOM 5305 N N . GLU B 1 280 ? -1.918 8.102 1.005 1 92.81 280 GLU B N 1
ATOM 5306 C CA . GLU B 1 280 ? -0.521 8.492 0.841 1 92.81 280 GLU B CA 1
ATOM 5307 C C . GLU B 1 280 ? 0.021 9.141 2.111 1 92.81 280 GLU B C 1
ATOM 5309 O O . GLU B 1 280 ? 1.233 9.305 2.262 1 92.81 280 GLU B O 1
ATOM 5314 N N . TRP B 1 281 ? -0.842 9.508 2.969 1 94.06 281 TRP B N 1
ATOM 5315 C CA . TRP B 1 281 ? -0.453 10.219 4.18 1 94.06 281 TRP B CA 1
ATOM 5316 C C . TRP B 1 281 ? -1.309 9.789 5.367 1 94.06 281 TRP B C 1
ATOM 5318 O O . TRP B 1 281 ? -2.523 9.625 5.234 1 94.06 281 TRP B O 1
ATOM 5328 N N . ALA B 1 282 ? -0.689 9.531 6.508 1 94.69 282 ALA B N 1
ATOM 5329 C CA . ALA B 1 282 ? -1.36 8.984 7.68 1 94.69 282 ALA B CA 1
ATOM 5330 C C . ALA B 1 282 ? -2.492 9.891 8.141 1 94.69 282 ALA B C 1
ATOM 5332 O O . ALA B 1 282 ? -3.527 9.422 8.617 1 94.69 282 ALA B O 1
ATOM 5333 N N . SER B 1 283 ? -2.293 11.203 7.969 1 95.19 283 SER B N 1
ATOM 5334 C CA . SER B 1 283 ? -3.242 12.18 8.5 1 95.19 283 SER B CA 1
ATOM 5335 C C . SER B 1 283 ? -4.109 12.766 7.391 1 95.19 283 SER B C 1
ATOM 5337 O O . SER B 1 283 ? -4.551 13.914 7.48 1 95.19 283 SER B O 1
ATOM 5339 N N . THR B 1 28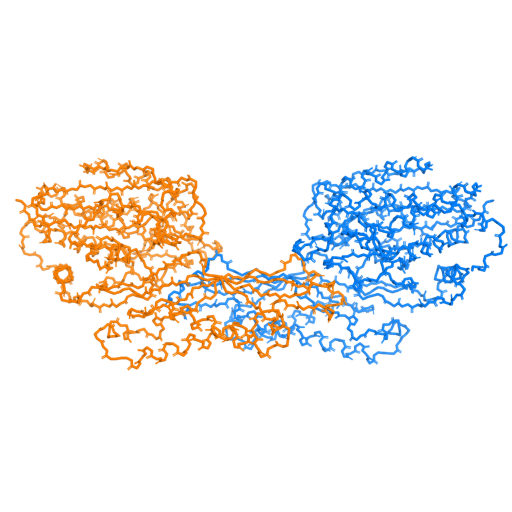4 ? -4.355 12.094 6.352 1 96.75 284 THR B N 1
ATOM 5340 C CA . THR B 1 284 ? -5.258 12.422 5.254 1 96.75 284 THR B CA 1
ATOM 5341 C C . THR B 1 284 ? -6.207 11.258 4.973 1 96.75 284 THR B C 1
ATOM 5343 O O . THR B 1 284 ? -5.781 10.102 4.914 1 96.75 284 THR B O 1
ATOM 5346 N N . VAL B 1 285 ? -7.477 11.586 4.855 1 98 285 VAL B N 1
ATOM 5347 C CA . VAL B 1 285 ? -8.445 10.555 4.492 1 98 285 VAL B CA 1
ATOM 5348 C C . VAL B 1 285 ? -8.062 9.938 3.15 1 98 285 VAL B C 1
ATOM 5350 O O . VAL B 1 285 ? -7.785 10.656 2.186 1 98 285 VAL B O 1
ATOM 5353 N N . ALA B 1 286 ? -7.988 8.617 3.129 1 97.62 286 ALA B N 1
ATOM 5354 C CA . ALA B 1 286 ? -7.574 7.922 1.91 1 97.62 286 ALA B CA 1
ATOM 5355 C C . ALA B 1 286 ? -8.578 8.148 0.785 1 97.62 286 ALA B C 1
ATOM 5357 O O . ALA B 1 286 ? -9.727 7.691 0.866 1 97.62 286 ALA B O 1
ATOM 5358 N N . GLU B 1 287 ? -8.133 8.789 -0.287 1 97.19 287 GLU B N 1
ATOM 5359 C CA . GLU B 1 287 ? -9.07 9.148 -1.351 1 97.19 287 GLU B CA 1
ATOM 5360 C C . GLU B 1 287 ? -9.117 8.078 -2.43 1 97.19 287 GLU B C 1
ATOM 5362 O O . GLU B 1 287 ? -9.992 8.102 -3.299 1 97.19 287 GLU B O 1
ATOM 5367 N N . THR B 1 288 ? -8.211 7.152 -2.326 1 96.56 288 THR B N 1
ATOM 5368 C CA . THR B 1 288 ? -8.203 6.062 -3.293 1 96.56 288 THR B CA 1
ATOM 5369 C C . THR B 1 288 ? -7.742 4.762 -2.635 1 96.56 288 THR B C 1
ATOM 5371 O O . THR B 1 288 ? -7.004 4.789 -1.648 1 96.56 288 THR B O 1
ATOM 5374 N N . LEU B 1 289 ? -8.203 3.703 -3.059 1 98.44 289 LEU B N 1
ATOM 5375 C CA . LEU B 1 289 ? -7.758 2.363 -2.693 1 98.44 289 LEU B CA 1
ATOM 5376 C C . LEU B 1 289 ? -7.719 1.451 -3.914 1 98.44 289 LEU B C 1
ATOM 5378 O O . LEU B 1 289 ? -8.625 1.48 -4.746 1 98.44 289 LEU B O 1
ATOM 5382 N N . VAL B 1 290 ? -6.664 0.793 -4.098 1 98.5 290 VAL B N 1
ATOM 5383 C CA . VAL B 1 290 ? -6.535 -0.227 -5.133 1 98.5 290 VAL B CA 1
ATOM 5384 C C . VAL B 1 290 ? -6.336 -1.597 -4.488 1 98.5 290 VAL B C 1
ATOM 5386 O O . VAL B 1 290 ? -5.453 -1.77 -3.645 1 98.5 290 VAL B O 1
ATOM 5389 N N . ALA B 1 291 ? -7.18 -2.52 -4.816 1 98.75 291 ALA B N 1
ATOM 5390 C CA . ALA B 1 291 ? -7.051 -3.912 -4.398 1 98.75 291 ALA B CA 1
ATOM 5391 C C . ALA B 1 291 ? -6.766 -4.82 -5.594 1 98.75 291 ALA B C 1
ATOM 5393 O O . ALA B 1 291 ? -7.355 -4.648 -6.664 1 98.75 291 ALA B O 1
ATOM 5394 N N . GLU B 1 292 ? -5.789 -5.66 -5.449 1 98.38 292 GLU B N 1
ATOM 5395 C CA . GLU B 1 292 ? -5.465 -6.645 -6.48 1 98.38 292 GLU B CA 1
ATOM 5396 C C . GLU B 1 292 ? -5.766 -8.062 -5.996 1 98.38 292 GLU B C 1
ATOM 5398 O O . GLU B 1 292 ? -5.441 -8.422 -4.863 1 98.38 292 GLU B O 1
ATOM 5403 N N . GLY B 1 293 ? -6.434 -8.805 -6.891 1 97.94 293 GLY B N 1
ATOM 5404 C CA . GLY B 1 293 ? -6.816 -10.148 -6.477 1 97.94 293 GLY B CA 1
ATOM 5405 C C . GLY B 1 293 ? -6.836 -11.141 -7.621 1 97.94 293 GLY B C 1
ATOM 5406 O O . GLY B 1 293 ? -6.57 -10.781 -8.766 1 97.94 293 GLY B O 1
ATOM 5407 N N . ARG B 1 294 ? -6.992 -12.367 -7.18 1 97.38 294 ARG B N 1
ATOM 5408 C CA . ARG B 1 294 ? -7.133 -13.531 -8.047 1 97.38 294 ARG B CA 1
ATOM 5409 C C . ARG B 1 294 ? -8.555 -14.078 -8.008 1 97.38 294 ARG B C 1
ATOM 5411 O O . ARG B 1 294 ? -9.133 -14.234 -6.93 1 97.38 294 ARG B O 1
ATOM 5418 N N . TYR B 1 295 ? -9.109 -14.383 -9.234 1 98.38 295 TYR B N 1
ATOM 5419 C CA . TYR B 1 295 ? -10.469 -14.875 -9.391 1 98.38 295 TYR B CA 1
ATOM 5420 C C . TYR B 1 295 ? -10.484 -16.219 -10.109 1 98.38 295 TYR B C 1
ATOM 5422 O O . TYR B 1 295 ? -10.227 -16.297 -11.312 1 98.38 295 TYR B O 1
ATOM 5430 N N . GLY B 1 296 ? -10.75 -17.297 -9.305 1 98.25 296 GLY B N 1
ATOM 5431 C CA . GLY B 1 296 ? -10.766 -18.641 -9.859 1 98.25 296 GLY B CA 1
ATOM 5432 C C . GLY B 1 296 ? -11.914 -18.875 -10.812 1 98.25 296 GLY B C 1
ATOM 5433 O O . GLY B 1 296 ? -13.031 -18.406 -10.578 1 98.25 296 GLY B O 1
ATOM 5434 N N . VAL B 1 297 ? -11.641 -19.609 -11.883 1 97.62 297 VAL B N 1
ATOM 5435 C CA . VAL B 1 297 ? -12.641 -19.922 -12.906 1 97.62 297 VAL B CA 1
ATOM 5436 C C . VAL B 1 297 ? -12.672 -21.438 -13.148 1 97.62 297 VAL B C 1
ATOM 5438 O O . VAL B 1 297 ? -11.625 -22.078 -13.227 1 97.62 297 VAL B O 1
ATOM 5441 N N . ALA B 1 298 ? -13.836 -21.969 -13.289 1 96.44 298 ALA B N 1
ATOM 5442 C CA . ALA B 1 298 ? -14.016 -23.406 -13.469 1 96.44 298 ALA B CA 1
ATOM 5443 C C . ALA B 1 298 ? -13.695 -23.828 -14.898 1 96.44 298 ALA B C 1
ATOM 5445 O O . ALA B 1 298 ? -13.859 -23.047 -15.836 1 96.44 298 ALA B O 1
ATOM 5446 N N . VAL B 1 299 ? -13.227 -25.062 -15.047 1 95.19 299 VAL B N 1
ATOM 5447 C CA . VAL B 1 299 ? -13.055 -25.641 -16.375 1 95.19 299 VAL B CA 1
ATOM 5448 C C . VAL B 1 299 ? -14.398 -25.703 -17.094 1 95.19 299 VAL B C 1
ATOM 5450 O O . VAL B 1 299 ? -15.398 -26.156 -16.531 1 95.19 299 VAL B O 1
ATOM 5453 N N . GLY B 1 300 ? -14.422 -25.188 -18.266 1 91.75 300 GLY B N 1
ATOM 5454 C CA . GLY B 1 300 ? -15.656 -25.172 -19.047 1 91.75 300 GLY B CA 1
ATOM 5455 C C . GLY B 1 300 ? -16.453 -23.891 -18.875 1 91.75 300 GLY B C 1
ATOM 5456 O O . GLY B 1 300 ? -17.391 -23.641 -19.641 1 91.75 300 GLY B O 1
ATOM 5457 N N . GLU B 1 301 ? -16.078 -23.125 -17.891 1 94.06 301 GLU B N 1
ATOM 5458 C CA . GLU B 1 301 ? -16.75 -21.859 -17.672 1 94.06 301 GLU B CA 1
ATOM 5459 C C . GLU B 1 301 ? -16.344 -20.828 -18.719 1 94.06 301 GLU B C 1
ATOM 5461 O O . GLU B 1 301 ? -15.164 -20.734 -19.078 1 94.06 301 GLU B O 1
ATOM 5466 N N . ASP B 1 302 ? -17.312 -20.078 -19.234 1 94.38 302 ASP B N 1
ATOM 5467 C CA . ASP B 1 302 ? -17.031 -18.984 -20.156 1 94.38 302 ASP B CA 1
ATOM 5468 C C . ASP B 1 302 ? -16.344 -17.828 -19.422 1 94.38 302 ASP B C 1
ATOM 5470 O O . ASP B 1 302 ? -16.844 -17.312 -18.438 1 94.38 302 ASP B O 1
ATOM 5474 N N . LEU B 1 303 ? -15.219 -17.422 -19.938 1 95.69 303 LEU B N 1
ATOM 5475 C CA . LEU B 1 303 ? -14.398 -16.438 -19.266 1 95.69 303 LEU B CA 1
ATOM 5476 C C . LEU B 1 303 ? -15.125 -15.094 -19.172 1 95.69 303 LEU B C 1
ATOM 5478 O O . LEU B 1 303 ? -15.055 -14.414 -18.156 1 95.69 303 LEU B O 1
ATOM 5482 N N . GLU B 1 304 ? -15.773 -14.711 -20.234 1 96.81 304 GLU B N 1
ATOM 5483 C CA . GLU B 1 304 ? -16.5 -13.438 -20.234 1 96.81 304 GLU B CA 1
ATOM 5484 C C . GLU B 1 304 ? -17.656 -13.469 -19.25 1 96.81 304 GLU B C 1
ATOM 5486 O O . GLU B 1 304 ? -17.953 -12.469 -18.594 1 96.81 304 GLU B O 1
ATOM 5491 N N . ALA B 1 305 ? -18.312 -14.578 -19.203 1 97.06 305 ALA B N 1
ATOM 5492 C CA . ALA B 1 305 ? -19.391 -14.727 -18.219 1 97.06 305 ALA B CA 1
ATOM 5493 C C . ALA B 1 305 ? -18.844 -14.633 -16.797 1 97.06 305 ALA B C 1
ATOM 5495 O O . ALA B 1 305 ? -19.484 -14.023 -15.922 1 97.06 305 ALA B O 1
ATOM 5496 N N . ALA B 1 306 ? -17.719 -15.289 -16.562 1 97.56 306 ALA B N 1
ATOM 5497 C CA . ALA B 1 306 ? -17.078 -15.227 -15.258 1 97.56 306 ALA B CA 1
ATOM 5498 C C . ALA B 1 306 ? -16.719 -13.789 -14.891 1 97.56 306 ALA B C 1
ATOM 5500 O O . ALA B 1 306 ? -17 -13.344 -13.773 1 97.56 306 ALA B O 1
ATOM 5501 N N . ARG B 1 307 ? -16.094 -13.062 -15.836 1 98.25 307 ARG B N 1
ATOM 5502 C CA . ARG B 1 307 ? -15.742 -11.664 -15.617 1 98.25 307 ARG B CA 1
ATOM 5503 C C . ARG B 1 307 ? -16.984 -10.836 -15.273 1 98.25 307 ARG B C 1
ATOM 5505 O O . ARG B 1 307 ? -16.953 -10.047 -14.328 1 98.25 307 ARG B O 1
ATOM 5512 N N . ARG B 1 308 ? -18.047 -11.016 -15.992 1 98.31 308 ARG B N 1
ATOM 5513 C CA . ARG B 1 308 ? -19.281 -10.273 -15.789 1 98.31 308 ARG B CA 1
ATOM 5514 C C . ARG B 1 308 ? -19.859 -10.539 -14.398 1 98.31 308 ARG B C 1
ATOM 5516 O O . ARG B 1 308 ? -20.391 -9.625 -13.758 1 98.31 308 ARG B O 1
ATOM 5523 N N . MET B 1 309 ? -19.75 -11.758 -13.938 1 98.31 309 MET B N 1
ATOM 5524 C CA . MET B 1 309 ? -20.266 -12.102 -12.617 1 98.31 309 MET B CA 1
ATOM 5525 C C . MET B 1 309 ? -19.562 -11.289 -11.531 1 98.31 309 MET B C 1
ATOM 5527 O O . MET B 1 309 ? -20.219 -10.789 -10.609 1 98.31 309 MET B O 1
ATOM 5531 N N . LEU B 1 310 ? -18.25 -11.203 -11.617 1 98.75 310 LEU B N 1
ATOM 5532 C CA . LEU B 1 310 ? -17.5 -10.438 -10.641 1 98.75 310 LEU B CA 1
ATOM 5533 C C . LEU B 1 310 ? -17.828 -8.953 -10.727 1 98.75 310 LEU B C 1
ATOM 5535 O O . LEU B 1 310 ? -18.062 -8.305 -9.711 1 98.75 310 LEU B O 1
ATOM 5539 N N . GLU B 1 311 ? -17.875 -8.453 -11.961 1 98.75 311 GLU B N 1
ATOM 5540 C CA . GLU B 1 311 ? -18.219 -7.051 -12.18 1 98.75 311 GLU B CA 1
ATOM 5541 C C . GLU B 1 311 ? -19.594 -6.723 -11.625 1 98.75 311 GLU B C 1
ATOM 5543 O O . GLU B 1 311 ? -19.797 -5.68 -10.992 1 98.75 311 GLU B O 1
ATOM 5548 N N . GLU B 1 312 ? -20.531 -7.598 -11.82 1 98.69 312 GLU B N 1
ATOM 5549 C CA . GLU B 1 312 ? -21.891 -7.398 -11.352 1 98.69 312 GLU B CA 1
ATOM 5550 C C . GLU B 1 312 ? -21.969 -7.445 -9.828 1 98.69 312 GLU B C 1
ATOM 5552 O O . GLU B 1 312 ? -22.734 -6.703 -9.211 1 98.69 312 GLU B O 1
ATOM 5557 N N . ALA B 1 313 ? -21.203 -8.367 -9.227 1 98.75 313 ALA B N 1
ATOM 5558 C CA . ALA B 1 313 ? -21.156 -8.43 -7.766 1 98.75 313 ALA B CA 1
ATOM 5559 C C . ALA B 1 313 ? -20.672 -7.109 -7.172 1 98.75 313 ALA B C 1
ATOM 5561 O O . ALA B 1 313 ? -21.266 -6.594 -6.219 1 98.75 313 ALA B O 1
ATOM 5562 N N . VAL B 1 314 ? -19.625 -6.539 -7.77 1 98.81 314 VAL B N 1
ATOM 5563 C CA . VAL B 1 314 ? -19.062 -5.27 -7.32 1 98.81 314 VAL B CA 1
ATOM 5564 C C . VAL B 1 314 ? -20.078 -4.148 -7.543 1 98.81 314 VAL B C 1
ATOM 5566 O O . VAL B 1 314 ? -20.297 -3.328 -6.648 1 98.81 314 VAL B O 1
ATOM 5569 N N . ALA B 1 315 ? -20.688 -4.168 -8.703 1 98.62 315 ALA B N 1
ATOM 5570 C CA . ALA B 1 315 ? -21.656 -3.129 -9.047 1 98.62 315 ALA B CA 1
ATOM 5571 C C . ALA B 1 315 ? -22.844 -3.148 -8.086 1 98.62 315 ALA B C 1
ATOM 5573 O O . ALA B 1 315 ? -23.328 -2.096 -7.668 1 98.62 315 ALA B O 1
ATOM 5574 N N . ARG B 1 316 ? -23.344 -4.312 -7.758 1 98.62 316 ARG B N 1
ATOM 5575 C CA . ARG B 1 316 ? -24.484 -4.445 -6.852 1 98.62 316 ARG B CA 1
ATOM 5576 C C . ARG B 1 316 ? -24.141 -3.916 -5.461 1 98.62 316 ARG B C 1
ATOM 5578 O O . ARG B 1 316 ? -24.938 -3.207 -4.848 1 98.62 316 ARG B O 1
ATOM 5585 N N . ALA B 1 317 ? -22.984 -4.277 -5 1 98.62 317 ALA B N 1
ATOM 5586 C CA . ALA B 1 317 ? -22.531 -3.773 -3.703 1 98.62 317 ALA B CA 1
ATOM 5587 C C . ALA B 1 317 ? -22.406 -2.252 -3.723 1 98.62 317 ALA B C 1
ATOM 5589 O O . ALA B 1 317 ? -22.75 -1.581 -2.75 1 98.62 317 ALA B O 1
ATOM 5590 N N . ALA B 1 318 ? -21.859 -1.715 -4.832 1 98.62 318 ALA B N 1
ATOM 5591 C CA . ALA B 1 318 ? -21.688 -0.272 -4.984 1 98.62 318 ALA B CA 1
ATOM 5592 C C . ALA B 1 318 ? -23.047 0.441 -4.965 1 98.62 318 ALA B C 1
ATOM 5594 O O . ALA B 1 318 ? -23.172 1.522 -4.387 1 98.62 318 ALA B O 1
ATOM 5595 N N . GLN B 1 319 ? -24.047 -0.137 -5.535 1 98.19 319 GLN B N 1
ATOM 5596 C CA . GLN B 1 319 ? -25.375 0.46 -5.629 1 98.19 319 GLN B CA 1
ATOM 5597 C C . GLN B 1 319 ? -26 0.634 -4.246 1 98.19 319 GLN B C 1
ATOM 5599 O O . GLN B 1 319 ? -26.828 1.528 -4.039 1 98.19 319 GLN B O 1
ATOM 5604 N N . ALA B 1 320 ? -25.562 -0.169 -3.316 1 97.81 320 ALA B N 1
ATOM 5605 C CA . ALA B 1 320 ? -26.125 -0.132 -1.97 1 97.81 320 ALA B CA 1
ATOM 5606 C C . ALA B 1 320 ? -25.5 0.977 -1.138 1 97.81 320 ALA B C 1
ATOM 5608 O O . ALA B 1 320 ? -26 1.336 -0.075 1 97.81 320 ALA B O 1
ATOM 5609 N N . ASP B 1 321 ? -24.406 1.557 -1.583 1 97.56 321 ASP B N 1
ATOM 5610 C CA . ASP B 1 321 ? -23.688 2.623 -0.881 1 97.56 321 ASP B CA 1
ATOM 5611 C C . ASP B 1 321 ? -23.906 3.969 -1.57 1 97.56 321 ASP B C 1
ATOM 5613 O O . ASP B 1 321 ? -23.609 4.121 -2.756 1 97.56 321 ASP B O 1
ATOM 5617 N N . PRO B 1 322 ? -24.406 4.965 -0.844 1 97.5 322 PRO B N 1
ATOM 5618 C CA . PRO B 1 322 ? -24.719 6.25 -1.472 1 97.5 322 PRO B CA 1
ATOM 5619 C C . PRO B 1 322 ? -23.531 6.871 -2.188 1 97.5 322 PRO B C 1
ATOM 5621 O O . PRO B 1 322 ? -23.672 7.41 -3.289 1 97.5 322 PRO B O 1
ATOM 5624 N N . TRP B 1 323 ? -22.344 6.844 -1.655 1 97.94 323 TRP B N 1
ATOM 5625 C CA . TRP B 1 323 ? -21.156 7.418 -2.281 1 97.94 323 TRP B CA 1
ATOM 5626 C C . TRP B 1 323 ? -20.75 6.617 -3.512 1 97.94 323 TRP B C 1
ATOM 5628 O O . TRP B 1 323 ? -20.5 7.188 -4.578 1 97.94 323 TRP B O 1
ATOM 5638 N N . LEU B 1 324 ? -20.734 5.285 -3.387 1 98.38 324 LEU B N 1
ATOM 5639 C CA . LEU B 1 324 ? -20.25 4.438 -4.469 1 98.38 324 LEU B CA 1
ATOM 5640 C C . LEU B 1 324 ? -21.234 4.402 -5.625 1 98.38 324 LEU B C 1
ATOM 5642 O O . LEU B 1 324 ? -20.859 4.16 -6.77 1 98.38 324 LEU B O 1
ATOM 5646 N N . ARG B 1 325 ? -22.516 4.641 -5.293 1 98 325 ARG B N 1
ATOM 5647 C CA . ARG B 1 325 ? -23.516 4.742 -6.355 1 98 325 ARG B CA 1
ATOM 5648 C C . ARG B 1 325 ? -23.172 5.883 -7.309 1 98 325 ARG B C 1
ATOM 5650 O O . ARG B 1 325 ? -23.312 5.738 -8.523 1 98 325 ARG B O 1
ATOM 5657 N N . GLU B 1 326 ? -22.703 6.961 -6.758 1 98 326 GLU B N 1
ATOM 5658 C CA . GLU B 1 326 ? -22.406 8.156 -7.539 1 98 326 GLU B CA 1
ATOM 5659 C C . GLU B 1 326 ? -20.969 8.109 -8.07 1 98 326 GLU B C 1
ATOM 5661 O O . GLU B 1 326 ? -20.641 8.773 -9.055 1 98 326 GLU B O 1
ATOM 5666 N N . HIS B 1 327 ? -20.109 7.41 -7.418 1 98 327 HIS B N 1
ATOM 5667 C CA . HIS B 1 327 ? -18.719 7.215 -7.773 1 98 327 HIS B CA 1
ATOM 5668 C C . HIS B 1 327 ? -18.359 5.734 -7.84 1 98 327 HIS B C 1
ATOM 5670 O O . HIS B 1 327 ? -17.656 5.219 -6.965 1 98 327 HIS B O 1
ATOM 5676 N N . PRO B 1 328 ? -18.766 5.074 -8.852 1 98.25 328 PRO B N 1
ATOM 5677 C CA . PRO B 1 328 ? -18.656 3.615 -8.883 1 98.25 328 PRO B CA 1
ATOM 5678 C C . PRO B 1 328 ? -17.219 3.131 -8.898 1 98.25 328 PRO B C 1
ATOM 5680 O O . PRO B 1 328 ? -16.359 3.75 -9.539 1 98.25 328 PRO B O 1
ATOM 5683 N N . PRO B 1 329 ? -16.969 2.068 -8.094 1 98.62 329 PRO B N 1
ATOM 5684 C CA . PRO B 1 329 ? -15.656 1.421 -8.242 1 98.62 329 PRO B CA 1
ATOM 5685 C C . PRO B 1 329 ? -15.445 0.832 -9.633 1 98.62 329 PRO B C 1
ATOM 5687 O O . PRO B 1 329 ? -16.422 0.598 -10.359 1 98.62 329 PRO B O 1
ATOM 5690 N N . ARG B 1 330 ? -14.227 0.684 -10 1 98.06 330 ARG B N 1
ATOM 5691 C CA . ARG B 1 330 ? -13.891 0.132 -11.305 1 98.06 330 ARG B CA 1
ATOM 5692 C C . ARG B 1 330 ? -13.117 -1.177 -11.172 1 98.06 330 ARG B C 1
ATOM 5694 O O . ARG B 1 330 ? -12.234 -1.295 -10.32 1 98.06 330 ARG B O 1
ATOM 5701 N N . VAL B 1 331 ? -13.516 -2.176 -11.93 1 98.5 331 VAL B N 1
ATOM 5702 C CA . VAL B 1 331 ? -12.781 -3.432 -12.047 1 98.5 331 VAL B CA 1
ATOM 5703 C C . VAL B 1 331 ? -11.961 -3.436 -13.328 1 98.5 331 VAL B C 1
ATOM 5705 O O . VAL B 1 331 ? -12.484 -3.139 -14.406 1 98.5 331 VAL B O 1
ATOM 5708 N N . GLU B 1 332 ? -10.742 -3.633 -13.18 1 97.94 332 GLU B N 1
ATOM 5709 C CA . GLU B 1 332 ? -9.852 -3.775 -14.32 1 97.94 332 GLU B CA 1
ATOM 5710 C C . GLU B 1 332 ? -9.242 -5.176 -14.375 1 97.94 332 GLU B C 1
ATOM 5712 O O . GLU B 1 332 ? -8.711 -5.668 -13.375 1 97.94 332 GLU B O 1
ATOM 5717 N N . TRP B 1 333 ? -9.477 -5.809 -15.484 1 96.44 333 TRP B N 1
ATOM 5718 C CA . TRP B 1 333 ? -8.812 -7.094 -15.695 1 96.44 333 TRP B CA 1
ATOM 5719 C C . TRP B 1 333 ? -7.371 -6.895 -16.156 1 96.44 333 TRP B C 1
ATOM 5721 O O . TRP B 1 333 ? -7.105 -6.715 -17.344 1 96.44 333 TRP B O 1
ATOM 5731 N N . TRP B 1 334 ? -6.625 -6.906 -15.047 1 88.19 334 TRP B N 1
ATOM 5732 C CA . TRP B 1 334 ? -5.215 -6.555 -15.172 1 88.19 334 TRP B CA 1
ATOM 5733 C C . TRP B 1 334 ? -4.324 -7.734 -14.797 1 88.19 334 TRP B C 1
ATOM 5735 O O . TRP B 1 334 ? -4.758 -8.656 -14.102 1 88.19 334 TRP B O 1
ATOM 5745 N N . GLY B 1 335 ? -3.084 -7.816 -15.344 1 90.25 335 GLY B N 1
ATOM 5746 C CA . GLY B 1 335 ? -2.115 -8.805 -14.891 1 90.25 335 GLY B CA 1
ATOM 5747 C C . GLY B 1 335 ? -2.301 -10.164 -15.531 1 90.25 335 GLY B C 1
ATOM 5748 O O . GLY B 1 335 ? -2.609 -10.258 -16.719 1 90.25 335 GLY B O 1
ATOM 5749 N N . GLY B 1 336 ? -2.031 -11.203 -14.758 1 94 336 GLY B N 1
ATOM 5750 C CA . GLY B 1 336 ? -2.092 -12.562 -15.266 1 94 336 GLY B CA 1
ATOM 5751 C C . GLY B 1 336 ? -3.508 -13.031 -15.547 1 94 336 GLY B C 1
ATOM 5752 O O . GLY B 1 336 ? -4.387 -12.914 -14.695 1 94 336 GLY B O 1
ATOM 5753 N N . GLN B 1 337 ? -3.736 -13.469 -16.766 1 95.12 337 GLN B N 1
ATOM 5754 C CA . GLN B 1 337 ? -5.004 -14.07 -17.172 1 95.12 337 GLN B CA 1
ATOM 5755 C C . GLN B 1 337 ? -4.816 -15.531 -17.578 1 95.12 337 GLN B C 1
ATOM 5757 O O . GLN B 1 337 ? -4.422 -15.828 -18.703 1 95.12 337 GLN B O 1
ATOM 5762 N N . PHE B 1 338 ? -5.18 -16.391 -16.672 1 97.12 338 PHE B N 1
ATOM 5763 C CA . PHE B 1 338 ? -5.043 -17.828 -16.906 1 97.12 338 PHE B CA 1
ATOM 5764 C C . PHE B 1 338 ? -6.395 -18.453 -17.234 1 97.12 338 PHE B C 1
ATOM 5766 O O . PHE B 1 338 ? -7.258 -18.578 -16.375 1 97.12 338 PHE B O 1
ATOM 5773 N N . ALA B 1 339 ? -6.555 -18.844 -18.484 1 96.94 339 ALA B N 1
ATOM 5774 C CA . ALA B 1 339 ? -7.75 -19.609 -18.859 1 96.94 339 ALA B CA 1
ATOM 5775 C C . ALA B 1 339 ? -7.688 -21.031 -18.297 1 96.94 339 ALA B C 1
ATOM 5777 O O . ALA B 1 339 ? -6.602 -21.547 -18.031 1 96.94 339 ALA B O 1
ATOM 5778 N N . PRO B 1 340 ? -8.875 -21.625 -18.047 1 97.56 340 PRO B N 1
ATOM 5779 C CA . PRO B 1 340 ? -8.859 -23.062 -17.75 1 97.56 340 PRO B CA 1
ATOM 5780 C C . PRO B 1 340 ? -8.438 -23.922 -18.938 1 97.56 340 PRO B C 1
ATOM 5782 O O . PRO B 1 340 ? -8.43 -23.438 -20.078 1 97.56 340 PRO B O 1
ATOM 5785 N N . ALA B 1 341 ? -8.023 -25.141 -18.703 1 98 341 ALA B N 1
ATOM 5786 C CA . ALA B 1 341 ? -7.676 -26.094 -19.75 1 98 341 ALA B CA 1
ATOM 5787 C C . ALA B 1 341 ? -7.805 -27.531 -19.25 1 98 341 ALA B C 1
ATOM 5789 O O . ALA B 1 341 ? -7.668 -27.781 -18.047 1 98 341 ALA B O 1
ATOM 5790 N N . SER B 1 342 ? -8.172 -28.391 -20.109 1 98.31 342 SER B N 1
ATOM 5791 C CA . SER B 1 342 ? -8.242 -29.812 -19.797 1 98.31 342 SER B CA 1
ATOM 5792 C C . SER B 1 342 ? -8.07 -30.672 -21.031 1 98.31 342 SER B C 1
ATOM 5794 O O . SER B 1 342 ? -8.195 -30.172 -22.156 1 98.31 342 SER B O 1
ATOM 5796 N N . ILE B 1 343 ? -7.703 -31.859 -20.875 1 98.25 343 ILE B N 1
ATOM 5797 C CA . ILE B 1 343 ? -7.746 -32.906 -21.875 1 98.25 343 ILE B CA 1
ATOM 5798 C C . ILE B 1 343 ? -8.531 -34.125 -21.359 1 98.25 343 ILE B C 1
ATOM 5800 O O . ILE B 1 343 ? -8.773 -34.219 -20.141 1 98.25 343 ILE B O 1
ATOM 5804 N N . PRO B 1 344 ? -8.992 -34.969 -22.25 1 96.94 344 PRO B N 1
ATOM 5805 C CA . PRO B 1 344 ? -9.727 -36.125 -21.766 1 96.94 344 PRO B CA 1
ATOM 5806 C C . PRO B 1 344 ? -8.883 -37.031 -20.859 1 96.94 344 PRO B C 1
ATOM 5808 O O . PRO B 1 344 ? -7.695 -37.219 -21.109 1 96.94 344 PRO B O 1
ATOM 5811 N N . ALA B 1 345 ? -9.539 -37.562 -19.828 1 96 345 ALA B N 1
ATOM 5812 C CA . ALA B 1 345 ? -8.852 -38.406 -18.828 1 96 345 ALA B CA 1
ATOM 5813 C C . ALA B 1 345 ? -8.336 -39.688 -19.469 1 96 345 ALA B C 1
ATOM 5815 O O . ALA B 1 345 ? -7.43 -40.312 -18.922 1 96 345 ALA B O 1
ATOM 5816 N N . ASP B 1 346 ? -8.867 -40.031 -20.547 1 96.19 346 ASP B N 1
ATOM 5817 C CA . ASP B 1 346 ? -8.461 -41.281 -21.188 1 96.19 346 ASP B CA 1
ATOM 5818 C C . ASP B 1 346 ? -7.441 -41.031 -22.297 1 96.19 346 ASP B C 1
ATOM 5820 O O . ASP B 1 346 ? -7.117 -41.938 -23.078 1 96.19 346 ASP B O 1
ATOM 5824 N N . HIS B 1 347 ? -7.027 -39.781 -22.422 1 97.62 347 HIS B N 1
ATOM 5825 C CA . HIS B 1 347 ? -6.012 -39.469 -23.422 1 97.62 347 HIS B CA 1
ATOM 5826 C C . HIS B 1 347 ? -4.773 -40.344 -23.234 1 97.62 347 HIS B C 1
ATOM 5828 O O . HIS B 1 347 ? -4.371 -40.625 -22.109 1 97.62 347 HIS B O 1
ATOM 5834 N N . PRO B 1 348 ? -4.059 -40.688 -24.25 1 97.88 348 PRO B N 1
ATOM 5835 C CA . PRO B 1 348 ? -2.879 -41.562 -24.172 1 97.88 348 PRO B CA 1
ATOM 5836 C C . PRO B 1 348 ? -1.78 -41 -23.281 1 97.88 348 PRO B C 1
ATOM 5838 O O . PRO B 1 348 ? -1.076 -41.75 -22.594 1 97.88 348 PRO B O 1
ATOM 5841 N N . LEU B 1 349 ? -1.639 -39.75 -23.297 1 98.62 349 LEU B N 1
ATOM 5842 C CA . LEU B 1 349 ? -0.646 -39.125 -22.438 1 98.62 349 LEU B CA 1
ATOM 5843 C C . LEU B 1 349 ? -0.952 -39.375 -20.969 1 98.62 349 LEU B C 1
ATOM 5845 O O . LEU B 1 349 ? -0.045 -39.688 -20.188 1 98.62 349 LEU B O 1
ATOM 5849 N N . VAL B 1 350 ? -2.225 -39.25 -20.594 1 98.75 350 VAL B N 1
ATOM 5850 C CA . VAL B 1 350 ? -2.658 -39.531 -19.219 1 98.75 350 VAL B CA 1
ATOM 5851 C C . VAL B 1 350 ? -2.391 -40.969 -18.859 1 98.75 350 VAL B C 1
ATOM 5853 O O . VAL B 1 350 ? -1.806 -41.281 -17.812 1 98.75 350 VAL B O 1
ATOM 5856 N N . GLN B 1 351 ? -2.689 -41.844 -19.766 1 98.12 351 GLN B N 1
ATOM 5857 C CA . GLN B 1 351 ? -2.551 -43.25 -19.516 1 98.12 351 GLN B CA 1
ATOM 5858 C C . GLN B 1 351 ? -1.082 -43.656 -19.422 1 98.12 351 GLN B C 1
ATOM 5860 O O . GLN B 1 351 ? -0.712 -44.469 -18.562 1 98.12 351 GLN B O 1
ATOM 5865 N N . THR B 1 352 ? -0.303 -43.125 -20.312 1 98.5 352 THR B N 1
ATOM 5866 C CA . THR B 1 352 ? 1.124 -43.438 -20.312 1 98.5 352 THR B CA 1
ATOM 5867 C C . THR B 1 352 ? 1.784 -42.969 -19.031 1 98.5 352 THR B C 1
ATOM 5869 O O . THR B 1 352 ? 2.578 -43.688 -18.422 1 98.5 352 THR B O 1
ATOM 5872 N N . THR B 1 353 ? 1.432 -41.75 -18.594 1 98.81 353 THR B N 1
ATOM 5873 C CA . THR B 1 353 ? 2.006 -41.188 -17.375 1 98.81 353 THR B CA 1
ATOM 5874 C C . THR B 1 353 ? 1.529 -41.969 -16.156 1 98.81 353 THR B C 1
ATOM 5876 O O . THR B 1 353 ? 2.309 -42.219 -15.234 1 98.81 353 THR B O 1
ATOM 5879 N N . ALA B 1 354 ? 0.264 -42.344 -16.172 1 98.62 354 ALA B N 1
ATOM 5880 C CA . ALA B 1 354 ? -0.303 -43.125 -15.07 1 98.62 354 ALA B CA 1
ATOM 5881 C C . ALA B 1 354 ? 0.393 -44.469 -14.93 1 98.62 354 ALA B C 1
ATOM 5883 O O . ALA B 1 354 ? 0.695 -44.938 -13.82 1 98.62 354 ALA B O 1
ATOM 5884 N N . ALA B 1 355 ? 0.632 -45.094 -16.016 1 98 355 ALA B N 1
ATOM 5885 C CA . ALA B 1 355 ? 1.317 -46.406 -16.016 1 98 355 ALA B CA 1
ATOM 5886 C C . ALA B 1 355 ? 2.758 -46.25 -15.523 1 98 355 ALA B C 1
ATOM 5888 O O . ALA B 1 355 ? 3.248 -47.062 -14.758 1 98 355 ALA B O 1
ATOM 5889 N N . ALA B 1 356 ? 3.398 -45.219 -16.047 1 98.5 356 ALA B N 1
ATOM 5890 C CA . ALA B 1 356 ? 4.766 -44.969 -15.602 1 98.5 356 ALA B CA 1
ATOM 5891 C C . ALA B 1 356 ? 4.816 -44.719 -14.094 1 98.5 356 ALA B C 1
ATOM 5893 O O . ALA B 1 356 ? 5.691 -45.281 -13.414 1 98.5 356 ALA B O 1
ATOM 5894 N N . PHE B 1 357 ? 3.891 -43.938 -13.562 1 98.44 357 PHE B N 1
ATOM 5895 C CA . PHE B 1 357 ? 3.814 -43.656 -12.133 1 98.44 357 PHE B CA 1
ATOM 5896 C C . PHE B 1 357 ? 3.596 -44.938 -11.344 1 98.44 357 PHE B C 1
ATOM 5898 O O . PHE B 1 357 ? 4.262 -45.188 -10.336 1 98.44 357 PHE B O 1
ATOM 5905 N N . ALA B 1 358 ? 2.686 -45.719 -11.812 1 97.75 358 ALA B N 1
ATOM 5906 C CA . ALA B 1 358 ? 2.371 -46.969 -11.133 1 97.75 358 ALA B CA 1
ATOM 5907 C C . ALA B 1 358 ? 3.594 -47.875 -11.07 1 97.75 358 ALA B C 1
ATOM 5909 O O . ALA B 1 358 ? 3.848 -48.531 -10.047 1 97.75 358 ALA B O 1
ATOM 5910 N N . ASP B 1 359 ? 4.312 -47.938 -12.125 1 97 359 ASP B N 1
ATOM 5911 C CA . ASP B 1 359 ? 5.484 -48.812 -12.188 1 97 359 ASP B CA 1
ATOM 5912 C C . ASP B 1 359 ? 6.609 -48.281 -11.305 1 97 359 ASP B C 1
ATOM 5914 O O . ASP B 1 359 ? 7.406 -49.062 -10.773 1 97 359 ASP B O 1
ATOM 5918 N N . THR B 1 360 ? 6.641 -46.969 -11.188 1 95.69 360 THR B N 1
ATOM 5919 C CA . THR B 1 360 ? 7.664 -46.312 -10.375 1 95.69 360 THR B CA 1
ATOM 5920 C C . THR B 1 360 ? 7.359 -46.5 -8.891 1 95.69 360 THR B C 1
ATOM 5922 O O . THR B 1 360 ? 8.273 -46.625 -8.07 1 95.69 360 THR B O 1
ATOM 5925 N N . THR B 1 361 ? 6.074 -46.5 -8.484 1 96.25 361 THR B N 1
ATOM 5926 C CA . THR B 1 361 ? 5.723 -46.375 -7.07 1 96.25 361 THR B CA 1
ATOM 5927 C C . THR B 1 361 ? 5.043 -47.625 -6.566 1 96.25 361 THR B C 1
ATOM 5929 O O . THR B 1 361 ? 4.883 -47.812 -5.355 1 96.25 361 THR B O 1
ATOM 5932 N N . ASN B 1 362 ? 4.652 -48.5 -7.395 1 95.44 362 ASN B N 1
ATOM 5933 C CA . ASN B 1 362 ? 3.848 -49.656 -7.062 1 95.44 362 ASN B CA 1
ATOM 5934 C C . ASN B 1 362 ? 2.504 -49.281 -6.457 1 95.44 362 ASN B C 1
ATOM 5936 O O . ASN B 1 362 ? 2.029 -49.906 -5.52 1 95.44 362 ASN B O 1
ATOM 5940 N N . ALA B 1 363 ? 1.968 -48.125 -6.844 1 96.38 363 ALA B N 1
ATOM 5941 C CA . ALA B 1 363 ? 0.661 -47.594 -6.465 1 96.38 363 ALA B CA 1
ATOM 5942 C C . ALA B 1 363 ? -0.056 -47 -7.668 1 96.38 363 ALA B C 1
ATOM 5944 O O . ALA B 1 363 ? 0.585 -46.469 -8.578 1 96.38 363 ALA B O 1
ATOM 5945 N N . PRO B 1 364 ? -1.342 -47.094 -7.672 1 96.94 364 PRO B N 1
ATOM 5946 C CA . PRO B 1 364 ? -2.061 -46.5 -8.797 1 96.94 364 PRO B CA 1
ATOM 5947 C C . PRO B 1 364 ? -1.959 -44.969 -8.805 1 96.94 364 PRO B C 1
ATOM 5949 O O . PRO B 1 364 ? -1.921 -44.344 -7.746 1 96.94 364 PRO B O 1
ATOM 5952 N N . ALA B 1 365 ? -1.902 -44.469 -10.031 1 97.31 365 ALA B N 1
ATOM 5953 C CA . ALA B 1 365 ? -1.937 -43.031 -10.172 1 97.31 365 ALA B CA 1
ATOM 5954 C C . ALA B 1 365 ? -3.303 -42.469 -9.781 1 97.31 365 ALA B C 1
ATOM 5956 O O . ALA B 1 365 ? -4.328 -43.125 -9.984 1 97.31 365 ALA B O 1
ATOM 5957 N N . ILE B 1 366 ? -3.359 -41.344 -9.18 1 97.81 366 ILE B N 1
ATOM 5958 C CA . ILE B 1 366 ? -4.586 -40.594 -8.875 1 97.81 366 ILE B CA 1
ATOM 5959 C C . ILE B 1 366 ? -4.73 -39.438 -9.836 1 97.81 366 ILE B C 1
ATOM 5961 O O . ILE B 1 366 ? -3.779 -38.656 -10.055 1 97.81 366 ILE B O 1
ATOM 5965 N N . LEU B 1 367 ? -5.867 -39.375 -10.547 1 98.25 367 LEU B N 1
ATOM 5966 C CA . LEU B 1 367 ? -6.18 -38.219 -11.383 1 98.25 367 LEU B CA 1
ATOM 5967 C C . LEU B 1 367 ? -6.887 -37.125 -10.578 1 98.25 367 LEU B C 1
ATOM 5969 O O . LEU B 1 367 ? -7.805 -37.438 -9.805 1 98.25 367 LEU B O 1
ATOM 5973 N N . GLU B 1 368 ? -6.418 -35.969 -10.664 1 97.56 368 GLU B N 1
ATOM 5974 C CA . GLU B 1 368 ? -6.996 -34.812 -9.961 1 97.56 368 GLU B CA 1
ATOM 5975 C C . GLU B 1 368 ? -6.91 -33.531 -10.797 1 97.56 368 GLU B C 1
ATOM 5977 O O . GLU B 1 368 ? -6.074 -33.438 -11.695 1 97.56 368 GLU B O 1
ATOM 5982 N N . GLY B 1 369 ? -7.938 -32.656 -10.625 1 97.75 369 GLY B N 1
ATOM 5983 C CA . GLY B 1 369 ? -7.789 -31.312 -11.172 1 97.75 369 GLY B CA 1
ATOM 5984 C C . GLY B 1 369 ? -6.992 -30.391 -10.281 1 97.75 369 GLY B C 1
ATOM 5985 O O . GLY B 1 369 ? -6.926 -30.594 -9.062 1 97.75 369 GLY B O 1
ATOM 5986 N N . MET B 1 370 ? -6.297 -29.438 -10.891 1 98.12 370 MET B N 1
ATOM 5987 C CA . MET B 1 370 ? -5.598 -28.438 -10.094 1 98.12 370 MET B CA 1
ATOM 5988 C C . MET B 1 370 ? -6.387 -27.141 -10.039 1 98.12 370 MET B C 1
ATOM 5990 O O . MET B 1 370 ? -6.992 -26.734 -11.039 1 98.12 370 MET B O 1
ATOM 5994 N N . THR B 1 371 ? -6.359 -26.438 -8.906 1 97.44 371 THR B N 1
ATOM 5995 C CA . THR B 1 371 ? -7.223 -25.281 -8.641 1 97.44 371 THR B CA 1
ATOM 5996 C C . THR B 1 371 ? -6.523 -23.984 -9.023 1 97.44 371 THR B C 1
ATOM 5998 O O . THR B 1 371 ? -7.086 -22.906 -8.852 1 97.44 371 THR B O 1
ATOM 6001 N N . TYR B 1 372 ? -5.297 -24.094 -9.516 1 97.12 372 TYR B N 1
ATOM 6002 C CA . TYR B 1 372 ? -4.535 -22.906 -9.93 1 97.12 372 TYR B CA 1
ATOM 6003 C C . TYR B 1 372 ? -4.391 -22.859 -11.445 1 97.12 372 TYR B C 1
ATOM 6005 O O . TYR B 1 372 ? -4.633 -23.859 -12.133 1 97.12 372 TYR B O 1
ATOM 6013 N N . GLY B 1 373 ? -4.137 -21.656 -11.938 1 96.25 373 GLY B N 1
ATOM 6014 C CA . GLY B 1 373 ? -3.752 -21.484 -13.328 1 96.25 373 GLY B CA 1
ATOM 6015 C C . GLY B 1 373 ? -2.273 -21.719 -13.57 1 96.25 373 GLY B C 1
ATOM 6016 O O . GLY B 1 373 ? -1.437 -21.328 -12.758 1 96.25 373 GLY B O 1
ATOM 6017 N N . ALA B 1 374 ? -1.993 -22.406 -14.648 1 97.38 374 ALA B N 1
ATOM 6018 C CA . ALA B 1 374 ? -0.614 -22.672 -15.047 1 97.38 374 ALA B CA 1
ATOM 6019 C C . ALA B 1 374 ? -0.468 -22.641 -16.562 1 97.38 374 ALA B C 1
ATOM 6021 O O . ALA B 1 374 ? -1.391 -22.234 -17.281 1 97.38 374 ALA B O 1
ATOM 6022 N N . ASP B 1 375 ? 0.667 -22.969 -17.062 1 98.56 375 ASP B N 1
ATOM 6023 C CA . ASP B 1 375 ? 1.008 -22.797 -18.469 1 98.56 375 ASP B CA 1
ATOM 6024 C C . ASP B 1 375 ? 0.336 -23.875 -19.312 1 98.56 375 ASP B C 1
ATOM 6026 O O . ASP B 1 375 ? 0.307 -23.781 -20.547 1 98.56 375 ASP B O 1
ATOM 6030 N N . MET B 1 376 ? -0.264 -24.859 -18.641 1 98.56 376 MET B N 1
ATOM 6031 C CA . MET B 1 376 ? -0.99 -25.891 -19.375 1 98.56 376 MET B CA 1
ATOM 6032 C C . MET B 1 376 ? -1.937 -25.266 -20.406 1 98.56 376 MET B C 1
ATOM 6034 O O . MET B 1 376 ? -2.037 -25.75 -21.531 1 98.56 376 MET B O 1
ATOM 6038 N N . ARG B 1 377 ? -2.592 -24.203 -20 1 98.12 377 ARG B N 1
ATOM 6039 C CA . ARG B 1 377 ? -3.629 -23.625 -20.844 1 98.12 377 ARG B CA 1
ATOM 6040 C C . ARG B 1 377 ? -3.035 -23.094 -22.141 1 98.12 377 ARG B C 1
ATOM 6042 O O . ARG B 1 377 ? -3.68 -23.141 -23.188 1 98.12 377 ARG B O 1
ATOM 6049 N N . LEU B 1 378 ? -1.828 -22.547 -22.125 1 98.69 378 LEU B N 1
ATOM 6050 C CA . LEU B 1 378 ? -1.201 -22 -23.328 1 98.69 378 LEU B CA 1
ATOM 6051 C C . LEU B 1 378 ? -0.772 -23.125 -24.266 1 98.69 378 LEU B C 1
ATOM 6053 O O . LEU B 1 378 ? -0.859 -22.984 -25.484 1 98.69 378 LEU B O 1
ATOM 6057 N N . LEU B 1 379 ? -0.322 -24.234 -23.688 1 98.88 379 LEU B N 1
ATOM 6058 C CA . LEU B 1 379 ? 0.056 -25.391 -24.5 1 98.88 379 LEU B CA 1
ATOM 6059 C C . LEU B 1 379 ? -1.17 -26.031 -25.156 1 98.88 379 LEU B C 1
ATOM 6061 O O . LEU B 1 379 ? -1.146 -26.359 -26.344 1 98.88 379 LEU B O 1
ATOM 6065 N N . VAL B 1 380 ? -2.232 -26.125 -24.375 1 98.5 380 VAL B N 1
ATOM 6066 C CA . VAL B 1 380 ? -3.449 -26.766 -24.875 1 98.5 380 VAL B CA 1
ATOM 6067 C C . VAL B 1 380 ? -4.152 -25.828 -25.859 1 98.5 380 VAL B C 1
ATOM 6069 O O . VAL B 1 380 ? -4.398 -26.188 -27.016 1 98.5 380 VAL B O 1
ATOM 6072 N N . ASN B 1 381 ? -4.438 -24.594 -25.391 1 97 381 ASN B N 1
ATOM 6073 C CA . ASN B 1 381 ? -5.328 -23.688 -26.125 1 97 381 ASN B CA 1
ATOM 6074 C C . ASN B 1 381 ? -4.617 -23.031 -27.312 1 97 381 ASN B C 1
ATOM 6076 O O . ASN B 1 381 ? -5.219 -22.844 -28.359 1 97 381 ASN B O 1
ATOM 6080 N N . GLU B 1 382 ? -3.344 -22.656 -27.172 1 97.25 382 GLU B N 1
ATOM 6081 C CA . GLU B 1 382 ? -2.605 -21.953 -28.219 1 97.25 382 GLU B CA 1
ATOM 6082 C C . GLU B 1 382 ? -1.703 -22.906 -29 1 97.25 382 GLU B C 1
ATOM 6084 O O . GLU B 1 382 ? -1.523 -22.766 -30.203 1 97.25 382 GLU B O 1
ATOM 6089 N N . GLY B 1 383 ? -1.177 -23.875 -28.344 1 98.25 383 GLY B N 1
ATOM 6090 C CA . GLY B 1 383 ? -0.228 -24.781 -28.953 1 98.25 383 GLY B CA 1
ATOM 6091 C C . GLY B 1 383 ? -0.882 -26.016 -29.531 1 98.25 383 GLY B C 1
ATOM 6092 O O . GLY B 1 383 ? -0.233 -26.812 -30.234 1 98.25 383 GLY B O 1
ATOM 6093 N N . ARG B 1 384 ? -2.145 -26.25 -29.234 1 98.12 384 ARG B N 1
ATOM 6094 C CA . ARG B 1 384 ? -2.85 -27.469 -29.625 1 98.12 384 ARG B CA 1
ATOM 6095 C C . ARG B 1 384 ? -2.062 -28.703 -29.219 1 98.12 384 ARG B C 1
ATOM 6097 O O . ARG B 1 384 ? -1.961 -29.656 -30 1 98.12 384 ARG B O 1
ATOM 6104 N N . THR B 1 385 ? -1.45 -28.641 -28.141 1 98.69 385 THR B N 1
ATOM 6105 C CA . THR B 1 385 ? -0.674 -29.719 -27.562 1 98.69 385 THR B CA 1
ATOM 6106 C C . THR B 1 385 ? -1.372 -30.297 -26.328 1 98.69 385 THR B C 1
ATOM 6108 O O . THR B 1 385 ? -1.431 -29.641 -25.297 1 98.69 385 THR B O 1
ATOM 6111 N N . PRO B 1 386 ? -1.953 -31.531 -26.438 1 98.81 386 PRO B N 1
ATOM 6112 C CA . PRO B 1 386 ? -2.506 -32.125 -25.219 1 98.81 386 PRO B CA 1
ATOM 6113 C C . PRO B 1 386 ? -1.522 -32.094 -24.047 1 98.81 386 PRO B C 1
ATOM 6115 O O . PRO B 1 386 ? -0.362 -32.5 -24.203 1 98.81 386 PRO B O 1
ATOM 6118 N N . THR B 1 387 ? -1.99 -31.594 -22.906 1 98.88 387 THR B N 1
ATOM 6119 C CA . THR B 1 387 ? -1.07 -31.297 -21.812 1 98.88 387 THR B CA 1
ATOM 6120 C C . THR B 1 387 ? -1.668 -31.719 -20.469 1 98.88 387 THR B C 1
ATOM 6122 O O . THR B 1 387 ? -2.873 -31.578 -20.25 1 98.88 387 THR B O 1
ATOM 6125 N N . ILE B 1 388 ? -0.879 -32.281 -19.594 1 98.94 388 ILE B N 1
ATOM 6126 C CA . ILE B 1 388 ? -1.253 -32.531 -18.203 1 98.94 388 ILE B CA 1
ATOM 6127 C C . ILE B 1 388 ? -0.298 -31.797 -17.266 1 98.94 388 ILE B C 1
ATOM 6129 O O . ILE B 1 388 ? 0.782 -31.375 -17.688 1 98.94 388 ILE B O 1
ATOM 6133 N N . LEU B 1 389 ? -0.751 -31.547 -16.078 1 98.88 389 LEU B N 1
ATOM 6134 C CA . LEU B 1 389 ? 0.149 -31.172 -14.984 1 98.88 389 LEU B CA 1
ATOM 6135 C C . LEU B 1 389 ? 0.575 -32.406 -14.195 1 98.88 389 LEU B C 1
ATOM 6137 O O . LEU B 1 389 ? -0.235 -33.312 -13.945 1 98.88 389 LEU B O 1
ATOM 6141 N N . PHE B 1 390 ? 1.81 -32.5 -13.914 1 98.88 390 PHE B N 1
ATOM 6142 C CA . PHE B 1 390 ? 2.354 -33.562 -13.062 1 98.88 390 PHE B CA 1
ATOM 6143 C C . PHE B 1 390 ? 3.713 -33.156 -12.5 1 98.88 390 PHE B C 1
ATOM 6145 O O . PHE B 1 390 ? 4.613 -32.781 -13.258 1 98.88 390 PHE B O 1
ATOM 6152 N N . GLY B 1 391 ? 3.863 -33.219 -11.242 1 98.69 391 GLY B N 1
ATOM 6153 C CA . GLY B 1 391 ? 5.168 -32.938 -10.672 1 98.69 391 GLY B CA 1
ATOM 6154 C C . GLY B 1 391 ? 5.23 -33.125 -9.172 1 98.69 391 GLY B C 1
ATOM 6155 O O . GLY B 1 391 ? 4.238 -33.531 -8.555 1 98.69 391 GLY B O 1
ATOM 6156 N N . PRO B 1 392 ? 6.383 -32.906 -8.648 1 98.75 392 PRO B N 1
ATOM 6157 C CA . PRO B 1 392 ? 6.609 -33.125 -7.223 1 98.75 392 PRO B CA 1
ATOM 6158 C C . PRO B 1 392 ? 6.098 -31.984 -6.359 1 98.75 392 PRO B C 1
ATOM 6160 O O . PRO B 1 392 ? 6.047 -30.844 -6.816 1 98.75 392 PRO B O 1
ATOM 6163 N N . GLY B 1 393 ? 5.742 -32.375 -5.129 1 97.94 393 GLY B N 1
ATOM 6164 C CA . GLY B 1 393 ? 5.461 -31.375 -4.121 1 97.94 393 GLY B CA 1
ATOM 6165 C C . GLY B 1 393 ? 3.988 -31.031 -4.023 1 97.94 393 GLY B C 1
ATOM 6166 O O . GLY B 1 393 ? 3.199 -31.375 -4.902 1 97.94 393 GLY B O 1
ATOM 6167 N N . ASP B 1 394 ? 3.648 -30.328 -2.941 1 96.88 394 ASP B N 1
ATOM 6168 C CA . ASP B 1 394 ? 2.299 -29.891 -2.58 1 96.88 394 ASP B CA 1
ATOM 6169 C C . ASP B 1 394 ? 2.158 -28.375 -2.678 1 96.88 394 ASP B C 1
ATOM 6171 O O . ASP B 1 394 ? 2.83 -27.641 -1.956 1 96.88 394 ASP B O 1
ATOM 6175 N N . VAL B 1 395 ? 1.247 -27.938 -3.562 1 95.56 395 VAL B N 1
ATOM 6176 C CA . VAL B 1 395 ? 1.062 -26.516 -3.811 1 95.56 395 VAL B CA 1
ATOM 6177 C C . VAL B 1 395 ? 0.73 -25.797 -2.504 1 95.56 395 VAL B C 1
ATOM 6179 O O . VAL B 1 395 ? 0.969 -24.594 -2.367 1 95.56 395 VAL B O 1
ATOM 6182 N N . ARG B 1 396 ? 0.344 -26.516 -1.378 1 95.12 396 ARG B N 1
ATOM 6183 C CA . ARG B 1 396 ? 0.038 -25.953 -0.071 1 95.12 396 ARG B CA 1
ATOM 6184 C C . ARG B 1 396 ? 1.284 -25.344 0.566 1 95.12 396 ARG B C 1
ATOM 6186 O O . ARG B 1 396 ? 1.185 -24.531 1.493 1 95.12 396 ARG B O 1
ATOM 6193 N N . ASN B 1 397 ? 2.393 -25.641 -0.012 1 95.81 397 ASN B N 1
ATOM 6194 C CA . ASN B 1 397 ? 3.654 -25.109 0.497 1 95.81 397 ASN B CA 1
ATOM 6195 C C . ASN B 1 397 ? 4.215 -24.016 -0.411 1 95.81 397 ASN B C 1
ATOM 6197 O O . ASN B 1 397 ? 5.312 -23.516 -0.178 1 95.81 397 ASN B O 1
ATOM 6201 N N . ALA B 1 398 ? 3.449 -23.641 -1.393 1 95.56 398 ALA B N 1
ATOM 6202 C CA . ALA B 1 398 ? 3.887 -22.625 -2.33 1 95.56 398 ALA B CA 1
ATOM 6203 C C . ALA B 1 398 ? 3.475 -21.234 -1.851 1 95.56 398 ALA B C 1
ATOM 6205 O O . ALA B 1 398 ? 2.514 -21.094 -1.091 1 95.56 398 ALA B O 1
ATOM 6206 N N . HIS B 1 399 ? 4.156 -20.172 -2.201 1 96.06 399 HIS B N 1
ATOM 6207 C CA . HIS B 1 399 ? 3.846 -18.766 -2.01 1 96.06 399 HIS B CA 1
ATOM 6208 C C . HIS B 1 399 ? 3.855 -18.391 -0.53 1 96.06 399 HIS B C 1
ATOM 6210 O O . HIS B 1 399 ? 3.135 -17.484 -0.108 1 96.06 399 HIS B O 1
ATOM 6216 N N . ARG B 1 400 ? 4.5 -19.172 0.276 1 95.62 400 ARG B N 1
ATOM 6217 C CA . ARG B 1 400 ? 4.598 -18.844 1.697 1 95.62 400 ARG B CA 1
ATOM 6218 C C . ARG B 1 400 ? 6.012 -19.078 2.215 1 95.62 400 ARG B C 1
ATOM 6220 O O . ARG B 1 400 ? 6.816 -19.75 1.562 1 95.62 400 ARG B O 1
ATOM 6227 N N . PRO B 1 401 ? 6.328 -18.516 3.385 1 95.88 401 PRO B N 1
ATOM 6228 C CA . PRO B 1 401 ? 7.641 -18.797 3.965 1 95.88 401 PRO B CA 1
ATOM 6229 C C . PRO B 1 401 ? 7.863 -20.297 4.203 1 95.88 401 PRO B C 1
ATOM 6231 O O . PRO B 1 401 ? 6.902 -21.047 4.402 1 95.88 401 PRO B O 1
ATOM 6234 N N . ASN B 1 402 ? 9.141 -20.641 4.086 1 97.5 402 ASN B N 1
ATOM 6235 C CA . ASN B 1 402 ? 9.547 -22.016 4.309 1 97.5 402 ASN B CA 1
ATOM 6236 C C . ASN B 1 402 ? 9.023 -22.938 3.213 1 97.5 402 ASN B C 1
ATOM 6238 O O . ASN B 1 402 ? 8.648 -24.078 3.486 1 97.5 402 ASN B O 1
ATOM 6242 N N . GLU B 1 403 ? 8.883 -22.375 2.061 1 98.19 403 GLU B N 1
ATOM 6243 C CA . GLU B 1 403 ? 8.625 -23.219 0.899 1 98.19 403 GLU B CA 1
ATOM 6244 C C . GLU B 1 403 ? 9.609 -24.375 0.825 1 98.19 403 GLU B C 1
ATOM 6246 O O . GLU B 1 403 ? 10.812 -24.188 1.043 1 98.19 403 GLU B O 1
ATOM 6251 N N . ARG B 1 404 ? 9.094 -25.562 0.551 1 98.31 404 ARG B N 1
ATOM 6252 C CA . ARG B 1 404 ? 9.945 -26.75 0.538 1 98.31 404 ARG B CA 1
ATOM 6253 C C . ARG B 1 404 ? 9.367 -27.828 -0.363 1 98.31 404 ARG B C 1
ATOM 6255 O O . ARG B 1 404 ? 8.164 -27.844 -0.635 1 98.31 404 ARG B O 1
ATOM 6262 N N . ILE B 1 405 ? 10.219 -28.641 -0.8 1 98.69 405 ILE B N 1
ATOM 6263 C CA . ILE B 1 405 ? 9.82 -29.781 -1.637 1 98.69 405 ILE B CA 1
ATOM 6264 C C . ILE B 1 405 ? 10.5 -31.047 -1.139 1 98.69 405 ILE B C 1
ATOM 6266 O O . ILE B 1 405 ? 11.688 -31.031 -0.789 1 98.69 405 ILE B O 1
ATOM 6270 N N . ALA B 1 406 ? 9.781 -32.125 -1.029 1 98.75 406 ALA B N 1
ATOM 6271 C CA . ALA B 1 406 ? 10.32 -33.375 -0.529 1 98.75 406 ALA B CA 1
ATOM 6272 C C . ALA B 1 406 ? 11.273 -34 -1.542 1 98.75 406 ALA B C 1
ATOM 6274 O O . ALA B 1 406 ? 10.938 -34.125 -2.721 1 98.75 406 ALA B O 1
ATOM 6275 N N . ILE B 1 407 ? 12.422 -34.438 -1.087 1 98.81 407 ILE B N 1
ATOM 6276 C CA . ILE B 1 407 ? 13.414 -35.094 -1.948 1 98.81 407 ILE B CA 1
ATOM 6277 C C . ILE B 1 407 ? 12.836 -36.375 -2.502 1 98.81 407 ILE B C 1
ATOM 6279 O O . ILE B 1 407 ? 13.078 -36.75 -3.66 1 98.81 407 ILE B O 1
ATOM 6283 N N . ALA B 1 408 ? 12.047 -37.062 -1.715 1 98.62 408 ALA B N 1
ATOM 6284 C CA . ALA B 1 408 ? 11.398 -38.281 -2.16 1 98.62 408 ALA B CA 1
ATOM 6285 C C . ALA B 1 408 ? 10.484 -38.031 -3.355 1 98.62 408 ALA B C 1
ATOM 6287 O O . ALA B 1 408 ? 10.43 -38.812 -4.289 1 98.62 408 ALA B O 1
ATOM 6288 N N . ASP B 1 409 ? 9.766 -36.938 -3.283 1 98.75 409 ASP B N 1
ATOM 6289 C CA . ASP B 1 409 ? 8.891 -36.562 -4.398 1 98.75 409 ASP B CA 1
ATOM 6290 C C . ASP B 1 409 ? 9.703 -36.281 -5.652 1 98.75 409 ASP B C 1
ATOM 6292 O O . ASP B 1 409 ? 9.289 -36.594 -6.766 1 98.75 409 ASP B O 1
ATOM 6296 N N . LEU B 1 410 ? 10.859 -35.562 -5.48 1 98.88 410 LEU B N 1
ATOM 6297 C CA . LEU B 1 410 ? 11.727 -35.281 -6.613 1 98.88 410 LEU B CA 1
ATOM 6298 C C . LEU B 1 410 ? 12.172 -36.562 -7.301 1 98.88 410 LEU B C 1
ATOM 6300 O O . LEU B 1 410 ? 12.18 -36.656 -8.531 1 98.88 410 LEU B O 1
ATOM 6304 N N . ARG B 1 411 ? 12.492 -37.5 -6.516 1 98.62 411 ARG B N 1
ATOM 6305 C CA . ARG B 1 411 ? 12.93 -38.781 -7.051 1 98.62 411 ARG B CA 1
ATOM 6306 C C . ARG B 1 411 ? 11.812 -39.469 -7.848 1 98.62 411 ARG B C 1
ATOM 6308 O O . ARG B 1 411 ? 12.023 -39.875 -8.992 1 98.62 411 ARG B O 1
ATOM 6315 N N . ILE B 1 412 ? 10.648 -39.531 -7.254 1 98.69 412 ILE B N 1
ATOM 6316 C CA . ILE B 1 412 ? 9.523 -40.219 -7.879 1 98.69 412 ILE B CA 1
ATOM 6317 C C . ILE B 1 412 ? 9.133 -39.5 -9.164 1 98.69 412 ILE B C 1
ATOM 6319 O O . ILE B 1 412 ? 8.891 -40.125 -10.195 1 98.69 412 ILE B O 1
ATOM 6323 N N . ALA B 1 413 ? 9.086 -38.188 -9.086 1 98.88 413 ALA B N 1
ATOM 6324 C CA . ALA B 1 413 ? 8.711 -37.406 -10.258 1 98.88 413 ALA B CA 1
ATOM 6325 C C . ALA B 1 413 ? 9.711 -37.625 -11.398 1 98.88 413 ALA B C 1
ATOM 6327 O O . ALA B 1 413 ? 9.312 -37.812 -12.547 1 98.88 413 ALA B O 1
ATOM 6328 N N . THR B 1 414 ? 11.016 -37.594 -11.07 1 98.88 414 THR B N 1
ATOM 6329 C CA . THR B 1 414 ? 12.047 -37.781 -12.078 1 98.88 414 THR B CA 1
ATOM 6330 C C . THR B 1 414 ? 11.938 -39.156 -12.734 1 98.88 414 THR B C 1
ATOM 6332 O O . THR B 1 414 ? 12.008 -39.25 -13.961 1 98.88 414 THR B O 1
ATOM 6335 N N . GLN B 1 415 ? 11.703 -40.125 -11.938 1 98.75 415 GLN B N 1
ATOM 6336 C CA . GLN B 1 415 ? 11.555 -41.5 -12.445 1 98.75 415 GLN B CA 1
ATOM 6337 C C . GLN B 1 415 ? 10.336 -41.594 -13.352 1 98.75 415 GLN B C 1
ATOM 6339 O O . GLN B 1 415 ? 10.406 -42.188 -14.438 1 98.75 415 GLN B O 1
ATOM 6344 N N . THR B 1 416 ? 9.25 -41.062 -12.898 1 98.88 416 THR B N 1
ATOM 6345 C CA . THR B 1 416 ? 8.008 -41.125 -13.656 1 98.88 416 THR B CA 1
ATOM 6346 C C . THR B 1 416 ? 8.141 -40.406 -14.992 1 98.88 416 THR B C 1
ATOM 6348 O O . THR B 1 416 ? 7.699 -40.906 -16.031 1 98.88 416 THR B O 1
ATOM 6351 N N . LEU B 1 417 ? 8.766 -39.25 -14.938 1 98.94 417 LEU B N 1
ATOM 6352 C CA . LEU B 1 417 ? 8.977 -38.469 -16.156 1 98.94 417 LEU B CA 1
ATOM 6353 C C . LEU B 1 417 ? 9.859 -39.219 -17.141 1 98.94 417 LEU B C 1
ATOM 6355 O O . LEU B 1 417 ? 9.57 -39.281 -18.344 1 98.94 417 LEU B O 1
ATOM 6359 N N . ALA B 1 418 ? 10.922 -39.844 -16.656 1 98.75 418 ALA B N 1
ATOM 6360 C CA . ALA B 1 418 ? 11.828 -40.594 -17.516 1 98.75 418 ALA B CA 1
ATOM 6361 C C . ALA B 1 418 ? 11.102 -41.75 -18.203 1 98.75 418 ALA B C 1
ATOM 6363 O O . ALA B 1 418 ? 11.227 -41.938 -19.422 1 98.75 418 ALA B O 1
ATOM 6364 N N . LEU B 1 419 ? 10.328 -42.469 -17.406 1 98.69 419 LEU B N 1
ATOM 6365 C CA . LEU B 1 419 ? 9.594 -43.594 -17.953 1 98.69 419 LEU B CA 1
ATOM 6366 C C . LEU B 1 419 ? 8.547 -43.125 -18.953 1 98.69 419 LEU B C 1
ATOM 6368 O O . LEU B 1 419 ? 8.328 -43.75 -20 1 98.69 419 LEU B O 1
ATOM 6372 N N . THR B 1 420 ? 7.859 -42.031 -18.625 1 98.88 420 THR B N 1
ATOM 6373 C CA . THR B 1 420 ? 6.867 -41.5 -19.547 1 98.88 420 THR B CA 1
ATOM 6374 C C . THR B 1 420 ? 7.512 -41.094 -20.875 1 98.88 420 THR B C 1
ATOM 6376 O O . THR B 1 420 ? 6.957 -41.375 -21.938 1 98.88 420 THR B O 1
ATOM 6379 N N . ALA B 1 421 ? 8.656 -40.469 -20.781 1 98.69 421 ALA B N 1
ATOM 6380 C CA . ALA B 1 421 ? 9.359 -40.062 -22 1 98.69 421 ALA B CA 1
ATOM 6381 C C . ALA B 1 421 ? 9.719 -41.281 -22.844 1 98.69 421 ALA B C 1
ATOM 6383 O O . ALA B 1 421 ? 9.531 -41.281 -24.078 1 98.69 421 ALA B O 1
ATOM 6384 N N . LEU B 1 422 ? 10.234 -42.344 -22.234 1 98.5 422 LEU B N 1
ATOM 6385 C CA . LEU B 1 422 ? 10.602 -43.562 -22.953 1 98.5 422 LEU B CA 1
ATOM 6386 C C . LEU B 1 422 ? 9.398 -44.156 -23.656 1 98.5 422 LEU B C 1
ATOM 6388 O O . LEU B 1 422 ? 9.477 -44.531 -24.812 1 98.5 422 LEU B O 1
ATOM 6392 N N . ARG B 1 423 ? 8.352 -44.188 -22.969 1 98.38 423 ARG B N 1
ATOM 6393 C CA . ARG B 1 423 ? 7.168 -44.906 -23.453 1 98.38 423 ARG B CA 1
ATOM 6394 C C . ARG B 1 423 ? 6.418 -44.062 -24.484 1 98.38 423 ARG B C 1
ATOM 6396 O O . ARG B 1 423 ? 5.891 -44.594 -25.453 1 98.38 423 ARG B O 1
ATOM 6403 N N . PHE B 1 424 ? 6.359 -42.781 -24.25 1 98.38 424 PHE B N 1
ATOM 6404 C CA . PHE B 1 424 ? 5.617 -41.906 -25.125 1 98.38 424 PHE B CA 1
ATOM 6405 C C . PHE B 1 424 ? 6.379 -41.688 -26.422 1 98.38 424 PHE B C 1
ATOM 6407 O O . PHE B 1 424 ? 5.801 -41.719 -27.516 1 98.38 424 PHE B O 1
ATOM 6414 N N . CYS B 1 425 ? 7.672 -41.406 -26.359 1 97.94 425 CYS B N 1
ATOM 6415 C CA . CYS B 1 425 ? 8.5 -41.094 -27.516 1 97.94 425 CYS B CA 1
ATOM 6416 C C . CYS B 1 425 ? 8.953 -42.375 -28.219 1 97.94 425 CYS B C 1
ATOM 6418 O O . CYS B 1 425 ? 9.281 -42.344 -29.406 1 97.94 425 CYS B O 1
ATOM 6420 N N . GLY B 1 426 ? 9 -43.406 -27.453 1 97.12 426 GLY B N 1
ATOM 6421 C CA . GLY B 1 426 ? 9.547 -44.656 -27.984 1 97.12 426 GLY B CA 1
ATOM 6422 C C . GLY B 1 426 ? 11.062 -44.719 -27.922 1 97.12 426 GLY B C 1
ATOM 6423 O O . GLY B 1 426 ? 11.734 -43.688 -27.875 1 97.12 426 GLY B O 1
ATOM 6424 N N . ILE B 1 427 ? 11.547 -45.969 -27.891 1 95.31 427 ILE B N 1
ATOM 6425 C CA . ILE B 1 427 ? 12.984 -46.219 -27.859 1 95.31 427 ILE B CA 1
ATOM 6426 C C . ILE B 1 427 ? 13.461 -46.625 -29.266 1 95.31 427 ILE B C 1
ATOM 6428 O O . ILE B 1 427 ? 12.789 -47.375 -29.969 1 95.31 427 ILE B O 1
ATOM 6432 N N . ALA B 1 428 ? 14.531 -46.062 -29.656 1 92.81 428 ALA B N 1
ATOM 6433 C CA . ALA B 1 428 ? 15.062 -46.344 -30.984 1 92.81 428 ALA B CA 1
ATOM 6434 C C . ALA B 1 428 ? 15.805 -47.688 -30.984 1 92.81 428 ALA B C 1
ATOM 6436 O O . ALA B 1 428 ? 16.438 -48.062 -30 1 92.81 428 ALA B O 1
#

Solvent-accessible surface area (backbone atoms only — not comparable to full-atom values): 40578 Å² total; per-residue (Å²): 104,63,64,74,51,66,68,60,41,44,24,56,70,42,47,52,64,67,60,37,51,52,52,35,32,59,53,18,50,40,68,11,33,69,58,39,71,27,37,44,50,47,42,51,51,51,44,53,50,40,44,72,71,66,34,53,64,52,73,45,73,57,57,58,75,64,46,64,74,40,90,76,50,30,46,65,62,72,60,94,72,45,51,40,32,34,31,42,43,55,69,57,74,50,44,29,37,33,38,36,24,35,61,31,32,75,80,73,73,66,65,88,68,30,89,55,61,48,51,43,49,41,80,56,96,64,23,37,30,11,52,29,30,26,51,18,36,38,21,34,32,25,51,54,42,18,54,47,7,34,53,71,50,69,55,52,35,22,2,22,42,34,40,36,46,24,35,36,50,91,27,26,19,47,27,52,47,50,39,35,74,71,61,70,58,39,68,26,33,36,30,20,41,37,42,60,64,23,42,17,36,29,29,16,6,28,36,25,32,32,40,40,30,62,38,30,40,10,27,21,44,46,40,87,76,26,34,46,6,70,68,61,38,51,59,42,52,50,33,50,54,49,49,31,51,52,53,34,55,54,52,70,70,50,89,44,80,69,46,62,29,42,65,86,48,87,48,49,37,30,61,28,67,3,24,37,46,23,42,91,39,35,52,22,27,9,33,38,23,42,35,26,22,26,38,33,35,56,65,88,55,56,63,68,60,54,53,48,51,54,52,48,39,45,49,55,43,26,61,73,32,78,66,30,53,78,42,61,59,44,79,38,88,40,37,23,54,29,57,42,36,67,46,65,76,81,36,65,67,51,50,45,41,34,51,24,34,19,29,57,64,69,43,82,59,47,73,32,44,40,37,43,49,57,58,48,22,48,37,35,74,72,34,67,13,52,34,31,38,37,14,24,23,51,56,86,37,27,66,30,64,65,15,37,20,45,50,67,36,43,51,52,37,17,45,19,50,33,44,24,48,45,67,64,18,28,71,100,103,63,65,74,53,66,68,59,40,42,24,56,69,41,46,53,63,67,59,38,52,52,52,34,33,58,52,20,50,40,69,11,32,70,57,40,71,26,37,43,51,47,44,52,51,49,45,52,49,39,44,74,72,66,34,51,64,51,72,44,73,56,57,58,76,65,47,64,72,39,89,77,50,29,46,63,64,72,61,94,72,46,51,40,31,34,31,40,42,54,69,57,75,49,44,30,37,32,38,36,24,35,62,29,34,77,81,72,71,67,66,87,66,30,88,55,62,48,51,42,51,40,80,55,97,61,23,36,30,12,52,28,31,26,51,17,36,39,20,32,34,26,50,53,40,16,55,45,8,33,52,71,50,69,55,50,33,22,2,20,41,34,42,38,46,23,34,35,49,92,27,26,19,47,28,52,46,51,40,36,75,72,60,69,58,41,68,26,34,35,31,20,41,38,43,60,63,23,43,17,37,30,28,15,5,28,37,25,35,33,40,39,29,63,39,30,39,9,26,20,44,47,39,85,76,26,35,44,6,70,66,61,39,50,58,43,52,50,33,50,55,49,48,31,50,53,54,35,55,55,53,69,71,50,86,44,80,68,47,61,29,42,65,87,46,88,47,50,36,30,61,28,69,2,25,36,45,23,42,90,39,34,52,22,26,9,31,37,24,39,35,25,21,26,39,34,34,55,66,89,56,55,64,67,61,53,52,48,51,55,52,48,39,46,50,54,43,25,61,75,33,78,65,30,53,79,42,61,59,46,80,39,88,40,36,22,53,30,55,42,36,65,44,64,78,79,34,66,66,51,50,45,40,33,50,23,34,20,28,55,64,68,43,82,59,48,74,33,43,39,36,43,48,57,57,51,23,47,37,35,74,74,35,67,13,50,36,30,37,37,14,24,24,52,56,86,38,27,66,30,63,66,14,38,21,44,50,67,37,43,52,52,37,17,46,19,51,34,44,24,48,44,66,65,18,29,72,97

Sequence (856 aa):
MMVTDPVERAVIEAIDIDGLLAFLGDLVAIPSLDGASGEVAAQEYVAAFLERLGCKVDVWEIDFDELRRHPAFSAEVERKRGLGVVGVGGLGNGPTLIFNGHVDVVPAGDESLWRFPPWQATIADGYVYGRGALDMKGGLACAIFAAQAIRDAGVQLRGRLLIQSVIGEEDGGCGTLATVLRGHTGDGAIVVEPTELRIAPAQAGALNFRLMVPGAAAHGCVREEGISAIEKFMPLYRALTDLEAIRNAAARLRDDPISQLYRRYSLPYALCIGVVRAGEWASTVAETLVAEGRYGVAVGEDLEAARRMLEEAVARAAQADPWLREHPPRVEWWGGQFAPASIPADHPLVQTTAAAFADTTNAPAILEGMTYGADMRLLVNEGRTPTILFGPGDVRNAHRPNERIAIADLRIATQTLALTALRFCGIAMMVTDPVERAVIEAIDIDGLLAFLGDLVAIPSLDGASGEVAAQEYVAAFLERLGCKVDVWEIDFDELRRHPAFSAEVERKRGLGVVGVGGLGNGPTLIFNGHVDVVPAGDESLWRFPPWQATIADGYVYGRGALDMKGGLACAIFAAQAIRDAGVQLRGRLLIQSVIGEEDGGCGTLATVLRGHTGDGAIVVEPTELRIAPAQAGALNFRLMVPGAAAHGCVREEGISAIEKFMPLYRALTDLEAIRNAAARLRDDPISQLYRRYSLPYALCIGVVRAGEWASTVAETLVAEGRYGVAVGEDLEAARRMLEEAVARAAQADPWLREHPPRVEWWGGQFAPASIPADHPLVQTTAAAFADTTNAPAILEGMTYGADMRLLVNEGRTPTILFGPGDVRNAHRPNERIAIADLRIATQTLALTALRFCGIA

InterPro domains:
  IPR002933 Peptidase M20 [PF01546] (98-422)
  IPR010182 N-formyl-4-amino-5-aminomethyl-2-methylpyrimidine deformylase/Succinyl-diaminopimelate desuccinylase [TIGR01910] (22-411)
  IPR011650 Peptidase M20, dimerisation domain [PF07687] (203-319)
  IPR036264 Bacterial exopeptidase dimerisation domain [SSF55031] (205-320)
  IPR050072 Peptidase M20A family, bacterial cell wall biosynthesis [PTHR43808] (18-425)

Foldseek 3Di:
DQDDDPLLVQLLVLQDLVVLVVLLQVLLLQQQAAQDVSQAVSQVSVQVVLVVLVFDKDKDKFDVVVLVPDPLDFFQDDHPTHMKIKTKFADAQFWEEEEEEESHFHDAPDQVPFPDGQSGFDDDPQWTWHTCCQRPSLLLSLLSSLVSSCVSSVFHFHRMYMYTYFYRFVWAGSGLLSCLVVPPATQEYAYAHADQQFKEQKEWWKFKKKKKFFKAKDFLVPCVVIGASVVVVVLLVVLQVVLQVVVLVVLQPDDDPQSVLANVPSRLWDKDFDDKDFADDPRMRTGMMMIMIMTIGGVVDDPVVSVVSSVVSQQVSLCVDPVCVVVPMDMGRHIYTAHMGGDDCPPPLNVLLQVQLCSLPVDGHHYHYHSYGGCCCCNVVVNVHSYIYGHFDDCVLGPHHRRITRSVRSSSRSSSSSSSSCVNRHTD/DQDDDPLLVQLLVLQDLVVLVVQLQVLLLQQQAAQDVSQAVSQVSVQVVLVVLVFDKDKDKFDVVVLVPDPLDFFFDDHPTHMKIKTKFADAQFWEEEEEEESHFHDAPDQVVFPDGQSGFDDDPQWTWHTCCQRPSLLLSLLSSLVSSCVSSVFHFHRMYMYTYFYRFVWAGSGLLSCLVVPVATQEYAYAHADQQFKEQKEWWKFKKKKKFFKAKDFLVPCVVIGASVVVVVLLVVLQVVLQVVVLVVLQPDDDPQSVQANVDSRLWDKDFDDKDFADDPRMRTRMMMIMIMTIGGVVDDPVVSVVSSVVSQQVSLCVDPVCVVVPMDMGRHIYTAHMGGDDCPPPLNVLLQVQLCSLPVDGHHYHYHSYGGCCCCNVVVNVHSYIYGHFDDCVLGPHHRRITRSVRSSSRSSSSSSSSCVNRHTD

pLDDT: mean 97.13, std 2.69, range [67.38, 98.94]

Nearest PDB structures (foldseek):
  3pfo-assembly1_B  TM=9.357E-01  e=4.030E-46  Rhodopseudomonas palustris CGA009
  4ruh-assembly1_B  TM=7.816E-01  e=4.114E-28  Homo sapiens
  2zog-assembly1_B  TM=7.999E-01  e=2.094E-27  Mus musculus
  4ruh-assembly1_A  TM=7.813E-01  e=9.567E-28  Homo sapiens
  7lgp-assembly1_A  TM=7.034E-01  e=3.647E-28  Shigella flexneri 2a str. 301